Protein 9US4 (pdb70)

Structure (mmCIF, N/CA/C/O backbone):
data_9US4
#
_entry.id   9US4
#
_cell.length_a   74.913
_cell.length_b   108.244
_cell.length_c   82.284
_cell.angle_alpha   90.000
_cell.angle_beta   96.765
_cell.angle_gamma   90.000
#
_symmetry.space_group_name_H-M   'P 1 21 1'
#
loop_
_entity.id
_entity.type
_entity.pdbx_description
1 polymer 'Maltohexaose-producing amylase'
2 branched 4,6-dideoxy-4-{[(1S,4R,5S,6S)-4,5,6-trihydroxy-3-(hydroxymethyl)cyclohex-2-en-1-yl]amino}-alpha-D-glucopyranose-(1-4)-alpha-D-glucopyranose-(1-4)-beta-D-glucopyranose
3 branched 4,6-dideoxy-4-{[(1S,4R,5S,6S)-4,5,6-trihydroxy-3-(hydroxymethyl)cyclohex-2-en-1-yl]amino}-alpha-D-glucopyranose-(1-4)-alpha-D-glucopyranose-(1-4)-alpha-D-glucopyranose
4 branched 4,6-dideoxy-4-{[(1S,4R,5S,6S)-4,5,6-trihydroxy-3-(hydroxymethyl)cyclohex-2-en-1-yl]amino}-alpha-D-glucopyranose-(1-4)-alpha-D-glucopyranose
5 non-polymer 'CALCIUM ION'
6 water water
#
loop_
_atom_site.group_PDB
_atom_site.id
_atom_site.type_symbol
_atom_site.label_atom_id
_atom_site.label_alt_id
_atom_site.label_comp_id
_atom_site.label_asym_id
_atom_site.label_entity_id
_atom_site.label_seq_id
_atom_site.pdbx_PDB_ins_code
_atom_site.Cartn_x
_atom_site.Cartn_y
_atom_site.Cartn_z
_atom_site.occupancy
_atom_site.B_iso_or_equiv
_atom_site.auth_seq_id
_atom_site.auth_comp_id
_atom_site.auth_asym_id
_atom_site.auth_atom_id
_atom_site.pdbx_PDB_model_num
ATOM 1 N N . ALA A 1 1 ? 50.353 47.666 -24.823 1.000 23.697 18 ALA A N 1
ATOM 2 C CA . ALA A 1 1 ? 49.325 47.627 -23.745 1.000 23.493 18 ALA A CA 1
ATOM 3 C C . ALA A 1 1 ? 48.798 46.197 -23.575 1.000 22.743 18 ALA A C 1
ATOM 4 O O . ALA A 1 1 ? 48.952 45.387 -24.509 1.000 22.468 18 ALA A O 1
ATOM 6 N N . TRP A 1 2 ? 48.203 45.904 -22.415 1.000 21.953 19 TRP A N 1
ATOM 7 C CA . TRP A 1 2 ? 47.501 44.624 -22.133 1.000 21.271 19 TRP A CA 1
ATOM 8 C C . TRP A 1 2 ? 46.167 44.615 -22.887 1.000 20.862 19 TRP A C 1
ATOM 9 O O . TRP A 1 2 ? 45.465 45.646 -22.852 1.000 20.375 19 TRP A O 1
ATOM 20 N N . THR A 1 3 ? 45.848 43.510 -23.569 1.000 20.284 20 THR A N 1
ATOM 21 C CA . THR A 1 3 ? 44.585 43.336 -24.333 1.000 20.142 20 THR A CA 1
ATOM 22 C C . THR A 1 3 ? 44.087 41.892 -24.228 1.000 20.173 20 THR A C 1
ATOM 23 O O . THR A 1 3 ? 44.919 40.975 -24.070 1.000 19.878 20 THR A O 1
ATOM 27 N N . THR A 1 4 ? 42.767 41.725 -24.311 1.000 20.341 21 THR A N 1
ATOM 28 C CA . THR A 1 4 ? 42.070 40.437 -24.555 1.000 20.709 21 THR A CA 1
ATOM 29 C C . THR A 1 4 ? 40.873 40.717 -25.466 1.000 20.839 21 THR A C 1
ATOM 30 O O . THR A 1 4 ? 40.432 41.886 -25.516 1.000 20.683 21 THR A O 1
ATOM 34 N N . THR A 1 5 ? 40.380 39.684 -26.154 1.000 21.319 22 THR A N 1
ATOM 35 C CA . THR A 1 5 ? 39.213 39.741 -27.074 1.000 21.674 22 THR A CA 1
ATOM 36 C C . THR A 1 5 ? 38.017 40.374 -26.351 1.000 21.977 22 THR A C 1
ATOM 37 O O . THR A 1 5 ? 37.785 40.012 -25.179 1.000 21.853 22 THR A O 1
ATOM 41 N N . ASP A 1 6 ? 37.329 41.312 -27.019 1.000 22.664 23 ASP A N 1
ATOM 42 C CA . ASP A 1 6 ? 36.014 41.898 -26.630 1.000 23.338 23 ASP A CA 1
ATOM 43 C C . ASP A 1 6 ? 36.191 43.069 -25.651 1.000 22.616 23 ASP A C 1
ATOM 44 O O . ASP A 1 6 ? 35.294 43.937 -25.625 1.000 23.743 23 ASP A O 1
ATOM 49 N N . PHE A 1 7 ? 37.274 43.094 -24.869 1.000 20.959 24 PHE A N 1
ATOM 50 C CA . PHE A 1 7 ? 37.547 44.139 -23.848 1.000 20.031 24 PHE A CA 1
ATOM 51 C C . PHE A 1 7 ? 38.365 45.268 -24.468 1.000 19.281 24 PHE A C 1
ATOM 52 O O . PHE A 1 7 ? 39.235 45.021 -25.302 1.000 18.369 24 PHE A O 1
ATOM 60 N N . PRO A 1 8 ? 38.118 46.542 -24.082 1.000 18.770 25 PRO A N 1
ATOM 61 C CA . PRO A 1 8 ? 38.983 47.646 -24.494 1.000 18.554 25 PRO A CA 1
ATOM 62 C C . PRO A 1 8 ? 40.404 47.454 -23.945 1.000 18.046 25 PRO A C 1
ATOM 63 O O . PRO A 1 8 ? 40.557 46.754 -22.957 1.000 17.740 25 PRO A O 1
ATOM 67 N N . ALA A 1 9 ? 41.400 48.065 -24.592 1.000 17.622 26 ALA A N 1
ATOM 68 C CA . ALA A 1 9 ? 42.811 48.067 -24.140 1.000 17.704 26 ALA A CA 1
ATOM 69 C C . ALA A 1 9 ? 42.847 48.402 -22.644 1.000 17.762 26 ALA A C 1
ATOM 70 O O . ALA A 1 9 ? 42.125 49.329 -22.225 1.000 17.402 26 ALA A O 1
ATOM 72 N N . PHE A 1 10 ? 43.635 47.654 -21.869 1.000 17.780 27 PHE A N 1
ATOM 73 C CA . PHE A 1 10 ? 43.779 47.820 -20.399 1.000 18.012 27 PHE A CA 1
ATOM 74 C C . PHE A 1 10 ? 44.483 49.153 -20.122 1.000 18.423 27 PHE A C 1
ATOM 75 O O . PHE A 1 10 ? 45.367 49.539 -20.912 1.000 18.434 27 PHE A O 1
ATOM 83 N N . THR A 1 11 ? 44.096 49.833 -19.039 1.000 18.803 28 THR A N 1
ATOM 84 C CA . THR A 1 11 ? 44.730 51.087 -18.551 1.000 19.453 28 THR A CA 1
ATOM 85 C C . THR A 1 11 ? 45.204 50.877 -17.112 1.000 20.421 28 THR A C 1
ATOM 86 O O . THR A 1 11 ? 44.583 50.065 -16.396 1.000 20.135 28 THR A O 1
ATOM 90 N N . GLU A 1 12 ? 46.248 51.601 -16.705 1.000 21.936 29 GLU A N 1
ATOM 91 C CA . GLU A 1 12 ? 46.841 51.497 -15.347 1.000 23.223 29 GLU A CA 1
ATOM 92 C C . GLU A 1 12 ? 45.832 52.016 -14.314 1.000 23.501 29 GLU A C 1
ATOM 93 O O . GLU A 1 12 ? 45.225 53.081 -14.551 1.000 23.566 29 GLU A O 1
ATOM 99 N N . GLU A 1 13 ? 45.640 51.256 -13.232 1.000 23.235 30 GLU A N 1
ATOM 100 C CA . GLU A 1 13 ? 44.810 51.618 -12.051 1.000 23.504 30 GLU A CA 1
ATOM 101 C C . GLU A 1 13 ? 45.601 51.218 -10.802 1.000 23.918 30 GLU A C 1
ATOM 102 O O . GLU A 1 13 ? 45.414 50.086 -10.317 1.000 23.382 30 GLU A O 1
ATOM 108 N N . GLY A 1 14 ? 46.469 52.116 -10.325 1.000 24.643 31 GLY A N 1
ATOM 109 C CA . GLY A 1 14 ? 47.490 51.823 -9.301 1.000 25.509 31 GLY A CA 1
ATOM 110 C C . GLY A 1 14 ? 48.731 51.230 -9.944 1.000 26.529 31 GLY A C 1
ATOM 111 O O . GLY A 1 14 ? 48.575 50.433 -10.897 1.000 26.355 31 GLY A O 1
ATOM 112 N N . THR A 1 15 ? 49.917 51.609 -9.456 1.000 27.435 32 THR A N 1
ATOM 113 C CA . THR A 1 15 ? 51.239 51.244 -10.037 1.000 27.899 32 THR A CA 1
ATOM 114 C C . THR A 1 15 ? 51.301 49.726 -10.252 1.000 27.792 32 THR A C 1
ATOM 115 O O . THR A 1 15 ? 51.063 48.984 -9.284 1.000 27.161 32 THR A O 1
ATOM 119 N N . GLY A 1 16 ? 51.575 49.292 -11.488 1.000 27.948 33 GLY A N 1
ATOM 120 C CA . GLY A 1 16 ? 51.807 47.878 -11.843 1.000 27.412 33 GLY A CA 1
ATOM 121 C C . GLY A 1 16 ? 50.519 47.082 -12.004 1.000 27.228 33 GLY A C 1
ATOM 122 O O . GLY A 1 16 ? 50.623 45.866 -12.272 1.000 27.178 33 GLY A O 1
ATOM 123 N N . ARG A 1 17 ? 49.353 47.720 -11.841 1.000 26.320 34 ARG A N 1
ATOM 124 C CA . ARG A 1 17 ? 48.021 47.093 -12.052 1.000 26.075 34 ARG A CA 1
ATOM 125 C C . ARG A 1 17 ? 47.334 47.775 -13.238 1.000 25.103 34 ARG A C 1
ATOM 126 O O . ARG A 1 17 ? 47.256 49.016 -13.246 1.000 24.713 34 ARG A O 1
ATOM 134 N N . PHE A 1 18 ? 46.848 46.977 -14.188 1.000 23.630 35 PHE A N 1
ATOM 135 C CA . PHE A 1 18 ? 46.122 47.434 -15.399 1.000 22.772 35 PHE A CA 1
ATOM 136 C C . PHE A 1 18 ? 44.763 46.734 -15.420 1.000 21.767 35 PHE A C 1
ATOM 137 O O . PHE A 1 18 ? 44.711 45.520 -15.124 1.000 21.834 35 PHE A O 1
ATOM 145 N N . ILE A 1 19 ? 43.700 47.479 -15.729 1.000 20.449 36 ILE A N 1
ATOM 146 C CA . ILE A 1 19 ? 42.305 46.957 -15.717 1.000 19.982 36 ILE A CA 1
ATOM 147 C C . ILE A 1 19 ? 41.607 47.333 -17.025 1.000 19.487 36 ILE A C 1
ATOM 148 O O . ILE A 1 19 ? 41.993 48.334 -17.658 1.000 18.676 36 ILE A O 1
ATOM 153 N N . SER A 1 20 ? 40.615 46.527 -17.393 1.000 19.501 37 SER A N 1
ATOM 154 C CA . SER A 1 20 ? 39.650 46.780 -18.489 1.000 19.740 37 SER A CA 1
ATOM 155 C C . SER A 1 20 ? 38.267 46.358 -17.996 1.000 20.192 37 SER A C 1
ATOM 156 O O . SER A 1 20 ? 38.195 45.411 -17.184 1.000 19.885 37 SER A O 1
ATOM 159 N N . GLN A 1 21 ? 37.222 47.053 -18.443 1.000 21.108 38 GLN A N 1
ATOM 160 C CA . GLN A 1 21 ? 35.819 46.788 -18.033 1.000 22.031 38 GLN A CA 1
ATOM 161 C C . GLN A 1 21 ? 34.960 46.624 -19.288 1.000 23.095 38 GLN A C 1
ATOM 162 O O . GLN A 1 21 ? 35.257 47.282 -20.305 1.000 22.392 38 GLN A O 1
ATOM 168 N N . LYS A 1 22 ? 33.944 45.764 -19.203 1.000 24.801 39 LYS A N 1
ATOM 169 C CA . LYS A 1 22 ? 33.057 45.388 -20.332 1.000 26.583 39 LYS A CA 1
ATOM 170 C C . LYS A 1 22 ? 31.859 44.612 -19.775 1.000 27.938 39 LYS A C 1
ATOM 171 O O . LYS A 1 22 ? 32.081 43.691 -18.962 1.000 28.301 39 LYS A O 1
ATOM 177 N N . VAL A 1 23 ? 30.645 44.975 -20.195 1.000 29.767 40 VAL A N 1
ATOM 178 C CA . VAL A 1 23 ? 29.407 44.186 -19.925 1.000 31.243 40 VAL A CA 1
ATOM 179 C C . VAL A 1 23 ? 29.490 42.912 -20.774 1.000 32.329 40 VAL A C 1
ATOM 180 O O . VAL A 1 23 ? 29.521 43.040 -22.013 1.000 32.812 40 VAL A O 1
ATOM 184 N N . VAL A 1 24 ? 29.561 41.742 -20.127 1.000 33.713 41 VAL A N 1
ATOM 185 C CA . VAL A 1 24 ? 29.682 40.405 -20.784 1.000 35.582 41 VAL A CA 1
ATOM 186 C C . VAL A 1 24 ? 28.363 39.646 -20.600 1.000 37.425 41 VAL A C 1
ATOM 187 O O . VAL A 1 24 ? 27.783 39.731 -19.499 1.000 36.612 41 VAL A O 1
ATOM 191 N N . GLU A 1 25 ? 27.928 38.922 -21.638 1.000 39.857 42 GLU A N 1
ATOM 192 C CA . GLU A 1 25 ? 26.713 38.061 -21.627 1.000 40.976 42 GLU A CA 1
ATOM 193 C C . GLU A 1 25 ? 27.065 36.712 -20.988 1.000 40.661 42 GLU A C 1
ATOM 194 O O . GLU A 1 25 ? 28.266 36.386 -20.925 1.000 39.136 42 GLU A O 1
ATOM 200 N N . LYS A 1 26 ? 26.055 35.957 -20.539 1.000 40.682 43 LYS A N 1
ATOM 201 C CA . LYS A 1 26 ? 26.218 34.563 -20.040 1.000 40.672 43 LYS A CA 1
ATOM 202 C C . LYS A 1 26 ? 26.795 33.703 -21.170 1.000 39.654 43 LYS A C 1
ATOM 203 O O . LYS A 1 26 ? 26.433 33.947 -22.339 1.000 39.884 43 LYS A O 1
ATOM 209 N N . GLY A 1 27 ? 27.667 32.751 -20.828 1.000 38.346 44 GLY A N 1
ATOM 210 C CA . GLY A 1 27 ? 28.302 31.824 -21.784 1.000 37.636 44 GLY A CA 1
ATOM 211 C C . GLY A 1 27 ? 29.707 31.443 -21.357 1.000 36.620 44 GLY A C 1
ATOM 212 O O . GLY A 1 27 ? 30.053 31.677 -20.184 1.000 36.873 44 GLY A O 1
ATOM 213 N N . THR A 1 28 ? 30.475 30.856 -22.279 1.000 35.370 45 THR A N 1
ATOM 214 C CA . THR A 1 28 ? 31.896 30.457 -22.105 1.000 34.552 45 THR A CA 1
ATOM 215 C C . THR A 1 28 ? 32.719 31.094 -23.231 1.000 32.871 45 THR A C 1
ATOM 216 O O . THR A 1 28 ? 32.176 31.256 -24.341 1.000 33.585 45 THR A O 1
ATOM 220 N N . ARG A 1 29 ? 33.965 31.472 -22.939 1.000 30.309 46 ARG A N 1
ATOM 221 C CA . ARG A 1 29 ? 34.930 32.007 -23.937 1.000 28.819 46 ARG A CA 1
ATOM 222 C C . ARG A 1 29 ? 36.346 31.651 -23.497 1.000 28.066 46 ARG A C 1
ATOM 223 O O . ARG A 1 29 ? 36.606 31.493 -22.306 1.000 28.093 46 ARG A O 1
ATOM 231 N N . PRO A 1 30 ? 37.302 31.517 -24.444 1.000 27.281 47 PRO A N 1
ATOM 232 C CA . PRO A 1 30 ? 38.712 31.364 -24.090 1.000 26.817 47 PRO A CA 1
ATOM 233 C C . PRO A 1 30 ? 39.226 32.666 -23.456 1.000 26.006 47 PRO A C 1
ATOM 234 O O . PRO A 1 30 ? 38.714 33.718 -23.799 1.000 25.460 47 PRO A O 1
ATOM 238 N N . LEU A 1 31 ? 40.197 32.569 -22.544 1.000 25.343 48 LEU A N 1
ATOM 239 C CA . LEU A 1 31 ? 40.786 33.748 -21.855 1.000 24.887 48 LEU A CA 1
ATOM 240 C C . LEU A 1 31 ? 42.310 33.714 -21.980 1.000 24.838 48 LEU A C 1
ATOM 241 O O . LEU A 1 31 ? 42.945 32.881 -21.301 1.000 24.541 48 LEU A O 1
ATOM 246 N N . GLN A 1 32 ? 42.851 34.591 -22.830 1.000 25.013 49 GLN A N 1
ATOM 247 C CA . GLN A 1 32 ? 44.298 34.904 -22.942 1.000 25.392 49 GLN A CA 1
ATOM 248 C C . GLN A 1 32 ? 44.489 36.416 -22.824 1.000 25.283 49 GLN A C 1
ATOM 249 O O . GLN A 1 32 ? 43.594 37.158 -23.273 1.000 24.920 49 GLN A O 1
ATOM 255 N N . LEU A 1 33 ? 45.624 36.836 -22.264 1.000 25.261 50 LEU A N 1
ATOM 256 C CA . LEU A 1 33 ? 46.068 38.252 -22.220 1.000 26.083 50 LEU A CA 1
ATOM 257 C C . LEU A 1 33 ? 47.335 38.388 -23.066 1.000 26.400 50 LEU A C 1
ATOM 258 O O . LEU A 1 33 ? 48.273 37.583 -22.871 1.000 25.668 50 LEU A O 1
ATOM 263 N N . ASN A 1 34 ? 47.341 39.358 -23.982 1.000 26.727 51 ASN A N 1
ATOM 264 C CA . ASN A 1 34 ? 48.503 39.690 -24.844 1.000 27.360 51 ASN A CA 1
ATOM 265 C C . ASN A 1 34 ? 49.109 41.006 -24.350 1.000 28.040 51 ASN A C 1
ATOM 266 O O . ASN A 1 34 ? 48.340 41.926 -24.014 1.000 28.090 51 ASN A O 1
ATOM 271 N N . PHE A 1 35 ? 50.439 41.057 -24.261 1.000 28.878 52 PHE A N 1
ATOM 272 C CA . PHE A 1 35 ? 51.237 42.281 -23.997 1.000 30.086 52 PHE A CA 1
ATOM 273 C C . PHE A 1 35 ? 52.454 42.261 -24.924 1.000 31.212 52 PHE A C 1
ATOM 274 O O . PHE A 1 35 ? 53.327 41.391 -24.736 1.000 30.596 52 PHE A O 1
ATOM 282 N N . ASP A 1 36 ? 52.490 43.179 -25.894 1.000 33.125 53 ASP A N 1
ATOM 283 C CA . ASP A 1 36 ? 53.503 43.217 -26.981 1.000 34.802 53 ASP A CA 1
ATOM 284 C C . ASP A 1 36 ? 53.466 41.861 -27.696 1.000 35.134 53 ASP A C 1
ATOM 285 O O . ASP A 1 36 ? 52.433 41.571 -28.326 1.000 35.128 53 ASP A O 1
ATOM 290 N N . GLN A 1 37 ? 54.521 41.050 -27.567 1.000 35.888 54 GLN A N 1
ATOM 291 C CA . GLN A 1 37 ? 54.637 39.728 -28.238 1.000 36.125 54 GLN A CA 1
ATOM 292 C C . GLN A 1 37 ? 54.524 38.601 -27.201 1.000 34.969 54 GLN A C 1
ATOM 293 O O . GLN A 1 37 ? 54.668 37.428 -27.598 1.000 35.353 54 GLN A O 1
ATOM 299 N N . GLN A 1 38 ? 54.252 38.938 -25.935 1.000 32.855 55 GLN A N 1
ATOM 300 C CA . GLN A 1 38 ? 54.009 37.955 -24.845 1.000 31.682 55 GLN A CA 1
ATOM 301 C C . GLN A 1 38 ? 52.525 37.575 -24.835 1.000 29.159 55 GLN A C 1
ATOM 302 O O . GLN A 1 38 ? 51.680 38.481 -24.965 1.000 28.770 55 GLN A O 1
ATOM 308 N N . CYS A 1 39 ? 52.233 36.281 -24.686 1.000 26.335 56 CYS A N 1
ATOM 309 C CA . CYS A 1 39 ? 50.872 35.727 -24.475 1.000 24.793 56 CYS A CA 1
ATOM 310 C C . CYS A 1 39 ? 50.835 35.018 -23.118 1.000 24.355 56 CYS A C 1
ATOM 311 O O . CYS A 1 39 ? 51.722 34.181 -22.864 1.000 24.027 56 CYS A O 1
ATOM 314 N N . TRP A 1 40 ? 49.848 35.354 -22.285 1.000 23.683 57 TRP A N 1
ATOM 315 C CA . TRP A 1 40 ? 49.635 34.765 -20.937 1.000 23.638 57 TRP A CA 1
ATOM 316 C C . TRP A 1 40 ? 48.208 34.223 -20.840 1.000 23.336 57 TRP A C 1
ATOM 317 O O . TRP A 1 40 ? 47.304 34.833 -21.437 1.000 23.240 57 TRP A O 1
ATOM 328 N N . GLN A 1 41 ? 48.027 33.116 -20.117 1.000 23.410 58 GLN A N 1
ATOM 329 C CA . GLN A 1 41 ? 46.700 32.502 -19.849 1.000 23.980 58 GLN A CA 1
ATOM 330 C C . GLN A 1 41 ? 46.681 31.972 -18.419 1.000 24.424 58 GLN A C 1
ATOM 331 O O . GLN A 1 41 ? 47.722 31.582 -17.895 1.000 23.968 58 GLN A O 1
ATOM 337 N N . PRO A 1 42 ? 45.508 31.956 -17.746 1.000 25.626 59 PRO A N 1
ATOM 338 C CA . PRO A 1 42 ? 45.386 31.350 -16.420 1.000 26.710 59 PRO A CA 1
ATOM 339 C C . PRO A 1 42 ? 45.890 29.898 -16.415 1.000 27.642 59 PRO A C 1
ATOM 340 O O . PRO A 1 42 ? 45.441 29.126 -17.244 1.000 27.683 59 PRO A O 1
ATOM 344 N N . SER A 1 43 ? 46.812 29.577 -15.501 1.000 29.167 60 SER A N 1
ATOM 345 C CA . SER A 1 43 ? 47.439 28.237 -15.342 1.000 30.154 60 SER A CA 1
ATOM 346 C C . SER A 1 43 ? 46.553 27.337 -14.472 1.000 31.502 60 SER A C 1
ATOM 347 O O . SER A 1 43 ? 46.475 26.129 -14.771 1.000 32.029 60 SER A O 1
ATOM 350 N N . GLY A 1 44 ? 45.924 27.904 -13.435 1.000 32.216 61 GLY A N 1
ATOM 351 C CA . GLY A 1 44 ? 44.988 27.203 -12.532 1.000 32.511 61 GLY A CA 1
ATOM 352 C C . GLY A 1 44 ? 43.548 27.358 -12.991 1.000 33.028 61 GLY A C 1
ATOM 353 O O . GLY A 1 44 ? 43.340 27.807 -14.133 1.000 33.866 61 GLY A O 1
ATOM 354 N N . GLY A 1 45 ? 42.586 27.004 -12.135 1.000 33.331 62 GLY A N 1
ATOM 355 C CA . GLY A 1 45 ? 41.142 27.126 -12.423 1.000 34.129 62 GLY A CA 1
ATOM 356 C C . GLY A 1 45 ? 40.689 28.577 -12.408 1.000 34.495 62 GLY A C 1
ATOM 357 O O . GLY A 1 45 ? 41.037 29.292 -11.446 1.000 36.364 62 GLY A O 1
ATOM 358 N N . ILE A 1 46 ? 39.937 29.000 -13.428 1.000 33.833 63 ILE A N 1
ATOM 359 C CA . ILE A 1 46 ? 39.419 30.395 -13.571 1.000 33.415 63 ILE A CA 1
ATOM 360 C C . ILE A 1 46 ? 38.232 30.581 -12.617 1.000 32.883 63 ILE A C 1
ATOM 361 O O . ILE A 1 46 ? 37.229 29.855 -12.766 1.000 31.624 63 ILE A O 1
ATOM 366 N N . LYS A 1 47 ? 38.359 31.526 -11.679 1.000 32.714 64 LYS A N 1
ATOM 367 C CA . LYS A 1 47 ? 37.349 31.853 -10.635 1.000 32.794 64 LYS A CA 1
ATOM 368 C C . LYS A 1 47 ? 37.290 33.373 -10.451 1.000 31.235 64 LYS A C 1
ATOM 369 O O . LYS A 1 47 ? 38.261 34.051 -10.841 1.000 29.901 64 LYS A O 1
ATOM 375 N N . LEU A 1 48 ? 36.199 33.875 -9.866 1.000 30.471 65 LEU A N 1
ATOM 376 C CA . LEU A 1 48 ? 35.998 35.317 -9.557 1.000 30.439 65 LEU A CA 1
ATOM 377 C C . LEU A 1 48 ? 36.665 35.651 -8.217 1.000 30.749 65 LEU A C 1
ATOM 378 O O . LEU A 1 48 ? 36.742 34.753 -7.352 1.000 29.997 65 LEU A O 1
ATOM 383 N N . ASN A 1 49 ? 37.138 36.894 -8.069 1.000 31.085 66 ASN A N 1
ATOM 384 C CA . ASN A 1 49 ? 37.576 37.501 -6.782 1.000 32.021 66 ASN A CA 1
ATOM 385 C C . ASN A 1 49 ? 38.750 36.714 -6.184 1.000 32.648 66 ASN A C 1
ATOM 386 O O . ASN A 1 49 ? 38.834 36.640 -4.941 1.000 31.814 66 ASN A O 1
ATOM 391 N N . GLN A 1 50 ? 39.628 36.161 -7.027 1.000 33.364 67 GLN A N 1
ATOM 392 C CA . GLN A 1 50 ? 40.805 35.361 -6.590 1.000 34.159 67 GLN A CA 1
ATOM 393 C C . GLN A 1 50 ? 41.990 35.624 -7.523 1.000 33.514 67 GLN A C 1
ATOM 394 O O . GLN A 1 50 ? 41.770 35.741 -8.745 1.000 32.628 67 GLN A O 1
ATOM 400 N N . MET A 1 51 ? 43.196 35.706 -6.953 1.000 33.430 68 MET A N 1
ATOM 401 C CA . MET A 1 51 ? 44.475 35.850 -7.695 1.000 33.516 68 MET A CA 1
ATOM 402 C C . MET A 1 51 ? 44.676 34.609 -8.573 1.000 31.954 68 MET A C 1
ATOM 403 O O . MET A 1 51 ? 44.865 33.513 -8.012 1.000 31.470 68 MET A O 1
ATOM 408 N N . LEU A 1 52 ? 44.608 34.778 -9.895 1.000 29.977 69 LEU A N 1
ATOM 409 C CA . LEU A 1 52 ? 44.811 33.691 -10.889 1.000 29.492 69 LEU A CA 1
ATOM 410 C C . LEU A 1 52 ? 46.266 33.724 -11.359 1.000 28.795 69 LEU A C 1
ATOM 411 O O . LEU A 1 52 ? 46.654 34.718 -12.000 1.000 28.494 69 LEU A O 1
ATOM 416 N N . SER A 1 53 ? 47.042 32.687 -11.028 1.000 28.112 70 SER A N 1
ATOM 417 C CA . SER A 1 53 ? 48.395 32.439 -11.588 1.000 27.914 70 SER A CA 1
ATOM 418 C C . SER A 1 53 ? 48.260 32.244 -13.101 1.000 27.393 70 SER A C 1
ATOM 419 O O . SER A 1 53 ? 47.191 31.769 -13.542 1.000 25.951 70 SER A O 1
ATOM 422 N N . MET A 1 54 ? 49.291 32.620 -13.860 1.000 27.405 71 MET A N 1
ATOM 423 C CA . MET A 1 54 ? 49.272 32.589 -15.345 1.000 27.939 71 MET A CA 1
ATOM 424 C C . MET A 1 54 ? 50.547 31.924 -15.870 1.000 27.114 71 MET A C 1
ATOM 425 O O . MET A 1 54 ? 51.592 32.007 -15.195 1.000 26.877 71 MET A O 1
ATOM 430 N N . GLU A 1 55 ? 50.435 31.288 -17.038 1.000 26.279 72 GLU A N 1
ATOM 431 C CA . GLU A 1 55 ? 51.536 30.592 -17.754 1.000 25.587 72 GLU A CA 1
ATOM 432 C C . GLU A 1 55 ? 51.658 31.205 -19.145 1.000 25.005 72 GLU A C 1
ATOM 433 O O . GLU A 1 55 ? 50.681 31.735 -19.670 1.000 24.617 72 GLU A O 1
ATOM 439 N N . PRO A 1 56 ? 52.850 31.164 -19.783 1.000 24.472 73 PRO A N 1
ATOM 440 C CA . PRO A 1 56 ? 52.956 31.469 -21.209 1.000 23.916 73 PRO A CA 1
ATOM 441 C C . PRO A 1 56 ? 51.943 30.613 -21.981 1.000 23.062 73 PRO A C 1
ATOM 442 O O . PRO A 1 56 ? 51.768 29.461 -21.626 1.000 22.660 73 PRO A O 1
ATOM 446 N N . CYS A 1 57 ? 51.279 31.197 -22.980 1.000 22.471 74 CYS A N 1
ATOM 447 C CA . CYS A 1 57 ? 50.206 30.532 -23.766 1.000 22.528 74 CYS A CA 1
ATOM 448 C C . CYS A 1 57 ? 50.748 29.244 -24.397 1.000 22.007 74 CYS A C 1
ATOM 449 O O . CYS A 1 57 ? 51.848 29.288 -24.978 1.000 21.990 74 CYS A O 1
ATOM 452 N N . ARG A 1 58 ? 50.005 28.145 -24.242 1.000 22.150 75 ARG A N 1
ATOM 453 C CA . ARG A 1 58 ? 50.303 26.810 -24.827 1.000 22.494 75 ARG A CA 1
ATOM 454 C C . ARG A 1 58 ? 48.980 26.095 -25.122 1.000 22.173 75 ARG A C 1
ATOM 455 O O . ARG A 1 58 ? 48.039 26.234 -24.314 1.000 21.575 75 ARG A O 1
ATOM 463 N N . GLY A 1 59 ? 48.916 25.377 -26.247 1.000 22.048 76 GLY A N 1
ATOM 464 C CA . GLY A 1 59 ? 47.735 24.612 -26.686 1.000 22.214 76 GLY A CA 1
ATOM 465 C C . GLY A 1 59 ? 46.480 25.466 -26.709 1.000 22.349 76 GLY A C 1
ATOM 466 O O . GLY A 1 59 ? 46.571 26.648 -27.096 1.000 22.184 76 GLY A O 1
ATOM 467 N N . THR A 1 60 ? 45.347 24.885 -26.306 1.000 22.665 77 THR A N 1
ATOM 468 C CA . THR A 1 60 ? 44.015 25.543 -26.280 1.000 23.468 77 THR A CA 1
ATOM 469 C C . THR A 1 60 ? 43.952 26.460 -25.062 1.000 24.330 77 THR A C 1
ATOM 470 O O . THR A 1 60 ? 44.333 26.056 -23.964 1.000 24.024 77 THR A O 1
ATOM 474 N N . PRO A 1 61 ? 43.491 27.724 -25.217 1.000 25.408 78 PRO A N 1
ATOM 475 C CA . PRO A 1 61 ? 43.312 28.620 -24.076 1.000 26.222 78 PRO A CA 1
ATOM 476 C C . PRO A 1 61 ? 42.277 28.085 -23.091 1.000 26.903 78 PRO A C 1
ATOM 477 O O . PRO A 1 61 ? 41.305 27.455 -23.500 1.000 26.346 78 PRO A O 1
ATOM 481 N N . PRO A 1 62 ? 42.439 28.327 -21.771 1.000 28.868 79 PRO A N 1
ATOM 482 C CA . PRO A 1 62 ? 41.462 27.868 -20.784 1.000 30.351 79 PRO A CA 1
ATOM 483 C C . PRO A 1 62 ? 40.110 28.570 -20.972 1.000 32.151 79 PRO A C 1
ATOM 484 O O . PRO A 1 62 ? 40.096 29.716 -21.397 1.000 31.487 79 PRO A O 1
ATOM 488 N N . GLN A 1 63 ? 39.020 27.858 -20.669 1.000 34.099 80 GLN A N 1
ATOM 489 C CA . GLN A 1 63 ? 37.624 28.335 -20.846 1.000 35.670 80 GLN A CA 1
ATOM 490 C C . GLN A 1 63 ? 37.218 29.161 -19.622 1.000 35.785 80 GLN A C 1
ATOM 491 O O . GLN A 1 63 ? 37.270 28.621 -18.498 1.000 35.640 80 GLN A O 1
ATOM 497 N N . TRP A 1 64 ? 36.852 30.427 -19.844 1.000 35.925 81 TRP A N 1
ATOM 498 C CA . TRP A 1 64 ? 36.277 31.344 -18.825 1.000 35.883 81 TRP A CA 1
ATOM 499 C C . TRP A 1 64 ? 34.750 31.298 -18.936 1.000 36.556 81 TRP A C 1
ATOM 500 O O . TRP A 1 64 ? 34.218 31.780 -19.954 1.000 36.514 81 TRP A O 1
ATOM 511 N N . ARG A 1 65 ? 34.087 30.720 -17.930 1.000 37.684 82 ARG A N 1
ATOM 512 C CA . ARG A 1 65 ? 32.613 30.527 -17.882 1.000 39.009 82 ARG A CA 1
ATOM 513 C C . ARG A 1 65 ? 31.971 31.754 -17.222 1.000 38.033 82 ARG A C 1
ATOM 514 O O . ARG A 1 65 ? 32.333 32.057 -16.070 1.000 36.785 82 ARG A O 1
ATOM 522 N N . ILE A 1 66 ? 31.062 32.423 -17.940 1.000 38.104 83 ILE A N 1
ATOM 523 C CA . ILE A 1 66 ? 30.296 33.617 -17.471 1.000 38.800 83 ILE A CA 1
ATOM 524 C C . ILE A 1 66 ? 28.940 33.131 -16.944 1.000 39.278 83 ILE A C 1
ATOM 525 O O . ILE A 1 66 ? 28.047 32.858 -17.774 1.000 37.781 83 ILE A O 1
ATOM 530 N N . PHE A 1 67 ? 28.799 33.021 -15.620 1.000 39.944 84 PHE A N 1
ATOM 531 C CA . PHE A 1 67 ? 27.591 32.490 -14.932 1.000 40.887 84 PHE A CA 1
ATOM 532 C C . PHE A 1 67 ? 26.483 33.551 -14.906 1.000 41.054 84 PHE A C 1
ATOM 533 O O . PHE A 1 67 ? 25.303 33.166 -15.000 1.000 41.814 84 PHE A O 1
ATOM 541 N N . ARG A 1 68 ? 26.846 34.833 -14.769 1.000 41.035 85 ARG A N 1
ATOM 542 C CA . ARG A 1 68 ? 25.889 35.967 -14.642 1.000 40.606 85 ARG A CA 1
ATOM 543 C C . ARG A 1 68 ? 26.267 37.083 -15.622 1.000 39.328 85 ARG A C 1
ATOM 544 O O . ARG A 1 68 ? 27.472 37.287 -15.859 1.000 40.011 85 ARG A O 1
ATOM 552 N N . GLN A 1 69 ? 25.259 37.778 -16.156 1.000 37.817 86 GLN A N 1
ATOM 553 C CA . GLN A 1 69 ? 25.411 38.950 -17.058 1.000 36.835 86 GLN A CA 1
ATOM 554 C C . GLN A 1 69 ? 25.670 40.191 -16.196 1.000 35.260 86 GLN A C 1
ATOM 555 O O . GLN A 1 69 ? 24.999 40.335 -15.153 1.000 34.962 86 GLN A O 1
ATOM 561 N N . GLY A 1 70 ? 26.625 41.038 -16.594 1.000 32.721 87 GLY A N 1
ATOM 562 C CA . GLY A 1 70 ? 26.940 42.293 -15.884 1.000 31.183 87 GLY A CA 1
ATOM 563 C C . GLY A 1 70 ? 28.268 42.894 -16.311 1.000 29.817 87 GLY A C 1
ATOM 564 O O . GLY A 1 70 ? 28.893 42.361 -17.251 1.000 29.064 87 GLY A O 1
ATOM 565 N N . LEU A 1 71 ? 28.674 43.976 -15.641 1.000 28.271 88 LEU A N 1
ATOM 566 C CA . LEU A 1 71 ? 29.956 44.690 -15.879 1.000 27.111 88 LEU A CA 1
ATOM 567 C C . LEU A 1 71 ? 31.085 43.902 -15.207 1.000 25.986 88 LEU A C 1
ATOM 568 O O . LEU A 1 71 ? 31.127 43.875 -13.958 1.000 25.823 88 LEU A O 1
ATOM 573 N N . TYR A 1 72 ? 31.951 43.271 -16.005 1.000 24.321 89 TYR A N 1
ATOM 574 C CA . TYR A 1 72 ? 33.135 42.510 -15.526 1.000 23.433 89 TYR A CA 1
ATOM 575 C C . TYR A 1 72 ? 34.370 43.414 -15.582 1.000 22.078 89 TYR A C 1
ATOM 576 O O . TYR A 1 72 ? 34.535 44.153 -16.573 1.000 21.156 89 TYR A O 1
ATOM 585 N N . THR A 1 73 ? 35.191 43.365 -14.528 1.000 20.591 90 THR A N 1
ATOM 586 C CA . THR A 1 73 ? 36.535 43.995 -14.466 1.000 19.940 90 THR A CA 1
ATOM 587 C C . THR A 1 73 ? 37.592 42.892 -14.542 1.000 19.637 90 THR A C 1
ATOM 588 O O . THR A 1 73 ? 37.610 42.025 -13.644 1.000 19.225 90 THR A O 1
ATOM 592 N N . LEU A 1 74 ? 38.417 42.915 -15.590 1.000 19.429 91 LEU A N 1
ATOM 593 C CA . LEU A 1 74 ? 39.673 42.124 -15.668 1.000 19.726 91 LEU A CA 1
ATOM 594 C C . LEU A 1 74 ? 40.811 43.005 -15.146 1.000 19.804 91 LEU A C 1
ATOM 595 O O . LEU A 1 74 ? 40.860 44.184 -15.529 1.000 19.533 91 LEU A O 1
ATOM 600 N N . GLU A 1 75 ? 41.667 42.458 -14.283 1.000 20.155 92 GLU A N 1
ATOM 601 C CA . GLU A 1 75 ? 42.854 43.160 -13.731 1.000 20.818 92 GLU A CA 1
ATOM 602 C C . GLU A 1 75 ? 44.085 42.288 -13.980 1.000 21.511 92 GLU A C 1
ATOM 603 O O . GLU A 1 75 ? 43.970 41.062 -13.813 1.000 21.654 92 GLU A O 1
ATOM 609 N N . VAL A 1 76 ? 45.208 42.902 -14.356 1.000 22.373 93 VAL A N 1
ATOM 610 C CA . VAL A 1 76 ? 46.533 42.227 -14.483 1.000 23.588 93 VAL A CA 1
ATOM 611 C C . VAL A 1 76 ? 47.495 42.906 -13.504 1.000 24.327 93 VAL A C 1
ATOM 612 O O . VAL A 1 76 ? 47.600 44.147 -13.545 1.000 23.787 93 VAL A O 1
ATOM 616 N N . ASP A 1 77 ? 48.131 42.111 -12.641 1.000 25.793 94 ASP A N 1
ATOM 617 C CA . ASP A 1 77 ? 49.106 42.565 -11.615 1.000 27.535 94 ASP A CA 1
ATOM 618 C C . ASP A 1 77 ? 50.497 42.109 -12.065 1.000 29.047 94 ASP A C 1
ATOM 619 O O . ASP A 1 77 ? 50.723 40.886 -12.120 1.000 29.207 94 ASP A O 1
ATOM 624 N N . THR A 1 78 ? 51.376 43.060 -12.392 1.000 30.983 95 THR A N 1
ATOM 625 C CA . THR A 1 78 ? 52.738 42.820 -12.940 1.000 33.502 95 THR A CA 1
ATOM 626 C C . THR A 1 78 ? 53.802 43.189 -11.896 1.000 35.774 95 THR A C 1
ATOM 627 O O . THR A 1 78 ? 54.990 43.223 -12.266 1.000 35.989 95 THR A O 1
ATOM 631 N N . ARG A 1 79 ? 53.398 43.429 -10.642 1.000 38.912 96 ARG A N 1
ATOM 632 C CA . ARG A 1 79 ? 54.289 43.928 -9.556 1.000 41.662 96 ARG A CA 1
ATOM 633 C C . ARG A 1 79 ? 55.222 42.809 -9.075 1.000 43.744 96 ARG A C 1
ATOM 634 O O . ARG A 1 79 ? 56.387 43.123 -8.764 1.000 44.487 96 ARG A O 1
ATOM 642 N N . SER A 1 80 ? 54.734 41.563 -9.019 1.000 45.738 97 SER A N 1
ATOM 643 C CA . SER A 1 80 ? 55.478 40.378 -8.509 1.000 46.847 97 SER A CA 1
ATOM 644 C C . SER A 1 80 ? 56.309 39.729 -9.627 1.000 47.171 97 SER A C 1
ATOM 645 O O . SER A 1 80 ? 56.666 38.541 -9.476 1.000 48.011 97 SER A O 1
ATOM 648 N N . GLY A 1 81 ? 56.614 40.473 -10.697 1.000 46.859 98 GLY A N 1
ATOM 649 C CA . GLY A 1 81 ? 57.421 40.001 -11.839 1.000 46.344 98 GLY A CA 1
ATOM 650 C C . GLY A 1 81 ? 56.564 39.323 -12.894 1.000 45.570 98 GLY A C 1
ATOM 651 O O . GLY A 1 81 ? 56.408 39.908 -13.986 1.000 46.521 98 GLY A O 1
ATOM 652 N N . THR A 1 82 ? 56.033 38.134 -12.585 1.000 43.316 99 THR A N 1
ATOM 653 C CA . THR A 1 82 ? 55.163 37.329 -13.487 1.000 41.641 99 THR A CA 1
ATOM 654 C C . THR A 1 82 ? 53.723 37.821 -13.356 1.000 38.839 99 THR A C 1
ATOM 655 O O . THR A 1 82 ? 53.263 38.096 -12.249 1.000 38.819 99 THR A O 1
ATOM 659 N N . PRO A 1 83 ? 52.964 37.958 -14.469 1.000 35.850 100 PRO A N 1
ATOM 660 C CA . PRO A 1 83 ? 51.587 38.445 -14.398 1.000 33.717 100 PRO A CA 1
ATOM 661 C C . PRO A 1 83 ? 50.654 37.481 -13.651 1.000 31.621 100 PRO A C 1
ATOM 662 O O . PRO A 1 83 ? 50.701 36.296 -13.913 1.000 31.095 100 PRO A O 1
ATOM 666 N N . THR A 1 84 ? 49.856 38.015 -12.724 1.000 29.501 101 THR A N 1
ATOM 667 C CA . THR A 1 84 ? 48.639 37.369 -12.168 1.000 28.399 101 THR A CA 1
ATOM 668 C C . THR A 1 84 ? 47.447 38.232 -12.583 1.000 27.661 101 THR A C 1
ATOM 669 O O . THR A 1 84 ? 47.671 39.421 -12.884 1.000 27.344 101 THR A O 1
ATOM 673 N N . MET A 1 85 ? 46.239 37.669 -12.621 1.000 27.120 102 MET A N 1
ATOM 674 C CA . MET A 1 85 ? 45.031 38.454 -12.979 1.000 27.566 102 MET A CA 1
ATOM 675 C C . MET A 1 85 ? 43.884 38.163 -12.006 1.000 27.582 102 MET A C 1
ATOM 676 O O . MET A 1 85 ? 43.933 37.145 -11.281 1.000 26.594 102 MET A O 1
ATOM 681 N N . MET A 1 86 ? 42.920 39.084 -11.986 1.000 27.604 103 MET A N 1
ATOM 682 C CA . MET A 1 86 ? 41.744 39.121 -11.081 1.000 28.160 103 MET A CA 1
ATOM 683 C C . MET A 1 86 ? 40.510 39.373 -11.953 1.000 26.940 103 MET A C 1
ATOM 684 O O . MET A 1 86 ? 40.570 40.283 -12.802 1.000 25.782 103 MET A O 1
ATOM 689 N N . ILE A 1 87 ? 39.460 38.568 -11.781 1.000 26.081 104 ILE A N 1
ATOM 690 C CA . ILE A 1 87 ? 38.143 38.738 -12.462 1.000 26.032 104 ILE A CA 1
ATOM 691 C C . ILE A 1 87 ? 37.095 39.009 -11.378 1.000 26.274 104 ILE A C 1
ATOM 692 O O . ILE A 1 87 ? 37.061 38.252 -10.390 1.000 25.791 104 ILE A O 1
ATOM 697 N N . SER A 1 88 ? 36.296 40.066 -11.543 1.000 26.668 105 SER A N 1
ATOM 698 C CA . SER A 1 88 ? 35.224 40.465 -10.594 1.000 27.591 105 SER A CA 1
ATOM 699 C C . SER A 1 88 ? 34.009 40.986 -11.365 1.000 28.364 105 SER A C 1
ATOM 700 O O . SER A 1 88 ? 34.177 41.449 -12.512 1.000 27.169 105 SER A O 1
ATOM 703 N N . LEU A 1 89 ? 32.836 40.911 -10.735 1.000 29.821 106 LEU A N 1
ATOM 704 C CA . LEU A 1 89 ? 31.513 41.199 -11.345 1.000 31.435 106 LEU A CA 1
ATOM 705 C C . LEU A 1 89 ? 30.814 42.303 -10.545 1.000 33.208 106 LEU A C 1
ATOM 706 O O . LEU A 1 89 ? 30.848 42.239 -9.301 1.000 31.842 106 LEU A O 1
ATOM 711 N N . GLU A 1 90 ? 30.229 43.281 -11.246 1.000 35.726 107 GLU A N 1
ATOM 712 C CA . GLU A 1 90 ? 29.241 44.255 -10.705 1.000 38.786 107 GLU A CA 1
ATOM 713 C C . GLU A 1 90 ? 27.891 43.989 -11.382 1.000 41.175 107 GLU A C 1
ATOM 714 O O . GLU A 1 90 ? 27.780 44.247 -12.598 1.000 41.197 107 GLU A O 1
ATOM 720 N N . GLU A 1 91 ? 26.916 43.475 -10.624 1.000 44.942 108 GLU A N 1
ATOM 721 C CA . GLU A 1 91 ? 25.586 43.037 -11.134 1.000 48.184 108 GLU A CA 1
ATOM 722 C C . GLU A 1 91 ? 24.599 44.210 -11.120 1.000 50.651 108 GLU A C 1
ATOM 723 O O . GLU A 1 91 ? 24.883 45.222 -10.445 1.000 51.549 108 GLU A O 1
ATOM 729 N N . LYS A 1 92 ? 23.478 44.053 -11.835 1.000 53.116 109 LYS A N 1
ATOM 730 C CA . LYS A 1 92 ? 22.364 45.036 -11.936 1.000 54.219 109 LYS A CA 1
ATOM 731 C C . LYS A 1 92 ? 22.913 46.389 -12.401 1.000 55.120 109 LYS A C 1
ATOM 732 O O . LYS A 1 92 ? 22.525 46.805 -13.510 1.000 56.501 109 LYS A O 1
ATOM 738 N N . GLN A 1 103 ? 14.040 57.951 -11.758 1.000 38.033 120 GLN A N 1
ATOM 739 C CA . GLN A 1 103 ? 14.963 57.081 -12.538 1.000 37.782 120 GLN A CA 1
ATOM 740 C C . GLN A 1 103 ? 16.380 57.664 -12.482 1.000 35.943 120 GLN A C 1
ATOM 741 O O . GLN A 1 103 ? 16.512 58.900 -12.357 1.000 37.409 120 GLN A O 1
ATOM 747 N N . CYS A 1 104 ? 17.393 56.799 -12.581 1.000 32.374 121 CYS A N 1
ATOM 748 C CA . CYS A 1 104 ? 18.836 57.144 -12.493 1.000 30.191 121 CYS A CA 1
ATOM 749 C C . CYS A 1 104 ? 19.370 57.550 -13.866 1.000 29.820 121 CYS A C 1
ATOM 750 O O . CYS A 1 104 ? 19.024 56.926 -14.866 1.000 29.385 121 CYS A O 1
ATOM 753 N N . PRO A 1 105 ? 20.222 58.599 -13.967 1.000 29.462 122 PRO A N 1
ATOM 754 C CA . PRO A 1 105 ? 20.928 58.900 -15.214 1.000 29.644 122 PRO A CA 1
ATOM 755 C C . PRO A 1 105 ? 21.688 57.682 -15.762 1.000 29.802 122 PRO A C 1
ATOM 756 O O . PRO A 1 105 ? 22.396 57.040 -15.004 1.000 29.008 122 PRO A O 1
ATOM 760 N N . LYS A 1 106 ? 21.515 57.393 -17.055 1.000 30.488 123 LYS A N 1
ATOM 761 C CA . LYS A 1 106 ? 22.160 56.251 -17.758 1.000 30.941 123 LYS A CA 1
ATOM 762 C C . LYS A 1 106 ? 23.346 56.774 -18.572 1.000 30.346 123 LYS A C 1
ATOM 763 O O . LYS A 1 106 ? 23.285 57.926 -19.043 1.000 31.403 123 LYS A O 1
ATOM 769 N N . TRP A 1 107 ? 24.384 55.948 -18.711 1.000 29.371 124 TRP A N 1
ATOM 770 C CA . TRP A 1 107 ? 25.642 56.263 -19.436 1.000 29.179 124 TRP A CA 1
ATOM 771 C C . TRP A 1 107 ? 25.903 55.183 -20.491 1.000 29.719 124 TRP A C 1
ATOM 772 O O . TRP A 1 107 ? 25.837 53.993 -20.137 1.000 30.473 124 TRP A O 1
ATOM 783 N N . ASP A 1 108 ? 26.198 55.596 -21.729 1.000 30.463 125 ASP A N 1
ATOM 784 C CA . ASP A 1 108 ? 26.449 54.700 -22.893 1.000 30.414 125 ASP A CA 1
ATOM 785 C C . ASP A 1 108 ? 27.918 54.252 -22.910 1.000 30.040 125 ASP A C 1
ATOM 786 O O . ASP A 1 108 ? 28.280 53.479 -23.819 1.000 30.490 125 ASP A O 1
ATOM 791 N N . GLY A 1 109 ? 28.733 54.731 -21.962 1.000 28.960 126 GLY A N 1
ATOM 792 C CA . GLY A 1 109 ? 30.143 54.327 -21.786 1.000 27.916 126 GLY A CA 1
ATOM 793 C C . GLY A 1 109 ? 31.106 55.164 -22.615 1.000 26.788 126 GLY A C 1
ATOM 794 O O . GLY A 1 109 ? 32.321 54.912 -22.519 1.000 26.570 126 GLY A O 1
ATOM 795 N N . LYS A 1 110 ? 30.598 56.134 -23.383 1.000 26.429 127 LYS A N 1
ATOM 796 C CA . LYS A 1 110 ? 31.379 56.930 -24.371 1.000 26.398 127 LYS A CA 1
ATOM 797 C C . LYS A 1 110 ? 31.782 58.266 -23.747 1.000 25.519 127 LYS A C 1
ATOM 798 O O . LYS A 1 110 ? 31.247 58.650 -22.711 1.000 25.531 127 LYS A O 1
ATOM 804 N N . PRO A 1 111 ? 32.754 59.005 -24.334 1.000 24.546 128 PRO A N 1
ATOM 805 C CA . PRO A 1 111 ? 33.196 60.285 -23.772 1.000 23.858 128 PRO A CA 1
ATOM 806 C C . PRO A 1 111 ? 32.059 61.285 -23.504 1.000 23.127 128 PRO A C 1
ATOM 807 O O . PRO A 1 111 ? 31.066 61.249 -24.209 1.000 22.722 128 PRO A O 1
ATOM 811 N N . LEU A 1 112 ? 32.234 62.134 -22.486 1.000 22.308 129 LEU A N 1
ATOM 812 C CA . LEU A 1 112 ? 31.304 63.238 -22.125 1.000 22.244 129 LEU A CA 1
ATOM 813 C C . LEU A 1 112 ? 31.882 64.562 -22.629 1.000 21.488 129 LEU A C 1
ATOM 814 O O . LEU A 1 112 ? 33.091 64.782 -22.438 1.000 21.122 129 LEU A O 1
ATOM 819 N N . THR A 1 113 ? 31.045 65.412 -23.225 1.000 21.036 130 THR A N 1
ATOM 820 C CA . THR A 1 113 ? 31.361 66.834 -23.517 1.000 20.597 130 THR A CA 1
ATOM 821 C C . THR A 1 113 ? 30.716 67.687 -22.420 1.000 20.292 130 THR A C 1
ATOM 822 O O . THR A 1 113 ? 29.476 67.683 -22.327 1.000 20.058 130 THR A O 1
ATOM 826 N N . ILE A 1 114 ? 31.541 68.363 -21.616 1.000 20.342 131 ILE A N 1
ATOM 827 C CA . ILE A 1 114 ? 31.121 69.112 -20.395 1.000 20.698 131 ILE A CA 1
ATOM 828 C C . ILE A 1 114 ? 31.202 70.611 -20.686 1.000 20.687 131 ILE A C 1
ATOM 829 O O . ILE A 1 114 ? 32.270 71.062 -21.138 1.000 20.214 131 ILE A O 1
ATOM 834 N N . ASP A 1 115 ? 30.113 71.339 -20.426 1.000 21.604 132 ASP A N 1
ATOM 835 C CA . ASP A 1 115 ? 30.077 72.825 -20.406 1.000 22.144 132 ASP A CA 1
ATOM 836 C C . ASP A 1 115 ? 30.743 73.290 -19.105 1.000 21.936 132 ASP A C 1
ATOM 837 O O . ASP A 1 115 ? 30.095 73.192 -18.042 1.000 21.630 132 ASP A O 1
ATOM 842 N N . VAL A 1 116 ? 31.991 73.759 -19.190 1.000 21.653 133 VAL A N 1
ATOM 843 C CA . VAL A 1 116 ? 32.795 74.236 -18.024 1.000 22.104 133 VAL A CA 1
ATOM 844 C C . VAL A 1 116 ? 32.914 75.765 -18.075 1.000 22.409 133 VAL A C 1
ATOM 845 O O . VAL A 1 116 ? 33.718 76.308 -17.295 1.000 22.451 133 VAL A O 1
ATOM 849 N N . SER A 1 117 ? 32.128 76.428 -18.932 1.000 23.106 134 SER A N 1
ATOM 850 C CA . SER A 1 117 ? 32.239 77.878 -19.257 1.000 24.005 134 SER A CA 1
ATOM 851 C C . SER A 1 117 ? 32.134 78.743 -17.993 1.000 24.676 134 SER A C 1
ATOM 852 O O . SER A 1 117 ? 32.790 79.805 -17.952 1.000 24.746 134 SER A O 1
ATOM 855 N N . LYS A 1 118 ? 31.355 78.308 -16.996 1.000 25.514 135 LYS A N 1
ATOM 856 C CA . LYS A 1 118 ? 31.059 79.101 -15.772 1.000 26.256 135 LYS A CA 1
ATOM 857 C C . LYS A 1 118 ? 32.093 78.808 -14.673 1.000 25.294 135 LYS A C 1
ATOM 858 O O . LYS A 1 118 ? 32.019 79.478 -13.624 1.000 26.012 135 LYS A O 1
ATOM 864 N N . THR A 1 119 ? 33.017 77.861 -14.887 1.000 23.831 136 THR A N 1
ATOM 865 C CA . THR A 1 119 ? 33.931 77.332 -13.834 1.000 22.871 136 THR A CA 1
ATOM 866 C C . THR A 1 119 ? 35.400 77.511 -14.232 1.000 21.464 136 THR A C 1
ATOM 867 O O . THR A 1 119 ? 36.165 78.052 -13.408 1.000 20.816 136 THR A O 1
ATOM 871 N N . PHE A 1 120 ? 35.788 77.022 -15.413 1.000 19.805 137 PHE A N 1
ATOM 872 C CA . PHE A 1 120 ? 37.192 77.009 -15.904 1.000 19.066 137 PHE A CA 1
ATOM 873 C C . PHE A 1 120 ? 37.307 77.937 -17.116 1.000 18.381 137 PHE A C 1
ATOM 874 O O . PHE A 1 120 ? 36.422 77.897 -17.994 1.000 17.777 137 PHE A O 1
ATOM 882 N N . ALA A 1 121 ? 38.375 78.738 -17.147 1.000 17.707 138 ALA A N 1
ATOM 883 C CA . ALA A 1 121 ? 38.603 79.825 -18.127 1.000 17.490 138 ALA A CA 1
ATOM 884 C C . ALA A 1 121 ? 38.856 79.238 -19.521 1.000 17.379 138 ALA A C 1
ATOM 885 O O . ALA A 1 121 ? 39.526 78.188 -19.621 1.000 17.197 138 ALA A O 1
ATOM 887 N N . GLU A 1 122 ? 38.335 79.904 -20.556 1.000 17.345 139 GLU A N 1
ATOM 888 C CA . GLU A 1 122 ? 38.600 79.586 -21.984 1.000 17.313 139 GLU A CA 1
ATOM 889 C C . GLU A 1 122 ? 40.114 79.448 -22.183 1.000 17.068 139 GLU A C 1
ATOM 890 O O . GLU A 1 122 ? 40.846 80.331 -21.716 1.000 17.087 139 GLU A O 1
ATOM 896 N N . GLY A 1 123 ? 40.558 78.353 -22.809 1.000 17.182 140 GLY A N 1
ATOM 897 C CA . GLY A 1 123 ? 41.972 78.106 -23.153 1.000 17.054 140 GLY A CA 1
ATOM 898 C C . GLY A 1 123 ? 42.803 77.598 -21.982 1.000 17.390 140 GLY A C 1
ATOM 899 O O . GLY A 1 123 ? 44.000 77.317 -22.202 1.000 17.542 140 GLY A O 1
ATOM 900 N N . SER A 1 124 ? 42.222 77.478 -20.782 1.000 17.341 141 SER A N 1
ATOM 901 C CA . SER A 1 124 ? 42.900 76.913 -19.585 1.000 17.392 141 SER A CA 1
ATOM 902 C C . SER A 1 124 ? 42.923 75.384 -19.697 1.000 17.406 141 SER A C 1
ATOM 903 O O . SER A 1 124 ? 42.071 74.826 -20.415 1.000 16.732 141 SER A O 1
ATOM 906 N N . LYS A 1 125 ? 43.871 74.740 -19.014 1.000 17.810 142 LYS A N 1
ATOM 907 C CA . LYS A 1 125 ? 43.988 73.260 -18.958 1.000 18.173 142 LYS A CA 1
ATOM 908 C C . LYS A 1 125 ? 43.214 72.764 -17.732 1.000 17.668 142 LYS A C 1
ATOM 909 O O . LYS A 1 125 ? 43.422 73.325 -16.636 1.000 17.669 142 LYS A O 1
ATOM 915 N N . VAL A 1 126 ? 42.338 71.775 -17.929 1.000 17.328 143 VAL A N 1
ATOM 916 C CA . VAL A 1 126 ? 41.519 71.122 -16.865 1.000 16.844 143 VAL A CA 1
ATOM 917 C C . VAL A 1 126 ? 41.923 69.647 -16.800 1.000 16.550 143 VAL A C 1
ATOM 918 O O . VAL A 1 126 ? 41.936 68.988 -17.862 1.000 16.454 143 VAL A O 1
ATOM 922 N N . ARG A 1 127 ? 42.258 69.164 -15.602 1.000 15.767 144 ARG A N 1
ATOM 923 C CA . ARG A 1 127 ? 42.626 67.748 -15.352 1.000 15.357 144 ARG A CA 1
ATOM 924 C C . ARG A 1 127 ? 41.425 67.023 -14.741 1.000 14.835 144 ARG A C 1
ATOM 925 O O . ARG A 1 127 ? 40.822 67.573 -13.799 1.000 14.481 144 ARG A O 1
ATOM 933 N N . ASP A 1 128 ? 41.097 65.844 -15.275 1.000 14.472 145 ASP A N 1
ATOM 934 C CA . ASP A 1 128 ? 40.336 64.793 -14.551 1.000 14.324 145 ASP A CA 1
ATOM 935 C C . ASP A 1 128 ? 41.339 64.073 -13.648 1.000 14.067 145 ASP A C 1
ATOM 936 O O . ASP A 1 128 ? 42.135 63.269 -14.177 1.000 13.569 145 ASP A O 1
ATOM 941 N N . PHE A 1 129 ? 41.331 64.375 -12.347 1.000 13.989 146 PHE A N 1
ATOM 942 C CA . PHE A 1 129 ? 42.351 63.878 -11.388 1.000 14.046 146 PHE A CA 1
ATOM 943 C C . PHE A 1 129 ? 42.346 62.343 -11.355 1.000 13.955 146 PHE A C 1
ATOM 944 O O . PHE A 1 129 ? 43.421 61.759 -11.130 1.000 13.921 146 PHE A O 1
ATOM 952 N N . TYR A 1 130 ? 41.191 61.706 -11.571 1.000 14.178 147 TYR A N 1
ATOM 953 C CA . TYR A 1 130 ? 41.049 60.230 -11.463 1.000 14.555 147 TYR A CA 1
ATOM 954 C C . TYR A 1 130 ? 41.883 59.540 -12.550 1.000 14.930 147 TYR A C 1
ATOM 955 O O . TYR A 1 130 ? 42.601 58.577 -12.223 1.000 14.461 147 TYR A O 1
ATOM 964 N N . SER A 1 131 ? 41.784 60.011 -13.797 1.000 15.536 148 SER A N 1
ATOM 965 C CA . SER A 1 131 ? 42.484 59.439 -14.980 1.000 16.181 148 SER A CA 1
ATOM 966 C C . SER A 1 131 ? 43.854 60.101 -15.168 1.000 16.598 148 SER A C 1
ATOM 967 O O . SER A 1 131 ? 44.759 59.439 -15.708 1.000 16.746 148 SER A O 1
ATOM 970 N N . GLY A 1 132 ? 43.988 61.372 -14.777 1.000 16.854 149 GLY A N 1
ATOM 971 C CA . GLY A 1 132 ? 45.163 62.208 -15.092 1.000 17.000 149 GLY A CA 1
ATOM 972 C C . GLY A 1 132 ? 45.057 62.852 -16.469 1.000 17.183 149 GLY A C 1
ATOM 973 O O . GLY A 1 132 ? 45.962 63.637 -16.811 1.000 17.750 149 GLY A O 1
ATOM 974 N N . ASN A 1 133 ? 43.996 62.552 -17.230 1.000 17.183 150 ASN A N 1
ATOM 975 C CA . ASN A 1 133 ? 43.723 63.151 -18.566 1.000 17.404 150 ASN A CA 1
ATOM 976 C C . ASN A 1 133 ? 43.550 64.667 -18.412 1.000 17.433 150 ASN A C 1
ATOM 977 O O . ASN A 1 133 ? 42.835 65.094 -17.479 1.000 16.883 150 ASN A O 1
ATOM 982 N N . VAL A 1 134 ? 44.181 65.443 -19.298 1.000 17.739 151 VAL A N 1
ATOM 983 C CA . VAL A 1 134 ? 44.135 66.935 -19.308 1.000 18.050 151 VAL A CA 1
ATOM 984 C C . VAL A 1 134 ? 43.457 67.378 -20.607 1.000 18.184 151 VAL A C 1
ATOM 985 O O . VAL A 1 134 ? 43.833 66.859 -21.675 1.000 17.923 151 VAL A O 1
ATOM 989 N N . ALA A 1 135 ? 42.485 68.287 -20.505 1.000 18.261 152 ALA A N 1
ATOM 990 C CA . ALA A 1 135 ? 41.759 68.885 -21.648 1.000 18.267 152 ALA A CA 1
ATOM 991 C C . ALA A 1 135 ? 41.911 70.409 -21.599 1.000 18.312 152 ALA A C 1
ATOM 992 O O . ALA A 1 135 ? 41.981 70.972 -20.485 1.000 17.996 152 ALA A O 1
ATOM 994 N N . THR A 1 136 ? 41.979 71.043 -22.772 1.000 18.334 153 THR A N 1
ATOM 995 C CA . THR A 1 136 ? 41.989 72.521 -22.935 1.000 18.115 153 THR A CA 1
ATOM 996 C C . THR A 1 136 ? 40.551 72.986 -23.181 1.000 17.804 153 THR A C 1
ATOM 997 O O . THR A 1 136 ? 39.915 72.457 -24.115 1.000 17.156 153 THR A O 1
ATOM 1001 N N . VAL A 1 137 ? 40.063 73.932 -22.372 1.000 17.701 154 VAL A N 1
ATOM 1002 C CA . VAL A 1 137 ? 38.704 74.532 -22.525 1.000 17.630 154 VAL A CA 1
ATOM 1003 C C . VAL A 1 137 ? 38.670 75.247 -23.882 1.000 17.973 154 VAL A C 1
ATOM 1004 O O . VAL A 1 137 ? 39.507 76.148 -24.103 1.000 17.970 154 VAL A O 1
ATOM 1008 N N . SER A 1 138 ? 37.771 74.818 -24.770 1.000 18.311 155 SER A N 1
ATOM 1009 C CA . SER A 1 138 ? 37.576 75.377 -26.133 1.000 18.579 155 SER A CA 1
ATOM 1010 C C . SER A 1 138 ? 36.078 75.542 -26.390 1.000 18.274 155 SER A C 1
ATOM 1011 O O . SER A 1 138 ? 35.352 74.531 -26.301 1.000 18.266 155 SER A O 1
ATOM 1014 N N . GLY A 1 139 ? 35.639 76.770 -26.682 1.000 17.992 156 GLY A N 1
ATOM 1015 C CA . GLY A 1 139 ? 34.212 77.134 -26.775 1.000 18.221 156 GLY A CA 1
ATOM 1016 C C . GLY A 1 139 ? 33.475 76.823 -25.483 1.000 18.343 156 GLY A C 1
ATOM 1017 O O . GLY A 1 139 ? 32.298 76.424 -25.560 1.000 18.936 156 GLY A O 1
ATOM 1018 N N . GLY A 1 140 ? 34.150 76.984 -24.338 1.000 18.215 157 GLY A N 1
ATOM 1019 C CA . GLY A 1 140 ? 33.601 76.741 -22.989 1.000 18.303 157 GLY A CA 1
ATOM 1020 C C . GLY A 1 140 ? 33.348 75.266 -22.707 1.000 18.408 157 GLY A C 1
ATOM 1021 O O . GLY A 1 140 ? 32.577 74.978 -21.772 1.000 17.988 157 GLY A O 1
ATOM 1022 N N . LYS A 1 141 ? 33.988 74.358 -23.451 1.000 18.831 158 LYS A N 1
ATOM 1023 C CA . LYS A 1 141 ? 33.715 72.898 -23.370 1.000 19.250 158 LYS A CA 1
ATOM 1024 C C . LYS A 1 141 ? 35.020 72.098 -23.325 1.000 18.802 158 LYS A C 1
ATOM 1025 O O . LYS A 1 141 ? 36.048 72.582 -23.840 1.000 18.614 158 LYS A O 1
ATOM 1031 N N . ILE A 1 142 ? 34.957 70.919 -22.700 1.000 18.296 159 ILE A N 1
ATOM 1032 C CA . ILE A 1 142 ? 36.010 69.861 -22.734 1.000 18.047 159 ILE A CA 1
ATOM 1033 C C . ILE A 1 142 ? 35.318 68.516 -22.977 1.000 17.893 159 ILE A C 1
ATOM 1034 O O . ILE A 1 142 ? 34.141 68.376 -22.583 1.000 17.620 159 ILE A O 1
ATOM 1039 N N . THR A 1 143 ? 36.019 67.582 -23.623 1.000 17.970 160 THR A N 1
ATOM 1040 C CA . THR A 1 143 ? 35.560 66.193 -23.885 1.000 17.900 160 THR A CA 1
ATOM 1041 C C . THR A 1 143 ? 36.525 65.229 -23.190 1.000 17.887 160 THR A C 1
ATOM 1042 O O . THR A 1 143 ? 37.735 65.306 -23.476 1.000 17.100 160 THR A O 1
ATOM 1046 N N . LEU A 1 144 ? 36.005 64.384 -22.295 1.000 17.974 161 LEU A N 1
ATOM 1047 C CA . LEU A 1 144 ? 36.804 63.431 -21.483 1.000 18.016 161 LEU A CA 1
ATOM 1048 C C . LEU A 1 144 ? 36.042 62.111 -21.341 1.000 18.246 161 LEU A C 1
ATOM 1049 O O . LEU A 1 144 ? 34.801 62.143 -21.210 1.000 17.909 161 LEU A O 1
ATOM 1054 N N . GLN A 1 145 ? 36.784 61.002 -21.382 1.000 18.543 162 GLN A N 1
ATOM 1055 C CA . GLN A 1 145 ? 36.291 59.623 -21.140 1.000 18.958 162 GLN A CA 1
ATOM 1056 C C . GLN A 1 145 ? 36.568 59.279 -19.680 1.000 17.668 162 GLN A C 1
ATOM 1057 O O . GLN A 1 145 ? 37.727 59.219 -19.275 1.000 17.173 162 GLN A O 1
ATOM 1063 N N . PRO A 1 146 ? 35.532 59.069 -18.835 1.000 16.827 163 PRO A N 1
ATOM 1064 C CA . PRO A 1 146 ? 35.751 58.540 -17.490 1.000 16.478 163 PRO A CA 1
ATOM 1065 C C . PRO A 1 146 ? 36.578 57.247 -17.572 1.000 16.113 163 PRO A C 1
ATOM 1066 O O . PRO A 1 146 ? 36.276 56.414 -18.409 1.000 16.077 163 PRO A O 1
ATOM 1070 N N . ALA A 1 147 ? 37.615 57.134 -16.740 1.000 15.589 164 ALA A N 1
ATOM 1071 C CA . ALA A 1 147 ? 38.565 55.999 -16.726 1.000 15.529 164 ALA A CA 1
ATOM 1072 C C . ALA A 1 147 ? 37.875 54.754 -16.158 1.000 15.316 164 ALA A C 1
ATOM 1073 O O . ALA A 1 147 ? 36.871 54.902 -15.434 1.000 15.090 164 ALA A O 1
ATOM 1075 N N . PHE A 1 148 ? 38.403 53.571 -16.479 1.000 15.181 165 PHE A N 1
ATOM 1076 C CA . PHE A 1 148 ? 38.021 52.290 -15.831 1.000 15.151 165 PHE A CA 1
ATOM 1077 C C . PHE A 1 148 ? 38.280 52.430 -14.330 1.000 14.814 165 PHE A C 1
ATOM 1078 O O . PHE A 1 148 ? 39.357 52.930 -13.961 1.000 14.663 165 PHE A O 1
ATOM 1086 N N . GLY A 1 149 ? 37.299 52.049 -13.509 1.000 14.776 166 GLY A N 1
ATOM 1087 C CA . GLY A 1 149 ? 37.376 52.101 -12.036 1.000 14.703 166 GLY A CA 1
ATOM 1088 C C . GLY A 1 149 ? 36.815 53.395 -11.467 1.000 14.513 166 GLY A C 1
ATOM 1089 O O . GLY A 1 149 ? 36.620 53.451 -10.239 1.000 14.273 166 GLY A O 1
ATOM 1090 N N . SER A 1 150 ? 36.557 54.401 -12.312 1.000 14.283 167 SER A N 1
ATOM 1091 C CA . SER A 1 150 ? 36.048 55.738 -11.903 1.000 14.144 167 SER A CA 1
ATOM 1092 C C . SER A 1 150 ? 34.564 55.657 -11.524 1.000 14.079 167 SER A C 1
ATOM 1093 O O . SER A 1 150 ? 34.073 56.606 -10.885 1.000 13.837 167 SER A O 1
ATOM 1096 N N . ASN A 1 151 ? 33.872 54.588 -11.940 1.000 14.120 168 ASN A N 1
ATOM 1097 C CA . ASN A 1 151 ? 32.397 54.430 -11.824 1.000 14.253 168 ASN A CA 1
ATOM 1098 C C . ASN A 1 151 ? 31.703 55.541 -12.629 1.000 14.351 168 ASN A C 1
ATOM 1099 O O . ASN A 1 151 ? 30.550 55.868 -12.299 1.000 14.623 168 ASN A O 1
ATOM 1104 N N . GLY A 1 152 ? 32.376 56.094 -13.647 1.000 14.275 169 GLY A N 1
ATOM 1105 C CA . GLY A 1 152 ? 31.844 57.167 -14.512 1.000 14.244 169 GLY A CA 1
ATOM 1106 C C . GLY A 1 152 ? 32.102 58.564 -13.963 1.000 14.293 169 GLY A C 1
ATOM 1107 O O . GLY A 1 152 ? 31.473 59.511 -14.476 1.000 14.402 169 GLY A O 1
ATOM 1108 N N . LEU A 1 153 ? 32.995 58.706 -12.975 1.000 14.180 170 LEU A N 1
ATOM 1109 C CA . LEU A 1 153 ? 33.338 60.012 -12.346 1.000 14.250 170 LEU A CA 1
ATOM 1110 C C . LEU A 1 153 ? 34.382 60.748 -13.193 1.000 14.190 170 LEU A C 1
ATOM 1111 O O . LEU A 1 153 ? 35.335 60.098 -13.675 1.000 13.828 170 LEU A O 1
ATOM 1116 N N . LEU A 1 154 ? 34.191 62.060 -13.364 1.000 14.096 171 LEU A N 1
ATOM 1117 C CA . LEU A 1 154 ? 35.259 63.029 -13.724 1.000 14.114 171 LEU A CA 1
ATOM 1118 C C . LEU A 1 154 ? 35.488 63.930 -12.509 1.000 13.859 171 LEU A C 1
ATOM 1119 O O . LEU A 1 154 ? 34.512 64.564 -12.066 1.000 14.015 171 LEU A O 1
ATOM 1124 N N . LEU A 1 155 ? 36.717 63.962 -11.990 1.000 13.771 172 LEU A N 1
ATOM 1125 C CA . LEU A 1 155 ? 37.133 64.839 -10.863 1.000 13.627 172 LEU A CA 1
ATOM 1126 C C . LEU A 1 155 ? 37.911 66.019 -11.453 1.000 13.661 172 LEU A C 1
ATOM 1127 O O . LEU A 1 155 ? 39.152 65.941 -11.522 1.000 13.342 172 LEU A O 1
ATOM 1132 N N . LEU A 1 156 ? 37.190 67.059 -11.881 1.000 13.929 173 LEU A N 1
ATOM 1133 C CA . LEU A 1 156 ? 37.741 68.171 -12.700 1.000 14.211 173 LEU A CA 1
ATOM 1134 C C . LEU A 1 156 ? 38.325 69.253 -11.787 1.000 14.683 173 LEU A C 1
ATOM 1135 O O . LEU A 1 156 ? 37.597 69.771 -10.914 1.000 14.555 173 LEU A O 1
ATOM 1140 N N . GLU A 1 157 ? 39.600 69.569 -12.006 1.000 15.472 174 GLU A N 1
ATOM 1141 C CA . GLU A 1 157 ? 40.382 70.585 -11.259 1.000 16.107 174 GLU A CA 1
ATOM 1142 C C . GLU A 1 157 ? 41.216 71.381 -12.266 1.000 16.911 174 GLU A C 1
ATOM 1143 O O . GLU A 1 157 ? 41.422 70.879 -13.389 1.000 16.667 174 GLU A O 1
ATOM 1149 N N . ARG A 1 158 ? 41.692 72.561 -11.870 1.000 18.190 175 ARG A N 1
ATOM 1150 C CA . ARG A 1 158 ? 42.700 73.327 -12.646 1.000 19.224 175 ARG A CA 1
ATOM 1151 C C . ARG A 1 158 ? 43.965 72.463 -12.723 1.000 18.980 175 ARG A C 1
ATOM 1152 O O . ARG A 1 158 ? 44.367 71.911 -11.680 1.000 18.615 175 ARG A O 1
ATOM 1160 N N . ALA A 1 159 ? 44.541 72.323 -13.919 1.000 18.851 176 ALA A N 1
ATOM 1161 C CA . ALA A 1 159 ? 45.697 71.441 -14.208 1.000 19.162 176 ALA A CA 1
ATOM 1162 C C . ALA A 1 159 ? 46.923 71.882 -13.400 1.000 19.313 176 ALA A C 1
ATOM 1163 O O . ALA A 1 159 ? 47.837 71.056 -13.233 1.000 19.301 176 ALA A O 1
ATOM 1165 N N . GLU A 1 160 ? 46.940 73.130 -12.920 1.000 19.905 177 GLU A N 1
ATOM 1166 C CA . GLU A 1 160 ? 48.051 73.699 -12.105 1.000 20.344 177 GLU A CA 1
ATOM 1167 C C . GLU A 1 160 ? 48.016 73.102 -10.689 1.000 20.191 177 GLU A C 1
ATOM 1168 O O . GLU A 1 160 ? 49.055 73.170 -10.012 1.000 20.139 177 GLU A O 1
ATOM 1179 N N . THR A 1 161 ? 46.887 72.521 -10.262 1.000 19.909 178 THR A N 1
ATOM 1180 C CA . THR A 1 161 ? 46.780 71.740 -8.996 1.000 19.527 178 THR A CA 1
ATOM 1181 C C . THR A 1 161 ? 47.859 70.649 -9.014 1.000 19.658 178 THR A C 1
ATOM 1182 O O . THR A 1 161 ? 47.946 69.932 -10.029 1.000 19.563 178 THR A O 1
ATOM 1186 N N . ALA A 1 162 ? 48.652 70.545 -7.943 1.000 19.907 179 ALA A N 1
ATOM 1187 C CA . ALA A 1 162 ? 49.905 69.753 -7.898 1.000 20.175 179 ALA A CA 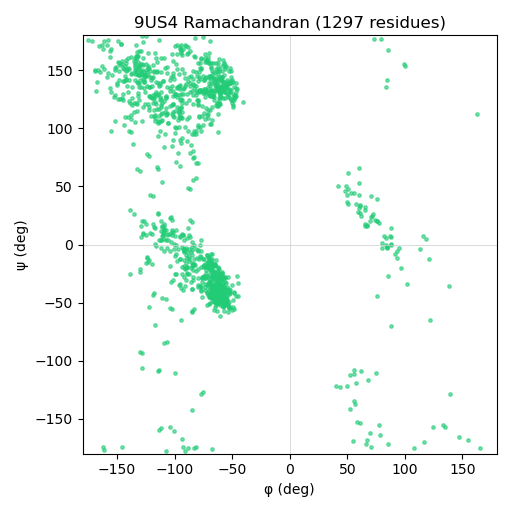1
ATOM 1188 C C . ALA A 1 162 ? 50.068 68.975 -6.583 1.000 20.087 179 ALA A C 1
ATOM 1189 O O . ALA A 1 162 ? 50.800 67.965 -6.605 1.000 20.609 179 ALA A O 1
ATOM 1191 N N . ALA A 1 163 ? 49.456 69.420 -5.480 1.000 19.838 180 ALA A N 1
ATOM 1192 C CA . ALA A 1 163 ? 49.697 68.861 -4.127 1.000 19.354 180 ALA A CA 1
ATOM 1193 C C . ALA A 1 163 ? 48.494 69.104 -3.219 1.000 18.927 180 ALA A C 1
ATOM 1194 O O . ALA A 1 163 ? 47.584 69.848 -3.574 1.000 18.751 180 ALA A O 1
ATOM 1196 N N . PRO A 1 164 ? 48.439 68.463 -2.028 1.000 18.453 181 PRO A N 1
ATOM 1197 C CA . PRO A 1 164 ? 47.366 68.718 -1.067 1.000 18.233 181 PRO A CA 1
ATOM 1198 C C . PRO A 1 164 ? 47.260 70.195 -0.656 1.000 18.005 181 PRO A C 1
ATOM 1199 O O . PRO A 1 164 ? 48.273 70.860 -0.577 1.000 18.213 181 PRO A O 1
ATOM 1203 N N . ALA A 1 165 ? 46.035 70.668 -0.411 1.000 17.532 182 ALA A N 1
ATOM 1204 C CA . ALA A 1 165 ? 45.744 72.004 0.156 1.000 17.339 182 ALA A CA 1
ATOM 1205 C C . ALA A 1 165 ? 46.107 72.002 1.639 1.000 17.114 182 ALA A C 1
ATOM 1206 O O . ALA A 1 165 ? 46.198 70.939 2.253 1.000 16.910 182 ALA A O 1
ATOM 1208 N N . PRO A 1 166 ? 46.336 73.179 2.264 1.000 16.890 183 PRO A N 1
ATOM 1209 C CA . PRO A 1 166 ? 46.516 73.249 3.713 1.000 16.804 183 PRO A CA 1
ATOM 1210 C C . PRO A 1 166 ? 45.396 72.491 4.440 1.000 16.506 183 PRO A C 1
ATOM 1211 O O . PRO A 1 166 ? 44.256 72.556 4.006 1.000 16.226 183 PRO A O 1
ATOM 1215 N N . PHE A 1 167 ? 45.755 71.770 5.503 1.000 16.309 184 PHE A N 1
ATOM 1216 C CA . PHE A 1 167 ? 44.806 71.015 6.358 1.000 16.002 184 PHE A CA 1
ATOM 1217 C C . PHE A 1 167 ? 43.728 71.968 6.879 1.000 15.946 184 PHE A C 1
ATOM 1218 O O . PHE A 1 167 ? 44.054 73.093 7.303 1.000 15.748 184 PHE A O 1
ATOM 1226 N N . ASP A 1 168 ? 42.472 71.526 6.829 1.000 15.298 185 ASP A N 1
ATOM 1227 C CA . ASP A 1 168 ? 41.325 72.204 7.481 1.000 15.040 185 ASP A CA 1
ATOM 1228 C C . ASP A 1 168 ? 40.412 71.122 8.062 1.000 14.502 185 ASP A C 1
ATOM 1229 O O . ASP A 1 168 ? 40.095 70.166 7.330 1.000 14.323 185 ASP A O 1
ATOM 1234 N N . TRP A 1 169 ? 40.012 71.265 9.327 1.000 14.158 186 TRP A N 1
ATOM 1235 C CA . TRP A 1 169 ? 39.106 70.308 10.018 1.000 14.048 186 TRP A CA 1
ATOM 1236 C C . TRP A 1 169 ? 37.786 70.186 9.245 1.000 13.726 186 TRP A C 1
ATOM 1237 O O . TRP A 1 169 ? 37.187 69.098 9.282 1.000 13.649 186 TRP A O 1
ATOM 1248 N N . HIS A 1 170 ? 37.375 71.248 8.545 1.000 13.443 187 HIS A N 1
ATOM 1249 C CA . HIS A 1 170 ? 36.116 71.315 7.754 1.000 13.352 187 HIS A CA 1
ATOM 1250 C C . HIS A 1 170 ? 36.285 70.612 6.395 1.000 13.211 187 HIS A C 1
ATOM 1251 O O . HIS A 1 170 ? 35.282 70.503 5.661 1.000 12.930 187 HIS A O 1
ATOM 1258 N N . ASN A 1 171 ? 37.496 70.147 6.071 1.000 13.152 188 ASN A N 1
ATOM 1259 C CA . ASN A 1 171 ? 37.782 69.306 4.877 1.000 13.269 188 ASN A CA 1
ATOM 1260 C C . ASN A 1 171 ? 38.559 68.052 5.302 1.000 13.138 188 ASN A C 1
ATOM 1261 O O . ASN A 1 171 ? 39.195 67.431 4.434 1.000 13.525 188 ASN A O 1
ATOM 1266 N N . ALA A 1 172 ? 38.499 67.683 6.585 1.000 12.926 189 ALA A N 1
ATOM 1267 C CA . ALA A 1 172 ? 39.303 66.589 7.176 1.000 12.671 189 ALA A CA 1
ATOM 1268 C C . ALA A 1 172 ? 38.816 65.235 6.649 1.000 12.298 189 ALA A C 1
ATOM 1269 O O . ALA A 1 172 ? 37.601 65.066 6.431 1.000 11.919 189 ALA A O 1
ATOM 1271 N N . THR A 1 173 ? 39.754 64.313 6.435 1.000 11.958 190 THR A N 1
ATOM 1272 C CA . THR A 1 173 ? 39.492 62.877 6.165 1.000 11.614 190 THR A CA 1
ATOM 1273 C C . THR A 1 173 ? 40.011 62.086 7.368 1.000 11.427 190 THR A C 1
ATOM 1274 O O . THR A 1 173 ? 41.235 61.854 7.438 1.000 11.179 190 THR A O 1
ATOM 1278 N N . VAL A 1 174 ? 39.106 61.739 8.287 1.000 11.291 191 VAL A N 1
ATOM 1279 C CA . VAL A 1 174 ? 39.418 61.033 9.563 1.000 11.169 191 VAL A CA 1
ATOM 1280 C C . VAL A 1 174 ? 39.344 59.530 9.294 1.000 11.055 191 VAL A C 1
ATOM 1281 O O . VAL A 1 174 ? 38.335 59.083 8.726 1.000 11.131 191 VAL A O 1
ATOM 1285 N N . TYR A 1 175 ? 40.380 58.789 9.683 1.000 10.888 192 TYR A N 1
ATOM 1286 C CA . TYR A 1 175 ? 40.391 57.307 9.688 1.000 10.802 192 TYR A CA 1
ATOM 1287 C C . TYR A 1 175 ? 40.179 56.846 11.132 1.000 10.784 192 TYR A C 1
ATOM 1288 O O . TYR A 1 175 ? 41.047 57.116 11.986 1.000 11.019 192 TYR A O 1
ATOM 1297 N N . PHE A 1 176 ? 39.030 56.226 11.401 1.000 10.544 193 PHE A N 1
ATOM 1298 C CA . PHE A 1 176 ? 38.663 55.672 12.728 1.000 10.453 193 PHE A CA 1
ATOM 1299 C C . PHE A 1 176 ? 39.067 54.197 12.757 1.000 10.442 193 PHE A C 1
ATOM 1300 O O . PHE A 1 176 ? 38.486 53.388 12.003 1.000 10.193 193 PHE A O 1
ATOM 1308 N N . VAL A 1 177 ? 40.040 53.871 13.611 1.000 10.302 194 VAL A N 1
ATOM 1309 C CA . VAL A 1 177 ? 40.634 52.509 13.722 1.000 10.313 194 VAL A CA 1
ATOM 1310 C C . VAL A 1 177 ? 40.450 51.998 15.156 1.000 10.292 194 VAL A C 1
ATOM 1311 O O . VAL A 1 177 ? 40.809 52.723 16.108 1.000 10.102 194 VAL A O 1
ATOM 1315 N N . LEU A 1 178 ? 39.872 50.803 15.292 1.000 10.223 195 LEU A N 1
ATOM 1316 C CA . LEU A 1 178 ? 39.969 49.980 16.523 1.000 10.251 195 LEU A CA 1
ATOM 1317 C C . LEU A 1 178 ? 41.332 49.285 16.482 1.000 10.122 195 LEU A C 1
ATOM 1318 O O . LEU A 1 178 ? 41.476 48.317 15.716 1.000 10.129 195 LEU A O 1
ATOM 1323 N N . THR A 1 179 ? 42.300 49.815 17.234 1.000 10.130 196 THR A N 1
ATOM 1324 C CA . THR A 1 179 ? 43.737 49.439 17.180 1.000 9.974 196 THR A CA 1
ATOM 1325 C C . THR A 1 179 ? 43.888 47.921 17.328 1.000 9.829 196 THR A C 1
ATOM 1326 O O . THR A 1 179 ? 44.710 47.343 16.597 1.000 9.624 196 THR A O 1
ATOM 1330 N N . ASP A 1 180 ? 43.114 47.301 18.223 1.000 9.880 197 ASP A N 1
ATOM 1331 C CA . ASP A 1 180 ? 43.204 45.846 18.519 1.000 9.966 197 ASP A CA 1
ATOM 1332 C C . ASP A 1 180 ? 42.899 45.016 17.265 1.000 10.200 197 ASP A C 1
ATOM 1333 O O . ASP A 1 180 ? 43.394 43.873 17.186 1.000 10.251 197 ASP A O 1
ATOM 1338 N N . ARG A 1 181 ? 42.116 45.561 16.327 1.000 10.398 198 ARG A N 1
ATOM 1339 C CA . ARG A 1 181 ? 41.538 44.808 15.183 1.000 10.601 198 ARG A CA 1
ATOM 1340 C C . ARG A 1 181 ? 42.213 45.217 13.866 1.000 10.893 198 ARG A C 1
ATOM 1341 O O . ARG A 1 181 ? 41.695 44.823 12.807 1.000 10.966 198 ARG A O 1
ATOM 1349 N N . PHE A 1 182 ? 43.341 45.937 13.919 1.000 11.195 199 PHE A N 1
ATOM 1350 C CA . PHE A 1 182 ? 44.015 46.502 12.718 1.000 11.340 199 PHE A CA 1
ATOM 1351 C C . PHE A 1 182 ? 45.287 45.701 12.407 1.000 11.468 199 PHE A C 1
ATOM 1352 O O . PHE A 1 182 ? 45.199 44.798 11.556 1.000 11.456 199 PHE A O 1
ATOM 1360 N N . VAL A 1 183 ? 46.414 46.010 13.061 1.000 11.602 200 VAL A N 1
ATOM 1361 C CA . VAL A 1 183 ? 47.731 45.353 12.806 1.000 11.713 200 VAL A CA 1
ATOM 1362 C C . VAL A 1 183 ? 48.373 44.958 14.141 1.000 11.720 200 VAL A C 1
ATOM 1363 O O . VAL A 1 183 ? 48.621 45.849 14.979 1.000 11.680 200 VAL A O 1
ATOM 1367 N N . ASN A 1 184 ? 48.643 43.663 14.309 1.000 11.888 201 ASN A N 1
ATOM 1368 C CA . ASN A 1 184 ? 49.427 43.099 15.437 1.000 11.952 201 ASN A CA 1
ATOM 1369 C C . ASN A 1 184 ? 50.915 43.231 15.089 1.000 12.219 201 ASN A C 1
ATOM 1370 O O . ASN A 1 184 ? 51.438 42.356 14.376 1.000 11.958 201 ASN A O 1
ATOM 1375 N N . GLY A 1 185 ? 51.555 44.306 15.554 1.000 12.490 202 GLY A N 1
ATOM 1376 C CA . GLY A 1 185 ? 52.994 44.566 15.365 1.000 13.022 202 GLY A CA 1
ATOM 1377 C C . GLY A 1 185 ? 53.859 43.665 16.231 1.000 13.519 202 GLY A C 1
ATOM 1378 O O . GLY A 1 185 ? 54.960 43.309 15.778 1.000 13.518 202 GLY A O 1
ATOM 1379 N N . ASN A 1 186 ? 53.389 43.316 17.434 1.000 14.186 203 ASN A N 1
ATOM 1380 C CA . ASN A 1 186 ? 54.141 42.485 18.415 1.000 14.490 203 ASN A CA 1
ATOM 1381 C C . ASN A 1 186 ? 53.182 41.519 19.108 1.000 14.744 203 ASN A C 1
ATOM 1382 O O . ASN A 1 186 ? 52.361 41.943 19.919 1.000 14.680 203 ASN A O 1
ATOM 1387 N N . PRO A 1 187 ? 53.256 40.196 18.829 1.000 14.976 204 PRO A N 1
ATOM 1388 C CA . PRO A 1 187 ? 52.367 39.227 19.472 1.000 14.929 204 PRO A CA 1
ATOM 1389 C C . PRO A 1 187 ? 52.620 39.046 20.979 1.000 14.869 204 PRO A C 1
ATOM 1390 O O . PRO A 1 187 ? 51.760 38.493 21.643 1.000 14.851 204 PRO A O 1
ATOM 1394 N N . ALA A 1 188 ? 53.773 39.511 21.478 1.000 14.726 205 ALA A N 1
ATOM 1395 C CA . ALA A 1 188 ? 54.237 39.326 22.875 1.000 14.535 205 ALA A CA 1
ATOM 1396 C C . ALA A 1 188 ? 53.282 40.003 23.867 1.000 14.392 205 ALA A C 1
ATOM 1397 O O . ALA A 1 188 ? 53.197 39.521 25.008 1.000 14.188 205 ALA A O 1
ATOM 1399 N N . ASN A 1 189 ? 52.595 41.075 23.458 1.000 14.071 206 ASN A N 1
ATOM 1400 C CA . ASN A 1 189 ? 51.753 41.903 24.368 1.000 14.080 206 ASN A CA 1
ATOM 1401 C C . ASN A 1 189 ? 50.263 41.571 24.185 1.000 13.924 206 ASN A C 1
ATOM 1402 O O . ASN A 1 189 ? 49.441 42.272 24.797 1.000 13.997 206 ASN A O 1
ATOM 1407 N N . ASP A 1 190 ? 49.926 40.526 23.417 1.000 13.750 207 ASP A N 1
ATOM 1408 C CA . ASP A 1 190 ? 48.527 40.156 23.058 1.000 13.815 207 ASP A CA 1
ATOM 1409 C C . ASP A 1 190 ? 47.728 39.725 24.296 1.000 13.932 207 ASP A C 1
ATOM 1410 O O . ASP A 1 190 ? 46.491 39.892 24.274 1.000 14.018 207 ASP A O 1
ATOM 1415 N N . ASN A 1 191 ? 48.393 39.178 25.318 1.000 13.996 208 ASN A N 1
ATOM 1416 C CA . ASN A 1 191 ? 47.742 38.533 26.489 1.000 14.323 208 ASN A CA 1
ATOM 1417 C C . ASN A 1 191 ? 48.183 39.236 27.778 1.000 13.850 208 ASN A C 1
ATOM 1418 O O . ASN A 1 191 ? 48.444 38.536 28.780 1.000 13.604 208 ASN A O 1
ATOM 1423 N N . SER A 1 192 ? 48.234 40.572 27.761 1.000 13.250 209 SER A N 1
ATOM 1424 C CA . SER A 1 192 ? 48.597 41.417 28.927 1.000 13.044 209 SER A CA 1
ATOM 1425 C C . SER A 1 192 ? 47.617 41.148 30.076 1.000 12.865 209 SER A C 1
ATOM 1426 O O . SER A 1 192 ? 46.421 40.903 29.803 1.000 12.716 209 SER A O 1
ATOM 1429 N N . TYR A 1 193 ? 48.112 41.176 31.315 1.000 12.800 210 TYR A N 1
ATOM 1430 C CA . TYR A 1 193 ? 47.307 41.054 32.560 1.000 12.896 210 TYR A CA 1
ATOM 1431 C C . TYR A 1 193 ? 46.580 39.698 32.601 1.000 13.049 210 TYR A C 1
ATOM 1432 O O . TYR A 1 193 ? 45.515 39.614 33.243 1.000 13.050 210 TYR A O 1
ATOM 1441 N N . GLY A 1 194 ? 47.129 38.675 31.935 1.000 13.313 211 GLY A N 1
ATOM 1442 C CA . GLY A 1 194 ? 46.582 37.302 31.909 1.000 13.564 211 GLY A CA 1
ATOM 1443 C C . GLY A 1 194 ? 45.317 37.174 31.071 1.000 13.798 211 GLY A C 1
ATOM 1444 O O . GLY A 1 194 ? 44.522 36.255 31.355 1.000 13.790 211 GLY A O 1
ATOM 1445 N N . ARG A 1 195 ? 45.132 38.041 30.070 1.000 13.874 212 ARG A N 1
ATOM 1446 C CA . ARG A 1 195 ? 43.981 37.998 29.125 1.000 14.101 212 ARG A CA 1
ATOM 1447 C C . ARG A 1 195 ? 44.113 36.766 28.220 1.000 14.713 212 ARG A C 1
ATOM 1448 O O . ARG A 1 195 ? 45.252 36.415 27.861 1.000 14.532 212 ARG A O 1
ATOM 1456 N N . HIS A 1 196 ? 42.985 36.147 27.861 1.000 15.487 213 HIS A N 1
ATOM 1457 C CA . HIS A 1 196 ? 42.912 34.890 27.067 1.000 16.235 213 HIS A CA 1
ATOM 1458 C C . HIS A 1 196 ? 42.168 35.127 25.751 1.000 16.013 213 HIS A C 1
ATOM 1459 O O . HIS A 1 196 ? 41.185 35.891 25.757 1.000 15.311 213 HIS A O 1
ATOM 1466 N N . LYS A 1 197 ? 42.613 34.456 24.684 1.000 16.149 214 LYS A N 1
ATOM 1467 C CA . LYS A 1 197 ? 41.787 34.139 23.489 1.000 16.662 214 LYS A CA 1
ATOM 1468 C C . LYS A 1 197 ? 40.661 33.209 23.954 1.000 15.691 214 LYS A C 1
ATOM 1469 O O . LYS A 1 197 ? 40.851 32.543 24.989 1.000 15.224 214 LYS A O 1
ATOM 1475 N N . ASP A 1 198 ? 39.537 33.151 23.236 1.000 15.244 215 ASP A N 1
ATOM 1476 C CA . ASP A 1 198 ? 38.376 32.313 23.646 1.000 14.942 215 ASP A CA 1
ATOM 1477 C C . ASP A 1 198 ? 38.399 30.977 22.888 1.000 15.067 215 ASP A C 1
ATOM 1478 O O . ASP A 1 198 ? 37.673 30.056 23.312 1.000 14.942 215 ASP A O 1
ATOM 1483 N N . GLY A 1 199 ? 39.210 30.864 21.829 1.000 15.075 216 GLY A N 1
ATOM 1484 C CA . GLY A 1 199 ? 39.355 29.636 21.020 1.000 15.011 216 GLY A CA 1
ATOM 1485 C C . GLY A 1 199 ? 38.086 29.314 20.250 1.000 15.069 216 GLY A C 1
ATOM 1486 O O . GLY A 1 199 ? 37.950 28.164 19.791 1.000 15.043 216 GLY A O 1
ATOM 1487 N N . MET A 1 200 ? 37.185 30.293 20.118 1.000 15.062 217 MET A N 1
ATOM 1488 C CA . MET A 1 200 ? 35.897 30.168 19.391 1.000 15.040 217 MET A CA 1
ATOM 1489 C C . MET A 1 200 ? 35.957 31.093 18.168 1.000 14.693 217 MET A C 1
ATOM 1490 O O . MET A 1 200 ? 36.734 30.767 17.257 1.000 14.670 217 MET A O 1
ATOM 1495 N N . GLN A 1 201 ? 35.219 32.208 18.152 1.000 14.119 218 GLN A N 1
ATOM 1496 C CA . GLN A 1 201 ? 35.237 33.185 17.030 1.000 14.024 218 GLN A CA 1
ATOM 1497 C C . GLN A 1 201 ? 35.907 34.496 17.473 1.000 13.420 218 GLN A C 1
ATOM 1498 O O . GLN A 1 201 ? 35.900 35.453 16.675 1.000 12.963 218 GLN A O 1
ATOM 1504 N N . GLU A 1 202 ? 36.486 34.532 18.680 1.000 12.798 219 GLU A N 1
ATOM 1505 C CA . GLU A 1 202 ? 37.239 35.696 19.226 1.000 12.462 219 GLU A CA 1
ATOM 1506 C C . GLU A 1 202 ? 36.409 36.975 19.064 1.000 12.124 219 GLU A C 1
ATOM 1507 O O . GLU A 1 202 ? 36.983 38.009 18.689 1.000 12.250 219 GLU A O 1
ATOM 1513 N N . ILE A 1 203 ? 35.108 36.908 19.349 1.000 11.717 220 ILE A N 1
ATOM 1514 C CA . ILE A 1 203 ? 34.156 38.037 19.132 1.000 11.547 220 ILE A CA 1
ATOM 1515 C C . ILE A 1 203 ? 34.577 39.219 20.016 1.000 11.271 220 ILE A C 1
ATOM 1516 O O . ILE A 1 203 ? 34.668 40.339 19.486 1.000 11.143 220 ILE A O 1
ATOM 1521 N N . GLY A 1 204 ? 34.832 38.970 21.306 1.000 11.081 221 GLY A N 1
ATOM 1522 C CA . GLY A 1 204 ? 35.022 40.021 22.325 1.000 10.907 221 GLY A CA 1
ATOM 1523 C C . GLY A 1 204 ? 36.407 40.015 22.947 1.000 10.725 221 GLY A C 1
ATOM 1524 O O . GLY A 1 204 ? 36.576 40.682 23.980 1.000 10.540 221 GLY A O 1
ATOM 1525 N N . THR A 1 205 ? 37.370 39.305 22.351 1.000 10.736 222 THR A N 1
ATOM 1526 C CA . THR A 1 205 ? 38.748 39.158 22.894 1.000 10.759 222 THR A CA 1
ATOM 1527 C C . THR A 1 205 ? 39.670 40.214 22.276 1.000 10.651 222 THR A C 1
ATOM 1528 O O . THR A 1 205 ? 39.289 40.835 21.262 1.000 10.264 222 THR A O 1
ATOM 1532 N N . PHE A 1 206 ? 40.841 40.415 22.883 1.000 10.619 223 PHE A N 1
ATOM 1533 C CA . PHE A 1 206 ? 41.964 41.177 22.283 1.000 10.769 223 PHE A CA 1
ATOM 1534 C C . PHE A 1 206 ? 42.591 40.301 21.192 1.000 10.948 223 PHE A C 1
ATOM 1535 O O . PHE A 1 206 ? 43.232 39.297 21.539 1.000 11.049 223 PHE A O 1
ATOM 1543 N N . HIS A 1 207 ? 42.384 40.653 19.920 1.000 11.189 224 HIS A N 1
ATOM 1544 C CA . HIS A 1 207 ? 43.008 39.982 18.745 1.000 11.282 224 HIS A CA 1
ATOM 1545 C C . HIS A 1 207 ? 44.526 40.206 18.749 1.000 11.370 224 HIS A C 1
ATOM 1546 O O . HIS A 1 207 ? 45.251 39.319 18.248 1.000 11.341 224 HIS A O 1
ATOM 1553 N N . GLY A 1 208 ? 44.985 41.346 19.276 1.000 11.229 225 GLY A N 1
ATOM 1554 C CA . GLY A 1 208 ? 46.418 41.638 19.476 1.000 11.264 225 GLY A CA 1
ATOM 1555 C C . GLY A 1 208 ? 46.923 42.811 18.652 1.000 11.201 225 GLY A C 1
ATOM 1556 O O . GLY A 1 208 ? 48.149 43.036 18.664 1.000 11.130 225 GLY A O 1
ATOM 1557 N N . GLY A 1 209 ? 46.042 43.547 17.969 1.000 11.261 226 GLY A N 1
ATOM 1558 C CA . GLY A 1 209 ? 46.418 44.796 17.277 1.000 11.289 226 GLY A CA 1
ATOM 1559 C C . GLY A 1 209 ? 46.985 45.808 18.259 1.000 11.453 226 GLY A C 1
ATOM 1560 O O . GLY A 1 209 ? 46.473 45.879 19.398 1.000 11.348 226 GLY A O 1
ATOM 1561 N N . ASP A 1 210 ? 48.016 46.561 17.860 1.000 11.700 227 ASP A N 1
ATOM 1562 C CA . ASP A 1 210 ? 48.761 47.452 18.791 1.000 11.976 227 ASP A CA 1
ATOM 1563 C C . ASP A 1 210 ? 49.247 48.706 18.057 1.000 12.110 227 ASP A C 1
ATOM 1564 O O . ASP A 1 210 ? 49.090 48.781 16.821 1.000 12.081 227 ASP A O 1
ATOM 1569 N N . LEU A 1 211 ? 49.798 49.661 18.814 1.000 12.308 228 LEU A N 1
ATOM 1570 C CA . LEU A 1 211 ? 50.216 50.998 18.317 1.000 12.592 228 LEU A CA 1
ATOM 1571 C C . LEU A 1 211 ? 51.368 50.838 17.318 1.000 12.710 228 LEU A C 1
ATOM 1572 O O . LEU A 1 211 ? 51.375 51.576 16.318 1.000 12.752 228 LEU A O 1
ATOM 1577 N N . GLN A 1 212 ? 52.289 49.904 17.577 1.000 12.885 229 GLN A N 1
ATOM 1578 C CA . GLN A 1 212 ? 53.408 49.554 16.660 1.000 13.000 229 GLN A CA 1
ATOM 1579 C C . GLN A 1 212 ? 52.838 49.163 15.292 1.000 12.820 229 GLN A C 1
ATOM 1580 O O . GLN A 1 212 ? 53.314 49.699 14.278 1.000 12.677 229 GLN A O 1
ATOM 1586 N N . GLY A 1 213 ? 51.873 48.241 15.271 1.000 12.546 230 GLY A N 1
ATOM 1587 C CA . GLY A 1 213 ? 51.239 47.750 14.033 1.000 12.408 230 GLY A CA 1
ATOM 1588 C C . GLY A 1 213 ? 50.595 48.882 13.250 1.000 12.208 230 GLY A C 1
ATOM 1589 O O . GLY A 1 213 ? 50.782 48.931 12.018 1.000 12.197 230 GLY A O 1
ATOM 1590 N N . LEU A 1 214 ? 49.853 49.755 13.940 1.000 11.986 231 LEU A N 1
ATOM 1591 C CA . LEU A 1 214 ? 49.160 50.931 13.346 1.000 11.931 231 LEU A CA 1
ATOM 1592 C C . LEU A 1 214 ? 50.199 51.859 12.703 1.000 12.094 231 LEU A C 1
ATOM 1593 O O . LEU A 1 214 ? 49.967 52.308 11.559 1.000 12.007 231 LEU A O 1
ATOM 1598 N N . THR A 1 215 ? 51.303 52.120 13.413 1.000 12.176 232 THR A N 1
ATOM 1599 C CA . THR A 1 215 ? 52.435 52.974 12.964 1.000 12.401 232 THR A CA 1
ATOM 1600 C C . THR A 1 215 ? 52.945 52.489 11.600 1.000 12.721 232 THR A C 1
ATOM 1601 O O . THR A 1 215 ? 53.237 53.347 10.742 1.000 12.855 232 THR A O 1
ATOM 1605 N N . SER A 1 216 ? 53.019 51.170 11.399 1.000 13.127 233 SER A N 1
ATOM 1606 C CA . SER A 1 216 ? 53.542 50.527 10.163 1.000 13.397 233 SER A CA 1
ATOM 1607 C C . SER A 1 216 ? 52.661 50.850 8.947 1.000 13.670 233 SER A C 1
ATOM 1608 O O . SER A 1 216 ? 53.150 50.656 7.820 1.000 13.751 233 SER A O 1
ATOM 1611 N N . LYS A 1 217 ? 51.419 51.308 9.154 1.000 13.817 234 LYS A N 1
ATOM 1612 C CA . LYS A 1 217 ? 50.435 51.548 8.064 1.000 14.091 234 LYS A CA 1
ATOM 1613 C C . LYS A 1 217 ? 50.203 53.051 7.845 1.000 14.081 234 LYS A C 1
ATOM 1614 O O . LYS A 1 217 ? 49.254 53.386 7.116 1.000 14.001 234 LYS A O 1
ATOM 1620 N N . LEU A 1 218 ? 51.050 53.926 8.395 1.000 14.124 235 LEU A N 1
ATOM 1621 C CA . LEU A 1 218 ? 50.883 55.401 8.258 1.000 14.353 235 LEU A CA 1
ATOM 1622 C C . LEU A 1 218 ? 51.080 55.822 6.793 1.000 14.447 235 LEU A C 1
ATOM 1623 O O . LEU A 1 218 ? 50.359 56.733 6.352 1.000 14.495 235 LEU A O 1
ATOM 1628 N N . ASP A 1 219 ? 51.994 55.179 6.059 1.000 14.812 236 ASP A N 1
ATOM 1629 C CA . ASP A 1 219 ? 52.194 55.422 4.602 1.000 15.059 236 ASP A CA 1
ATOM 1630 C C . ASP A 1 219 ? 50.915 55.032 3.851 1.000 14.717 236 ASP A C 1
ATOM 1631 O O . ASP A 1 219 ? 50.469 55.810 2.987 1.000 14.653 236 ASP A O 1
ATOM 1636 N N . TYR A 1 220 ? 50.353 53.869 4.179 1.000 14.426 237 TYR A N 1
ATOM 1637 C CA . TYR A 1 220 ? 49.090 53.332 3.607 1.000 14.230 237 TYR A CA 1
ATOM 1638 C C . TYR A 1 220 ? 47.976 54.372 3.787 1.000 14.237 237 TYR A C 1
ATOM 1639 O O . TYR A 1 220 ? 47.266 54.662 2.813 1.000 14.070 237 TYR A O 1
ATOM 1648 N N . LEU A 1 221 ? 47.846 54.933 4.993 1.000 14.355 238 LEU A N 1
ATOM 1649 C CA . LEU A 1 221 ? 46.789 55.925 5.335 1.000 14.593 238 LEU A CA 1
ATOM 1650 C C . LEU A 1 221 ? 47.062 57.249 4.606 1.000 14.872 238 LEU A C 1
ATOM 1651 O O . LEU A 1 221 ? 46.100 57.824 4.060 1.000 14.474 238 LEU A O 1
ATOM 1656 N N . GLN A 1 222 ? 48.321 57.698 4.576 1.000 15.484 239 GLN A N 1
ATOM 1657 C CA . GLN A 1 222 ? 48.747 58.944 3.877 1.000 16.223 239 GLN A CA 1
ATOM 1658 C C . GLN A 1 222 ? 48.332 58.885 2.400 1.000 16.778 239 GLN A C 1
ATOM 1659 O O . GLN A 1 222 ? 47.822 59.903 1.897 1.000 16.556 239 GLN A O 1
ATOM 1665 N N . GLN A 1 223 ? 48.544 57.743 1.735 1.000 17.829 240 GLN A N 1
ATOM 1666 C CA . GLN A 1 223 ? 48.239 57.543 0.288 1.000 18.873 240 GLN A CA 1
ATOM 1667 C C . GLN A 1 223 ? 46.726 57.631 0.039 1.000 18.667 240 GLN A C 1
ATOM 1668 O O . GLN A 1 223 ? 46.339 57.918 -1.112 1.000 18.650 240 GLN A O 1
ATOM 1674 N N . MET A 1 224 ? 45.909 57.397 1.072 1.000 18.291 241 MET A N 1
ATOM 1675 C CA . MET A 1 224 ? 44.422 57.437 1.004 1.000 18.444 241 MET A CA 1
ATOM 1676 C C . MET A 1 224 ? 43.918 58.876 1.195 1.000 16.974 241 MET A C 1
ATOM 1677 O O . MET A 1 224 ? 42.701 59.088 1.081 1.000 16.835 241 MET A O 1
ATOM 1682 N N . GLY A 1 225 ? 44.816 59.827 1.472 1.000 15.801 242 GLY A N 1
ATOM 1683 C CA . GLY A 1 225 ? 44.468 61.233 1.750 1.000 14.882 242 GLY A CA 1
ATOM 1684 C C . GLY A 1 225 ? 43.940 61.416 3.164 1.000 14.131 242 GLY A C 1
ATOM 1685 O O . GLY A 1 225 ? 43.287 62.446 3.419 1.000 13.675 242 GLY A O 1
ATOM 1686 N N . VAL A 1 226 ? 44.211 60.458 4.058 1.000 13.423 243 VAL A N 1
ATOM 1687 C CA . VAL A 1 226 ? 43.872 60.553 5.508 1.000 13.120 243 VAL A CA 1
ATOM 1688 C C . VAL A 1 226 ? 44.790 61.612 6.130 1.000 12.765 243 VAL A C 1
ATOM 1689 O O . VAL A 1 226 ? 46.012 61.525 5.915 1.000 12.697 243 VAL A O 1
ATOM 1693 N N . ASN A 1 227 ? 44.216 62.581 6.847 1.000 12.339 244 ASN A N 1
ATOM 1694 C CA . ASN A 1 227 ? 44.970 63.679 7.510 1.000 12.192 244 ASN A CA 1
ATOM 1695 C C . ASN A 1 227 ? 44.560 63.790 8.985 1.000 11.997 244 ASN A C 1
ATOM 1696 O O . ASN A 1 227 ? 45.035 64.729 9.652 1.000 11.873 244 ASN A O 1
ATOM 1701 N N . ALA A 1 228 ? 43.739 62.859 9.484 1.000 11.936 245 ALA A N 1
ATOM 1702 C CA . ALA A 1 228 ? 43.378 62.729 10.915 1.000 11.691 245 ALA A CA 1
ATOM 1703 C C . ALA A 1 228 ? 43.154 61.249 11.245 1.000 11.555 245 ALA A C 1
ATOM 1704 O O . ALA A 1 228 ? 42.359 60.598 10.546 1.000 11.503 245 ALA A O 1
ATOM 1706 N N . LEU A 1 229 ? 43.868 60.737 12.249 1.000 11.328 246 LEU A N 1
ATOM 1707 C CA . LEU A 1 229 ? 43.810 59.319 12.690 1.000 11.129 246 LEU A CA 1
ATOM 1708 C C . LEU A 1 229 ? 43.157 59.274 14.074 1.000 10.905 246 LEU A C 1
ATOM 1709 O O . LEU A 1 229 ? 43.803 59.691 15.051 1.000 11.037 246 LEU A O 1
ATOM 1714 N N . TRP A 1 230 ? 41.906 58.814 14.132 1.000 10.598 247 TRP A N 1
ATOM 1715 C CA . TRP A 1 230 ? 41.124 58.634 15.382 1.000 10.549 247 TRP A CA 1
ATOM 1716 C C . TRP A 1 230 ? 41.310 57.186 15.849 1.000 10.541 247 TRP A C 1
ATOM 1717 O O . TRP A 1 230 ? 40.821 56.269 15.169 1.000 10.547 247 TRP A O 1
ATOM 1728 N N . ILE A 1 231 ? 42.056 56.996 16.941 1.000 10.460 248 ILE A N 1
ATOM 1729 C CA . ILE A 1 231 ? 42.389 55.653 17.502 1.000 10.399 248 ILE A CA 1
ATOM 1730 C C . ILE A 1 231 ? 41.455 55.374 18.684 1.000 10.338 248 ILE A C 1
ATOM 1731 O O . ILE A 1 231 ? 41.136 56.330 19.425 1.000 10.361 248 ILE A O 1
ATOM 1736 N N . SER A 1 232 ? 41.013 54.120 18.836 1.000 10.327 249 SER A N 1
ATOM 1737 C CA . SER A 1 232 ? 40.371 53.611 20.076 1.000 10.332 249 SER A CA 1
ATOM 1738 C C . SER A 1 232 ? 41.293 53.960 21.249 1.000 10.364 249 SER A C 1
ATOM 1739 O O . SER A 1 232 ? 42.523 53.990 21.038 1.000 10.307 249 SER A O 1
ATOM 1742 N N . SER A 1 233 ? 40.733 54.288 22.415 1.000 10.531 250 SER A N 1
ATOM 1743 C CA . SER A 1 233 ? 41.521 54.727 23.597 1.000 10.544 250 SER A CA 1
ATOM 1744 C C . SER A 1 233 ? 42.667 53.745 23.814 1.000 10.639 250 SER A C 1
ATOM 1745 O O . SER A 1 233 ? 42.432 52.540 23.866 1.000 10.561 250 SER A O 1
ATOM 1748 N N . PRO A 1 234 ? 43.929 54.222 23.920 1.000 10.684 251 PRO A N 1
ATOM 1749 C CA . PRO A 1 234 ? 45.051 53.366 24.308 1.000 10.841 251 PRO A CA 1
ATOM 1750 C C . PRO A 1 234 ? 45.298 53.292 25.824 1.000 10.850 251 PRO A C 1
ATOM 1751 O O . PRO A 1 234 ? 46.279 52.679 26.226 1.000 10.808 251 PRO A O 1
ATOM 1755 N N . LEU A 1 235 ? 44.415 53.896 26.627 1.000 10.987 252 LEU A N 1
ATOM 1756 C CA . LEU A 1 235 ? 44.586 54.024 28.100 1.000 11.146 252 LEU A CA 1
ATOM 1757 C C . LEU A 1 235 ? 44.191 52.702 28.767 1.000 11.322 252 LEU A C 1
ATOM 1758 O O . LEU A 1 235 ? 43.402 51.933 28.162 1.000 11.226 252 LEU A O 1
ATOM 1763 N N . GLU A 1 236 ? 44.725 52.451 29.967 1.000 11.379 253 GLU A N 1
ATOM 1764 C CA . GLU A 1 236 ? 44.655 51.133 30.649 1.000 11.363 253 GLU A CA 1
ATOM 1765 C C . GLU A 1 236 ? 43.196 50.773 30.934 1.000 11.313 253 GLU A C 1
ATOM 1766 O O . GLU A 1 236 ? 42.530 51.508 31.692 1.000 10.934 253 GLU A O 1
ATOM 1772 N N . GLN A 1 237 ? 42.744 49.659 30.354 1.000 11.267 254 GLN A N 1
ATOM 1773 C CA . GLN A 1 237 ? 41.365 49.136 30.491 1.000 11.228 254 GLN A CA 1
ATOM 1774 C C . GLN A 1 237 ? 41.283 48.227 31.717 1.000 11.311 254 GLN A C 1
ATOM 1775 O O . GLN A 1 237 ? 42.343 47.900 32.301 1.000 11.113 254 GLN A O 1
ATOM 1781 N N . ILE A 1 238 ? 40.060 47.846 32.085 1.000 11.340 255 ILE A N 1
ATOM 1782 C CA . ILE A 1 238 ? 39.784 46.651 32.931 1.000 11.383 255 ILE A CA 1
ATOM 1783 C C . ILE A 1 238 ? 40.609 45.496 32.348 1.000 11.344 255 ILE A C 1
ATOM 1784 O O . ILE A 1 238 ? 40.720 45.413 31.110 1.000 10.875 255 ILE A O 1
ATOM 1789 N N . HIS A 1 239 ? 41.219 44.681 33.208 1.000 11.436 256 HIS A N 1
ATOM 1790 C CA . HIS A 1 239 ? 42.150 43.591 32.816 1.000 11.512 256 HIS A CA 1
ATOM 1791 C C . HIS A 1 239 ? 41.359 42.373 32.343 1.000 11.534 256 HIS A C 1
ATOM 1792 O O . HIS A 1 239 ? 41.882 41.628 31.498 1.000 11.413 256 HIS A O 1
ATOM 1799 N N . GLY A 1 240 ? 40.145 42.197 32.867 1.000 11.557 257 GLY A N 1
ATOM 1800 C CA . GLY A 1 240 ? 39.345 40.977 32.681 1.000 11.731 257 GLY A CA 1
ATOM 1801 C C . GLY A 1 240 ? 38.219 41.167 31.684 1.000 11.880 257 GLY A C 1
ATOM 1802 O O . GLY A 1 240 ? 38.282 42.095 30.850 1.000 12.131 257 GLY A O 1
ATOM 1803 N N . TRP A 1 241 ? 37.203 40.318 31.807 1.000 11.872 258 TRP A N 1
ATOM 1804 C CA . TRP A 1 241 ? 36.089 40.148 30.844 1.000 11.855 258 TRP A CA 1
ATOM 1805 C C . TRP A 1 241 ? 34.772 40.166 31.621 1.000 11.848 258 TRP A C 1
ATOM 1806 O O . TRP A 1 241 ? 34.803 39.968 32.856 1.000 11.889 258 TRP A O 1
ATOM 1817 N N . VAL A 1 242 ? 33.668 40.384 30.912 1.000 11.790 259 VAL A N 1
ATOM 1818 C CA . VAL A 1 242 ? 32.281 40.157 31.406 1.000 11.835 259 VAL A CA 1
ATOM 1819 C C . VAL A 1 242 ? 31.576 39.278 30.370 1.000 11.898 259 VAL A C 1
ATOM 1820 O O . VAL A 1 242 ? 32.198 38.992 29.319 1.000 11.637 259 VAL A O 1
ATOM 1824 N N . GLY A 1 243 ? 30.350 38.844 30.666 1.000 11.969 260 GLY A N 1
ATOM 1825 C CA . GLY A 1 243 ? 29.519 38.067 29.730 1.000 12.175 260 GLY A CA 1
ATOM 1826 C C . GLY A 1 243 ? 29.214 38.883 28.488 1.000 12.190 260 GLY A C 1
ATOM 1827 O O . GLY A 1 243 ? 28.900 40.079 28.635 1.000 12.236 260 GLY A O 1
ATOM 1828 N N . GLY A 1 244 ? 29.329 38.269 27.308 1.000 12.184 261 GLY A N 1
ATOM 1829 C CA . GLY A 1 244 ? 29.092 38.923 26.008 1.000 12.352 261 GLY A CA 1
ATOM 1830 C C . GLY A 1 244 ? 27.634 38.840 25.592 1.000 12.615 261 GLY A C 1
ATOM 1831 O O . GLY A 1 244 ? 27.009 37.783 25.820 1.000 12.437 261 GLY A O 1
ATOM 1832 N N . GLY A 1 245 ? 27.109 39.923 25.012 1.000 12.756 262 GLY A N 1
ATOM 1833 C CA . GLY A 1 245 ? 25.758 39.988 24.424 1.000 12.976 262 GLY A CA 1
ATOM 1834 C C . GLY A 1 245 ? 24.668 39.660 25.430 1.000 13.135 262 GLY A C 1
ATOM 1835 O O . GLY A 1 245 ? 24.877 39.890 26.637 1.000 12.796 262 GLY A O 1
ATOM 1836 N N . THR A 1 246 ? 23.535 39.151 24.944 1.000 13.370 263 THR A N 1
ATOM 1837 C CA . THR A 1 246 ? 22.338 38.822 25.759 1.000 13.718 263 THR A CA 1
ATOM 1838 C C . THR A 1 246 ? 22.395 37.358 26.212 1.000 13.921 263 THR A C 1
ATOM 1839 O O . THR A 1 246 ? 21.681 37.031 27.168 1.000 14.330 263 THR A O 1
ATOM 1843 N N . LYS A 1 247 ? 23.203 36.517 25.555 1.000 13.969 264 LYS A N 1
ATOM 1844 C CA . LYS A 1 247 ? 23.196 35.040 25.754 1.000 13.947 264 LYS A CA 1
ATOM 1845 C C . LYS A 1 247 ? 24.483 34.552 26.432 1.000 13.473 264 LYS A C 1
ATOM 1846 O O . LYS A 1 247 ? 24.552 33.339 26.714 1.000 13.176 264 LYS A O 1
ATOM 1852 N N . GLY A 1 248 ? 25.447 35.441 26.702 1.000 13.048 265 GLY A N 1
ATOM 1853 C CA . GLY A 1 248 ? 26.757 35.076 27.280 1.000 12.985 265 GLY A CA 1
ATOM 1854 C C . GLY A 1 248 ? 27.455 34.023 26.436 1.000 12.865 265 GLY A C 1
ATOM 1855 O O . GLY A 1 248 ? 27.986 33.053 27.011 1.000 12.716 265 GLY A O 1
ATOM 1856 N N . ASP A 1 249 ? 27.444 34.201 25.112 1.000 12.665 266 ASP A N 1
ATOM 1857 C CA . ASP A 1 249 ? 27.959 33.201 24.138 1.000 12.616 266 ASP A CA 1
ATOM 1858 C C . ASP A 1 249 ? 29.458 33.431 23.892 1.000 12.194 266 ASP A C 1
ATOM 1859 O O . ASP A 1 249 ? 30.080 32.585 23.219 1.000 12.412 266 ASP A O 1
ATOM 1864 N N . PHE A 1 250 ? 30.025 34.518 24.420 1.000 11.664 267 PHE A N 1
ATOM 1865 C CA . PHE A 1 250 ? 31.471 34.843 24.298 1.000 11.365 267 PHE A CA 1
ATOM 1866 C C . PHE A 1 250 ? 31.925 35.669 25.498 1.000 11.123 267 PHE A C 1
ATOM 1867 O O . PHE A 1 250 ? 31.129 36.401 26.084 1.000 11.049 267 PHE A O 1
ATOM 1875 N N . PRO A 1 251 ? 33.217 35.578 25.891 1.000 10.810 268 PRO A N 1
ATOM 1876 C CA . PRO A 1 251 ? 33.788 36.491 26.880 1.000 10.760 268 PRO A CA 1
ATOM 1877 C C . PRO A 1 251 ? 34.082 37.860 26.250 1.000 10.564 268 PRO A C 1
ATOM 1878 O O . PRO A 1 251 ? 34.677 37.908 25.185 1.000 10.703 268 PRO A O 1
ATOM 1882 N N . HIS A 1 252 ? 33.655 38.932 26.916 1.000 10.397 269 HIS A N 1
ATOM 1883 C CA . HIS A 1 252 ? 33.760 40.330 26.423 1.000 10.318 269 HIS A CA 1
ATOM 1884 C C . HIS A 1 252 ? 34.867 41.059 27.190 1.000 10.203 269 HIS A C 1
ATOM 1885 O O . HIS A 1 252 ? 34.639 41.414 28.362 1.000 10.018 269 HIS A O 1
ATOM 1892 N N . TYR A 1 253 ? 36.019 41.249 26.540 1.000 10.046 270 TYR A N 1
ATOM 1893 C CA . TYR A 1 253 ? 37.178 42.030 27.041 1.000 10.216 270 TYR A CA 1
ATOM 1894 C C . TYR A 1 253 ? 37.089 43.459 26.493 1.000 10.077 270 TYR A C 1
ATOM 1895 O O . TYR A 1 253 ? 36.311 43.712 25.546 1.000 10.075 270 TYR A O 1
ATOM 1904 N N . ALA A 1 254 ? 37.907 44.357 27.040 1.000 10.080 271 ALA A N 1
ATOM 1905 C CA . ALA A 1 254 ? 37.899 45.809 26.740 1.000 10.148 271 ALA A CA 1
ATOM 1906 C C . ALA A 1 254 ? 38.777 46.110 25.514 1.000 10.187 271 ALA A C 1
ATOM 1907 O O . ALA A 1 254 ? 39.575 47.065 25.574 1.000 10.173 271 ALA A O 1
ATOM 1909 N N . TYR A 1 255 ? 38.611 45.350 24.427 1.000 10.230 272 TYR A N 1
ATOM 1910 C CA . TYR A 1 255 ? 39.472 45.405 23.214 1.000 10.210 272 TYR A CA 1
ATOM 1911 C C . TYR A 1 255 ? 39.271 46.742 22.485 1.000 10.296 272 TYR A C 1
ATOM 1912 O O . TYR A 1 255 ? 40.191 47.161 21.758 1.000 10.364 272 TYR A O 1
ATOM 1921 N N . HIS A 1 256 ? 38.111 47.378 22.690 1.000 10.321 273 HIS A N 1
ATOM 1922 C CA . HIS A 1 256 ? 37.622 48.594 21.981 1.000 10.467 273 HIS A CA 1
ATOM 1923 C C . HIS A 1 256 ? 38.032 49.875 22.722 1.000 10.561 273 HIS A C 1
ATOM 1924 O O . HIS A 1 256 ? 37.877 50.956 22.130 1.000 10.613 273 HIS A O 1
ATOM 1931 N N . GLY A 1 257 ? 38.501 49.766 23.969 1.000 10.786 274 GLY A N 1
ATOM 1932 C CA . GLY A 1 257 ? 39.093 50.888 24.727 1.000 10.985 274 GLY A CA 1
ATOM 1933 C C . GLY A 1 257 ? 38.067 51.710 25.496 1.000 11.177 274 GLY A C 1
ATOM 1934 O O . GLY A 1 257 ? 38.468 52.733 26.082 1.000 11.312 274 GLY A O 1
ATOM 1935 N N . TYR A 1 258 ? 36.798 51.286 25.535 1.000 11.466 275 TYR A N 1
ATOM 1936 C CA . TYR A 1 258 ? 35.678 52.065 26.135 1.000 11.721 275 TYR A CA 1
ATOM 1937 C C . TYR A 1 258 ? 35.469 51.704 27.614 1.000 11.795 275 TYR A C 1
ATOM 1938 O O . TYR A 1 258 ? 34.615 52.354 28.241 1.000 11.769 275 TYR A O 1
ATOM 1947 N N . TYR A 1 259 ? 36.208 50.725 28.156 1.000 11.861 276 TYR A N 1
ATOM 1948 C CA . TYR A 1 259 ? 36.078 50.244 29.559 1.000 11.981 276 TYR A CA 1
ATOM 1949 C C . TYR A 1 259 ? 37.356 50.575 30.342 1.000 12.131 276 TYR A C 1
ATOM 1950 O O . TYR A 1 259 ? 38.066 49.647 30.792 1.000 11.711 276 TYR A O 1
ATOM 1959 N N . THR A 1 260 ? 37.629 51.869 30.521 1.000 12.431 277 THR A N 1
ATOM 1960 C CA . THR A 1 260 ? 38.885 52.386 31.123 1.000 12.707 277 THR A CA 1
ATOM 1961 C C . THR A 1 260 ? 38.895 52.116 32.632 1.000 12.946 277 THR A C 1
ATOM 1962 O O . THR A 1 260 ? 37.823 52.180 33.264 1.000 12.999 277 THR A O 1
ATOM 1966 N N . GLN A 1 261 ? 40.079 51.818 33.168 1.000 13.148 278 GLN A N 1
ATOM 1967 C CA . GLN A 1 261 ? 40.335 51.549 34.607 1.000 13.496 278 GLN A CA 1
ATOM 1968 C C . GLN A 1 261 ? 41.320 52.591 35.144 1.000 13.534 278 GLN A C 1
ATOM 1969 O O . GLN A 1 261 ? 41.105 53.091 36.268 1.000 13.437 278 GLN A O 1
ATOM 1975 N N . ASP A 1 262 ? 42.372 52.888 34.374 1.000 13.484 279 ASP A N 1
ATOM 1976 C CA . ASP A 1 262 ? 43.427 53.860 34.752 1.000 13.436 279 ASP A CA 1
ATOM 1977 C C . ASP A 1 262 ? 43.722 54.766 33.555 1.000 13.242 279 ASP A C 1
ATOM 1978 O O . ASP A 1 262 ? 44.391 54.315 32.603 1.000 13.163 279 ASP A O 1
ATOM 1983 N N . TRP A 1 263 ? 43.245 56.009 33.637 1.000 13.152 280 TRP A N 1
ATOM 1984 C CA . TRP A 1 263 ? 43.416 57.073 32.613 1.000 13.169 280 TRP A CA 1
ATOM 1985 C C . TRP A 1 263 ? 44.873 57.552 32.581 1.000 13.260 280 TRP A C 1
ATOM 1986 O O . TRP A 1 263 ? 45.242 58.203 31.593 1.000 13.191 280 TRP A O 1
ATOM 1997 N N . SER A 1 264 ? 45.657 57.271 33.628 1.000 13.403 281 SER A N 1
ATOM 1998 C CA . SER A 1 264 ? 47.034 57.801 33.816 1.000 13.759 281 SER A CA 1
ATOM 1999 C C . SER A 1 264 ? 48.073 56.896 33.138 1.000 13.911 281 SER A C 1
ATOM 2000 O O . SER A 1 264 ? 49.234 57.329 33.036 1.000 13.702 281 SER A O 1
ATOM 2003 N N . LYS A 1 265 ? 47.679 55.698 32.688 1.000 14.277 282 LYS A N 1
ATOM 2004 C CA . LYS A 1 265 ? 48.607 54.675 32.131 1.000 14.523 282 LYS A CA 1
ATOM 2005 C C . LYS A 1 265 ? 48.108 54.189 30.767 1.000 14.306 282 LYS A C 1
ATOM 2006 O O . LYS A 1 265 ? 46.881 54.179 30.550 1.000 14.203 282 LYS A O 1
ATOM 2012 N N . LEU A 1 266 ? 49.034 53.791 29.889 1.000 14.195 283 LEU A N 1
ATOM 2013 C CA . LEU A 1 266 ? 48.721 53.074 28.624 1.000 13.987 283 LEU A CA 1
ATOM 2014 C C . LEU A 1 266 ? 48.363 51.625 28.959 1.000 13.547 283 LEU A C 1
ATOM 2015 O O . LEU A 1 266 ? 48.968 51.062 29.896 1.000 13.011 283 LEU A O 1
ATOM 2020 N N . ASP A 1 267 ? 47.421 51.049 28.211 1.000 13.054 284 ASP A N 1
ATOM 2021 C CA . ASP A 1 267 ? 47.116 49.598 28.256 1.000 12.759 284 ASP A CA 1
ATOM 2022 C C . ASP A 1 267 ? 48.301 48.843 27.646 1.000 12.770 284 ASP A C 1
ATOM 2023 O O . ASP A 1 267 ? 48.750 49.239 26.554 1.000 12.530 284 ASP A O 1
ATOM 2028 N N . ALA A 1 268 ? 48.785 47.800 28.328 1.000 12.804 285 ALA A N 1
ATOM 2029 C CA . ALA A 1 268 ? 49.997 47.035 27.950 1.000 12.905 285 ALA A CA 1
ATOM 2030 C C . ALA A 1 268 ? 49.795 46.334 26.600 1.000 13.106 285 ALA A C 1
ATOM 2031 O O . ALA A 1 268 ? 50.802 46.113 25.902 1.000 13.351 285 ALA A O 1
ATOM 2033 N N . ASN A 1 269 ? 48.552 45.998 26.237 1.000 13.270 286 ASN A N 1
ATOM 2034 C CA . ASN A 1 269 ? 48.213 45.395 24.918 1.000 13.342 286 ASN A CA 1
ATOM 2035 C C . ASN A 1 269 ? 48.556 46.374 23.791 1.000 13.779 286 ASN A C 1
ATOM 2036 O O . ASN A 1 269 ? 48.944 45.904 22.708 1.000 13.830 286 ASN A O 1
ATOM 2041 N N . MET A 1 270 ? 48.396 47.676 24.036 1.000 14.239 287 MET A N 1
ATOM 2042 C CA . MET A 1 270 ? 48.549 48.737 23.007 1.000 14.676 287 MET A CA 1
ATOM 2043 C C . MET A 1 270 ? 50.035 49.037 22.793 1.000 14.776 287 MET A C 1
ATOM 2044 O O . MET A 1 270 ? 50.417 49.310 21.641 1.000 14.544 287 MET A O 1
ATOM 2049 N N . GLY A 1 271 ? 50.836 48.962 23.860 1.000 15.073 288 GLY A N 1
ATOM 2050 C CA . GLY A 1 271 ? 52.307 49.053 23.796 1.000 15.212 288 GLY A CA 1
ATOM 2051 C C . GLY A 1 271 ? 52.866 49.997 24.844 1.000 15.384 288 GLY A C 1
ATOM 2052 O O . GLY A 1 271 ? 52.199 50.216 25.877 1.000 15.343 288 GLY A O 1
ATOM 2053 N N . THR A 1 272 ? 54.055 50.538 24.574 1.000 15.500 289 THR A N 1
ATOM 2054 C CA . THR A 1 272 ? 54.840 51.408 25.486 1.000 15.510 289 THR A CA 1
ATOM 2055 C C . THR A 1 272 ? 54.564 52.883 25.182 1.000 15.763 289 THR A C 1
ATOM 2056 O O . THR A 1 272 ? 53.945 53.175 24.140 1.000 15.087 289 THR A O 1
ATOM 2060 N N . GLU A 1 273 ? 55.047 53.772 26.053 1.000 16.278 290 GLU A N 1
ATOM 2061 C CA . GLU A 1 273 ? 55.032 55.243 25.846 1.000 16.753 290 GLU A CA 1
ATOM 2062 C C . GLU A 1 273 ? 55.863 55.572 24.598 1.000 15.924 290 GLU A C 1
ATOM 2063 O O . GLU A 1 273 ? 55.430 56.439 23.810 1.000 15.182 290 GLU A O 1
ATOM 2069 N N . ALA A 1 274 ? 56.995 54.885 24.418 1.000 15.252 291 ALA A N 1
ATOM 2070 C CA . ALA A 1 274 ? 57.891 55.017 23.245 1.000 15.136 291 ALA A CA 1
ATOM 2071 C C . ALA A 1 274 ? 57.112 54.690 21.964 1.000 14.788 291 ALA A C 1
ATOM 2072 O O . ALA A 1 274 ? 57.316 55.400 20.962 1.000 14.515 291 ALA A O 1
ATOM 2074 N N . ASP A 1 275 ? 56.238 53.677 22.007 1.000 14.482 292 ASP A N 1
ATOM 2075 C CA . ASP A 1 275 ? 55.367 53.269 20.869 1.000 14.722 292 ASP A CA 1
ATOM 2076 C C . ASP A 1 275 ? 54.385 54.398 20.534 1.000 14.741 292 ASP A C 1
ATOM 2077 O O . ASP A 1 275 ? 54.251 54.720 19.337 1.000 14.862 292 ASP A O 1
ATOM 2082 N N . LEU A 1 276 ? 53.721 54.973 21.542 1.000 14.966 293 LEU A N 1
ATOM 2083 C CA . LEU A 1 276 ? 52.776 56.107 21.351 1.000 15.238 293 LEU A CA 1
ATOM 2084 C C . LEU A 1 276 ? 53.537 57.299 20.759 1.000 15.641 293 LEU A C 1
ATOM 2085 O O . LEU A 1 276 ? 53.024 57.901 19.798 1.000 15.239 293 LEU A O 1
ATOM 2090 N N . ARG A 1 277 ? 54.711 57.617 21.315 1.000 16.380 294 ARG A N 1
ATOM 2091 C CA . ARG A 1 277 ? 55.568 58.747 20.865 1.000 17.095 294 ARG A CA 1
ATOM 2092 C C . ARG A 1 277 ? 55.863 58.584 19.371 1.000 16.743 294 ARG A C 1
ATOM 2093 O O . ARG A 1 277 ? 55.680 59.562 18.625 1.000 16.301 294 ARG A O 1
ATOM 2101 N N . ARG A 1 278 ? 56.275 57.386 18.944 1.000 16.806 295 ARG A N 1
ATOM 2102 C CA . ARG A 1 278 ? 56.621 57.112 17.525 1.000 16.965 295 ARG A CA 1
ATOM 2103 C C . ARG A 1 278 ? 55.365 57.226 16.647 1.000 16.349 295 ARG A C 1
ATOM 2104 O O . ARG A 1 278 ? 55.467 57.855 15.579 1.000 16.135 295 ARG A O 1
ATOM 2112 N N . LEU A 1 279 ? 54.230 56.653 17.065 1.000 15.612 296 LEU A N 1
ATOM 2113 C CA . LEU A 1 279 ? 52.950 56.738 16.303 1.000 15.389 296 LEU A CA 1
ATOM 2114 C C . LEU A 1 279 ? 52.647 58.211 16.007 1.000 15.165 296 LEU A C 1
ATOM 2115 O O . LEU A 1 279 ? 52.459 58.550 14.822 1.000 14.900 296 LEU A O 1
ATOM 2120 N N . VAL A 1 280 ? 52.619 59.048 17.048 1.000 14.984 297 VAL A N 1
ATOM 2121 C CA . VAL A 1 280 ? 52.214 60.482 16.959 1.000 15.134 297 VAL A CA 1
ATOM 2122 C C . VAL A 1 280 ? 53.238 61.232 16.096 1.000 15.186 297 VAL A C 1
ATOM 2123 O O . VAL A 1 280 ? 52.808 61.978 15.194 1.000 14.757 297 VAL A O 1
ATOM 2127 N N . ASP A 1 281 ? 54.535 61.018 16.343 1.000 15.356 298 ASP A N 1
ATOM 2128 C CA . ASP A 1 281 ? 55.640 61.747 15.662 1.000 15.768 298 ASP A CA 1
ATOM 2129 C C . ASP A 1 281 ? 55.679 61.358 14.177 1.000 15.850 298 ASP A C 1
ATOM 2130 O O . ASP A 1 281 ? 55.838 62.271 13.345 1.000 15.871 298 ASP A O 1
ATOM 2135 N N . GLU A 1 282 ? 55.516 60.069 13.855 1.000 15.608 299 GLU A N 1
ATOM 2136 C CA . GLU A 1 282 ? 55.518 59.558 12.456 1.000 15.642 299 GLU A CA 1
ATOM 2137 C C . GLU A 1 282 ? 54.238 59.992 11.732 1.000 15.306 299 GLU A C 1
ATOM 2138 O O . GLU A 1 282 ? 54.314 60.222 10.508 1.000 14.895 299 GLU A O 1
ATOM 2144 N N . ALA A 1 283 ? 53.109 60.081 12.444 1.000 14.902 300 ALA A N 1
ATOM 2145 C CA . ALA A 1 283 ? 51.819 60.573 11.901 1.000 15.031 300 ALA A CA 1
ATOM 2146 C C . ALA A 1 283 ? 51.972 62.051 11.522 1.000 15.090 300 ALA A C 1
ATOM 2147 O O . ALA A 1 283 ? 51.613 62.411 10.386 1.000 15.076 300 ALA A O 1
ATOM 2149 N N . HIS A 1 284 ? 52.516 62.862 12.433 1.000 15.260 301 HIS A N 1
ATOM 2150 C CA . HIS A 1 284 ? 52.752 64.319 12.239 1.000 15.634 301 HIS A CA 1
ATOM 2151 C C . HIS A 1 284 ? 53.681 64.545 11.041 1.000 16.192 301 HIS A C 1
ATOM 2152 O O . HIS A 1 284 ? 53.395 65.460 10.245 1.000 15.967 301 HIS A O 1
ATOM 2159 N N . LYS A 1 285 ? 54.730 63.729 10.904 1.000 17.053 302 LYS A N 1
ATOM 2160 C CA . LYS A 1 285 ? 55.700 63.796 9.776 1.000 17.738 302 LYS A CA 1
ATOM 2161 C C . LYS A 1 285 ? 54.970 63.668 8.432 1.000 17.635 302 LYS A C 1
ATOM 2162 O O . LYS A 1 285 ? 55.476 64.217 7.437 1.000 17.229 302 LYS A O 1
ATOM 2168 N N . ARG A 1 286 ? 53.834 62.962 8.399 1.000 16.896 303 ARG A N 1
ATOM 2169 C CA . ARG A 1 286 ? 53.057 62.687 7.160 1.000 16.710 303 ARG A CA 1
ATOM 2170 C C . ARG A 1 286 ? 51.845 63.623 7.071 1.000 16.252 303 ARG A C 1
ATOM 2171 O O . ARG A 1 286 ? 50.988 63.383 6.203 1.000 16.334 303 ARG A O 1
ATOM 2179 N N . GLY A 1 287 ? 51.780 64.648 7.927 1.000 15.748 304 GLY A N 1
ATOM 2180 C CA . GLY A 1 287 ? 50.682 65.632 7.956 1.000 15.390 304 GLY A CA 1
ATOM 2181 C C . GLY A 1 287 ? 49.381 65.040 8.476 1.000 14.961 304 GLY A C 1
ATOM 2182 O O . GLY A 1 287 ? 48.319 65.606 8.156 1.000 14.837 304 GLY A O 1
ATOM 2183 N N . ILE A 1 288 ? 49.452 63.960 9.264 1.000 14.441 305 ILE A N 1
ATOM 2184 C CA . ILE A 1 288 ? 48.268 63.284 9.876 1.000 14.358 305 ILE A CA 1
ATOM 2185 C C . ILE A 1 288 ? 48.159 63.720 11.342 1.000 14.149 305 ILE A C 1
ATOM 2186 O O . ILE A 1 288 ? 49.123 63.499 12.100 1.000 13.785 305 ILE A O 1
ATOM 2191 N N . ARG A 1 289 ? 47.025 64.320 11.715 1.000 14.018 306 ARG A N 1
ATOM 2192 C CA . ARG A 1 289 ? 46.696 64.696 13.116 1.000 13.996 306 ARG A CA 1
ATOM 2193 C C . ARG A 1 289 ? 46.264 63.427 13.862 1.000 13.739 306 ARG A C 1
ATOM 2194 O O . ARG A 1 289 ? 45.735 62.510 13.208 1.000 13.826 306 ARG A O 1
ATOM 2202 N N . ILE A 1 290 ? 46.489 63.377 15.177 1.000 13.367 307 ILE A N 1
ATOM 2203 C CA . ILE A 1 290 ? 46.088 62.235 16.052 1.000 13.008 307 ILE A CA 1
ATOM 2204 C C . ILE A 1 290 ? 44.903 62.672 16.916 1.000 12.858 307 ILE A C 1
ATOM 2205 O O . ILE A 1 290 ? 45.006 63.727 17.581 1.000 12.884 307 ILE A O 1
ATOM 2210 N N . LEU A 1 291 ? 43.822 61.885 16.887 1.000 12.494 308 LEU A N 1
ATOM 2211 C CA . LEU A 1 291 ? 42.662 62.010 17.804 1.000 12.370 308 LEU A CA 1
ATOM 2212 C C . LEU A 1 291 ? 42.616 60.776 18.711 1.000 12.238 308 LEU A C 1
ATOM 2213 O O . LEU A 1 291 ? 42.593 59.653 18.178 1.000 11.951 308 LEU A O 1
ATOM 2218 N N . PHE A 1 292 ? 42.614 60.983 20.029 1.000 12.193 309 PHE A N 1
ATOM 2219 C CA . PHE A 1 292 ? 42.250 59.949 21.030 1.000 12.195 309 PHE A CA 1
ATOM 2220 C C . PHE A 1 292 ? 40.725 59.886 21.126 1.000 12.117 309 PHE A C 1
ATOM 2221 O O . PHE A 1 292 ? 40.090 60.947 21.292 1.000 11.957 309 PHE A O 1
ATOM 2229 N N . ASP A 1 293 ? 40.159 58.684 21.010 1.000 11.998 310 ASP A N 1
ATOM 2230 C CA . ASP A 1 293 ? 38.816 58.368 21.559 1.000 12.052 310 ASP A CA 1
ATOM 2231 C C . ASP A 1 293 ? 38.957 58.454 23.082 1.000 12.087 310 ASP A C 1
ATOM 2232 O O . ASP A 1 293 ? 39.927 57.870 23.602 1.000 12.243 310 ASP A O 1
ATOM 2237 N N . VAL A 1 294 ? 38.080 59.199 23.758 1.000 12.054 311 VAL A N 1
ATOM 2238 C CA . VAL A 1 294 ? 38.141 59.389 25.238 1.000 12.227 311 VAL A CA 1
ATOM 2239 C C . VAL A 1 294 ? 36.757 59.138 25.842 1.000 12.259 311 VAL A C 1
ATOM 2240 O O . VAL A 1 294 ? 35.747 59.338 25.138 1.000 12.186 311 VAL A O 1
ATOM 2244 N N . VAL A 1 295 ? 36.741 58.712 27.107 1.000 12.381 312 VAL A N 1
ATOM 2245 C CA . VAL A 1 295 ? 35.525 58.525 27.950 1.000 12.488 312 VAL A CA 1
ATOM 2246 C C . VAL A 1 295 ? 35.732 59.302 29.254 1.000 12.649 312 VAL A C 1
ATOM 2247 O O . VAL A 1 295 ? 36.835 59.209 29.819 1.000 12.492 312 VAL A O 1
ATOM 2251 N N . MET A 1 296 ? 34.720 60.052 29.695 1.000 12.917 313 MET A N 1
ATOM 2252 C CA . MET A 1 296 ? 34.636 60.611 31.072 1.000 13.333 313 MET A CA 1
ATOM 2253 C C . MET A 1 296 ? 33.330 60.172 31.746 1.000 12.944 313 MET A C 1
ATOM 2254 O O . MET A 1 296 ? 33.220 60.356 32.970 1.000 12.794 313 MET A O 1
ATOM 2259 N N . ASN A 1 297 ? 32.387 59.599 30.992 1.000 12.702 314 ASN A N 1
ATOM 2260 C CA . ASN A 1 297 ? 31.059 59.177 31.511 1.000 12.644 314 ASN A CA 1
ATOM 2261 C C . ASN A 1 297 ? 31.211 58.024 32.512 1.000 12.525 314 ASN A C 1
ATOM 2262 O O . ASN A 1 297 ? 30.525 58.041 33.551 1.000 12.354 314 ASN A O 1
ATOM 2267 N N . HIS A 1 298 ? 32.047 57.036 32.200 1.000 12.434 315 HIS A N 1
ATOM 2268 C CA . HIS A 1 298 ? 32.052 55.732 32.912 1.000 12.269 315 HIS A CA 1
ATOM 2269 C C . HIS A 1 298 ? 33.459 55.138 32.979 1.000 12.117 315 HIS A C 1
ATOM 2270 O O . HIS A 1 298 ? 34.293 55.460 32.113 1.000 12.165 315 HIS A O 1
ATOM 2277 N N . ALA A 1 299 ? 33.690 54.300 33.991 1.000 12.086 316 ALA A N 1
ATOM 2278 C CA . ALA A 1 299 ? 34.814 53.343 34.065 1.000 12.034 316 ALA A CA 1
ATOM 2279 C C . ALA A 1 299 ? 34.314 51.993 33.549 1.000 12.034 316 ALA A C 1
ATOM 2280 O O . ALA A 1 299 ? 33.094 51.862 33.305 1.000 11.823 316 ALA A O 1
ATOM 2282 N N . GLY A 1 300 ? 35.221 51.031 33.377 1.000 12.014 317 GLY A N 1
ATOM 2283 C CA . GLY A 1 300 ? 34.882 49.666 32.939 1.000 11.891 317 GLY A CA 1
ATOM 2284 C C . GLY A 1 300 ? 34.147 48.898 34.025 1.000 11.985 317 GLY A C 1
ATOM 2285 O O . GLY A 1 300 ? 34.304 49.248 35.218 1.000 11.852 317 GLY A O 1
ATOM 2286 N N . TYR A 1 301 ? 33.379 47.882 33.626 1.000 11.837 318 TYR A N 1
ATOM 2287 C CA . TYR A 1 301 ? 32.703 46.912 34.526 1.000 11.854 318 TYR A CA 1
ATOM 2288 C C . TYR A 1 301 ? 33.717 46.312 35.504 1.000 11.762 318 TYR A C 1
ATOM 2289 O O . TYR A 1 301 ? 34.916 46.210 35.166 1.000 11.552 318 TYR A O 1
ATOM 2298 N N . ALA A 1 302 ? 33.241 45.912 36.684 1.000 11.820 319 ALA A N 1
ATOM 2299 C CA . ALA A 1 302 ? 33.958 44.994 37.596 1.000 11.848 319 ALA A CA 1
ATOM 2300 C C . ALA A 1 302 ? 34.215 43.686 36.841 1.000 11.906 319 ALA A C 1
ATOM 2301 O O . ALA A 1 302 ? 33.283 43.202 36.178 1.000 11.871 319 ALA A O 1
ATOM 2303 N N . THR A 1 303 ? 35.443 43.167 36.895 1.000 11.899 320 THR A N 1
ATOM 2304 C CA . THR A 1 303 ? 35.818 41.836 36.349 1.000 11.998 320 THR A CA 1
ATOM 2305 C C . THR A 1 303 ? 36.519 41.040 37.450 1.000 12.231 320 THR A C 1
ATOM 2306 O O . THR A 1 303 ? 37.092 41.672 38.357 1.000 12.276 320 THR A O 1
ATOM 2310 N N . LEU A 1 304 ? 36.462 39.710 37.366 1.000 12.512 321 LEU A N 1
ATOM 2311 C CA . LEU A 1 304 ? 37.139 38.788 38.316 1.000 12.881 321 LEU A CA 1
ATOM 2312 C C . LEU A 1 304 ? 38.636 39.111 38.353 1.000 12.934 321 LEU A C 1
ATOM 2313 O O . LEU A 1 304 ? 39.203 39.123 39.463 1.000 13.350 321 LEU A O 1
ATOM 2318 N N . ALA A 1 305 ? 39.243 39.367 37.189 1.000 13.106 322 ALA A N 1
ATOM 2319 C CA . ALA A 1 305 ? 40.674 39.724 37.037 1.000 13.242 322 ALA A CA 1
ATOM 2320 C C . ALA A 1 305 ? 41.008 40.900 37.963 1.000 13.245 322 ALA A C 1
ATOM 2321 O O . ALA A 1 305 ? 41.938 40.771 38.776 1.000 13.239 322 ALA A O 1
ATOM 2323 N N . ASP A 1 306 ? 40.254 41.996 37.851 1.000 13.226 323 ASP A N 1
ATOM 2324 C CA . ASP A 1 306 ? 40.517 43.271 38.570 1.000 13.437 323 ASP A CA 1
ATOM 2325 C C . ASP A 1 306 ? 40.189 43.099 40.058 1.000 13.596 323 ASP A C 1
ATOM 2326 O O . ASP A 1 306 ? 40.975 43.587 40.887 1.000 13.462 323 ASP A O 1
ATOM 2331 N N . MET A 1 307 ? 39.084 42.419 40.377 1.000 14.020 324 MET A N 1
ATOM 2332 C CA . MET A 1 307 ? 38.644 42.153 41.775 1.000 14.631 324 MET A CA 1
ATOM 2333 C C . MET A 1 307 ? 39.767 41.440 42.539 1.000 14.835 324 MET A C 1
ATOM 2334 O O . MET A 1 307 ? 40.069 41.869 43.669 1.000 15.088 324 MET A O 1
ATOM 2339 N N . GLN A 1 308 ? 40.360 40.399 41.947 1.000 15.026 325 GLN A N 1
ATOM 2340 C CA . GLN A 1 308 ? 41.444 39.601 42.583 1.000 15.257 325 GLN A CA 1
ATOM 2341 C C . GLN A 1 308 ? 42.711 40.457 42.673 1.000 15.570 325 GLN A C 1
ATOM 2342 O O . GLN A 1 308 ? 43.295 40.542 43.765 1.000 15.652 325 GLN A O 1
ATOM 2348 N N . GLU A 1 309 ? 43.102 41.074 41.558 1.000 15.810 326 GLU A N 1
ATOM 2349 C CA . GLU A 1 309 ? 44.359 41.855 41.418 1.000 16.181 326 GLU A CA 1
ATOM 2350 C C . GLU A 1 309 ? 44.373 43.031 42.407 1.000 16.049 326 GLU A C 1
ATOM 2351 O O . GLU A 1 309 ? 45.411 43.236 43.066 1.000 15.436 326 GLU A O 1
ATOM 2357 N N . PHE A 1 310 ? 43.268 43.772 42.515 1.000 15.900 327 PHE A N 1
ATOM 2358 C CA . PHE A 1 310 ? 43.205 45.063 43.248 1.000 16.320 327 PHE A CA 1
ATOM 2359 C C . PHE A 1 310 ? 42.378 44.925 44.533 1.000 16.590 327 PHE A C 1
ATOM 2360 O O . PHE A 1 310 ? 42.117 45.963 45.169 1.000 16.805 327 PHE A O 1
ATOM 2368 N N . GLN A 1 311 ? 41.996 43.694 44.897 1.000 17.121 328 GLN A N 1
ATOM 2369 C CA . GLN A 1 311 ? 41.456 43.316 46.233 1.000 17.560 328 GLN A CA 1
ATOM 2370 C C . GLN A 1 311 ? 40.173 44.102 46.540 1.000 17.401 328 GLN A C 1
ATOM 2371 O O . GLN A 1 311 ? 40.098 44.715 47.624 1.000 17.620 328 GLN A O 1
ATOM 2377 N N . PHE A 1 312 ? 39.190 44.072 45.637 1.000 16.843 329 PHE A N 1
ATOM 2378 C CA . PHE A 1 312 ? 37.873 44.735 45.826 1.000 16.617 329 PHE A CA 1
ATOM 2379 C C . PHE A 1 312 ? 36.750 43.769 45.442 1.000 16.750 329 PHE A C 1
ATOM 2380 O O . PHE A 1 312 ? 37.001 42.766 44.744 1.000 16.620 329 PHE A O 1
ATOM 2388 N N . GLY A 1 313 ? 35.537 44.080 45.900 1.000 17.068 330 GLY A N 1
ATOM 2389 C CA . GLY A 1 313 ? 34.317 43.306 45.617 1.000 17.532 330 GLY A CA 1
ATOM 2390 C C . GLY A 1 313 ? 34.141 42.154 46.587 1.000 18.006 330 GLY A C 1
ATOM 2391 O O . GLY A 1 313 ? 35.094 41.837 47.330 1.000 18.267 330 GLY A O 1
ATOM 2392 N N . SER A 1 314 ? 32.953 41.552 46.577 1.000 18.626 331 SER A N 1
ATOM 2393 C CA . SER A 1 314 ? 32.540 40.447 47.475 1.000 19.317 331 SER A CA 1
ATOM 2394 C C . SER A 1 314 ? 32.028 39.281 46.631 1.000 20.003 331 SER A C 1
ATOM 2395 O O . SER A 1 314 ? 31.347 39.539 45.613 1.000 19.502 331 SER A O 1
ATOM 2398 N N . LEU A 1 315 ? 32.357 38.057 47.050 1.000 20.797 332 LEU A N 1
ATOM 2399 C CA . LEU A 1 315 ? 31.935 36.790 46.402 1.000 21.843 332 LEU A CA 1
ATOM 2400 C C . LEU A 1 315 ? 31.096 35.980 47.396 1.000 22.495 332 LEU A C 1
ATOM 2401 O O . LEU A 1 315 ? 31.347 36.089 48.614 1.000 21.932 332 LEU A O 1
ATOM 2406 N N . TYR A 1 316 ? 30.138 35.200 46.890 1.000 23.611 333 TYR A N 1
ATOM 2407 C CA . TYR A 1 316 ? 29.369 34.191 47.664 1.000 25.165 333 TYR A CA 1
ATOM 2408 C C . TYR A 1 316 ? 30.271 32.986 47.966 1.000 27.151 333 TYR A C 1
ATOM 2409 O O . TYR A 1 316 ? 29.972 32.243 48.920 1.000 28.666 333 TYR A O 1
ATOM 2418 N N . LEU A 1 317 ? 31.333 32.800 47.172 1.000 28.781 334 LEU A N 1
ATOM 2419 C CA . LEU A 1 317 ? 32.383 31.764 47.378 1.000 30.759 334 LEU A CA 1
ATOM 2420 C C . LEU A 1 317 ? 33.380 32.263 48.432 1.000 33.219 334 LEU A C 1
ATOM 2421 O O . LEU A 1 317 ? 33.651 33.479 48.454 1.000 32.657 334 LEU A O 1
ATOM 2426 N N . GLN A 1 318 ? 33.908 31.358 49.264 1.000 37.072 335 GLN A N 1
ATOM 2427 C CA . GLN A 1 318 ? 34.829 31.686 50.388 1.000 40.640 335 GLN A CA 1
ATOM 2428 C C . GLN A 1 318 ? 35.922 30.614 50.505 1.000 43.347 335 GLN A C 1
ATOM 2429 O O . GLN A 1 318 ? 35.592 29.416 50.388 1.000 44.824 335 GLN A O 1
ATOM 2435 N N . GLY A 1 319 ? 37.173 31.042 50.714 1.000 45.259 336 GLY A N 1
ATOM 2436 C CA . GLY A 1 319 ? 38.318 30.176 51.062 1.000 47.392 336 GLY A CA 1
ATOM 2437 C C . GLY A 1 319 ? 38.832 29.373 49.877 1.000 49.572 336 GLY A C 1
ATOM 2438 O O . GLY A 1 319 ? 39.423 29.984 48.964 1.000 50.425 336 GLY A O 1
ATOM 2439 N N . ASP A 1 320 ? 38.623 28.051 49.900 1.000 51.209 337 ASP A N 1
ATOM 2440 C CA . ASP A 1 320 ? 39.192 27.077 48.925 1.000 52.155 337 ASP A CA 1
ATOM 2441 C C . ASP A 1 320 ? 38.119 26.645 47.915 1.000 52.250 337 ASP A C 1
ATOM 2442 O O . ASP A 1 320 ? 38.499 26.368 46.760 1.000 53.721 337 ASP A O 1
ATOM 2447 N N . GLU A 1 321 ? 36.842 26.584 48.319 1.000 50.945 338 GLU A N 1
ATOM 2448 C CA . GLU A 1 321 ? 35.685 26.406 47.394 1.000 49.012 338 GLU A CA 1
ATOM 2449 C C . GLU A 1 321 ? 35.712 27.540 46.357 1.000 46.730 338 GLU A C 1
ATOM 2450 O O . GLU A 1 321 ? 35.222 27.334 45.228 1.000 45.622 338 GLU A O 1
ATOM 2456 N N . LEU A 1 322 ? 36.268 28.692 46.741 1.000 44.231 339 LEU A N 1
ATOM 2457 C CA . LEU A 1 322 ? 36.611 29.820 45.836 1.000 42.571 339 LEU A CA 1
ATOM 2458 C C . LEU A 1 322 ? 37.620 29.346 44.780 1.000 42.343 339 LEU A C 1
ATOM 2459 O O . LEU A 1 322 ? 37.390 29.610 43.581 1.000 41.945 339 LEU A O 1
ATOM 2464 N N . LYS A 1 323 ? 38.695 28.675 45.208 1.000 41.318 340 LYS A N 1
ATOM 2465 C CA . LYS A 1 323 ? 39.758 28.141 44.311 1.000 40.251 340 LYS A CA 1
ATOM 2466 C C . LYS A 1 323 ? 39.240 26.900 43.568 1.000 38.139 340 LYS A C 1
ATOM 2467 O O . LYS A 1 323 ? 39.729 26.649 42.452 1.000 37.938 340 LYS A O 1
ATOM 2473 N N . LYS A 1 324 ? 38.297 26.156 44.157 1.000 36.528 341 LYS A N 1
ATOM 2474 C CA . LYS A 1 324 ? 37.630 24.989 43.515 1.000 36.244 341 LYS A CA 1
ATOM 2475 C C . LYS A 1 324 ? 36.859 25.465 42.277 1.000 33.800 341 LYS A C 1
ATOM 2476 O O . LYS A 1 324 ? 37.028 24.850 41.206 1.000 33.346 341 LYS A O 1
ATOM 2482 N N . THR A 1 325 ? 36.053 26.520 42.427 1.000 31.151 342 THR A N 1
ATOM 2483 C CA . THR A 1 325 ? 35.075 27.005 41.414 1.000 29.789 342 THR A CA 1
ATOM 2484 C C . THR A 1 325 ? 35.769 27.907 40.385 1.000 28.485 342 THR A C 1
ATOM 2485 O O . THR A 1 325 ? 35.647 27.621 39.184 1.000 27.834 342 THR A O 1
ATOM 2489 N N . LEU A 1 326 ? 36.454 28.963 40.836 1.000 27.706 343 LEU A N 1
ATOM 2490 C CA . LEU A 1 326 ? 37.014 30.027 39.955 1.000 27.602 343 LEU A CA 1
ATOM 2491 C C . LEU A 1 326 ? 38.451 29.683 39.544 1.000 27.999 343 LEU A C 1
ATOM 2492 O O . LEU A 1 326 ? 38.813 29.999 38.394 1.000 29.512 343 LEU A O 1
ATOM 2497 N N . GLY A 1 327 ? 39.228 29.065 40.440 1.000 28.085 344 GLY A N 1
ATOM 2498 C CA . GLY A 1 327 ? 40.624 28.650 40.193 1.000 28.313 344 GLY A CA 1
ATOM 2499 C C . GLY A 1 327 ? 41.613 29.524 40.944 1.000 27.993 344 GLY A C 1
ATOM 2500 O O . GLY A 1 327 ? 41.163 30.385 41.729 1.000 27.803 344 GLY A O 1
ATOM 2501 N N . GLU A 1 328 ? 42.914 29.303 40.717 1.000 27.780 345 GLU A N 1
ATOM 2502 C CA . GLU A 1 328 ? 44.028 30.093 41.310 1.000 27.665 345 GLU A CA 1
ATOM 2503 C C . GLU A 1 328 ? 43.892 31.554 40.865 1.000 25.631 345 GLU A C 1
ATOM 2504 O O . GLU A 1 328 ? 43.919 32.444 41.738 1.000 25.385 345 GLU A O 1
ATOM 2510 N N . ARG A 1 329 ? 43.769 31.778 39.553 1.000 23.861 346 ARG A N 1
ATOM 2511 C CA . ARG A 1 329 ? 43.393 33.084 38.946 1.000 22.546 346 ARG A CA 1
ATOM 2512 C C . ARG A 1 329 ? 41.910 33.016 38.567 1.000 20.145 346 ARG A C 1
ATOM 2513 O O . ARG A 1 329 ? 41.569 32.205 37.684 1.000 18.475 346 ARG A O 1
ATOM 2521 N N . TRP A 1 330 ? 41.066 33.824 39.221 1.000 18.382 347 TRP A N 1
ATOM 2522 C CA . TRP A 1 330 ? 39.585 33.803 39.056 1.000 17.331 347 TRP A CA 1
ATOM 2523 C C . TRP A 1 330 ? 39.219 34.042 37.586 1.000 16.190 347 TRP A C 1
ATOM 2524 O O . TRP A 1 330 ? 38.241 33.436 37.115 1.000 15.580 347 TRP A O 1
ATOM 2535 N N . THR A 1 331 ? 39.982 34.893 36.896 1.000 15.636 348 THR A N 1
ATOM 2536 C CA . THR A 1 331 ? 39.734 35.313 35.491 1.000 15.467 348 THR A CA 1
ATOM 2537 C C . THR A 1 331 ? 39.882 34.121 34.533 1.000 15.300 348 THR A C 1
ATOM 2538 O O . THR A 1 331 ? 39.404 34.235 33.395 1.000 15.094 348 THR A O 1
ATOM 2542 N N . ASP A 1 332 ? 40.517 33.024 34.965 1.000 15.470 349 ASP A N 1
ATOM 2543 C CA . ASP A 1 332 ? 40.735 31.807 34.134 1.000 15.585 349 ASP A CA 1
ATOM 2544 C C . ASP A 1 332 ? 39.466 30.945 34.101 1.000 15.601 349 ASP A C 1
ATOM 2545 O O . ASP A 1 332 ? 39.458 29.949 33.350 1.000 15.228 349 ASP A O 1
ATOM 2550 N N . TRP A 1 333 ? 38.435 31.305 34.875 1.000 15.582 350 TRP A N 1
ATOM 2551 C CA . TRP A 1 333 ? 37.129 30.597 34.911 1.000 15.848 350 TRP A CA 1
ATOM 2552 C C . TRP A 1 333 ? 36.541 30.522 33.498 1.000 16.447 350 TRP A C 1
ATOM 2553 O O . TRP A 1 333 ? 36.621 31.527 32.767 1.000 15.767 350 TRP A O 1
ATOM 2564 N N . LYS A 1 334 ? 35.977 29.367 33.140 1.000 17.433 351 LYS A N 1
ATOM 2565 C CA . LYS A 1 334 ? 35.247 29.142 31.865 1.000 18.143 351 LYS A CA 1
ATOM 2566 C C . LYS A 1 334 ? 33.896 28.517 32.196 1.000 18.095 351 LYS A C 1
ATOM 2567 O O . LYS A 1 334 ? 33.791 27.758 33.158 1.000 17.934 351 LYS A O 1
ATOM 2573 N N . PRO A 1 335 ? 32.820 28.826 31.437 1.000 18.276 352 PRO A N 1
ATOM 2574 C CA . PRO A 1 335 ? 31.508 28.240 31.699 1.000 18.663 352 PRO A CA 1
ATOM 2575 C C . PRO A 1 335 ? 31.544 26.705 31.634 1.000 19.241 352 PRO A C 1
ATOM 2576 O O . PRO A 1 335 ? 32.152 26.177 30.723 1.000 18.835 352 PRO A O 1
ATOM 2580 N N . GLY A 1 336 ? 30.910 26.043 32.606 1.000 20.199 353 GLY A N 1
ATOM 2581 C CA . GLY A 1 336 ? 30.652 24.590 32.590 1.000 21.082 353 GLY A CA 1
ATOM 2582 C C . GLY A 1 336 ? 29.401 24.271 31.791 1.000 21.716 353 GLY A C 1
ATOM 2583 O O . GLY A 1 336 ? 28.828 25.201 31.194 1.000 21.676 353 GLY A O 1
ATOM 2584 N N . ALA A 1 337 ? 28.985 23.002 31.770 1.000 23.019 354 ALA A N 1
ATOM 2585 C CA . ALA A 1 337 ? 27.731 22.545 31.125 1.000 23.131 354 ALA A CA 1
ATOM 2586 C C . ALA A 1 337 ? 26.548 23.243 31.804 1.000 22.984 354 ALA A C 1
ATOM 2587 O O . ALA A 1 337 ? 26.508 23.256 33.048 1.000 23.930 354 ALA A O 1
ATOM 2589 N N . GLY A 1 338 ? 25.651 23.845 31.016 1.000 22.548 355 GLY A N 1
ATOM 2590 C CA . GLY A 1 338 ? 24.449 24.544 31.513 1.000 21.856 355 GLY A CA 1
ATOM 2591 C C . GLY A 1 338 ? 24.732 25.980 31.927 1.000 21.143 355 GLY A C 1
ATOM 2592 O O . GLY A 1 338 ? 23.773 26.668 32.326 1.000 21.839 355 GLY A O 1
ATOM 2593 N N . GLN A 1 339 ? 25.989 26.429 31.844 1.000 19.777 356 GLN A N 1
ATOM 2594 C CA . GLN A 1 339 ? 26.397 27.820 32.183 1.000 18.651 356 GLN A CA 1
ATOM 2595 C C . GLN A 1 339 ? 26.609 28.615 30.891 1.000 17.487 356 GLN A C 1
ATOM 2596 O O . GLN A 1 339 ? 26.723 27.993 29.816 1.000 17.184 356 GLN A O 1
ATOM 2602 N N . THR A 1 340 ? 26.645 29.942 31.012 1.000 16.174 357 THR A N 1
ATOM 2603 C CA . THR A 1 340 ? 27.085 30.897 29.963 1.000 15.609 357 THR A CA 1
ATOM 2604 C C . THR A 1 340 ? 28.200 31.771 30.547 1.000 14.935 357 THR A C 1
ATOM 2605 O O . THR A 1 340 ? 28.514 31.611 31.742 1.000 14.269 357 THR A O 1
ATOM 2609 N N . TRP A 1 341 ? 28.741 32.691 29.750 1.000 14.386 358 TRP A N 1
ATOM 2610 C CA . TRP A 1 341 ? 29.792 33.645 30.196 1.000 14.274 358 TRP A CA 1
ATOM 2611 C C . TRP A 1 341 ? 29.197 34.698 31.143 1.000 14.156 358 TRP A C 1
ATOM 2612 O O . TRP A 1 341 ? 29.989 35.437 31.750 1.000 14.056 358 TRP A O 1
ATOM 2623 N N . HIS A 1 342 ? 27.868 34.746 31.298 1.000 13.954 359 HIS A N 1
ATOM 2624 C CA . HIS A 1 342 ? 27.172 35.600 32.302 1.000 14.133 359 HIS A CA 1
ATOM 2625 C C . HIS A 1 342 ? 27.100 34.895 33.667 1.000 14.262 359 HIS A C 1
ATOM 2626 O O . HIS A 1 342 ? 26.816 35.587 34.660 1.000 14.286 359 HIS A O 1
ATOM 2633 N N . SER A 1 343 ? 27.327 33.578 33.722 1.000 14.471 360 SER A N 1
ATOM 2634 C CA . SER A 1 343 ? 27.060 32.728 34.916 1.000 14.614 360 SER A CA 1
ATOM 2635 C C . SER A 1 343 ? 27.988 33.086 36.085 1.000 14.715 360 SER A C 1
ATOM 2636 O O . SER A 1 343 ? 27.610 32.792 37.232 1.000 14.597 360 SER A O 1
ATOM 2639 N N . PHE A 1 344 ? 29.155 33.684 35.821 1.000 14.957 361 PHE A N 1
ATOM 2640 C CA . PHE A 1 344 ? 30.145 34.068 36.866 1.000 15.272 361 PHE A CA 1
ATOM 2641 C C . PHE A 1 344 ? 29.519 35.081 37.837 1.000 15.340 361 PHE A C 1
ATOM 2642 O O . PHE A 1 344 ? 29.968 35.138 38.998 1.000 15.115 361 PHE A O 1
ATOM 2650 N N . ASN A 1 345 ? 28.527 35.856 37.377 1.000 15.588 362 ASN A N 1
ATOM 2651 C CA . ASN A 1 345 ? 27.797 36.872 38.188 1.000 15.908 362 ASN A CA 1
ATOM 2652 C C . ASN A 1 345 ? 27.095 36.187 39.369 1.000 16.075 362 ASN A C 1
ATOM 2653 O O . ASN A 1 345 ? 26.959 36.834 40.426 1.000 16.045 362 ASN A O 1
ATOM 2658 N N . ASP A 1 346 ? 26.681 34.927 39.197 1.000 16.544 363 ASP A N 1
ATOM 2659 C CA . ASP A 1 346 ? 26.009 34.103 40.241 1.000 17.138 363 ASP A CA 1
ATOM 2660 C C . ASP A 1 346 ? 26.917 33.970 41.474 1.000 17.153 363 ASP A C 1
ATOM 2661 O O . ASP A 1 346 ? 26.370 33.797 42.579 1.000 16.902 363 ASP A O 1
ATOM 2666 N N . TYR A 1 347 ? 28.243 34.044 41.291 1.000 17.091 364 TYR A N 1
ATOM 2667 C CA . TYR A 1 347 ? 29.263 33.854 42.357 1.000 17.492 364 TYR A CA 1
ATOM 2668 C C . TYR A 1 347 ? 29.593 35.183 43.048 1.000 16.970 364 TYR A C 1
ATOM 2669 O O . TYR A 1 347 ? 30.261 35.144 44.101 1.000 16.333 364 TYR A O 1
ATOM 2678 N N . ILE A 1 348 ? 29.155 36.315 42.483 1.000 16.255 365 ILE A N 1
ATOM 2679 C CA . ILE A 1 348 ? 29.512 37.679 42.973 1.000 15.900 365 ILE A CA 1
ATOM 2680 C C . ILE A 1 348 ? 28.356 38.220 43.820 1.000 15.786 365 ILE A C 1
ATOM 2681 O O . ILE A 1 348 ? 27.199 38.182 43.354 1.000 15.940 365 ILE A O 1
ATOM 2686 N N . ASN A 1 349 ? 28.677 38.703 45.023 1.000 15.666 366 ASN A N 1
ATOM 2687 C CA . ASN A 1 349 ? 27.720 39.334 45.967 1.000 15.680 366 ASN A CA 1
ATOM 2688 C C . ASN A 1 349 ? 27.758 40.850 45.754 1.000 15.663 366 ASN A C 1
ATOM 2689 O O . ASN A 1 349 ? 28.525 41.527 46.466 1.000 15.274 366 ASN A O 1
ATOM 2694 N N . PHE A 1 350 ? 26.946 41.357 44.822 1.000 15.623 367 PHE A N 1
ATOM 2695 C CA . PHE A 1 350 ? 26.906 42.791 44.435 1.000 16.041 367 PHE A CA 1
ATOM 2696 C C . PHE A 1 350 ? 26.184 43.621 45.507 1.000 16.735 367 PHE A C 1
ATOM 2697 O O . PHE A 1 350 ? 26.295 44.855 45.454 1.000 17.110 367 PHE A O 1
ATOM 2705 N N . SER A 1 351 ? 25.487 42.982 46.453 1.000 17.490 368 SER A N 1
ATOM 2706 C CA . SER A 1 351 ? 24.739 43.666 47.544 1.000 18.072 368 SER A CA 1
ATOM 2707 C C . SER A 1 351 ? 25.682 44.111 48.674 1.000 18.159 368 SER A C 1
ATOM 2708 O O . SER A 1 351 ? 25.291 45.016 49.430 1.000 18.360 368 SER A O 1
ATOM 2711 N N . ASP A 1 352 ? 26.872 43.510 48.796 1.000 18.368 369 ASP A N 1
ATOM 2712 C CA . ASP A 1 352 ? 27.765 43.681 49.976 1.000 18.390 369 ASP A CA 1
ATOM 2713 C C . ASP A 1 352 ? 28.435 45.062 49.953 1.000 18.367 369 ASP A C 1
ATOM 2714 O O . ASP A 1 352 ? 29.302 45.287 49.090 1.000 18.326 369 ASP A O 1
ATOM 2719 N N . LYS A 1 353 ? 28.084 45.920 50.918 1.000 18.090 370 LYS A N 1
ATOM 2720 C CA . LYS A 1 353 ? 28.506 47.346 50.999 1.000 18.184 370 LYS A CA 1
ATOM 2721 C C . LYS A 1 353 ? 30.022 47.456 51.207 1.000 17.115 370 LYS A C 1
ATOM 2722 O O . LYS A 1 353 ? 30.669 48.173 50.422 1.000 16.451 370 LYS A O 1
ATOM 2728 N N . ALA A 1 354 ? 30.560 46.790 52.234 1.000 16.319 371 ALA A N 1
ATOM 2729 C CA . ALA A 1 354 ? 31.968 46.926 52.685 1.000 15.817 371 ALA A CA 1
ATOM 2730 C C . ALA A 1 354 ? 32.929 46.467 51.581 1.000 15.371 371 ALA A C 1
ATOM 2731 O O . ALA A 1 354 ? 33.900 47.194 51.300 1.000 15.177 371 ALA A O 1
ATOM 2733 N N . GLY A 1 355 ? 32.668 45.306 50.977 1.000 15.121 372 GLY A N 1
ATOM 2734 C CA . GLY A 1 355 ? 33.526 44.712 49.933 1.000 14.751 372 GLY A CA 1
ATOM 2735 C C . GLY A 1 355 ? 33.631 45.595 48.701 1.000 14.441 372 GLY A C 1
ATOM 2736 O O . GLY A 1 355 ? 34.743 45.703 48.141 1.000 14.368 372 GLY A O 1
ATOM 2737 N N . TRP A 1 356 ? 32.526 46.227 48.298 1.000 14.149 373 TRP A N 1
ATOM 2738 C CA . TRP A 1 356 ? 32.424 46.970 47.013 1.000 13.899 373 TRP A CA 1
ATOM 2739 C C . TRP A 1 356 ? 32.853 48.433 47.168 1.000 14.203 373 TRP A C 1
ATOM 2740 O O . TRP A 1 356 ? 33.212 49.038 46.138 1.000 14.035 373 TRP A O 1
ATOM 2751 N N . GLU A 1 357 ? 32.866 48.970 48.396 1.000 14.622 374 GLU A N 1
ATOM 2752 C CA . GLU A 1 357 ? 33.417 50.320 48.697 1.000 14.750 374 GLU A CA 1
ATOM 2753 C C . GLU A 1 357 ? 34.916 50.338 48.361 1.000 14.655 374 GLU A C 1
ATOM 2754 O O . GLU A 1 357 ? 35.427 51.422 48.029 1.000 14.669 374 GLU A O 1
ATOM 2760 N N . LYS A 1 358 ? 35.579 49.177 48.417 1.000 14.502 375 LYS A N 1
ATOM 2761 C CA . LYS A 1 358 ? 37.039 49.011 48.179 1.000 14.392 375 LYS A CA 1
ATOM 2762 C C . LYS A 1 358 ? 37.382 49.225 46.699 1.000 13.902 375 LYS A C 1
ATOM 2763 O O . LYS A 1 358 ? 38.579 49.319 46.391 1.000 13.565 375 LYS A O 1
ATOM 2769 N N . TRP A 1 359 ? 36.379 49.281 45.817 1.000 13.547 376 TRP A N 1
ATOM 2770 C CA . TRP A 1 359 ? 36.548 49.554 44.365 1.000 13.420 376 TRP A CA 1
ATOM 2771 C C . TRP A 1 359 ? 36.783 51.063 44.170 1.000 13.459 376 TRP A C 1
ATOM 2772 O O . TRP A 1 359 ? 37.676 51.599 44.851 1.000 13.173 376 TRP A O 1
ATOM 2783 N N . TRP A 1 360 ? 36.036 51.737 43.290 1.000 13.524 377 TRP A N 1
ATOM 2784 C CA . TRP A 1 360 ? 36.170 53.201 43.049 1.000 13.693 377 TRP A CA 1
ATOM 2785 C C . TRP A 1 360 ? 35.911 53.970 44.349 1.000 13.944 377 TRP A C 1
ATOM 2786 O O . TRP A 1 360 ? 36.704 54.878 44.669 1.000 13.972 377 TRP A O 1
ATOM 2797 N N . GLY A 1 361 ? 34.857 53.597 45.076 1.000 14.425 378 GLY A N 1
ATOM 2798 C CA . GLY A 1 361 ? 34.419 54.279 46.307 1.000 14.971 378 GLY A CA 1
ATOM 2799 C C . GLY A 1 361 ? 33.257 55.215 46.036 1.000 15.477 378 GLY A C 1
ATOM 2800 O O . GLY A 1 361 ? 33.142 55.716 44.895 1.000 15.557 378 GLY A O 1
ATOM 2801 N N . LYS A 1 362 ? 32.444 55.458 47.066 1.000 16.146 379 LYS A N 1
ATOM 2802 C CA . LYS A 1 362 ? 31.144 56.180 47.006 1.000 16.765 379 LYS A CA 1
ATOM 2803 C C . LYS A 1 362 ? 31.327 57.604 46.460 1.000 16.524 379 LYS A C 1
ATOM 2804 O O . LYS A 1 362 ? 30.348 58.149 45.924 1.000 16.798 379 LYS A O 1
ATOM 2810 N N . LYS A 1 363 ? 32.521 58.190 46.585 1.000 16.577 380 LYS A N 1
ATOM 2811 C CA . LYS A 1 363 ? 32.803 59.584 46.146 1.000 16.580 380 LYS A CA 1
ATOM 2812 C C . LYS A 1 363 ? 33.001 59.649 44.623 1.000 16.060 380 LYS A C 1
ATOM 2813 O O . LYS A 1 363 ? 32.993 60.779 44.096 1.000 15.850 380 LYS A O 1
ATOM 2819 N N . TRP A 1 364 ? 33.148 58.506 43.937 1.000 15.436 381 TRP A N 1
ATOM 2820 C CA . TRP A 1 364 ? 33.605 58.446 42.520 1.000 15.280 381 TRP A CA 1
ATOM 2821 C C . TRP A 1 364 ? 32.474 58.087 41.546 1.000 14.991 381 TRP A C 1
ATOM 2822 O O . TRP A 1 364 ? 32.400 58.757 40.497 1.000 14.890 381 TRP A O 1
ATOM 2833 N N . ILE A 1 365 ? 31.659 57.067 41.837 1.000 14.777 382 ILE A N 1
ATOM 2834 C CA . ILE A 1 365 ? 30.740 56.453 40.827 1.000 14.652 382 ILE A CA 1
ATOM 2835 C C . ILE A 1 365 ? 29.331 56.255 41.396 1.000 14.517 382 ILE A C 1
ATOM 2836 O O . ILE A 1 365 ? 29.195 56.015 42.615 1.000 14.779 382 ILE A O 1
ATOM 2841 N N . ARG A 1 366 ? 28.328 56.354 40.519 1.000 14.395 383 ARG A N 1
ATOM 2842 C CA . ARG A 1 366 ? 26.956 55.827 40.729 1.000 14.368 383 ARG A CA 1
ATOM 2843 C C . ARG A 1 366 ? 26.878 54.442 40.084 1.000 14.509 383 ARG A C 1
ATOM 2844 O O . ARG A 1 366 ? 27.335 54.301 38.931 1.000 14.508 383 ARG A O 1
ATOM 2852 N N . ILE A 1 367 ? 26.312 53.470 40.797 1.000 14.631 384 ILE A N 1
ATOM 2853 C CA . ILE A 1 367 ? 26.079 52.083 40.296 1.000 15.036 384 ILE A CA 1
ATOM 2854 C C . ILE A 1 367 ? 25.170 51.371 41.302 1.000 15.539 384 ILE A C 1
ATOM 2855 O O . ILE A 1 367 ? 25.226 51.720 42.497 1.000 15.421 384 ILE A O 1
ATOM 2860 N N . ASP A 1 368 ? 24.351 50.430 40.829 1.000 16.321 385 ASP A N 1
ATOM 2861 C CA . ASP A 1 368 ? 23.386 49.669 41.667 1.000 17.153 385 ASP A CA 1
ATOM 2862 C C . ASP A 1 368 ? 24.116 48.492 42.326 1.000 16.757 385 ASP A C 1
ATOM 2863 O O . ASP A 1 368 ? 23.666 47.345 42.163 1.000 17.025 385 ASP A O 1
ATOM 2868 N N . ILE A 1 369 ? 25.193 48.793 43.057 1.000 16.508 386 ILE A N 1
ATOM 2869 C CA . ILE A 1 369 ? 26.047 47.824 43.806 1.000 16.457 386 ILE A CA 1
ATOM 2870 C C . ILE A 1 369 ? 26.219 48.364 45.230 1.000 16.532 386 ILE A C 1
ATOM 2871 O O . ILE A 1 369 ? 26.380 49.588 45.372 1.000 16.365 386 ILE A O 1
ATOM 2876 N N . GLY A 1 370 ? 26.163 47.481 46.234 1.000 16.827 387 GLY A N 1
ATOM 2877 C CA . GLY A 1 370 ? 26.492 47.785 47.641 1.000 17.038 387 GLY A CA 1
ATOM 2878 C C . GLY A 1 370 ? 25.971 49.143 48.082 1.000 17.198 387 GLY A C 1
ATOM 2879 O O . GLY A 1 370 ? 24.757 49.366 47.973 1.000 17.015 387 GLY A O 1
ATOM 2880 N N . ASP A 1 371 ? 26.873 50.025 48.527 1.000 17.976 388 ASP A N 1
ATOM 2881 C CA . ASP A 1 371 ? 26.561 51.282 49.261 1.000 18.453 388 ASP A CA 1
ATOM 2882 C C . ASP A 1 371 ? 26.743 52.508 48.353 1.000 18.196 388 ASP A C 1
ATOM 2883 O O . ASP A 1 371 ? 26.675 53.639 48.879 1.000 18.012 388 ASP A O 1
ATOM 2888 N N . TYR A 1 372 ? 26.961 52.313 47.048 1.000 17.494 389 TYR A N 1
ATOM 2889 C CA . TYR A 1 372 ? 27.176 53.418 46.074 1.000 17.406 389 TYR A CA 1
ATOM 2890 C C . TYR A 1 372 ? 25.892 54.242 45.935 1.000 17.733 389 TYR A C 1
ATOM 2891 O O . TYR A 1 372 ? 24.787 53.673 46.066 1.000 17.239 389 TYR A O 1
ATOM 2900 N N . ASP A 1 373 ? 26.042 55.549 45.696 1.000 18.733 390 ASP A N 1
ATOM 2901 C CA . ASP A 1 373 ? 24.938 56.443 45.254 1.000 19.271 390 ASP A CA 1
ATOM 2902 C C . ASP A 1 373 ? 24.179 55.722 44.137 1.000 19.758 390 ASP A C 1
ATOM 2903 O O . ASP A 1 373 ? 24.846 55.166 43.239 1.000 18.895 390 ASP A O 1
ATOM 2908 N N . ASN A 1 374 ? 22.847 55.706 44.197 1.000 20.508 391 ASN A N 1
ATOM 2909 C CA . ASN A 1 374 ? 22.008 55.072 43.148 1.000 21.490 391 ASN A CA 1
ATOM 2910 C C . ASN A 1 374 ? 22.176 55.864 41.854 1.000 21.005 391 ASN A C 1
ATOM 2911 O O . ASN A 1 374 ? 22.287 57.090 41.878 1.000 20.611 391 ASN A O 1
ATOM 2916 N N . PRO A 1 375 ? 22.231 55.191 40.684 1.000 20.304 392 PRO A N 1
ATOM 2917 C CA . PRO A 1 375 ? 22.079 55.880 39.407 1.000 20.204 392 PRO A CA 1
ATOM 2918 C C . PRO A 1 375 ? 20.750 56.648 39.391 1.000 19.813 392 PRO A C 1
ATOM 2919 O O . PRO A 1 375 ? 19.827 56.229 40.075 1.000 19.532 392 PRO A O 1
ATOM 2923 N N . GLY A 1 376 ? 20.694 57.753 38.645 1.000 19.155 393 GLY A N 1
ATOM 2924 C CA . GLY A 1 376 ? 19.453 58.509 38.395 1.000 18.792 393 GLY A CA 1
ATOM 2925 C C . GLY A 1 376 ? 18.633 57.867 37.290 1.000 18.680 393 GLY A C 1
ATOM 2926 O O . GLY A 1 376 ? 19.016 56.777 36.820 1.000 18.481 393 GLY A O 1
ATOM 2927 N N . TYR A 1 377 ? 17.542 58.524 36.891 1.000 18.403 394 TYR A N 1
ATOM 2928 C CA . TYR A 1 377 ? 16.599 58.062 35.840 1.000 18.612 394 TYR A CA 1
ATOM 2929 C C . TYR A 1 377 ? 16.661 59.022 34.645 1.000 18.948 394 TYR A C 1
ATOM 2930 O O . TYR A 1 377 ? 15.661 59.134 33.912 1.000 19.781 394 TYR A O 1
ATOM 2939 N N . ASP A 1 378 ? 17.804 59.691 34.460 1.000 18.997 395 ASP A N 1
ATOM 2940 C CA . ASP A 1 378 ? 18.049 60.670 33.366 1.000 18.906 395 ASP A CA 1
ATOM 2941 C C . ASP A 1 378 ? 19.358 60.306 32.658 1.000 18.120 395 ASP A C 1
ATOM 2942 O O . ASP A 1 378 ? 20.130 59.511 33.222 1.000 17.855 395 ASP A O 1
ATOM 2947 N N . ASP A 1 379 ? 19.607 60.896 31.486 1.000 17.343 396 ASP A N 1
ATOM 2948 C CA . ASP A 1 379 ? 20.801 60.617 30.642 1.000 16.922 396 ASP A CA 1
ATOM 2949 C C . ASP A 1 379 ? 22.093 60.900 31.423 1.000 16.337 396 ASP A C 1
ATOM 2950 O O . ASP A 1 379 ? 23.053 60.133 31.240 1.000 15.984 396 ASP A O 1
ATOM 2955 N N . LEU A 1 380 ? 22.131 61.946 32.258 1.000 15.724 397 LEU A N 1
ATOM 2956 C CA . LEU A 1 380 ? 23.400 62.448 32.859 1.000 15.591 397 LEU A CA 1
ATOM 2957 C C . LEU A 1 380 ? 23.853 61.564 34.033 1.000 15.325 397 LEU A C 1
ATOM 2958 O O . LEU A 1 380 ? 25.079 61.405 34.183 1.000 15.326 397 LEU A O 1
ATOM 2963 N N . THR A 1 381 ? 22.934 61.020 34.839 1.000 15.268 398 THR A N 1
ATOM 2964 C CA . THR A 1 381 ? 23.267 60.310 36.107 1.000 15.407 398 THR A CA 1
ATOM 2965 C C . THR A 1 381 ? 22.875 58.827 36.048 1.000 15.719 398 THR A C 1
ATOM 2966 O O . THR A 1 381 ? 23.153 58.120 37.037 1.000 15.591 398 THR A O 1
ATOM 2970 N N . MET A 1 382 ? 22.279 58.350 34.951 1.000 16.248 399 MET A N 1
ATOM 2971 C CA . MET A 1 382 ? 21.945 56.908 34.789 1.000 16.573 399 MET A CA 1
ATOM 2972 C C . MET A 1 382 ? 23.241 56.091 34.708 1.000 16.188 399 MET A C 1
ATOM 2973 O O . MET A 1 382 ? 24.284 56.661 34.332 1.000 15.916 399 MET A O 1
ATOM 2978 N N . SER A 1 383 ? 23.157 54.804 35.050 1.000 15.902 400 SER A N 1
ATOM 2979 C CA . SER A 1 383 ? 24.213 53.785 34.827 1.000 15.809 400 SER A CA 1
ATOM 2980 C C . SER A 1 383 ? 23.991 53.174 33.441 1.000 15.624 400 SER A C 1
ATOM 2981 O O . SER A 1 383 ? 23.242 52.190 33.339 1.000 16.110 400 SER A O 1
ATOM 2984 N N . LEU A 1 384 ? 24.584 53.780 32.410 1.000 15.338 401 LEU A N 1
ATOM 2985 C CA . LEU A 1 384 ? 24.421 53.365 30.992 1.000 15.118 401 LEU A CA 1
ATOM 2986 C C . LEU A 1 384 ? 24.987 51.950 30.829 1.000 14.773 401 LEU A C 1
ATOM 2987 O O . LEU A 1 384 ? 26.166 51.746 31.174 1.000 14.269 401 LEU A O 1
ATOM 2992 N N . ALA A 1 385 ? 24.158 51.008 30.367 1.000 14.559 402 ALA A N 1
ATOM 2993 C CA . ALA A 1 385 ? 24.511 49.584 30.154 1.000 14.552 402 ALA A CA 1
ATOM 2994 C C . ALA A 1 385 ? 25.171 48.998 31.412 1.000 14.522 402 ALA A C 1
ATOM 2995 O O . ALA A 1 385 ? 26.078 48.162 31.262 1.000 14.131 402 ALA A O 1
ATOM 2997 N N . PHE A 1 386 ? 24.737 49.440 32.600 1.000 14.872 403 PHE A N 1
ATOM 2998 C CA . PHE A 1 386 ? 25.207 48.993 33.941 1.000 15.295 403 PHE A CA 1
ATOM 2999 C C . PHE A 1 386 ? 26.663 49.404 34.200 1.000 14.629 403 PHE A C 1
ATOM 3000 O O . PHE A 1 386 ? 27.253 48.874 35.160 1.000 14.546 403 PHE A O 1
ATOM 3008 N N . LEU A 1 387 ? 27.219 50.333 33.417 1.000 13.987 404 LEU A N 1
ATOM 3009 C CA . LEU A 1 387 ? 28.605 50.835 33.622 1.000 13.678 404 LEU A CA 1
ATOM 3010 C C . LEU A 1 387 ? 28.624 51.760 34.836 1.000 13.548 404 LEU A C 1
ATOM 3011 O O . LEU A 1 387 ? 27.678 52.518 35.048 1.000 13.160 404 LEU A O 1
ATOM 3016 N N . PRO A 1 388 ? 29.686 51.720 35.673 1.000 13.552 405 PRO A N 1
ATOM 3017 C CA . PRO A 1 388 ? 29.815 52.655 36.788 1.000 13.577 405 PRO A CA 1
ATOM 3018 C C . PRO A 1 388 ? 29.864 54.093 36.253 1.000 13.644 405 PRO A C 1
ATOM 3019 O O . PRO A 1 388 ? 30.726 54.389 35.442 1.000 13.507 405 PRO A O 1
ATOM 3023 N N . ASP A 1 389 ? 28.920 54.929 36.688 1.000 13.674 406 ASP A N 1
ATOM 3024 C CA . ASP A 1 389 ? 28.755 56.319 36.192 1.000 13.845 406 ASP A CA 1
ATOM 3025 C C . ASP A 1 389 ? 29.636 57.256 37.024 1.000 13.930 406 ASP A C 1
ATOM 3026 O O . ASP A 1 389 ? 29.321 57.466 38.213 1.000 14.195 406 ASP A O 1
ATOM 3031 N N . LEU A 1 390 ? 30.702 57.789 36.423 1.000 13.975 407 LEU A N 1
ATOM 3032 C CA . LEU A 1 390 ? 31.635 58.732 37.093 1.000 14.146 407 LEU A CA 1
ATOM 3033 C C . LEU A 1 390 ? 30.857 59.997 37.476 1.000 14.455 407 LEU A C 1
ATOM 3034 O O . LEU A 1 390 ? 30.089 60.509 36.630 1.000 13.865 407 LEU A O 1
ATOM 3039 N N . LYS A 1 391 ? 31.013 60.444 38.725 1.000 14.921 408 LYS A N 1
ATOM 3040 C CA . LYS A 1 391 ? 30.260 61.587 39.306 1.000 15.222 408 LYS A CA 1
ATOM 3041 C C . LYS A 1 391 ? 30.936 62.884 38.848 1.000 15.241 408 LYS A C 1
ATOM 3042 O O . LYS A 1 391 ? 31.557 63.573 39.679 1.000 15.324 408 LYS A O 1
ATOM 3048 N N . THR A 1 392 ? 30.815 63.188 37.553 1.000 15.151 409 THR A N 1
ATOM 3049 C CA . THR A 1 392 ? 31.462 64.342 36.875 1.000 15.274 409 THR A CA 1
ATOM 3050 C C . THR A 1 392 ? 30.925 65.660 37.452 1.000 15.567 409 THR A C 1
ATOM 3051 O O . THR A 1 392 ? 31.690 66.638 37.470 1.000 15.486 409 THR A O 1
ATOM 3055 N N . GLU A 1 393 ? 29.666 65.681 37.902 1.000 16.066 410 GLU A N 1
ATOM 3056 C CA . GLU A 1 393 ? 28.973 66.891 38.431 1.000 16.669 410 GLU A CA 1
ATOM 3057 C C . GLU A 1 393 ? 29.316 67.123 39.911 1.000 17.193 410 GLU A C 1
ATOM 3058 O O . GLU A 1 393 ? 28.985 68.215 40.415 1.000 17.014 410 GLU A O 1
ATOM 3064 N N . SER A 1 394 ? 29.939 66.152 40.588 1.000 17.573 411 SER A N 1
ATOM 3065 C CA . SER A 1 394 ? 30.242 66.222 42.043 1.000 18.373 411 SER A CA 1
ATOM 3066 C C . SER A 1 394 ? 31.246 67.343 42.323 1.000 19.001 411 SER A C 1
ATOM 3067 O O . SER A 1 394 ? 32.225 67.473 41.559 1.000 18.215 411 SER A O 1
ATOM 3070 N N . LYS A 1 395 ? 31.000 68.111 43.389 1.000 20.456 412 LYS A N 1
ATOM 3071 C CA . LYS A 1 395 ? 31.903 69.180 43.893 1.000 21.571 412 LYS A CA 1
ATOM 3072 C C . LYS A 1 395 ? 32.648 68.675 45.136 1.000 21.615 412 LYS A C 1
ATOM 3073 O O . LYS A 1 395 ? 33.451 69.449 45.694 1.000 21.253 412 LYS A O 1
ATOM 3079 N N . GLU A 1 396 ? 32.425 67.416 45.527 1.000 21.638 413 GLU A N 1
ATOM 3080 C CA . GLU A 1 396 ? 33.111 66.766 46.675 1.000 22.214 413 GLU A CA 1
ATOM 3081 C C . GLU A 1 396 ? 34.576 66.493 46.310 1.000 22.097 413 GLU A C 1
ATOM 3082 O O . GLU A 1 396 ? 34.825 65.918 45.229 1.000 22.011 413 GLU A O 1
ATOM 3088 N N . ILE A 1 397 ? 35.505 66.892 47.184 1.000 21.352 414 ILE A N 1
ATOM 3089 C CA . ILE A 1 397 ? 36.952 66.533 47.090 1.000 21.246 414 ILE A CA 1
ATOM 3090 C C . ILE A 1 397 ? 37.049 65.033 47.391 1.000 20.483 414 ILE A C 1
ATOM 3091 O O . ILE A 1 397 ? 36.682 64.634 48.515 1.000 20.754 414 ILE A O 1
ATOM 3096 N N . SER A 1 398 ? 37.485 64.235 46.412 1.000 19.341 415 SER A N 1
ATOM 3097 C CA . SER A 1 398 ? 37.305 62.759 46.381 1.000 18.798 415 SER A CA 1
ATOM 3098 C C . SER A 1 398 ? 38.539 62.026 46.917 1.000 18.319 415 SER A C 1
ATOM 3099 O O . SER A 1 398 ? 38.358 60.961 47.531 1.000 18.108 415 SER A O 1
ATOM 3102 N N . GLY A 1 399 ? 39.739 62.559 46.671 1.000 17.733 416 GLY A N 1
ATOM 3103 C CA . GLY A 1 399 ? 40.989 61.776 46.698 1.000 17.663 416 GLY A CA 1
ATOM 3104 C C . GLY A 1 399 ? 40.989 60.765 45.562 1.000 17.336 416 GLY A C 1
ATOM 3105 O O . GLY A 1 399 ? 40.067 60.828 44.721 1.000 17.061 416 GLY A O 1
ATOM 3106 N N . LEU A 1 400 ? 41.961 59.853 45.530 1.000 16.934 417 LEU A N 1
ATOM 3107 C CA . LEU A 1 400 ? 42.068 58.832 44.452 1.000 16.737 417 LEU A CA 1
ATOM 3108 C C . LEU A 1 400 ? 40.991 57.770 44.651 1.000 16.525 417 LEU A C 1
ATOM 3109 O O . LEU A 1 400 ? 40.439 57.628 45.741 1.000 16.319 417 LEU A O 1
ATOM 3114 N N . PRO A 1 401 ? 40.657 56.987 43.600 1.000 16.118 418 PRO A N 1
ATOM 3115 C CA . PRO A 1 401 ? 39.787 55.826 43.768 1.000 15.901 418 PRO A CA 1
ATOM 3116 C C . PRO A 1 401 ? 40.415 54.877 44.799 1.000 15.765 418 PRO A C 1
ATOM 3117 O O . PRO A 1 401 ? 41.623 54.735 44.798 1.000 15.471 418 PRO A O 1
ATOM 3121 N N . ASN A 1 402 ? 39.589 54.280 45.662 1.000 15.904 419 ASN A N 1
ATOM 3122 C CA . ASN A 1 402 ? 40.039 53.474 46.829 1.000 15.891 419 ASN A CA 1
ATOM 3123 C C . ASN A 1 402 ? 40.984 52.365 46.351 1.000 15.783 419 ASN A C 1
ATOM 3124 O O . ASN A 1 402 ? 42.054 52.207 46.968 1.000 15.553 419 ASN A O 1
ATOM 3129 N N . PHE A 1 403 ? 40.632 51.660 45.269 1.000 15.589 420 PHE A N 1
ATOM 3130 C CA . PHE A 1 403 ? 41.359 50.458 44.774 1.000 15.667 420 PHE A CA 1
ATOM 3131 C C . PHE A 1 403 ? 42.730 50.833 44.187 1.000 15.721 420 PHE A C 1
ATOM 3132 O O . PHE A 1 403 ? 43.545 49.912 43.997 1.000 15.860 420 PHE A O 1
ATOM 3140 N N . TYR A 1 404 ? 43.007 52.118 43.935 1.000 15.961 421 TYR A N 1
ATOM 3141 C CA . TYR A 1 404 ? 44.340 52.594 43.469 1.000 16.264 421 TYR A CA 1
ATOM 3142 C C . TYR A 1 404 ? 45.385 52.401 44.578 1.000 16.559 421 TYR A C 1
ATOM 3143 O O . TYR A 1 404 ? 46.587 52.380 44.257 1.000 16.456 421 TYR A O 1
ATOM 3152 N N . SER A 1 405 ? 44.944 52.245 45.832 1.000 17.288 422 SER A N 1
ATOM 3153 C CA . SER A 1 405 ? 45.805 51.896 46.994 1.000 17.997 422 SER A CA 1
ATOM 3154 C C . SER A 1 405 ? 46.486 50.537 46.765 1.000 18.196 422 SER A C 1
ATOM 3155 O O . SER A 1 405 ? 47.573 50.331 47.337 1.000 18.443 422 SER A O 1
ATOM 3158 N N . HIS A 1 406 ? 45.889 49.656 45.950 1.000 18.527 423 HIS A N 1
ATOM 3159 C CA . HIS A 1 406 ? 46.434 48.315 45.596 1.000 18.902 423 HIS A CA 1
ATOM 3160 C C . HIS A 1 406 ? 46.914 48.279 44.138 1.000 18.540 423 HIS A C 1
ATOM 3161 O O . HIS A 1 406 ? 47.099 47.163 43.621 1.000 18.754 423 HIS A O 1
ATOM 3168 N N . LYS A 1 407 ? 47.130 49.441 43.512 1.000 17.947 424 LYS A N 1
ATOM 3169 C CA . LYS A 1 407 ? 47.634 49.563 42.115 1.000 17.934 424 LYS A CA 1
ATOM 3170 C C . LYS A 1 407 ? 48.896 50.421 42.128 1.000 18.051 424 LYS A C 1
ATOM 3171 O O . LYS A 1 407 ? 48.850 51.598 41.779 1.000 17.754 424 LYS A O 1
ATOM 3177 N N . PRO A 1 408 ? 50.060 49.861 42.538 1.000 18.460 425 PRO A N 1
ATOM 3178 C CA . PRO A 1 408 ? 51.280 50.654 42.704 1.000 18.601 425 PRO A CA 1
ATOM 3179 C C . PRO A 1 408 ? 51.925 51.161 41.402 1.000 18.618 425 PRO A C 1
ATOM 3180 O O . PRO A 1 408 ? 52.813 51.983 41.499 1.000 18.989 425 PRO A O 1
ATOM 3184 N N . ASP A 1 409 ? 51.477 50.685 40.234 1.000 18.508 426 ASP A N 1
ATOM 3185 C CA . ASP A 1 409 ? 52.030 51.094 38.913 1.000 18.035 426 ASP A CA 1
ATOM 3186 C C . ASP A 1 409 ? 51.315 52.351 38.392 1.000 17.856 426 ASP A C 1
ATOM 3187 O O . ASP A 1 409 ? 51.722 52.844 37.324 1.000 17.755 426 ASP A O 1
ATOM 3192 N N . THR A 1 410 ? 50.294 52.855 39.094 1.000 18.075 427 THR A N 1
ATOM 3193 C CA . THR A 1 410 ? 49.490 54.024 38.639 1.000 18.305 427 THR A CA 1
ATOM 3194 C C . THR A 1 410 ? 50.371 55.278 38.617 1.000 18.371 427 THR A C 1
ATOM 3195 O O . THR A 1 410 ? 51.235 55.409 39.504 1.000 18.020 427 THR A O 1
ATOM 3199 N N . ALA A 1 411 ? 50.158 56.151 37.627 1.000 18.505 428 ALA A N 1
ATOM 3200 C CA . ALA A 1 411 ? 50.776 57.495 37.528 1.000 18.885 428 ALA A CA 1
ATOM 3201 C C . ALA A 1 411 ? 49.861 58.526 38.199 1.000 19.195 428 ALA A C 1
ATOM 3202 O O . ALA A 1 411 ? 50.276 59.695 38.317 1.000 19.748 428 ALA A O 1
ATOM 3204 N N . ALA A 1 412 ? 48.663 58.108 38.619 1.000 19.358 429 ALA A N 1
ATOM 3205 C CA . ALA A 1 412 ? 47.684 58.947 39.347 1.000 19.945 429 ALA A CA 1
ATOM 3206 C C . ALA A 1 412 ? 48.231 59.273 40.741 1.000 20.645 429 ALA A C 1
ATOM 3207 O O . ALA A 1 412 ? 48.740 58.354 41.413 1.000 20.088 429 ALA A O 1
ATOM 3209 N N . LYS A 1 413 ? 48.151 60.548 41.130 1.000 21.716 430 LYS A N 1
ATOM 3210 C CA . LYS A 1 413 ? 48.514 61.061 42.478 1.000 22.455 430 LYS A CA 1
ATOM 3211 C C . LYS A 1 413 ? 47.332 61.865 43.022 1.000 22.034 430 LYS A C 1
ATOM 3212 O O . LYS A 1 413 ? 46.683 62.567 42.220 1.000 21.581 430 LYS A O 1
ATOM 3218 N N . ALA A 1 414 ? 47.065 61.761 44.326 1.000 21.828 431 ALA A N 1
ATOM 3219 C CA . ALA A 1 414 ? 46.120 62.635 45.057 1.000 21.756 431 ALA A CA 1
ATOM 3220 C C . ALA A 1 414 ? 46.561 64.090 44.862 1.000 21.513 431 ALA A C 1
ATOM 3221 O O . ALA A 1 414 ? 47.763 64.362 45.018 1.000 21.350 431 ALA A O 1
ATOM 3223 N N . ILE A 1 415 ? 45.629 64.972 44.488 1.000 21.782 432 ILE A N 1
ATOM 3224 C CA . ILE A 1 415 ? 45.870 66.434 44.301 1.000 22.055 432 ILE A CA 1
ATOM 3225 C C . ILE A 1 415 ? 44.897 67.186 45.206 1.000 22.119 432 ILE A C 1
ATOM 3226 O O . ILE A 1 415 ? 43.688 67.012 45.082 1.000 21.926 432 ILE A O 1
ATOM 3231 N N . PRO A 1 416 ? 45.383 68.023 46.154 1.000 22.130 433 PRO A N 1
ATOM 3232 C CA . PRO A 1 416 ? 44.497 68.735 47.077 1.000 22.106 433 PRO A CA 1
ATOM 3233 C C . PRO A 1 416 ? 43.377 69.493 46.348 1.000 21.604 433 PRO A C 1
ATOM 3234 O O . PRO A 1 416 ? 43.671 70.174 45.386 1.000 22.104 433 PRO A O 1
ATOM 3238 N N . GLY A 1 417 ? 42.131 69.319 46.800 1.000 21.096 434 GLY A N 1
ATOM 3239 C CA . GLY A 1 417 ? 40.952 70.073 46.329 1.000 20.692 434 GLY A CA 1
ATOM 3240 C C . GLY A 1 417 ? 40.317 69.493 45.071 1.000 20.159 434 GLY A C 1
ATOM 3241 O O . GLY A 1 417 ? 39.290 70.042 44.641 1.000 20.086 434 GLY A O 1
ATOM 3242 N N . TYR A 1 418 ? 40.878 68.423 44.496 1.000 19.862 435 TYR A N 1
ATOM 3243 C CA . TYR A 1 418 ? 40.410 67.844 43.207 1.000 19.391 435 TYR A CA 1
ATOM 3244 C C . TYR A 1 418 ? 39.141 67.017 43.428 1.000 18.691 435 TYR A C 1
ATOM 3245 O O . TYR A 1 418 ? 39.096 66.190 44.357 1.000 18.580 435 TYR A O 1
ATOM 3254 N N . THR A 1 419 ? 38.140 67.263 42.579 1.000 17.657 436 THR A N 1
ATOM 3255 C CA . THR A 1 419 ? 36.920 66.435 42.407 1.000 17.226 436 THR A CA 1
ATOM 3256 C C . THR A 1 419 ? 37.238 65.341 41.391 1.000 16.595 436 THR A C 1
ATOM 3257 O O . THR A 1 419 ? 38.258 65.415 40.710 1.000 16.195 436 THR A O 1
ATOM 3261 N N . PRO A 1 420 ? 36.397 64.290 41.266 1.000 16.181 437 PRO A N 1
ATOM 3262 C CA . PRO A 1 420 ? 36.553 63.304 40.194 1.000 16.040 437 PRO A CA 1
ATOM 3263 C C . PRO A 1 420 ? 36.732 63.930 38.800 1.000 15.908 437 PRO A C 1
ATOM 3264 O O . PRO A 1 420 ? 37.565 63.451 38.053 1.000 15.614 437 PRO A O 1
ATOM 3268 N N . ARG A 1 421 ? 35.962 64.977 38.485 1.000 16.055 438 ARG A N 1
ATOM 3269 C CA . ARG A 1 421 ? 36.022 65.686 37.176 1.000 16.399 438 ARG A CA 1
ATOM 3270 C C . ARG A 1 421 ? 37.420 66.278 36.977 1.000 16.157 438 ARG A C 1
ATOM 3271 O O . ARG A 1 421 ? 37.971 66.124 35.868 1.000 16.151 438 ARG A O 1
ATOM 3279 N N . ASP A 1 422 ? 37.957 66.938 38.007 1.000 15.910 439 ASP A N 1
ATOM 3280 C CA . ASP A 1 422 ? 39.295 67.590 37.976 1.000 15.850 439 ASP A CA 1
ATOM 3281 C C . ASP A 1 422 ? 40.361 66.541 37.642 1.000 15.693 439 ASP A C 1
ATOM 3282 O O . ASP A 1 422 ? 41.230 66.835 36.799 1.000 15.728 439 ASP A O 1
ATOM 3287 N N . TYR A 1 423 ? 40.292 65.362 38.268 1.000 15.460 440 TYR A N 1
ATOM 3288 C CA . TYR A 1 423 ? 41.224 64.230 38.016 1.000 15.170 440 TYR A CA 1
ATOM 3289 C C . TYR A 1 423 ? 41.119 63.797 36.551 1.000 14.893 440 TYR A C 1
ATOM 3290 O O . TYR A 1 423 ? 42.162 63.680 35.886 1.000 15.045 440 TYR A O 1
ATOM 3299 N N . LEU A 1 424 ? 39.893 63.577 36.068 1.000 14.689 441 LEU A N 1
ATOM 3300 C CA . LEU A 1 424 ? 39.616 63.046 34.706 1.000 14.461 441 LEU A CA 1
ATOM 3301 C C . LEU A 1 424 ? 40.175 64.004 33.645 1.000 14.444 441 LEU A C 1
ATOM 3302 O O . LEU A 1 424 ? 40.892 63.525 32.747 1.000 14.276 441 LEU A O 1
ATOM 3307 N N . THR A 1 425 ? 39.876 65.303 33.746 1.000 14.605 442 THR A N 1
ATOM 3308 C CA . THR A 1 425 ? 40.324 66.326 32.760 1.000 14.845 442 THR A CA 1
ATOM 3309 C C . THR A 1 425 ? 41.846 66.478 32.853 1.000 14.933 442 THR A C 1
ATOM 3310 O O . THR A 1 425 ? 42.477 66.670 31.796 1.000 15.035 442 THR A O 1
ATOM 3314 N N . HIS A 1 426 ? 42.408 66.380 34.063 1.000 15.237 443 HIS A N 1
ATOM 3315 C CA . HIS A 1 426 ? 43.872 66.434 34.327 1.000 15.343 443 HIS A CA 1
ATOM 3316 C C . HIS A 1 426 ? 44.556 65.235 33.656 1.000 14.853 443 HIS A C 1
ATOM 3317 O O . HIS A 1 426 ? 45.545 65.449 32.929 1.000 14.451 443 HIS A O 1
ATOM 3324 N N . TRP A 1 427 ? 44.029 64.028 33.879 1.000 14.250 444 TRP A N 1
ATOM 3325 C CA . TRP A 1 427 ? 44.598 62.747 33.377 1.000 14.080 444 TRP A CA 1
ATOM 3326 C C . TRP A 1 427 ? 44.582 62.717 31.844 1.000 13.971 444 TRP A C 1
ATOM 3327 O O . TRP A 1 427 ? 45.593 62.294 31.250 1.000 13.675 444 TRP A O 1
ATOM 3338 N N . LEU A 1 428 ? 43.469 63.125 31.228 1.000 14.019 445 LEU A N 1
ATOM 3339 C CA . LEU A 1 428 ? 43.312 63.142 29.749 1.000 14.164 445 LEU A CA 1
ATOM 3340 C C . LEU A 1 428 ? 44.230 64.218 29.153 1.000 14.455 445 LEU A C 1
ATOM 3341 O O . LEU A 1 428 ? 44.900 63.923 28.143 1.000 14.102 445 LEU A O 1
ATOM 3346 N N . SER A 1 429 ? 44.278 65.403 29.772 1.000 14.858 446 SER A N 1
ATOM 3347 C CA . SER A 1 429 ? 45.087 66.570 29.326 1.000 15.233 446 SER A CA 1
ATOM 3348 C C . SER A 1 429 ? 46.580 66.231 29.366 1.000 15.540 446 SER A C 1
ATOM 3349 O O . SER A 1 429 ? 47.325 66.763 28.521 1.000 15.368 446 SER A O 1
ATOM 3352 N N . GLN A 1 430 ? 46.994 65.384 30.315 1.000 16.028 447 GLN A N 1
ATOM 3353 C CA . GLN A 1 430 ? 48.405 64.949 30.497 1.000 16.591 447 GLN A CA 1
ATOM 3354 C C . GLN A 1 430 ? 48.946 64.375 29.179 1.000 15.974 447 GLN A C 1
ATOM 3355 O O . GLN A 1 430 ? 50.090 64.708 28.815 1.000 15.722 447 GLN A O 1
ATOM 3361 N N . TRP A 1 431 ? 48.154 63.542 28.495 1.000 15.548 448 TRP A N 1
ATOM 3362 C CA . TRP A 1 431 ? 48.538 62.882 27.216 1.000 15.441 448 TRP A CA 1
ATOM 3363 C C . TRP A 1 431 ? 48.742 63.940 26.128 1.000 15.352 448 TRP A C 1
ATOM 3364 O O . TRP A 1 431 ? 49.705 63.811 25.359 1.000 15.330 448 TRP A O 1
ATOM 3375 N N . VAL A 1 432 ? 47.880 64.958 26.091 1.000 15.763 449 VAL A N 1
ATOM 3376 C CA . VAL A 1 432 ? 47.955 66.082 25.112 1.000 16.279 449 VAL A CA 1
ATOM 3377 C C . VAL A 1 432 ? 49.262 66.848 25.359 1.000 16.838 449 VAL A C 1
ATOM 3378 O O . VAL A 1 432 ? 50.002 67.088 24.383 1.000 17.047 449 VAL A O 1
ATOM 3382 N N . ARG A 1 433 ? 49.542 67.180 26.623 1.000 17.854 450 ARG A N 1
ATOM 3383 C CA . ARG A 1 433 ? 50.738 67.957 27.052 1.000 18.851 450 ARG A CA 1
ATOM 3384 C C . ARG A 1 433 ? 52.027 67.189 26.727 1.000 18.629 450 ARG A C 1
ATOM 3385 O O . ARG A 1 433 ? 53.022 67.846 26.354 1.000 18.413 450 ARG A O 1
ATOM 3393 N N . ASP A 1 434 ? 52.021 65.859 26.870 1.000 18.368 451 ASP A N 1
ATOM 3394 C CA . ASP A 1 434 ? 53.249 65.016 26.830 1.000 18.107 451 ASP A CA 1
ATOM 3395 C C . ASP A 1 434 ? 53.535 64.512 25.407 1.000 17.251 451 ASP A C 1
ATOM 3396 O O . ASP A 1 434 ? 54.722 64.267 25.118 1.000 16.780 451 ASP A O 1
ATOM 3401 N N . TYR A 1 435 ? 52.517 64.351 24.553 1.000 16.425 452 TYR A N 1
ATOM 3402 C CA . TYR A 1 435 ? 52.666 63.707 23.218 1.000 15.992 452 TYR A CA 1
ATOM 3403 C C . TYR A 1 435 ? 52.182 64.603 22.072 1.000 15.604 452 TYR A C 1
ATOM 3404 O O . TYR A 1 435 ? 52.476 64.247 20.915 1.000 15.777 452 TYR A O 1
ATOM 3413 N N . GLY A 1 436 ? 51.495 65.713 22.359 1.000 15.069 453 GLY A N 1
ATOM 3414 C CA . GLY A 1 436 ? 50.970 66.631 21.330 1.000 14.823 453 GLY A CA 1
ATOM 3415 C C . GLY A 1 436 ? 49.809 66.029 20.556 1.000 14.473 453 GLY A C 1
ATOM 3416 O O . GLY A 1 436 ? 49.766 66.217 19.325 1.000 14.248 453 GLY A O 1
ATOM 3417 N N . ILE A 1 437 ? 48.899 65.342 21.252 1.000 14.344 454 ILE A N 1
ATOM 3418 C CA . ILE A 1 437 ? 47.615 64.824 20.687 1.000 14.260 454 ILE A CA 1
ATOM 3419 C C . ILE A 1 437 ? 46.809 66.032 20.186 1.000 14.325 454 ILE A C 1
ATOM 3420 O O . ILE A 1 437 ? 46.650 66.995 20.957 1.000 14.657 454 ILE A O 1
ATOM 3425 N N . ASP A 1 438 ? 46.327 65.980 18.943 1.000 14.185 455 ASP A N 1
ATOM 3426 C CA . ASP A 1 438 ? 45.742 67.142 18.222 1.000 14.201 455 ASP A CA 1
ATOM 3427 C C . ASP A 1 438 ? 44.284 67.355 18.634 1.000 14.051 455 ASP A C 1
ATOM 3428 O O . ASP A 1 438 ? 43.792 68.489 18.471 1.000 14.214 455 ASP A O 1
ATOM 3433 N N . GLY A 1 439 ? 43.608 66.319 19.134 1.000 13.582 456 GLY A N 1
ATOM 3434 C CA . GLY A 1 439 ? 42.189 66.430 19.509 1.000 13.375 456 GLY A CA 1
ATOM 3435 C C . GLY A 1 439 ? 41.651 65.179 20.168 1.000 13.164 456 GLY A C 1
ATOM 3436 O O . GLY A 1 439 ? 42.395 64.190 20.262 1.000 13.345 456 GLY A O 1
ATOM 3437 N N . PHE A 1 440 ? 40.393 65.233 20.608 1.000 12.997 457 PHE A N 1
ATOM 3438 C CA . PHE A 1 440 ? 39.639 64.079 21.155 1.000 12.879 457 PHE A CA 1
ATOM 3439 C C . PHE A 1 440 ? 38.369 63.858 20.331 1.000 12.761 457 PHE A C 1
ATOM 3440 O O . PHE A 1 440 ? 37.758 64.841 19.856 1.000 13.048 457 PHE A O 1
ATOM 3448 N N . ARG A 1 441 ? 38.000 62.588 20.161 1.000 12.430 458 ARG A N 1
ATOM 3449 C CA . ARG A 1 441 ? 36.607 62.159 19.884 1.000 12.330 458 ARG A CA 1
ATOM 3450 C C . ARG A 1 441 ? 36.023 61.713 21.226 1.000 12.305 458 ARG A C 1
ATOM 3451 O O . ARG A 1 441 ? 36.583 60.782 21.827 1.000 12.347 458 ARG A O 1
ATOM 3459 N N . VAL A 1 442 ? 34.967 62.384 21.683 1.000 12.409 459 VAL A N 1
ATOM 3460 C CA . VAL A 1 442 ? 34.368 62.192 23.036 1.000 12.573 459 VAL A CA 1
ATOM 3461 C C . VAL A 1 442 ? 33.212 61.190 22.936 1.000 12.633 459 VAL A C 1
ATOM 3462 O O . VAL A 1 442 ? 32.220 61.484 22.239 1.000 12.539 459 VAL A O 1
ATOM 3466 N N . ASP A 1 443 ? 33.335 60.060 23.634 1.000 12.756 460 ASP A N 1
ATOM 3467 C CA . ASP A 1 443 ? 32.265 59.039 23.780 1.000 12.944 460 ASP A CA 1
ATOM 3468 C C . ASP A 1 443 ? 31.162 59.583 24.697 1.000 13.062 460 ASP A C 1
ATOM 3469 O O . ASP A 1 443 ? 31.457 60.488 25.505 1.000 13.194 460 ASP A O 1
ATOM 3474 N N . THR A 1 444 ? 29.945 59.040 24.572 1.000 13.193 461 THR A N 1
ATOM 3475 C CA . THR A 1 444 ? 28.819 59.205 25.535 1.000 13.437 461 THR A CA 1
ATOM 3476 C C . THR A 1 444 ? 28.660 60.692 25.900 1.000 13.850 461 THR A C 1
ATOM 3477 O O . THR A 1 444 ? 28.484 61.000 27.096 1.000 13.803 461 THR A O 1
ATOM 3481 N N . ALA A 1 445 ? 28.691 61.575 24.894 1.000 14.076 462 ALA A N 1
ATOM 3482 C CA . ALA A 1 445 ? 28.656 63.049 25.050 1.000 14.387 462 ALA A CA 1
ATOM 3483 C C . ALA A 1 445 ? 27.384 63.483 25.794 1.000 14.657 462 ALA A C 1
ATOM 3484 O O . ALA A 1 445 ? 27.467 64.425 26.599 1.000 14.334 462 ALA A O 1
ATOM 3486 N N . LYS A 1 446 ? 26.252 62.817 25.553 1.000 15.317 463 LYS A N 1
ATOM 3487 C CA . LYS A 1 446 ? 24.935 63.234 26.110 1.000 15.827 463 LYS A CA 1
ATOM 3488 C C . LYS A 1 446 ? 24.718 62.648 27.513 1.000 15.356 463 LYS A C 1
ATOM 3489 O O . LYS A 1 446 ? 23.618 62.851 28.050 1.000 15.036 463 LYS A O 1
ATOM 3495 N N . HIS A 1 447 ? 25.723 61.988 28.103 1.000 14.845 464 HIS A N 1
ATOM 3496 C CA . HIS A 1 447 ? 25.620 61.331 29.436 1.000 14.676 464 HIS A CA 1
ATOM 3497 C C . HIS A 1 447 ? 26.518 62.031 30.464 1.000 14.673 464 HIS A C 1
ATOM 3498 O O . HIS A 1 447 ? 26.573 61.550 31.610 1.000 14.700 464 HIS A O 1
ATOM 3505 N N . VAL A 1 448 ? 27.170 63.130 30.075 1.000 14.702 465 VAL A N 1
ATOM 3506 C CA . VAL A 1 448 ? 28.021 63.979 30.960 1.000 14.863 465 VAL A CA 1
ATOM 3507 C C . VAL A 1 448 ? 27.601 65.438 30.751 1.000 15.233 465 VAL A C 1
ATOM 3508 O O . VAL A 1 448 ? 27.394 65.824 29.582 1.000 15.085 465 VAL A O 1
ATOM 3512 N N . GLU A 1 449 ? 27.460 66.202 31.841 1.000 15.491 466 GLU A N 1
ATOM 3513 C CA . GLU A 1 449 ? 26.990 67.616 31.812 1.000 15.716 466 GLU A CA 1
ATOM 3514 C C . GLU A 1 449 ? 27.945 68.447 30.941 1.000 16.164 466 GLU A C 1
ATOM 3515 O O . GLU A 1 449 ? 29.143 68.108 30.871 1.000 15.863 466 GLU A O 1
ATOM 3521 N N . MET A 1 450 ? 27.412 69.485 30.291 1.000 16.847 467 MET A N 1
ATOM 3522 C CA . MET A 1 450 ? 28.135 70.353 29.322 1.000 17.726 467 MET A CA 1
ATOM 3523 C C . MET A 1 450 ? 29.374 70.978 29.979 1.000 17.794 467 MET A C 1
ATOM 3524 O O . MET A 1 450 ? 30.415 71.043 29.304 1.000 17.623 467 MET A O 1
ATOM 3529 N N . ASP A 1 451 ? 29.265 71.415 31.240 1.000 18.080 468 ASP A N 1
ATOM 3530 C CA . ASP A 1 451 ? 30.349 72.111 31.989 1.000 18.415 468 ASP A CA 1
ATOM 3531 C C . ASP A 1 451 ? 31.599 71.222 32.067 1.000 17.152 468 ASP A C 1
ATOM 3532 O O . ASP A 1 451 ? 32.708 71.776 32.011 1.000 16.903 468 ASP A O 1
ATOM 3537 N N . ALA A 1 452 ? 31.435 69.900 32.180 1.000 16.204 469 ALA A N 1
ATOM 3538 C CA . ALA A 1 452 ? 32.552 68.928 32.272 1.000 15.710 469 ALA A CA 1
ATOM 3539 C C . ALA A 1 452 ? 33.318 68.883 30.942 1.000 15.141 469 ALA A C 1
ATOM 3540 O O . ALA A 1 452 ? 34.558 68.815 30.983 1.000 14.726 469 ALA A O 1
ATOM 3542 N N . TRP A 1 453 ? 32.608 68.918 29.808 1.000 15.022 470 TRP A N 1
ATOM 3543 C CA . TRP A 1 453 ? 33.217 68.899 28.449 1.000 14.835 470 TRP A CA 1
ATOM 3544 C C . TRP A 1 453 ? 33.971 70.208 28.197 1.000 14.811 470 TRP A C 1
ATOM 3545 O O . TRP A 1 453 ? 35.063 70.150 27.599 1.000 14.571 470 TRP A O 1
ATOM 3556 N N . GLN A 1 454 ? 33.419 71.343 28.641 1.000 14.887 471 GLN A N 1
ATOM 3557 C CA . GLN A 1 454 ? 34.084 72.666 28.507 1.000 14.801 471 GLN A CA 1
ATOM 3558 C C . GLN A 1 454 ? 35.407 72.633 29.282 1.000 14.739 471 GLN A C 1
ATOM 3559 O O . GLN A 1 454 ? 36.426 73.063 28.709 1.000 14.934 471 GLN A O 1
ATOM 3565 N N . GLN A 1 455 ? 35.401 72.127 30.521 1.000 14.748 472 GLN A N 1
ATOM 3566 C CA . GLN A 1 455 ? 36.620 72.024 31.372 1.000 14.698 472 GLN A CA 1
ATOM 3567 C C . GLN A 1 455 ? 37.678 71.192 30.634 1.000 14.492 472 GLN A C 1
ATOM 3568 O O . GLN A 1 455 ? 38.834 71.641 30.564 1.000 14.828 472 GLN A O 1
ATOM 3574 N N . LEU A 1 456 ? 37.293 70.029 30.101 1.000 14.321 473 LEU A N 1
ATOM 3575 C CA . LEU A 1 456 ? 38.197 69.129 29.336 1.000 14.143 473 LEU A CA 1
ATOM 3576 C C . LEU A 1 456 ? 38.815 69.903 28.165 1.000 14.046 473 LEU A C 1
ATOM 3577 O O . LEU A 1 456 ? 40.050 69.863 28.020 1.000 14.269 473 LEU A O 1
ATOM 3582 N N . LYS A 1 457 ? 37.986 70.582 27.369 1.000 14.326 474 LYS A N 1
ATOM 3583 C CA . LYS A 1 457 ? 38.419 71.340 26.163 1.000 14.527 474 LYS A CA 1
ATOM 3584 C C . LYS A 1 457 ? 39.406 72.442 26.566 1.000 14.759 474 LYS A C 1
ATOM 3585 O O . LYS A 1 457 ? 40.478 72.524 25.936 1.000 14.910 474 LYS A O 1
ATOM 3591 N N . THR A 1 458 ? 39.058 73.256 27.570 1.000 14.856 475 THR A N 1
ATOM 3592 C CA . THR A 1 458 ? 39.909 74.363 28.091 1.000 15.183 475 THR A CA 1
ATOM 3593 C C . THR A 1 458 ? 41.279 73.808 28.502 1.000 15.319 475 THR A C 1
ATOM 3594 O O . THR A 1 458 ? 42.300 74.398 28.100 1.000 15.352 475 THR A O 1
ATOM 3598 N N . GLN A 1 459 ? 41.300 72.715 29.268 1.000 15.594 476 GLN A N 1
ATOM 3599 C CA . GLN A 1 459 ? 42.552 72.112 29.801 1.000 15.808 476 GLN A CA 1
ATOM 3600 C C . GLN A 1 459 ? 43.341 71.474 28.651 1.000 15.674 476 GLN A C 1
ATOM 3601 O O . GLN A 1 459 ? 44.559 71.707 28.587 1.000 15.230 476 GLN A O 1
ATOM 3607 N N . ALA A 1 460 ? 42.671 70.720 27.772 1.000 15.874 477 ALA A N 1
ATOM 3608 C CA . ALA A 1 460 ? 43.274 70.087 26.574 1.000 15.870 477 ALA A CA 1
ATOM 3609 C C . ALA A 1 460 ? 43.875 71.166 25.662 1.000 15.978 477 ALA A C 1
ATOM 3610 O O . ALA A 1 460 ? 44.986 70.946 25.152 1.000 16.215 477 ALA A O 1
ATOM 3612 N N . THR A 1 461 ? 43.172 72.289 25.472 1.000 16.200 478 THR A N 1
ATOM 3613 C CA . THR A 1 461 ? 43.629 73.445 24.648 1.000 16.325 478 THR A CA 1
ATOM 3614 C C . THR A 1 461 ? 44.961 73.970 25.199 1.000 16.629 478 THR A C 1
ATOM 3615 O O . THR A 1 461 ? 45.919 74.094 24.406 1.000 17.293 478 THR A O 1
ATOM 3619 N N . ALA A 1 462 ? 45.013 74.266 26.501 1.000 16.376 479 ALA A N 1
ATOM 3620 C CA . ALA A 1 462 ? 46.222 74.752 27.209 1.000 16.266 479 ALA A CA 1
ATOM 3621 C C . ALA A 1 462 ? 47.350 73.721 27.066 1.000 16.258 479 ALA A C 1
ATOM 3622 O O . ALA A 1 462 ? 48.493 74.131 26.781 1.000 15.943 479 ALA A O 1
ATOM 3624 N N . ALA A 1 463 ? 47.036 72.431 27.230 1.000 16.343 480 ALA A N 1
ATOM 3625 C CA . ALA A 1 463 ? 48.007 71.314 27.158 1.000 16.461 480 ALA A CA 1
ATOM 3626 C C . ALA A 1 463 ? 48.689 71.288 25.782 1.000 16.528 480 ALA A C 1
ATOM 3627 O O . ALA A 1 463 ? 49.930 71.199 25.750 1.000 16.251 480 ALA A O 1
ATOM 3629 N N . LEU A 1 464 ? 47.922 71.368 24.689 1.000 16.833 481 LEU A N 1
ATOM 3630 C CA . LEU A 1 464 ? 48.471 71.270 23.307 1.000 17.174 481 LEU A CA 1
ATOM 3631 C C . LEU A 1 464 ? 49.349 72.492 23.013 1.000 17.657 481 LEU A C 1
ATOM 3632 O O . LEU A 1 464 ? 50.447 72.300 22.456 1.000 17.740 481 LEU A O 1
ATOM 3637 N N . ALA A 1 465 ? 48.874 73.694 23.354 1.000 18.472 482 ALA A N 1
ATOM 3638 C CA . ALA A 1 465 ? 49.616 74.968 23.194 1.000 19.450 482 ALA A CA 1
ATOM 3639 C C . ALA A 1 465 ? 50.987 74.834 23.866 1.000 20.147 482 ALA A C 1
ATOM 3640 O O . ALA A 1 465 ? 51.989 75.246 23.255 1.000 20.262 482 ALA A O 1
ATOM 3642 N N . GLU A 1 466 ? 51.018 74.233 25.060 1.000 21.167 483 GLU A N 1
ATOM 3643 C CA . GLU A 1 466 ? 52.242 74.014 25.877 1.000 22.354 483 GLU A CA 1
ATOM 3644 C C . GLU A 1 466 ? 53.175 73.029 25.158 1.000 21.878 483 GLU A C 1
ATOM 3645 O O . GLU A 1 466 ? 54.384 73.311 25.089 1.000 21.575 483 GLU A O 1
ATOM 3651 N N . TRP A 1 467 ? 52.641 71.922 24.630 1.000 21.233 484 TRP A N 1
ATOM 3652 C CA . TRP A 1 467 ? 53.438 70.904 23.891 1.000 20.870 484 TRP A CA 1
ATOM 3653 C C . TRP A 1 467 ? 54.045 71.531 22.631 1.000 20.999 484 TRP A C 1
ATOM 3654 O O . TRP A 1 467 ? 55.239 71.302 22.383 1.000 21.057 484 TRP A O 1
ATOM 3665 N N . LYS A 1 468 ? 53.245 72.274 21.861 1.000 21.712 485 LYS A N 1
ATOM 3666 C CA . LYS A 1 468 ? 53.664 72.895 20.574 1.000 22.391 485 LYS A CA 1
ATOM 3667 C C . LYS A 1 468 ? 54.758 73.941 20.834 1.000 23.425 485 LYS A C 1
ATOM 36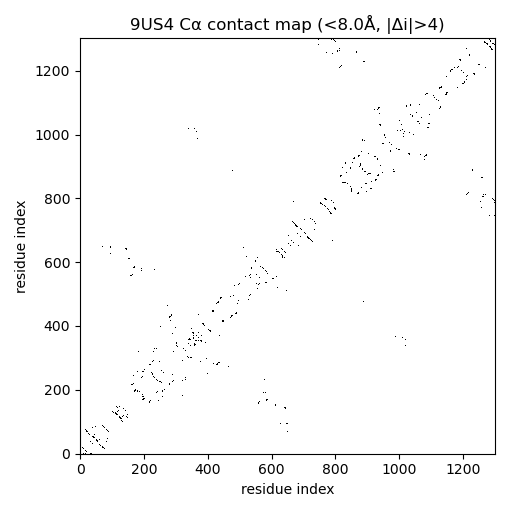68 O O . LYS A 1 468 ? 55.711 73.995 20.035 1.000 23.534 485 LYS A O 1
ATOM 3674 N N . LYS A 1 469 ? 54.632 74.721 21.913 1.000 24.692 486 LYS A N 1
ATOM 3675 C CA . LYS A 1 469 ? 55.652 75.708 22.362 1.000 26.015 486 LYS A CA 1
ATOM 3676 C C . LYS A 1 469 ? 56.969 74.977 22.650 1.000 26.265 486 LYS A C 1
ATOM 3677 O O . LYS A 1 469 ? 58.014 75.424 22.139 1.000 26.247 486 LYS A O 1
ATOM 3683 N N . ALA A 1 470 ? 56.904 73.893 23.429 1.000 26.157 487 ALA A N 1
ATOM 3684 C CA . ALA A 1 470 ? 58.064 73.094 23.893 1.000 26.214 487 ALA A CA 1
ATOM 3685 C C . ALA A 1 470 ? 58.637 72.240 22.752 1.000 26.313 487 ALA A C 1
ATOM 3686 O O . ALA A 1 470 ? 59.796 71.810 22.882 1.000 26.682 487 ALA A O 1
ATOM 3688 N N . ASN A 1 471 ? 57.870 71.999 21.682 1.000 26.261 488 ASN A N 1
ATOM 3689 C CA . ASN A 1 471 ? 58.287 71.139 20.539 1.000 26.476 488 ASN A CA 1
ATOM 3690 C C . ASN A 1 471 ? 58.049 71.877 19.224 1.000 26.665 488 ASN A C 1
ATOM 3691 O O . ASN A 1 471 ? 57.272 71.422 18.387 1.000 26.587 488 ASN A O 1
ATOM 3696 N N . PRO A 1 472 ? 58.736 73.019 18.983 1.000 27.145 489 PRO A N 1
ATOM 3697 C CA . PRO A 1 472 ? 58.513 73.811 17.772 1.000 27.275 489 PRO A CA 1
ATOM 3698 C C . PRO A 1 472 ? 58.949 73.080 16.491 1.000 27.484 489 PRO A C 1
ATOM 3699 O O . PRO A 1 472 ? 58.416 73.385 15.441 1.000 27.587 489 PRO A O 1
ATOM 3703 N N . ASP A 1 473 ? 59.894 72.141 16.614 1.000 27.600 490 ASP A N 1
ATOM 3704 C CA . ASP A 1 473 ? 60.422 71.308 15.499 1.000 28.318 490 ASP A CA 1
ATOM 3705 C C . ASP A 1 473 ? 59.362 70.296 15.039 1.000 28.124 490 ASP A C 1
ATOM 3706 O O . ASP A 1 473 ? 59.401 69.912 13.853 1.000 28.460 490 ASP A O 1
ATOM 3711 N N . LYS A 1 474 ? 58.460 69.880 15.936 1.000 27.612 491 LYS A N 1
ATOM 3712 C CA . LYS A 1 474 ? 57.478 68.783 15.708 1.000 27.255 491 LYS A CA 1
ATOM 3713 C C . LYS A 1 474 ? 56.086 69.345 15.383 1.000 26.826 491 LYS A C 1
ATOM 3714 O O . LYS A 1 474 ? 55.336 68.657 14.665 1.000 26.560 491 LYS A O 1
ATOM 3720 N N . ALA A 1 475 ? 55.743 70.526 15.910 1.000 26.406 492 ALA A N 1
ATOM 3721 C CA . ALA A 1 475 ? 54.442 71.201 15.688 1.000 26.456 492 ALA A CA 1
ATOM 3722 C C . ALA A 1 475 ? 54.276 71.504 14.194 1.000 26.932 492 ALA A C 1
ATOM 3723 O O . ALA A 1 475 ? 55.158 72.177 13.630 1.000 27.595 492 ALA A O 1
ATOM 3725 N N . LEU A 1 476 ? 53.196 71.011 13.580 1.000 26.655 493 LEU A N 1
ATOM 3726 C CA . LEU A 1 476 ? 52.889 71.220 12.138 1.000 26.644 493 LEU A CA 1
ATOM 3727 C C . LEU A 1 476 ? 52.362 72.642 11.918 1.000 26.279 493 LEU A C 1
ATOM 3728 O O . LEU A 1 476 ? 52.608 73.199 10.832 1.000 26.080 493 LEU A O 1
ATOM 3733 N N . ASP A 1 477 ? 51.653 73.189 12.909 1.000 25.395 494 ASP A N 1
ATOM 3734 C CA . ASP A 1 477 ? 51.063 74.555 12.885 1.000 25.072 494 ASP A CA 1
ATOM 3735 C C . ASP A 1 477 ? 50.761 74.969 14.330 1.000 23.951 494 ASP A C 1
ATOM 3736 O O . ASP A 1 477 ? 51.079 74.181 15.239 1.000 23.512 494 ASP A O 1
ATOM 3741 N N . ALA A 1 478 ? 50.167 76.149 14.530 1.000 23.402 495 ALA A N 1
ATOM 3742 C CA . ALA A 1 478 ? 49.766 76.687 15.852 1.000 22.722 495 ALA A CA 1
ATOM 3743 C C . ALA A 1 478 ? 48.249 76.538 16.042 1.000 22.057 495 ALA A C 1
ATOM 3744 O O . ALA A 1 478 ? 47.685 77.289 16.861 1.000 21.818 495 ALA A O 1
ATOM 3746 N N . ALA A 1 479 ? 47.617 75.595 15.331 1.000 21.024 496 ALA A N 1
ATOM 3747 C CA . ALA A 1 479 ? 46.159 75.336 15.381 1.000 20.526 496 ALA A CA 1
ATOM 3748 C C . ALA A 1 479 ? 45.766 74.927 16.798 1.000 19.626 496 ALA A C 1
ATOM 3749 O O . ALA A 1 479 ? 46.510 74.208 17.465 1.000 19.842 496 ALA A O 1
ATOM 3751 N N . PRO A 1 480 ? 44.591 75.362 17.309 1.000 18.608 497 PRO A N 1
ATOM 3752 C CA . PRO A 1 480 ? 44.155 74.981 18.650 1.000 18.017 497 PRO A CA 1
ATOM 3753 C C . PRO A 1 480 ? 43.770 73.496 18.707 1.000 16.902 497 PRO A C 1
ATOM 3754 O O . PRO A 1 480 ? 43.583 72.896 17.659 1.000 16.515 497 PRO A O 1
ATOM 3758 N N . PHE A 1 481 ? 43.655 72.948 19.919 1.000 15.922 498 PHE A N 1
ATOM 3759 C CA . PHE A 1 481 ? 43.106 71.593 20.186 1.000 15.183 498 PHE A CA 1
ATOM 3760 C C . PHE A 1 481 ? 41.718 71.501 19.541 1.000 14.762 498 PHE A C 1
ATOM 3761 O O . PHE A 1 481 ? 40.962 72.491 19.604 1.000 14.754 498 PHE A O 1
ATOM 3769 N N . TRP A 1 482 ? 41.406 70.354 18.932 1.000 14.295 499 TRP A N 1
ATOM 3770 C CA . TRP A 1 482 ? 40.122 70.082 18.230 1.000 14.124 499 TRP A CA 1
ATOM 3771 C C . TRP A 1 482 ? 39.340 69.020 19.007 1.000 13.972 499 TRP A C 1
ATOM 3772 O O . TRP A 1 482 ? 39.969 68.062 19.474 1.000 13.860 499 TRP A O 1
ATOM 3783 N N . MET A 1 483 ? 38.022 69.172 19.151 1.000 13.933 500 MET A N 1
ATOM 3784 C CA . MET A 1 483 ? 37.197 68.176 19.886 1.000 13.970 500 MET A CA 1
ATOM 3785 C C . MET A 1 483 ? 35.893 67.896 19.134 1.000 13.785 500 MET A C 1
ATOM 3786 O O . MET A 1 483 ? 35.156 68.852 18.819 1.000 13.493 500 MET A O 1
ATOM 3791 N N . THR A 1 484 ? 35.640 66.613 18.869 1.000 13.725 501 THR A N 1
ATOM 3792 C CA . THR A 1 484 ? 34.360 66.075 18.346 1.000 13.662 501 THR A CA 1
ATOM 3793 C C . THR A 1 484 ? 33.765 65.150 19.411 1.000 13.817 501 THR A C 1
ATOM 3794 O O . THR A 1 484 ? 34.513 64.710 20.300 1.000 13.937 501 THR A O 1
ATOM 3798 N N . GLY A 1 485 ? 32.462 64.885 19.329 1.000 13.963 502 GLY A N 1
ATOM 3799 C CA . GLY A 1 485 ? 31.746 64.044 20.304 1.000 13.857 502 GLY A CA 1
ATOM 3800 C C . GLY A 1 485 ? 30.688 63.193 19.636 1.000 13.782 502 GLY A C 1
ATOM 3801 O O . GLY A 1 485 ? 30.186 63.598 18.561 1.000 13.660 502 GLY A O 1
ATOM 3802 N N . GLU A 1 486 ? 30.368 62.051 20.246 1.000 13.800 503 GLU A N 1
ATOM 3803 C CA . GLU A 1 486 ? 29.186 61.228 19.885 1.000 13.816 503 GLU A CA 1
ATOM 3804 C C . GLU A 1 486 ? 28.067 61.537 20.882 1.000 13.716 503 GLU A C 1
ATOM 3805 O O . GLU A 1 486 ? 28.129 61.050 22.031 1.000 13.427 503 GLU A O 1
ATOM 3811 N N . ALA A 1 487 ? 27.112 62.367 20.458 1.000 13.709 504 ALA A N 1
ATOM 3812 C CA . ALA A 1 487 ? 25.793 62.542 21.101 1.000 13.790 504 ALA A CA 1
ATOM 3813 C C . ALA A 1 487 ? 24.788 61.732 20.278 1.000 13.937 504 ALA A C 1
ATOM 3814 O O . ALA A 1 487 ? 24.543 62.109 19.119 1.000 13.553 504 ALA A O 1
ATOM 3816 N N . TRP A 1 488 ? 24.283 60.627 20.834 1.000 14.069 505 TRP A N 1
ATOM 3817 C CA . TRP A 1 488 ? 23.473 59.624 20.090 1.000 14.328 505 TRP A CA 1
ATOM 3818 C C . TRP A 1 488 ? 22.378 60.326 19.276 1.000 14.360 505 TRP A C 1
ATOM 3819 O O . TRP A 1 488 ? 21.602 61.094 19.871 1.000 14.236 505 TRP A O 1
ATOM 3830 N N . GLY A 1 489 ? 22.352 60.085 17.962 1.000 14.394 506 GLY A N 1
ATOM 3831 C CA . GLY A 1 489 ? 21.303 60.564 17.040 1.000 14.717 506 GLY A CA 1
ATOM 3832 C C . GLY A 1 489 ? 21.508 62.002 16.586 1.000 14.808 506 GLY A C 1
ATOM 3833 O O . GLY A 1 489 ? 20.605 62.528 15.920 1.000 14.881 506 GLY A O 1
ATOM 3834 N N . HIS A 1 490 ? 22.646 62.624 16.911 1.000 15.026 507 HIS A N 1
ATOM 3835 C CA . HIS A 1 490 ? 22.973 64.018 16.502 1.000 15.252 507 HIS A CA 1
ATOM 3836 C C . HIS A 1 490 ? 22.955 64.107 14.972 1.000 15.520 507 HIS A C 1
ATOM 3837 O O . HIS A 1 490 ? 23.475 63.178 14.318 1.000 15.240 507 HIS A O 1
ATOM 3844 N N . GLY A 1 491 ? 22.358 65.173 14.432 1.000 15.726 508 GLY A N 1
ATOM 3845 C CA . GLY A 1 491 ? 22.282 65.448 12.986 1.000 16.338 508 GLY A CA 1
ATOM 3846 C C . GLY A 1 491 ? 23.111 66.660 12.604 1.000 16.824 508 GLY A C 1
ATOM 3847 O O . GLY A 1 491 ? 24.033 67.017 13.367 1.000 16.562 508 GLY A O 1
ATOM 3848 N N . VAL A 1 492 ? 22.788 67.276 11.464 1.000 17.500 509 VAL A N 1
ATOM 3849 C CA . VAL A 1 492 ? 23.486 68.482 10.931 1.000 18.187 509 VAL A CA 1
ATOM 3850 C C . VAL A 1 492 ? 22.822 69.717 11.555 1.000 19.396 509 VAL A C 1
ATOM 3851 O O . VAL A 1 492 ? 21.983 70.351 10.886 1.000 18.780 509 VAL A O 1
ATOM 3855 N N . MET A 1 493 ? 23.171 70.013 12.811 1.000 20.949 510 MET A N 1
ATOM 3856 C CA . MET A 1 493 ? 22.656 71.179 13.579 1.000 22.686 510 MET A CA 1
ATOM 3857 C C . MET A 1 493 ? 23.779 71.720 14.475 1.000 21.640 510 MET A C 1
ATOM 3858 O O . MET A 1 493 ? 24.551 70.900 15.013 1.000 20.993 510 MET A O 1
ATOM 3863 N N . GLN A 1 494 ? 23.890 73.046 14.598 1.000 20.634 511 GLN A N 1
ATOM 3864 C CA . GLN A 1 494 ? 24.876 73.708 15.494 1.000 20.430 511 GLN A CA 1
ATOM 3865 C C . GLN A 1 494 ? 24.261 73.762 16.898 1.000 20.080 511 GLN A C 1
ATOM 3866 O O . GLN A 1 494 ? 23.817 74.850 17.322 1.000 19.731 511 GLN A O 1
ATOM 3872 N N . SER A 1 495 ? 24.229 72.606 17.570 1.000 19.557 512 SER A N 1
ATOM 3873 C CA . SER A 1 495 ? 23.628 72.385 18.911 1.000 19.233 512 SER A CA 1
ATOM 3874 C C . SER A 1 495 ? 24.447 73.105 19.988 1.000 18.992 512 SER A C 1
ATOM 3875 O O . SER A 1 495 ? 25.522 73.640 19.662 1.000 18.288 512 SER A O 1
ATOM 3878 N N . ASP A 1 496 ? 23.968 73.073 21.235 1.000 19.496 513 ASP A N 1
ATOM 3879 C CA . ASP A 1 496 ? 24.619 73.738 22.397 1.000 19.829 513 ASP A CA 1
ATOM 3880 C C . ASP A 1 496 ? 25.969 73.072 22.701 1.000 18.856 513 ASP A C 1
ATOM 3881 O O . ASP A 1 496 ? 26.786 73.722 23.371 1.000 19.063 513 ASP A O 1
ATOM 3886 N N . TYR A 1 497 ? 26.210 71.844 22.224 1.000 17.987 514 TYR A N 1
ATOM 3887 C CA . TYR A 1 497 ? 27.535 71.168 22.306 1.000 17.588 514 TYR A CA 1
ATOM 3888 C C . TYR A 1 497 ? 28.622 72.088 21.731 1.000 17.212 514 TYR A C 1
ATOM 3889 O O . TYR A 1 497 ? 29.732 72.133 22.297 1.000 16.852 514 TYR A O 1
ATOM 3898 N N . TYR A 1 498 ? 28.304 72.814 20.652 1.000 16.857 515 TYR A N 1
ATOM 3899 C CA . TYR A 1 498 ? 29.248 73.691 19.908 1.000 16.879 515 TYR A CA 1
ATOM 3900 C C . TYR A 1 498 ? 29.643 74.914 20.750 1.000 17.529 515 TYR A C 1
ATOM 3901 O O . TYR A 1 498 ? 30.637 75.577 20.384 1.000 17.713 515 TYR A O 1
ATOM 3910 N N . ARG A 1 499 ? 28.903 75.207 21.827 1.000 17.936 516 ARG A N 1
ATOM 3911 C CA . ARG A 1 499 ? 29.198 76.331 22.759 1.000 18.643 516 ARG A CA 1
ATOM 3912 C C . ARG A 1 499 ? 29.625 75.790 24.130 1.000 18.217 516 ARG A C 1
ATOM 3913 O O . ARG A 1 499 ? 29.557 76.556 25.112 1.000 18.327 516 ARG A O 1
ATOM 3921 N N . HIS A 1 500 ? 30.063 74.529 24.195 1.000 17.468 517 HIS A N 1
ATOM 3922 C CA . HIS A 1 500 ? 30.591 73.890 25.430 1.000 16.989 517 HIS A CA 1
ATOM 3923 C C . HIS A 1 500 ? 31.822 73.037 25.098 1.000 16.732 517 HIS A C 1
ATOM 3924 O O . HIS A 1 500 ? 32.051 72.038 25.805 1.000 16.624 517 HIS A O 1
ATOM 3931 N N . GLY A 1 501 ? 32.576 73.426 24.061 1.000 16.163 518 GLY A N 1
ATOM 3932 C CA . GLY A 1 501 ? 33.939 72.931 23.786 1.000 15.965 518 GLY A CA 1
ATOM 3933 C C . GLY A 1 501 ? 34.056 72.094 22.520 1.000 15.531 518 GLY A C 1
ATOM 3934 O O . GLY A 1 501 ? 35.192 71.716 22.198 1.000 15.930 518 GLY A O 1
ATOM 3935 N N . PHE A 1 502 ? 32.955 71.804 21.819 1.000 15.189 519 PHE A N 1
ATOM 3936 C CA . PHE A 1 502 ? 32.947 70.904 20.632 1.000 15.061 519 PHE A CA 1
ATOM 3937 C C . PHE A 1 502 ? 33.048 71.736 19.346 1.000 14.976 519 PHE A C 1
ATOM 3938 O O . PHE A 1 502 ? 32.268 72.690 19.172 1.000 15.066 519 PHE A O 1
ATOM 3946 N N . ASP A 1 503 ? 33.996 71.373 18.477 1.000 14.796 520 ASP A N 1
ATOM 3947 C CA . ASP A 1 503 ? 34.270 72.045 17.178 1.000 14.639 520 ASP A CA 1
ATOM 3948 C C . ASP A 1 503 ? 33.408 71.411 16.083 1.000 14.336 520 ASP A C 1
ATOM 3949 O O . ASP A 1 503 ? 33.235 72.040 15.021 1.000 14.465 520 ASP A O 1
ATOM 3954 N N . ALA A 1 504 ? 32.915 70.198 16.336 1.000 13.783 521 ALA A N 1
ATOM 3955 C CA . ALA A 1 504 ? 32.100 69.387 15.406 1.000 13.483 521 ALA A CA 1
ATOM 3956 C C . ALA A 1 504 ? 31.481 68.232 16.190 1.000 13.247 521 ALA A C 1
ATOM 3957 O O . ALA A 1 504 ? 32.173 67.667 17.057 1.000 13.531 521 ALA A O 1
ATOM 3959 N N . MET A 1 505 ? 30.225 67.902 15.908 1.000 12.864 522 MET A N 1
ATOM 3960 C CA . MET A 1 505 ? 29.561 66.706 16.482 1.000 12.800 522 MET A CA 1
ATOM 3961 C C . MET A 1 505 ? 29.439 65.650 15.383 1.000 12.645 522 MET A C 1
ATOM 3962 O O . MET A 1 505 ? 29.328 66.025 14.193 1.000 12.538 522 MET A O 1
ATOM 3967 N N . ILE A 1 506 ? 29.512 64.377 15.769 1.000 12.422 523 ILE A N 1
ATOM 3968 C CA . ILE A 1 506 ? 29.375 63.229 14.830 1.000 12.323 523 ILE A CA 1
ATOM 3969 C C . ILE A 1 506 ? 27.929 63.220 14.326 1.000 12.208 523 ILE A C 1
ATOM 3970 O O . ILE A 1 506 ? 27.004 63.301 15.158 1.000 12.229 523 ILE A O 1
ATOM 3975 N N . ASN A 1 507 ? 27.768 63.189 13.003 1.000 11.975 524 ASN A N 1
ATOM 3976 C CA . ASN A 1 507 ? 26.469 63.287 12.290 1.000 12.033 524 ASN A CA 1
ATOM 3977 C C . ASN A 1 507 ? 25.963 61.871 11.996 1.000 12.179 524 ASN A C 1
ATOM 3978 O O . ASN A 1 507 ? 26.551 61.204 11.124 1.000 11.935 524 ASN A O 1
ATOM 3983 N N . PHE A 1 508 ? 24.908 61.445 12.699 1.000 12.406 525 PHE A N 1
ATOM 3984 C CA . PHE A 1 508 ? 24.289 60.095 12.592 1.000 12.886 525 PHE A CA 1
ATOM 3985 C C . PHE A 1 508 ? 23.453 59.963 11.311 1.000 13.199 525 PHE A C 1
ATOM 3986 O O . PHE A 1 508 ? 23.172 58.819 10.904 1.000 13.322 525 PHE A O 1
ATOM 3994 N N . ASP A 1 509 ? 23.054 61.083 10.702 1.000 13.492 526 ASP A N 1
ATOM 3995 C CA . ASP A 1 509 ? 21.984 61.110 9.667 1.000 13.898 526 ASP A CA 1
ATOM 3996 C C . ASP A 1 509 ? 22.544 60.798 8.275 1.000 13.918 526 ASP A C 1
ATOM 3997 O O . ASP A 1 509 ? 21.729 60.452 7.394 1.000 13.600 526 ASP A O 1
ATOM 4002 N N . TYR A 1 510 ? 23.857 60.919 8.058 1.000 13.897 527 TYR A N 1
ATOM 4003 C CA . TYR A 1 510 ? 24.450 60.758 6.704 1.000 14.296 527 TYR A CA 1
ATOM 4004 C C . TYR A 1 510 ? 24.327 59.300 6.244 1.000 14.771 527 TYR A C 1
ATOM 4005 O O . TYR A 1 510 ? 24.072 59.074 5.045 1.000 14.587 527 TYR A O 1
ATOM 4014 N N . GLN A 1 511 ? 24.487 58.349 7.169 1.000 15.476 528 GLN A N 1
ATOM 4015 C CA . GLN A 1 511 ? 24.469 56.887 6.892 1.000 16.081 528 GLN A CA 1
ATOM 4016 C C . GLN A 1 511 ? 23.252 56.529 6.029 1.000 16.878 528 GLN A C 1
ATOM 4017 O O . GLN A 1 511 ? 23.452 55.941 4.949 1.000 16.514 528 GLN A O 1
ATOM 4023 N N . ASP A 1 512 ? 22.044 56.884 6.478 1.000 18.358 529 ASP A N 1
ATOM 4024 C CA . ASP A 1 512 ? 20.768 56.523 5.800 1.000 19.959 529 ASP A CA 1
ATOM 4025 C C . ASP A 1 512 ? 20.643 57.257 4.457 1.000 19.865 529 ASP A C 1
ATOM 4026 O O . ASP A 1 512 ? 20.080 56.660 3.522 1.000 19.593 529 ASP A O 1
ATOM 4031 N N . GLN A 1 513 ? 21.116 58.504 4.367 1.000 19.861 530 GLN A N 1
ATOM 4032 C CA . GLN A 1 513 ? 21.054 59.309 3.116 1.000 20.228 530 GLN A CA 1
ATOM 4033 C C . GLN A 1 513 ? 21.961 58.668 2.060 1.000 19.396 530 GLN A C 1
ATOM 4034 O O . GLN A 1 513 ? 21.529 58.580 0.894 1.000 19.418 530 GLN A O 1
ATOM 4040 N N . ALA A 1 514 ? 23.160 58.227 2.457 1.000 18.488 531 ALA A N 1
ATOM 4041 C CA . ALA A 1 514 ? 24.116 57.496 1.592 1.000 18.188 531 ALA A CA 1
ATOM 4042 C C . ALA A 1 514 ? 23.496 56.166 1.142 1.000 17.768 531 ALA A C 1
ATOM 4043 O O . ALA A 1 514 ? 23.680 55.799 -0.037 1.000 17.153 531 ALA A O 1
ATOM 4045 N N . ALA A 1 515 ? 22.774 55.485 2.040 1.000 17.547 532 ALA A N 1
ATOM 4046 C CA . ALA A 1 515 ? 22.084 54.198 1.778 1.000 17.784 532 ALA A CA 1
ATOM 4047 C C . ALA A 1 515 ? 21.067 54.375 0.644 1.000 18.076 532 ALA A C 1
ATOM 4048 O O . ALA A 1 515 ? 20.973 53.473 -0.205 1.000 17.829 532 ALA A O 1
ATOM 4050 N N . LYS A 1 516 ? 20.360 55.511 0.622 1.000 18.844 533 LYS A N 1
ATOM 4051 C CA . LYS A 1 516 ? 19.334 55.854 -0.401 1.000 19.619 533 LYS A CA 1
ATOM 4052 C C . LYS A 1 516 ? 19.993 56.156 -1.756 1.000 19.524 533 LYS A C 1
ATOM 4053 O O . LYS A 1 516 ? 19.260 56.187 -2.759 1.000 19.431 533 LYS A O 1
ATOM 4059 N N . ALA A 1 517 ? 21.312 56.377 -1.793 1.000 19.368 534 ALA A N 1
ATOM 4060 C CA . ALA A 1 517 ? 22.083 56.680 -3.023 1.000 19.345 534 ALA A CA 1
ATOM 4061 C C . ALA A 1 517 ? 22.998 55.506 -3.401 1.000 19.555 534 ALA A C 1
ATOM 4062 O O . ALA A 1 517 ? 23.797 55.671 -4.346 1.000 18.974 534 ALA A O 1
ATOM 4064 N N . ALA A 1 518 ? 22.867 54.360 -2.721 1.000 19.743 535 ALA A N 1
ATOM 4065 C CA . ALA A 1 518 ? 23.764 53.184 -2.854 1.000 20.382 535 ALA A CA 1
ATOM 4066 C C . ALA A 1 518 ? 23.765 52.659 -4.297 1.000 20.888 535 ALA A C 1
ATOM 4067 O O . ALA A 1 518 ? 24.841 52.243 -4.761 1.000 21.262 535 ALA A O 1
ATOM 4069 N N . THR A 1 519 ? 22.612 52.671 -4.975 1.000 21.741 536 THR A N 1
ATOM 4070 C CA . THR A 1 519 ? 22.428 52.122 -6.348 1.000 22.774 536 THR A CA 1
ATOM 4071 C C . THR A 1 519 ? 22.351 53.242 -7.395 1.000 22.818 536 THR A C 1
ATOM 4072 O O . THR A 1 519 ? 22.284 52.905 -8.594 1.000 23.734 536 THR A O 1
ATOM 4076 N N . CYS A 1 520 ? 22.330 54.510 -6.970 1.000 22.194 537 CYS A N 1
ATOM 4077 C CA . CYS A 1 520 ? 22.293 55.700 -7.865 1.000 21.897 537 CYS A CA 1
ATOM 4078 C C . CYS A 1 520 ? 22.879 56.914 -7.137 1.000 20.744 537 CYS A C 1
ATOM 4079 O O . CYS A 1 520 ? 22.138 57.563 -6.376 1.000 19.725 537 CYS A O 1
ATOM 4082 N N . MET A 1 521 ? 24.158 57.210 -7.385 1.000 20.058 538 MET A N 1
ATOM 4083 C CA . MET A 1 521 ? 24.933 58.262 -6.673 1.000 19.769 538 MET A CA 1
ATOM 4084 C C . MET A 1 521 ? 24.208 59.612 -6.759 1.000 19.217 538 MET A C 1
ATOM 4085 O O . MET A 1 521 ? 24.260 60.359 -5.769 1.000 18.636 538 MET A O 1
ATOM 4090 N N . ALA A 1 522 ? 23.556 59.911 -7.889 1.000 18.679 539 ALA A N 1
ATOM 4091 C CA . ALA A 1 522 ? 22.845 61.188 -8.144 1.000 18.424 539 ALA A CA 1
ATOM 4092 C C . ALA A 1 522 ? 21.797 61.455 -7.051 1.000 18.047 539 ALA A C 1
ATOM 4093 O O . ALA A 1 522 ? 21.511 62.642 -6.796 1.000 17.576 539 ALA A O 1
ATOM 4095 N N . ASN A 1 523 ? 21.252 60.403 -6.427 1.000 17.866 540 ASN A N 1
ATOM 4096 C CA . ASN A 1 523 ? 20.194 60.497 -5.382 1.000 17.735 540 ASN A CA 1
ATOM 4097 C C . ASN A 1 523 ? 20.698 61.284 -4.163 1.000 17.240 540 ASN A C 1
ATOM 4098 O O . ASN A 1 523 ? 19.849 61.774 -3.401 1.000 17.184 540 ASN A O 1
ATOM 4103 N N . ILE A 1 524 ? 22.017 61.400 -3.975 1.000 16.978 541 ILE A N 1
ATOM 4104 C CA . ILE A 1 524 ? 22.630 62.086 -2.797 1.000 16.873 541 ILE A CA 1
ATOM 4105 C C . ILE A 1 524 ? 22.558 63.613 -2.961 1.000 16.605 541 ILE A C 1
ATOM 4106 O O . ILE A 1 524 ? 22.854 64.306 -1.975 1.000 16.506 541 ILE A O 1
ATOM 4111 N N . ASP A 1 525 ? 22.194 64.120 -4.144 1.000 16.669 542 ASP A N 1
ATOM 4112 C CA . ASP A 1 525 ? 22.353 65.556 -4.507 1.000 16.964 542 ASP A CA 1
ATOM 4113 C C . ASP A 1 525 ? 21.736 66.465 -3.436 1.000 16.861 542 ASP A C 1
ATOM 4114 O O . ASP A 1 525 ? 22.445 67.374 -2.972 1.000 17.122 542 ASP A O 1
ATOM 4119 N N . LEU A 1 526 ? 20.464 66.248 -3.083 1.000 17.176 543 LEU A N 1
ATOM 4120 C CA . LEU A 1 526 ? 19.708 67.114 -2.135 1.000 17.425 543 LEU A CA 1
ATOM 4121 C C . LEU A 1 526 ? 20.444 67.168 -0.790 1.000 17.021 543 LEU A C 1
ATOM 4122 O O . LEU A 1 526 ? 20.582 68.275 -0.242 1.000 16.867 543 LEU A O 1
ATOM 4127 N N . THR A 1 527 ? 20.902 66.017 -0.289 1.000 16.679 544 THR A N 1
ATOM 4128 C CA . THR A 1 527 ? 21.652 65.892 0.989 1.000 16.233 544 THR A CA 1
ATOM 4129 C C . THR A 1 527 ? 22.925 66.743 0.903 1.000 15.902 544 THR A C 1
ATOM 4130 O O . THR A 1 527 ? 23.177 67.509 1.847 1.000 15.917 544 THR A O 1
ATOM 4134 N N . TRP A 1 528 ? 23.678 66.629 -0.195 1.000 15.595 545 TRP A N 1
ATOM 4135 C CA . TRP A 1 528 ? 24.936 67.392 -0.419 1.000 15.423 545 TRP A CA 1
ATOM 4136 C C . TRP A 1 528 ? 24.640 68.896 -0.507 1.000 15.491 545 TRP A C 1
ATOM 4137 O O . TRP A 1 528 ? 25.405 69.672 0.097 1.000 15.430 545 TRP A O 1
ATOM 4148 N N . GLN A 1 529 ? 23.580 69.296 -1.219 1.000 15.799 546 GLN A N 1
ATOM 4149 C CA A GLN A 1 529 ? 23.172 70.724 -1.346 0.500 15.897 546 GLN A CA 1
ATOM 4150 C CA B GLN A 1 529 ? 23.167 70.722 -1.345 0.500 15.990 546 GLN A CA 1
ATOM 4151 C C . GLN A 1 529 ? 22.854 71.281 0.049 1.000 16.080 546 GLN A C 1
ATOM 4152 O O . GLN A 1 529 ? 23.394 72.350 0.387 1.000 15.987 546 GLN A O 1
ATOM 4163 N N . GLN A 1 530 ? 22.018 70.574 0.813 1.000 16.751 547 GLN A N 1
ATOM 4164 C CA . GLN A 1 530 ? 21.595 70.962 2.189 1.000 17.466 547 GLN A CA 1
ATOM 4165 C C . GLN A 1 530 ? 22.824 71.092 3.096 1.000 17.023 547 GLN A C 1
ATOM 4166 O O . GLN A 1 530 ? 22.917 72.091 3.831 1.000 16.882 547 GLN A O 1
ATOM 4172 N N . MET A 1 531 ? 23.730 70.112 3.053 1.000 16.772 548 MET A N 1
ATOM 4173 C CA . MET A 1 531 ? 24.922 70.055 3.941 1.000 16.692 548 MET A CA 1
ATOM 4174 C C . MET A 1 531 ? 25.904 71.171 3.563 1.000 16.972 548 MET A C 1
ATOM 4175 O O . MET A 1 531 ? 26.395 71.856 4.480 1.000 17.189 548 MET A O 1
ATOM 4180 N N . ALA A 1 532 ? 26.172 71.361 2.269 1.000 17.245 549 ALA A N 1
ATOM 4181 C CA . ALA A 1 532 ? 27.049 72.441 1.757 1.000 17.700 549 ALA A CA 1
ATOM 4182 C C . ALA A 1 532 ? 26.548 73.793 2.287 1.000 18.081 549 ALA A C 1
ATOM 4183 O O . ALA A 1 532 ? 27.373 74.562 2.815 1.000 18.244 549 ALA A O 1
ATOM 4185 N N . ASP A 1 533 ? 25.238 74.044 2.178 1.000 18.944 550 ASP A N 1
ATOM 4186 C CA . ASP A 1 533 ? 24.562 75.296 2.622 1.000 19.414 550 ASP A CA 1
ATOM 4187 C C . ASP A 1 533 ? 24.694 75.455 4.144 1.000 19.058 550 ASP A C 1
ATOM 4188 O O . ASP A 1 533 ? 25.227 76.489 4.583 1.000 18.455 550 ASP A O 1
ATOM 4193 N N . LYS A 1 534 ? 24.222 74.468 4.911 1.000 19.060 551 LYS A N 1
ATOM 4194 C CA . LYS A 1 534 ? 24.178 74.507 6.401 1.000 19.467 551 LYS A CA 1
ATOM 4195 C C . LYS A 1 534 ? 25.591 74.662 6.980 1.000 18.697 551 LYS A C 1
ATOM 4196 O O . LYS A 1 534 ? 25.744 75.437 7.944 1.000 18.487 551 LYS A O 1
ATOM 4202 N N . LEU A 1 535 ? 26.583 73.958 6.422 1.000 17.860 552 LEU A N 1
ATOM 4203 C CA . LEU A 1 535 ? 27.943 73.846 7.019 1.000 17.402 552 LEU A CA 1
ATOM 4204 C C . LEU A 1 535 ? 28.854 74.991 6.547 1.000 17.381 552 LEU A C 1
ATOM 4205 O O . LEU A 1 535 ? 30.066 74.906 6.790 1.000 17.350 552 LEU A O 1
ATOM 4210 N N . GLN A 1 536 ? 28.300 76.049 5.943 1.000 17.442 553 GLN A N 1
ATOM 4211 C CA . GLN A 1 536 ? 29.010 77.345 5.764 1.000 17.367 553 GLN A CA 1
ATOM 4212 C C . GLN A 1 536 ? 29.299 77.964 7.141 1.000 17.225 553 GLN A C 1
ATOM 4213 O O . GLN A 1 536 ? 30.302 78.694 7.253 1.000 16.786 553 GLN A O 1
ATOM 4219 N N . SER A 1 537 ? 28.465 77.671 8.148 1.000 17.236 554 SER A N 1
ATOM 4220 C CA . SER A 1 537 ? 28.482 78.310 9.493 1.000 17.434 554 SER A CA 1
ATOM 4221 C C . SER A 1 537 ? 29.097 77.397 10.564 1.000 16.919 554 SER A C 1
ATOM 4222 O O . SER A 1 537 ? 29.447 77.927 11.634 1.000 16.932 554 SER A O 1
ATOM 4225 N N . PHE A 1 538 ? 29.196 76.084 10.326 1.000 16.231 555 PHE A N 1
ATOM 4226 C CA . PHE A 1 538 ? 29.733 75.113 11.319 1.000 15.517 555 PHE A CA 1
ATOM 4227 C C . PHE A 1 538 ? 30.153 73.811 10.625 1.000 14.923 555 PHE A C 1
ATOM 4228 O O . PHE A 1 538 ? 29.929 73.672 9.412 1.000 14.882 555 PHE A O 1
ATOM 4236 N N . ASN A 1 539 ? 30.753 72.895 11.391 1.000 14.212 556 ASN A N 1
ATOM 4237 C CA . ASN A 1 539 ? 31.323 71.615 10.894 1.000 13.835 556 ASN A CA 1
ATOM 4238 C C . ASN A 1 539 ? 30.640 70.443 11.606 1.000 13.603 556 ASN A C 1
ATOM 4239 O O . ASN A 1 539 ? 30.229 70.616 12.771 1.000 13.685 556 ASN A O 1
ATOM 4244 N N . VAL A 1 540 ? 30.523 69.303 10.919 1.000 13.363 557 VAL A N 1
ATOM 4245 C CA . VAL A 1 540 ? 30.102 67.991 11.497 1.000 12.946 557 VAL A CA 1
ATOM 4246 C C . VAL A 1 540 ? 31.076 66.917 11.001 1.000 12.704 557 VAL A C 1
ATOM 4247 O O . VAL A 1 540 ? 31.830 67.196 10.047 1.000 12.556 557 VAL A O 1
ATOM 4251 N N . LEU A 1 541 ? 31.050 65.740 11.630 1.000 12.275 558 LEU A N 1
ATOM 4252 C CA . LEU A 1 541 ? 31.833 64.548 11.212 1.000 11.989 558 LEU A CA 1
ATOM 4253 C C . LEU A 1 541 ? 30.851 63.457 10.771 1.000 11.794 558 LEU A C 1
ATOM 4254 O O . LEU A 1 541 ? 30.189 62.869 11.647 1.000 11.561 558 LEU A O 1
ATOM 4259 N N . SER A 1 542 ? 30.748 63.226 9.457 1.000 11.690 559 SER A N 1
ATOM 4260 C CA . SER A 1 542 ? 29.806 62.268 8.822 1.000 11.660 559 SER A CA 1
ATOM 4261 C C . SER A 1 542 ? 30.525 60.950 8.517 1.000 11.548 559 SER A C 1
ATOM 4262 O O . SER A 1 542 ? 31.746 60.983 8.285 1.000 11.405 559 SER A O 1
ATOM 4265 N N . TYR A 1 543 ? 29.786 59.838 8.509 1.000 11.414 560 TYR A N 1
ATOM 4266 C CA . TYR A 1 543 ? 30.326 58.469 8.290 1.000 11.460 560 TYR A CA 1
ATOM 4267 C C . TYR A 1 543 ? 29.319 57.606 7.529 1.000 11.338 560 TYR A C 1
ATOM 4268 O O . TYR A 1 543 ? 28.109 57.895 7.570 1.000 11.233 560 TYR A O 1
ATOM 4277 N N . LEU A 1 544 ? 29.826 56.558 6.876 1.000 11.324 561 LEU A N 1
ATOM 4278 C CA . LEU A 1 544 ? 29.021 55.459 6.283 1.000 11.285 561 LEU A CA 1
ATOM 4279 C C . LEU A 1 544 ? 28.923 54.305 7.284 1.000 11.008 561 LEU A C 1
ATOM 4280 O O . LEU A 1 544 ? 27.861 53.674 7.345 1.000 10.808 561 LEU A O 1
ATOM 4285 N N . SER A 1 545 ? 30.008 54.049 8.021 1.000 10.842 562 SER A N 1
ATOM 4286 C CA . SER A 1 545 ? 30.204 52.852 8.879 1.000 10.700 562 SER A CA 1
ATOM 4287 C C . SER A 1 545 ? 30.691 53.280 10.267 1.000 10.653 562 SER A C 1
ATOM 4288 O O . SER A 1 545 ? 31.457 54.259 10.352 1.000 10.424 562 SER A O 1
ATOM 4291 N N . SER A 1 546 ? 30.281 52.564 11.317 1.000 10.627 563 SER A N 1
ATOM 4292 C CA . SER A 1 546 ? 30.802 52.766 12.693 1.000 10.718 563 SER A CA 1
ATOM 4293 C C . SER A 1 546 ? 30.640 51.498 13.539 1.000 10.842 563 SER A C 1
ATOM 4294 O O . SER A 1 546 ? 29.903 50.576 13.139 1.000 10.801 563 SER A O 1
ATOM 4297 N N . HIS A 1 547 ? 31.325 51.492 14.681 1.000 11.118 564 HIS A N 1
ATOM 4298 C CA . HIS A 1 547 ? 31.369 50.402 15.690 1.000 11.261 564 HIS A CA 1
ATOM 4299 C C . HIS A 1 547 ? 30.012 50.215 16.383 1.000 11.350 564 HIS A C 1
ATOM 4300 O O . HIS A 1 547 ? 29.832 49.153 17.010 1.000 11.229 564 HIS A O 1
ATOM 4307 N N . ASP A 1 548 ? 29.107 51.202 16.323 1.000 11.483 565 ASP A N 1
ATOM 4308 C CA . ASP A 1 548 ? 27.818 51.155 17.068 1.000 11.637 565 ASP A CA 1
ATOM 4309 C C . ASP A 1 548 ? 26.620 51.348 16.126 1.000 11.743 565 ASP A C 1
ATOM 4310 O O . ASP A 1 548 ? 25.517 51.611 16.636 1.000 11.474 565 ASP A O 1
ATOM 4315 N N . THR A 1 549 ? 26.807 51.176 14.812 1.000 11.819 566 THR A N 1
ATOM 4316 C CA . THR A 1 549 ? 25.709 51.158 13.807 1.000 12.034 566 THR A CA 1
ATOM 4317 C C . THR A 1 549 ? 25.846 49.892 12.952 1.000 12.281 566 THR A C 1
ATOM 4318 O O . THR A 1 549 ? 25.325 48.835 13.362 1.000 12.247 566 THR A O 1
ATOM 4322 N N . ARG A 1 550 ? 26.535 49.991 11.817 1.000 12.455 567 ARG A N 1
ATOM 4323 C CA . ARG A 1 550 ? 26.712 48.874 10.856 1.000 12.696 567 ARG A CA 1
ATOM 4324 C C . ARG A 1 550 ? 27.871 49.217 9.919 1.000 12.875 567 ARG A C 1
ATOM 4325 O O . ARG A 1 550 ? 28.363 50.367 9.981 1.000 13.132 567 ARG A O 1
ATOM 4333 N N . LEU A 1 551 ? 28.285 48.252 9.096 1.000 13.014 568 LEU A N 1
ATOM 4334 C CA . LEU A 1 551 ? 29.265 48.446 7.999 1.000 13.273 568 LEU A CA 1
ATOM 4335 C C . LEU A 1 551 ? 28.490 48.685 6.700 1.000 13.712 568 LEU A C 1
ATOM 4336 O O . LEU A 1 551 ? 27.639 47.844 6.346 1.000 13.784 568 LEU A O 1
ATOM 4341 N N . PHE A 1 552 ? 28.770 49.803 6.032 1.000 14.119 569 PHE A N 1
ATOM 4342 C CA . PHE A 1 552 ? 28.138 50.217 4.753 1.000 14.377 569 PHE A CA 1
ATOM 4343 C C . PHE A 1 552 ? 28.782 49.424 3.612 1.000 14.802 569 PHE A C 1
ATOM 4344 O O . PHE A 1 552 ? 29.901 49.777 3.200 1.000 14.434 569 PHE A O 1
ATOM 4352 N N . ARG A 1 553 ? 28.102 48.376 3.135 1.000 15.443 570 ARG A N 1
ATOM 4353 C CA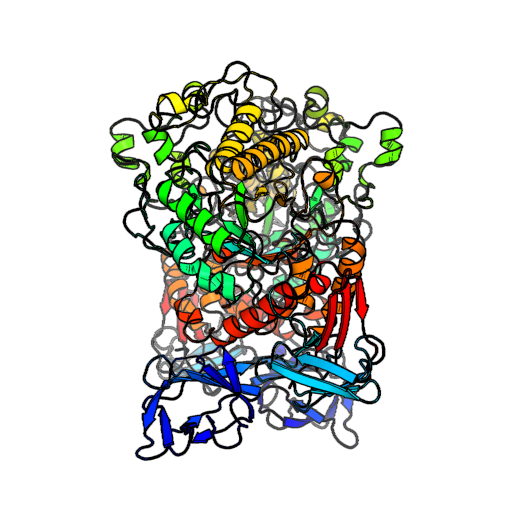 . ARG A 1 553 ? 28.631 47.451 2.096 1.000 16.232 570 ARG A CA 1
ATOM 4354 C C . ARG A 1 553 ? 27.638 47.309 0.932 1.000 17.405 570 ARG A C 1
ATOM 4355 O O . ARG A 1 553 ? 27.886 46.447 0.065 1.000 17.998 570 ARG A O 1
ATOM 4363 N N . GLU A 1 554 ? 26.586 48.137 0.885 1.000 18.283 571 GLU A N 1
ATOM 4364 C CA . GLU A 1 554 ? 25.533 48.094 -0.170 1.000 19.047 571 GLU A CA 1
ATOM 4365 C C . GLU A 1 554 ? 25.893 49.033 -1.330 1.000 20.079 571 GLU A C 1
ATOM 4366 O O . GLU A 1 554 ? 25.160 49.020 -2.339 1.000 21.164 571 GLU A O 1
ATOM 4372 N N . GLY A 1 555 ? 26.971 49.814 -1.206 1.000 20.610 572 GLY A N 1
ATOM 4373 C CA . GLY A 1 555 ? 27.360 50.833 -2.202 1.000 21.335 572 GLY A CA 1
ATOM 4374 C C . GLY A 1 555 ? 28.037 50.235 -3.426 1.000 21.791 572 GLY A C 1
ATOM 4375 O O . GLY A 1 555 ? 28.392 51.010 -4.334 1.000 21.880 572 GLY A O 1
ATOM 4376 N N . GLY A 1 556 ? 28.214 48.910 -3.472 1.000 22.264 573 GLY A N 1
ATOM 4377 C CA . GLY A 1 556 ? 28.989 48.235 -4.531 1.000 22.098 573 GLY A CA 1
ATOM 4378 C C . GLY A 1 556 ? 30.430 48.709 -4.503 1.000 21.706 573 GLY A C 1
ATOM 4379 O O . GLY A 1 556 ? 31.127 48.379 -3.531 1.000 23.059 573 GLY A O 1
ATOM 4380 N N . ALA A 1 557 ? 30.841 49.499 -5.501 1.000 20.722 574 ALA A N 1
ATOM 4381 C CA . ALA A 1 557 ? 32.186 50.114 -5.614 1.000 19.722 574 ALA A CA 1
ATOM 4382 C C . ALA A 1 557 ? 32.108 51.641 -5.447 1.000 18.667 574 ALA A C 1
ATOM 4383 O O . ALA A 1 557 ? 33.131 52.305 -5.725 1.000 19.063 574 ALA A O 1
ATOM 4385 N N . THR A 1 558 ? 30.967 52.181 -4.997 1.000 17.116 575 THR A N 1
ATOM 4386 C CA . THR A 1 558 ? 30.679 53.645 -4.984 1.000 16.386 575 THR A CA 1
ATOM 4387 C C . THR A 1 558 ? 30.769 54.239 -3.570 1.000 15.628 575 THR A C 1
ATOM 4388 O O . THR A 1 558 ? 30.476 55.444 -3.439 1.000 15.365 575 THR A O 1
ATOM 4392 N N . ALA A 1 559 ? 31.153 53.453 -2.558 1.000 14.858 576 ALA A N 1
ATOM 4393 C CA . ALA A 1 559 ? 31.214 53.884 -1.139 1.000 14.454 576 ALA A CA 1
ATOM 4394 C C . ALA A 1 559 ? 32.207 55.045 -0.977 1.000 13.861 576 ALA A C 1
ATOM 4395 O O . ALA A 1 559 ? 31.914 55.963 -0.192 1.000 13.907 576 ALA A O 1
ATOM 4397 N N . ALA A 1 560 ? 33.331 55.016 -1.701 1.000 13.601 577 ALA A N 1
ATOM 4398 C CA . ALA A 1 560 ? 34.408 56.034 -1.629 1.000 13.375 577 ALA A CA 1
ATOM 4399 C C . ALA A 1 560 ? 33.832 57.421 -1.932 1.000 13.201 577 ALA A C 1
ATOM 4400 O O . ALA A 1 560 ? 33.959 58.319 -1.070 1.000 12.842 577 ALA A O 1
ATOM 4402 N N . GLU A 1 561 ? 33.214 57.587 -3.105 1.000 13.029 578 GLU A N 1
ATOM 4403 C CA . GLU A 1 561 ? 32.686 58.900 -3.568 1.000 13.130 578 GLU A CA 1
ATOM 4404 C C . GLU A 1 561 ? 31.502 59.317 -2.683 1.000 13.001 578 GLU A C 1
ATOM 4405 O O . GLU A 1 561 ? 31.367 60.527 -2.427 1.000 13.170 578 GLU A O 1
ATOM 4411 N N . LEU A 1 562 ? 30.693 58.366 -2.210 1.000 13.004 579 LEU A N 1
ATOM 4412 C CA . LEU A 1 562 ? 29.501 58.665 -1.368 1.000 12.960 579 LEU A CA 1
ATOM 4413 C C . LEU A 1 562 ? 29.945 59.316 -0.050 1.000 12.832 579 LEU A C 1
ATOM 4414 O O . LEU A 1 562 ? 29.236 60.230 0.412 1.000 13.063 579 LEU A O 1
ATOM 4419 N N . LEU A 1 563 ? 31.079 58.893 0.519 1.000 12.587 580 LEU A N 1
ATOM 4420 C CA . LEU A 1 563 ? 31.629 59.472 1.775 1.000 12.635 580 LEU A CA 1
ATOM 4421 C C . LEU A 1 563 ? 32.474 60.715 1.463 1.000 12.553 580 LEU A C 1
ATOM 4422 O O . LEU A 1 563 ? 32.164 61.788 2.009 1.000 12.523 580 LEU A O 1
ATOM 4427 N N . LEU A 1 564 ? 33.517 60.568 0.642 1.000 12.621 581 LEU A N 1
ATOM 4428 C CA . LEU A 1 564 ? 34.645 61.538 0.552 1.000 12.669 581 LEU A CA 1
ATOM 4429 C C . LEU A 1 564 ? 34.230 62.814 -0.199 1.000 12.655 581 LEU A C 1
ATOM 4430 O O . LEU A 1 564 ? 34.939 63.825 -0.047 1.000 12.696 581 LEU A O 1
ATOM 4435 N N . LEU A 1 565 ? 33.130 62.799 -0.960 1.000 12.569 582 LEU A N 1
ATOM 4436 C CA . LEU A 1 565 ? 32.626 64.018 -1.656 1.000 12.556 582 LEU A CA 1
ATOM 4437 C C . LEU A 1 565 ? 31.539 64.706 -0.817 1.000 12.597 582 LEU A C 1
ATOM 4438 O O . LEU A 1 565 ? 30.959 65.690 -1.313 1.000 12.665 582 LEU A O 1
ATOM 4443 N N . ALA A 1 566 ? 31.286 64.236 0.410 1.000 12.552 583 ALA A N 1
ATOM 4444 C CA . ALA A 1 566 ? 30.327 64.859 1.353 1.000 12.510 583 ALA A CA 1
ATOM 4445 C C . ALA A 1 566 ? 30.896 66.183 1.852 1.000 12.463 583 ALA A C 1
ATOM 4446 O O . ALA A 1 566 ? 32.092 66.272 2.129 1.000 12.425 583 ALA A O 1
ATOM 4448 N N . PRO A 1 567 ? 30.075 67.255 1.969 1.000 12.298 584 PRO A N 1
ATOM 4449 C CA . PRO A 1 567 ? 30.470 68.440 2.731 1.000 12.160 584 PRO A CA 1
ATOM 4450 C C . PRO A 1 567 ? 30.782 68.104 4.198 1.000 12.065 584 PRO A C 1
ATOM 4451 O O . PRO A 1 567 ? 30.229 67.139 4.707 1.000 12.015 584 PRO A O 1
ATOM 4455 N N . GLY A 1 568 ? 31.639 68.913 4.831 1.000 11.870 585 GLY A N 1
ATOM 4456 C CA . GLY A 1 568 ? 32.064 68.762 6.235 1.000 11.772 585 GLY A CA 1
ATOM 4457 C C . GLY A 1 568 ? 33.130 67.690 6.380 1.000 11.701 585 GLY A C 1
ATOM 4458 O O . GLY A 1 568 ? 33.465 67.050 5.367 1.000 11.664 585 GLY A O 1
ATOM 4459 N N . ALA A 1 569 ? 33.655 67.503 7.593 1.000 11.600 586 ALA A N 1
ATOM 4460 C CA . ALA A 1 569 ? 34.622 66.432 7.923 1.000 11.663 586 ALA A CA 1
ATOM 4461 C C . ALA A 1 569 ? 33.945 65.081 7.677 1.000 11.541 586 ALA A C 1
ATOM 4462 O O . ALA A 1 569 ? 32.729 64.973 7.926 1.000 11.521 586 ALA A O 1
ATOM 4464 N N . VAL A 1 570 ? 34.702 64.096 7.195 1.000 11.585 587 VAL A N 1
ATOM 4465 C CA . VAL A 1 570 ? 34.193 62.717 6.935 1.000 11.535 587 VAL A CA 1
ATOM 4466 C C . VAL A 1 570 ? 35.072 61.728 7.699 1.000 11.411 587 VAL A C 1
ATOM 4467 O O . VAL A 1 570 ? 36.264 62.026 7.911 1.000 11.364 587 VAL A O 1
ATOM 4471 N N . GLN A 1 571 ? 34.479 60.605 8.103 1.000 11.210 588 GLN A N 1
ATOM 4472 C CA . GLN A 1 571 ? 35.129 59.547 8.914 1.000 11.167 588 GLN A CA 1
ATOM 4473 C C . GLN A 1 571 ? 35.092 58.234 8.130 1.000 10.940 588 GLN A C 1
ATOM 4474 O O . GLN A 1 571 ? 33.992 57.675 7.949 1.000 10.845 588 GLN A O 1
ATOM 4480 N N . ILE A 1 572 ? 36.259 57.775 7.683 1.000 10.817 589 ILE A N 1
ATOM 4481 C CA . ILE A 1 572 ? 36.458 56.402 7.140 1.000 10.702 589 ILE A CA 1
ATOM 4482 C C . ILE A 1 572 ? 36.576 55.467 8.345 1.000 10.539 589 ILE A C 1
ATOM 4483 O O . ILE A 1 572 ? 37.478 55.690 9.170 1.000 10.535 589 ILE A O 1
ATOM 4488 N N . PHE A 1 573 ? 35.684 54.484 8.462 1.000 10.342 590 PHE A N 1
ATOM 4489 C CA . PHE A 1 573 ? 35.834 53.367 9.427 1.000 10.298 590 PHE A CA 1
ATOM 4490 C C . PHE A 1 573 ? 36.804 52.364 8.806 1.000 10.110 590 PHE A C 1
ATOM 4491 O O . PHE A 1 573 ? 36.630 52.047 7.617 1.000 10.002 590 PHE A O 1
ATOM 4499 N N . TYR A 1 574 ? 37.810 51.923 9.564 1.000 10.074 591 TYR A N 1
ATOM 4500 C CA . TYR A 1 574 ? 38.884 51.028 9.060 1.000 10.064 591 TYR A CA 1
ATOM 4501 C C . TYR A 1 574 ? 38.229 49.894 8.262 1.000 10.225 591 TYR A C 1
ATOM 4502 O O . TYR A 1 574 ? 37.269 49.273 8.764 1.000 10.084 591 TYR A O 1
ATOM 4511 N N . GLY A 1 575 ? 38.693 49.677 7.028 1.000 10.560 592 GLY A N 1
ATOM 4512 C CA . GLY A 1 575 ? 38.237 48.572 6.163 1.000 10.784 592 GLY A CA 1
ATOM 4513 C C . GLY A 1 575 ? 37.101 48.965 5.231 1.000 11.090 592 GLY A C 1
ATOM 4514 O O . GLY A 1 575 ? 36.731 48.119 4.396 1.000 11.201 592 GLY A O 1
ATOM 4515 N N . ASP A 1 576 ? 36.550 50.182 5.350 1.000 11.372 593 ASP A N 1
ATOM 4516 C CA . ASP A 1 576 ? 35.602 50.744 4.346 1.000 11.542 593 ASP A CA 1
ATOM 4517 C C . ASP A 1 576 ? 36.258 50.665 2.961 1.000 11.620 593 ASP A C 1
ATOM 4518 O O . ASP A 1 576 ? 35.559 50.316 1.996 1.000 11.472 593 ASP A O 1
ATOM 4523 N N . GLU A 1 577 ? 37.560 50.964 2.887 1.000 11.677 594 GLU A N 1
ATOM 4524 C CA . GLU A 1 577 ? 38.345 51.059 1.625 1.000 11.879 594 GLU A CA 1
ATOM 4525 C C . GLU A 1 577 ? 38.536 49.670 0.992 1.000 12.086 594 GLU A C 1
ATOM 4526 O O . GLU A 1 577 ? 38.810 49.618 -0.228 1.000 12.213 594 GLU A O 1
ATOM 4532 N N . SER A 1 578 ? 38.394 48.594 1.777 1.000 12.187 595 SER A N 1
ATOM 4533 C CA . SER A 1 578 ? 38.668 47.189 1.371 1.000 12.235 595 SER A CA 1
ATOM 4534 C C . SER A 1 578 ? 37.421 46.310 1.535 1.000 12.351 595 SER A C 1
ATOM 4535 O O . SER A 1 578 ? 37.555 45.075 1.403 1.000 12.394 595 SER A O 1
ATOM 4538 N N . SER A 1 579 ? 36.257 46.915 1.805 1.000 12.319 596 SER A N 1
ATOM 4539 C CA . SER A 1 579 ? 34.964 46.222 2.060 1.000 12.434 596 SER A CA 1
ATOM 4540 C C . SER A 1 579 ? 35.147 45.126 3.118 1.000 12.449 596 SER A C 1
ATOM 4541 O O . SER A 1 579 ? 34.683 43.991 2.896 1.000 12.298 596 SER A O 1
ATOM 4544 N N . ARG A 1 580 ? 35.813 45.457 4.228 1.000 12.293 597 ARG A N 1
ATOM 4545 C CA . ARG A 1 580 ? 36.013 44.534 5.374 1.000 12.130 597 ARG A CA 1
ATOM 4546 C C . ARG A 1 580 ? 34.658 43.931 5.745 1.000 12.242 597 ARG A C 1
ATOM 4547 O O . ARG A 1 580 ? 33.729 44.667 6.075 1.000 11.883 597 ARG A O 1
ATOM 4555 N N . PRO A 1 581 ? 34.483 42.590 5.661 1.000 12.516 598 PRO A N 1
ATOM 4556 C CA . PRO A 1 581 ? 33.189 41.967 5.945 1.000 12.589 598 PRO A CA 1
ATOM 4557 C C . PRO A 1 581 ? 32.783 42.061 7.423 1.000 12.553 598 PRO A C 1
ATOM 4558 O O . PRO A 1 581 ? 33.649 41.998 8.278 1.000 12.335 598 PRO A O 1
ATOM 4562 N N . PHE A 1 582 ? 31.481 42.207 7.680 1.000 12.733 599 PHE A N 1
ATOM 4563 C CA . PHE A 1 582 ? 30.860 42.019 9.016 1.000 12.739 599 PHE A CA 1
ATOM 4564 C C . PHE A 1 582 ? 31.304 40.646 9.538 1.000 12.835 599 PHE A C 1
ATOM 4565 O O . PHE A 1 582 ? 31.156 39.651 8.804 1.000 12.554 599 PHE A O 1
ATOM 4573 N N . GLY A 1 583 ? 31.885 40.604 10.740 1.000 12.878 600 GLY A N 1
ATOM 4574 C CA . GLY A 1 583 ? 32.500 39.391 11.310 1.000 12.939 600 GLY A CA 1
ATOM 4575 C C . GLY A 1 583 ? 31.515 38.615 12.177 1.000 13.103 600 GLY A C 1
ATOM 4576 O O . GLY A 1 583 ? 30.334 38.959 12.238 1.000 13.071 600 GLY A O 1
ATOM 4577 N N . PRO A 1 584 ? 31.975 37.545 12.865 1.000 13.119 601 PRO A N 1
ATOM 4578 C CA . PRO A 1 584 ? 31.157 36.863 13.867 1.000 13.197 601 PRO A CA 1
ATOM 4579 C C . PRO A 1 584 ? 30.646 37.880 14.899 1.000 13.172 601 PRO A C 1
ATOM 4580 O O . PRO A 1 584 ? 31.414 38.747 15.281 1.000 12.968 601 PRO A O 1
ATOM 4584 N N . THR A 1 585 ? 29.378 37.779 15.305 1.000 13.066 602 THR A N 1
ATOM 4585 C CA . THR A 1 585 ? 28.714 38.804 16.155 1.000 13.266 602 THR A CA 1
ATOM 4586 C C . THR A 1 585 ? 28.015 38.181 17.371 1.000 13.246 602 THR A C 1
ATOM 4587 O O . THR A 1 585 ? 27.769 38.932 18.331 1.000 13.337 602 THR A O 1
ATOM 4591 N N . GLY A 1 586 ? 27.695 36.884 17.349 1.000 13.350 603 GLY A N 1
ATOM 4592 C CA . GLY A 1 586 ? 26.995 36.215 18.464 1.000 13.497 603 GLY A CA 1
ATOM 4593 C C . GLY A 1 586 ? 25.676 36.899 18.786 1.000 13.467 603 GLY A C 1
ATOM 4594 O O . GLY A 1 586 ? 24.972 37.281 17.836 1.000 13.504 603 GLY A O 1
ATOM 4595 N N . SER A 1 587 ? 25.366 37.082 20.075 1.000 13.586 604 SER A N 1
ATOM 4596 C CA . SER A 1 587 ? 24.086 37.657 20.571 1.000 13.728 604 SER A CA 1
ATOM 4597 C C . SER A 1 587 ? 24.201 39.176 20.794 1.000 13.874 604 SER A C 1
ATOM 4598 O O . SER A 1 587 ? 23.257 39.754 21.372 1.000 14.063 604 SER A O 1
ATOM 4601 N N . ASP A 1 588 ? 25.305 39.800 20.363 1.000 13.842 605 ASP A N 1
ATOM 4602 C CA . ASP A 1 588 ? 25.483 41.279 20.352 1.000 13.914 605 ASP A CA 1
ATOM 4603 C C . ASP A 1 588 ? 25.579 41.732 18.898 1.000 13.876 605 ASP A C 1
ATOM 4604 O O . ASP A 1 588 ? 26.613 41.543 18.262 1.000 13.805 605 ASP A O 1
ATOM 4609 N N . PRO A 1 589 ? 24.516 42.347 18.328 1.000 13.882 606 PRO A N 1
ATOM 4610 C CA . PRO A 1 589 ? 24.474 42.645 16.894 1.000 13.732 606 PRO A CA 1
ATOM 4611 C C . PRO A 1 589 ? 25.484 43.700 16.408 1.000 13.393 606 PRO A C 1
ATOM 4612 O O . PRO A 1 589 ? 25.595 43.870 15.210 1.000 13.722 606 PRO A O 1
ATOM 4616 N N . LEU A 1 590 ? 26.192 44.369 17.321 1.000 12.818 607 LEU A N 1
ATOM 4617 C CA . LEU A 1 590 ? 27.219 45.397 16.990 1.000 12.625 607 LEU A CA 1
ATOM 4618 C C . LEU A 1 590 ? 28.599 44.753 16.806 1.000 12.142 607 LEU A C 1
ATOM 4619 O O . LEU A 1 590 ? 29.424 45.349 16.095 1.000 12.089 607 LEU A O 1
ATOM 4624 N N . GLN A 1 591 ? 28.852 43.588 17.415 1.000 11.752 608 GLN A N 1
ATOM 4625 C CA . GLN A 1 591 ? 30.224 43.018 17.543 1.000 11.451 608 GLN A CA 1
ATOM 4626 C C . GLN A 1 591 ? 30.851 42.799 16.161 1.000 11.094 608 GLN A C 1
ATOM 4627 O O . GLN A 1 591 ? 32.068 43.001 16.045 1.000 10.896 608 GLN A O 1
ATOM 4633 N N . GLY A 1 592 ? 30.054 42.413 15.158 1.000 10.846 609 GLY A N 1
ATOM 4634 C CA . GLY A 1 592 ? 30.527 42.116 13.791 1.000 10.671 609 GLY A CA 1
ATOM 4635 C C . GLY A 1 592 ? 31.160 43.321 13.106 1.000 10.474 609 GLY A C 1
ATOM 4636 O O . GLY A 1 592 ? 31.966 43.102 12.179 1.000 10.157 609 GLY A O 1
ATOM 4637 N N . THR A 1 593 ? 30.827 44.544 13.538 1.000 10.426 610 THR A N 1
ATOM 4638 C CA . THR A 1 593 ? 31.378 45.816 12.986 1.000 10.490 610 THR A CA 1
ATOM 4639 C C . THR A 1 593 ? 32.853 45.977 13.381 1.000 10.546 610 THR A C 1
ATOM 4640 O O . THR A 1 593 ? 33.544 46.795 12.730 1.000 10.580 610 THR A O 1
ATOM 4644 N N . ARG A 1 594 ? 33.325 45.230 14.387 1.000 10.556 611 ARG A N 1
ATOM 4645 C CA . ARG A 1 594 ? 34.709 45.336 14.928 1.000 10.562 611 ARG A CA 1
ATOM 4646 C C . ARG A 1 594 ? 35.571 44.181 14.393 1.000 10.648 611 ARG A C 1
ATOM 4647 O O . ARG A 1 594 ? 36.628 43.896 15.001 1.000 10.351 611 ARG A O 1
ATOM 4655 N N . SER A 1 595 ? 35.171 43.564 13.276 1.000 10.770 612 SER A N 1
ATOM 4656 C CA . SER A 1 595 ? 35.895 42.428 12.644 1.000 10.998 612 SER A CA 1
ATOM 4657 C C . SER A 1 595 ? 37.335 42.841 12.313 1.000 11.239 612 SER A C 1
ATOM 4658 O O . SER A 1 595 ? 37.596 44.052 12.139 1.000 11.060 612 SER A O 1
ATOM 4661 N N . GLU A 1 596 ? 38.226 41.853 12.227 1.000 11.464 613 GLU A N 1
ATOM 4662 C CA . GLU A 1 596 ? 39.663 42.030 11.898 1.000 11.747 613 GLU A CA 1
ATOM 4663 C C . GLU A 1 596 ? 39.787 42.719 10.531 1.000 11.685 613 GLU A C 1
ATOM 4664 O O . GLU A 1 596 ? 38.988 42.396 9.626 1.000 11.439 613 GLU A O 1
ATOM 4670 N N . MET A 1 597 ? 40.740 43.647 10.400 1.000 11.614 614 MET A N 1
ATOM 4671 C CA . MET A 1 597 ? 41.103 44.297 9.112 1.000 11.733 614 MET A CA 1
ATOM 4672 C C . MET A 1 597 ? 41.510 43.204 8.114 1.000 12.106 614 MET A C 1
ATOM 4673 O O . MET A 1 597 ? 42.230 42.273 8.524 1.000 12.094 614 MET A O 1
ATOM 4678 N N . ASN A 1 598 ? 41.053 43.306 6.863 1.000 12.457 615 ASN A N 1
ATOM 4679 C CA . ASN A 1 598 ? 41.192 42.231 5.841 1.000 13.052 615 ASN A CA 1
ATOM 4680 C C . ASN A 1 598 ? 42.392 42.540 4.937 1.000 13.504 615 ASN A C 1
ATOM 4681 O O . ASN A 1 598 ? 42.182 42.857 3.753 1.000 13.230 615 ASN A O 1
ATOM 4686 N N . TRP A 1 599 ? 43.609 42.416 5.479 1.000 14.185 616 TRP A N 1
ATOM 4687 C CA . TRP A 1 599 ? 44.884 42.748 4.782 1.000 14.914 616 TRP A CA 1
ATOM 4688 C C . TRP A 1 599 ? 45.104 41.825 3.578 1.000 16.034 616 TRP A C 1
ATOM 4689 O O . TRP A 1 599 ? 45.681 42.300 2.574 1.000 15.878 616 TRP A O 1
ATOM 4700 N N . GLN A 1 600 ? 44.670 40.564 3.669 1.000 17.378 617 GLN A N 1
ATOM 4701 C CA . GLN A 1 600 ? 44.786 39.581 2.556 1.000 18.592 617 GLN A CA 1
ATOM 4702 C C . GLN A 1 600 ? 43.995 40.120 1.354 1.000 18.766 617 GLN A C 1
ATOM 4703 O O . GLN A 1 600 ? 44.512 40.031 0.221 1.000 18.681 617 GLN A O 1
ATOM 4709 N N . ASP A 1 601 ? 42.818 40.707 1.604 1.000 18.703 618 ASP A N 1
ATOM 4710 C CA . ASP A 1 601 ? 41.931 41.309 0.571 1.000 18.850 618 ASP A CA 1
ATOM 4711 C C . ASP A 1 601 ? 42.563 42.592 0.022 1.000 19.025 618 ASP A C 1
ATOM 4712 O O . ASP A 1 601 ? 42.511 42.786 -1.211 1.000 18.918 618 ASP A O 1
ATOM 4717 N N . VAL A 1 602 ? 43.124 43.431 0.901 1.000 19.098 619 VAL A N 1
ATOM 4718 C CA . VAL A 1 602 ? 43.785 44.726 0.545 1.000 19.694 619 VAL A CA 1
ATOM 4719 C C . VAL A 1 602 ? 44.828 44.474 -0.553 1.000 20.262 619 VAL A C 1
ATOM 4720 O O . VAL A 1 602 ? 44.917 45.294 -1.483 1.000 20.001 619 VAL A O 1
ATOM 4724 N N . ASN A 1 603 ? 45.587 43.381 -0.445 1.000 21.240 620 ASN A N 1
ATOM 4725 C CA . ASN A 1 603 ? 46.728 43.070 -1.347 1.000 22.416 620 ASN A CA 1
ATOM 4726 C C . ASN A 1 603 ? 46.251 42.193 -2.516 1.000 22.093 620 ASN A C 1
ATOM 4727 O O . ASN A 1 603 ? 47.067 41.944 -3.420 1.000 22.883 620 ASN A O 1
ATOM 4732 N N . GLY A 1 604 ? 44.975 41.784 -2.520 1.000 21.316 621 GLY A N 1
ATOM 4733 C CA . GLY A 1 604 ? 44.387 40.872 -3.523 1.000 21.039 621 GLY A CA 1
ATOM 4734 C C . GLY A 1 604 ? 43.106 41.423 -4.130 1.000 20.134 621 GLY A C 1
ATOM 4735 O O . GLY A 1 604 ? 43.193 42.359 -4.942 1.000 20.086 621 GLY A O 1
ATOM 4736 N N . LYS A 1 605 ? 41.951 40.866 -3.751 1.000 19.829 622 LYS A N 1
ATOM 4737 C CA . LYS A 1 605 ? 40.650 41.104 -4.436 1.000 19.702 622 LYS A CA 1
ATOM 4738 C C . LYS A 1 605 ? 40.165 42.545 -4.207 1.000 19.044 622 LYS A C 1
ATOM 4739 O O . LYS A 1 605 ? 39.340 43.003 -5.011 1.000 18.839 622 LYS A O 1
ATOM 4745 N N . ALA A 1 606 ? 40.646 43.234 -3.165 1.000 18.450 623 ALA A N 1
ATOM 4746 C CA . ALA A 1 606 ? 40.233 44.616 -2.818 1.000 18.084 623 ALA A CA 1
ATOM 4747 C C . ALA A 1 606 ? 41.305 45.639 -3.226 1.000 17.760 623 ALA A C 1
ATOM 4748 O O . ALA A 1 606 ? 41.154 46.814 -2.852 1.000 17.643 623 ALA A O 1
ATOM 4750 N N . ALA A 1 607 ? 42.334 45.226 -3.974 1.000 17.621 624 ALA A N 1
ATOM 4751 C CA . ALA A 1 607 ? 43.474 46.084 -4.385 1.000 17.579 624 ALA A CA 1
ATOM 4752 C C . ALA A 1 607 ? 42.975 47.298 -5.183 1.000 17.594 624 ALA A C 1
ATOM 4753 O O . ALA A 1 607 ? 43.424 48.424 -4.888 1.000 17.386 624 ALA A O 1
ATOM 4755 N N . ARG A 1 608 ? 42.085 47.092 -6.158 1.000 17.610 625 ARG A N 1
ATOM 4756 C CA . ARG A 1 608 ? 41.602 48.188 -7.043 1.000 17.542 625 ARG A CA 1
ATOM 4757 C C . ARG A 1 608 ? 40.628 49.078 -6.258 1.000 16.572 625 ARG A C 1
ATOM 4758 O O . ARG A 1 608 ? 40.525 50.264 -6.606 1.000 15.900 625 ARG A O 1
ATOM 4766 N N . SER A 1 609 ? 39.948 48.532 -5.243 1.000 15.794 626 SER A N 1
ATOM 4767 C CA . SER A 1 609 ? 39.068 49.297 -4.320 1.000 15.311 626 SER A CA 1
ATOM 4768 C C . SER A 1 609 ? 39.913 50.285 -3.510 1.000 14.808 626 SER A C 1
ATOM 4769 O O . SER A 1 609 ? 39.499 51.448 -3.386 1.000 14.599 626 SER A O 1
ATOM 4772 N N . VAL A 1 610 ? 41.054 49.835 -2.982 1.000 14.321 627 VAL A N 1
ATOM 4773 C CA . VAL A 1 610 ? 41.998 50.687 -2.200 1.000 14.085 627 VAL A CA 1
ATOM 4774 C C . VAL A 1 610 ? 42.488 51.824 -3.109 1.000 13.927 627 VAL A C 1
ATOM 4775 O O . VAL A 1 610 ? 42.429 52.989 -2.676 1.000 13.712 627 VAL A O 1
ATOM 4779 N N . THR A 1 611 ? 42.902 51.510 -4.340 1.000 13.869 628 THR A N 1
ATOM 4780 C CA . THR A 1 611 ? 43.335 52.507 -5.359 1.000 13.778 628 THR A CA 1
ATOM 4781 C C . THR A 1 611 ? 42.216 53.535 -5.580 1.000 13.412 628 THR A C 1
ATOM 4782 O O . THR A 1 611 ? 42.517 54.745 -5.574 1.000 13.066 628 THR A O 1
ATOM 4786 N N . HIS A 1 612 ? 40.979 53.069 -5.774 1.000 13.142 629 HIS A N 1
ATOM 4787 C CA . HIS A 1 612 ? 39.781 53.925 -5.998 1.000 12.881 629 HIS A CA 1
ATOM 4788 C C . HIS A 1 612 ? 39.627 54.906 -4.827 1.000 12.751 629 HIS A C 1
ATOM 4789 O O . HIS A 1 612 ? 39.470 56.114 -5.087 1.000 12.544 629 HIS A O 1
ATOM 4796 N N . TRP A 1 613 ? 39.691 54.401 -3.591 1.000 12.682 630 TRP A N 1
ATOM 4797 C CA . TRP A 1 613 ? 39.615 55.210 -2.343 1.000 12.948 630 TRP A CA 1
ATOM 4798 C C . TRP A 1 613 ? 40.781 56.207 -2.279 1.000 13.078 630 TRP A C 1
ATOM 4799 O O . TRP A 1 613 ? 40.537 57.357 -1.880 1.000 13.377 630 TRP A O 1
ATOM 4810 N N . GLN A 1 614 ? 41.990 55.791 -2.669 1.000 13.486 631 GLN A N 1
ATOM 4811 C CA . GLN A 1 614 ? 43.198 56.662 -2.684 1.000 13.748 631 GLN A CA 1
ATOM 4812 C C . GLN A 1 614 ? 42.966 57.861 -3.612 1.000 13.885 631 GLN A C 1
ATOM 4813 O O . GLN A 1 614 ? 43.274 58.992 -3.200 1.000 13.734 631 GLN A O 1
ATOM 4819 N N . LYS A 1 615 ? 42.446 57.622 -4.818 1.000 14.086 632 LYS A N 1
ATOM 4820 C CA . LYS A 1 615 ? 42.269 58.671 -5.858 1.000 14.287 632 LYS A CA 1
ATOM 4821 C C . LYS A 1 615 ? 41.237 59.703 -5.385 1.000 14.123 632 LYS A C 1
ATOM 4822 O O . LYS A 1 615 ? 41.514 60.909 -5.501 1.000 13.968 632 LYS A O 1
ATOM 4828 N N . ILE A 1 616 ? 40.095 59.258 -4.857 1.000 14.047 633 ILE A N 1
ATOM 4829 C CA . ILE A 1 616 ? 39.008 60.178 -4.406 1.000 13.882 633 ILE A CA 1
ATOM 4830 C C . ILE A 1 616 ? 39.467 60.887 -3.125 1.000 13.498 633 ILE A C 1
ATOM 4831 O O . ILE A 1 616 ? 39.237 62.103 -3.020 1.000 13.199 633 ILE A O 1
ATOM 4836 N N . GLY A 1 617 ? 40.127 60.168 -2.212 1.000 13.114 634 GLY A N 1
ATOM 4837 C CA . GLY A 1 617 ? 40.704 60.740 -0.977 1.000 13.067 634 GLY A CA 1
ATOM 4838 C C . GLY A 1 617 ? 41.745 61.807 -1.281 1.000 13.059 634 GLY A C 1
ATOM 4839 O O . GLY A 1 617 ? 41.722 62.866 -0.623 1.000 12.945 634 GLY A O 1
ATOM 4840 N N . GLN A 1 618 ? 42.633 61.545 -2.245 1.000 12.954 635 GLN A N 1
ATOM 4841 C CA . GLN A 1 618 ? 43.697 62.495 -2.673 1.000 12.860 635 GLN A CA 1
ATOM 4842 C C . GLN A 1 618 ? 43.058 63.726 -3.328 1.000 12.769 635 GLN A C 1
ATOM 4843 O O . GLN A 1 618 ? 43.581 64.839 -3.119 1.000 12.697 635 GLN A O 1
ATOM 4849 N N . PHE A 1 619 ? 41.974 63.541 -4.090 1.000 12.630 636 PHE A N 1
ATOM 4850 C CA . PHE A 1 619 ? 41.231 64.646 -4.748 1.000 12.490 636 PHE A CA 1
ATOM 4851 C C . PHE A 1 619 ? 40.644 65.574 -3.678 1.000 12.472 636 PHE A C 1
ATOM 4852 O O . PHE A 1 619 ? 40.809 66.806 -3.789 1.000 12.431 636 PHE A O 1
ATOM 4860 N N . ARG A 1 620 ? 39.979 64.996 -2.673 1.000 12.353 637 ARG A N 1
ATOM 4861 C CA . ARG A 1 620 ? 39.421 65.731 -1.506 1.000 12.229 637 ARG A CA 1
ATOM 4862 C C . ARG A 1 620 ? 40.527 66.576 -0.860 1.000 12.304 637 ARG A C 1
ATOM 4863 O O . ARG A 1 620 ? 40.291 67.774 -0.636 1.000 12.155 637 ARG A O 1
ATOM 4871 N N . ALA A 1 621 ? 41.691 65.975 -0.590 1.000 12.597 638 ALA A N 1
ATOM 4872 C CA . ALA A 1 621 ? 42.833 66.602 0.120 1.000 12.947 638 ALA A CA 1
ATOM 4873 C C . ALA A 1 621 ? 43.387 67.785 -0.686 1.000 13.372 638 ALA A C 1
ATOM 4874 O O . ALA A 1 621 ? 43.964 68.696 -0.060 1.000 13.499 638 ALA A O 1
ATOM 4876 N N . ARG A 1 622 ? 43.216 67.774 -2.013 1.000 13.501 639 ARG A N 1
ATOM 4877 C CA . ARG A 1 622 ? 43.706 68.842 -2.925 1.000 13.803 639 ARG A CA 1
ATOM 4878 C C . ARG A 1 622 ? 42.725 70.022 -2.951 1.000 13.961 639 ARG A C 1
ATOM 4879 O O . ARG A 1 622 ? 43.147 71.105 -3.387 1.000 13.704 639 ARG A O 1
ATOM 4887 N N . HIS A 1 623 ? 41.476 69.831 -2.506 1.000 14.108 640 HIS A N 1
ATOM 4888 C CA . HIS A 1 623 ? 40.356 70.780 -2.756 1.000 14.334 640 HIS A CA 1
ATOM 4889 C C . HIS A 1 623 ? 39.488 70.972 -1.513 1.000 14.645 640 HIS A C 1
ATOM 4890 O O . HIS A 1 623 ? 38.570 70.193 -1.271 1.000 14.499 640 HIS A O 1
ATOM 4897 N N . PRO A 1 624 ? 39.722 72.036 -0.706 1.000 15.027 641 PRO A N 1
ATOM 4898 C CA . PRO A 1 624 ? 38.832 72.366 0.408 1.000 15.163 641 PRO A CA 1
ATOM 4899 C C . PRO A 1 624 ? 37.408 72.717 -0.050 1.000 15.004 641 PRO A C 1
ATOM 4900 O O . PRO A 1 624 ? 36.508 72.632 0.766 1.000 15.442 641 PRO A O 1
ATOM 4904 N N . ALA A 1 625 ? 37.231 73.074 -1.328 1.000 14.484 642 ALA A N 1
ATOM 4905 C CA . ALA A 1 625 ? 35.909 73.282 -1.968 1.000 14.198 642 ALA A CA 1
ATOM 4906 C C . ALA A 1 625 ? 34.993 72.080 -1.698 1.000 13.835 642 ALA A C 1
ATOM 4907 O O . ALA A 1 625 ? 33.785 72.297 -1.530 1.000 13.769 642 ALA A O 1
ATOM 4909 N N . ILE A 1 626 ? 35.542 70.862 -1.647 1.000 13.558 643 ILE A N 1
ATOM 4910 C CA . ILE A 1 626 ? 34.769 69.611 -1.379 1.000 13.574 643 ILE A CA 1
ATOM 4911 C C . ILE A 1 626 ? 34.120 69.713 0.009 1.000 13.685 643 ILE A C 1
ATOM 4912 O O . ILE A 1 626 ? 32.874 69.691 0.088 1.000 13.451 643 ILE A O 1
ATOM 4917 N N . GLY A 1 627 ? 34.933 69.836 1.061 1.000 14.057 644 GLY A N 1
ATOM 4918 C CA . GLY A 1 627 ? 34.469 69.850 2.463 1.000 14.401 644 GLY A CA 1
ATOM 4919 C C . GLY A 1 627 ? 33.771 71.144 2.858 1.000 14.803 644 GLY A C 1
ATOM 4920 O O . GLY A 1 627 ? 32.899 71.078 3.748 1.000 14.281 644 GLY A O 1
ATOM 4921 N N . MET A 1 628 ? 34.122 72.273 2.229 1.000 15.643 645 MET A N 1
ATOM 4922 C CA . MET A 1 628 ? 33.790 73.640 2.729 1.000 16.555 645 MET A CA 1
ATOM 4923 C C . MET A 1 628 ? 33.032 74.482 1.692 1.000 16.970 645 MET A C 1
ATOM 4924 O O . MET A 1 628 ? 32.455 75.509 2.099 1.000 16.966 645 MET A O 1
ATOM 4929 N N . GLY A 1 629 ? 33.032 74.090 0.415 1.000 17.560 646 GLY A N 1
ATOM 4930 C CA . GLY A 1 629 ? 32.576 74.956 -0.690 1.000 18.241 646 GLY A CA 1
ATOM 4931 C C . GLY A 1 629 ? 31.062 75.022 -0.797 1.000 18.864 646 GLY A C 1
ATOM 4932 O O . GLY A 1 629 ? 30.395 74.024 -0.449 1.000 18.495 646 GLY A O 1
ATOM 4933 N N . LYS A 1 630 ? 30.539 76.165 -1.253 1.000 19.545 647 LYS A N 1
ATOM 4934 C CA . LYS A 1 630 ? 29.130 76.315 -1.702 1.000 20.449 647 LYS A CA 1
ATOM 4935 C C . LYS A 1 630 ? 28.940 75.430 -2.934 1.000 19.865 647 LYS A C 1
ATOM 4936 O O . LYS A 1 630 ? 29.819 75.466 -3.815 1.000 19.913 647 LYS A O 1
ATOM 4942 N N . GLN A 1 631 ? 27.843 74.675 -2.993 1.000 19.518 648 GLN A N 1
ATOM 4943 C CA . GLN A 1 631 ? 27.540 73.764 -4.124 1.000 19.410 648 GLN A CA 1
ATOM 4944 C C . GLN A 1 631 ? 26.567 74.448 -5.089 1.000 19.392 648 GLN A C 1
ATOM 4945 O O . GLN A 1 631 ? 25.585 75.052 -4.619 1.000 19.603 648 GLN A O 1
ATOM 4951 N N . THR A 1 632 ? 26.854 74.349 -6.387 1.000 19.460 649 THR A N 1
ATOM 4952 C CA . THR A 1 632 ? 25.898 74.600 -7.495 1.000 19.905 649 THR A CA 1
ATOM 4953 C C . THR A 1 632 ? 25.748 73.292 -8.275 1.000 20.018 649 THR A C 1
ATOM 4954 O O . THR A 1 632 ? 26.735 72.866 -8.900 1.000 19.824 649 THR A O 1
ATOM 4958 N N . THR A 1 633 ? 24.577 72.658 -8.196 1.000 20.699 650 THR A N 1
ATOM 4959 C CA . THR A 1 633 ? 24.240 71.442 -8.979 1.000 21.318 650 THR A CA 1
ATOM 4960 C C . THR A 1 633 ? 23.995 71.869 -10.429 1.000 22.297 650 THR A C 1
ATOM 4961 O O . THR A 1 633 ? 23.180 72.784 -10.643 1.000 21.885 650 THR A O 1
ATOM 4965 N N . LEU A 1 634 ? 24.692 71.234 -11.373 1.000 23.150 651 LEU A N 1
ATOM 4966 C CA . LEU A 1 634 ? 24.618 71.554 -12.821 1.000 24.351 651 LEU A CA 1
ATOM 4967 C C . LEU A 1 634 ? 23.339 70.943 -13.402 1.000 25.419 651 LEU A C 1
ATOM 4968 O O . LEU A 1 634 ? 22.860 69.936 -12.847 1.000 25.335 651 LEU A O 1
ATOM 4973 N N . SER A 1 635 ? 22.804 71.555 -14.461 1.000 26.829 652 SER A N 1
ATOM 4974 C CA . SER A 1 635 ? 21.701 71.010 -15.291 1.000 27.900 652 SER A CA 1
ATOM 4975 C C . SER A 1 635 ? 22.281 70.567 -16.637 1.000 28.325 652 SER A C 1
ATOM 4976 O O . SER A 1 635 ? 22.728 71.442 -17.401 1.000 28.873 652 SER A O 1
ATOM 4979 N N . MET A 1 636 ? 22.302 69.255 -16.891 1.000 28.664 653 MET A N 1
ATOM 4980 C CA . MET A 1 636 ? 22.892 68.631 -18.105 1.000 29.036 653 MET A CA 1
ATOM 4981 C C . MET A 1 636 ? 21.921 67.579 -18.651 1.000 29.201 653 MET A C 1
ATOM 4982 O O . MET A 1 636 ? 21.222 66.941 -17.841 1.000 28.843 653 MET A O 1
ATOM 4987 N N . SER A 1 637 ? 21.887 67.408 -19.976 1.000 29.804 654 SER A N 1
ATOM 4988 C CA . SER A 1 637 ? 21.016 66.431 -20.681 1.000 30.258 654 SER A CA 1
ATOM 4989 C C . SER A 1 637 ? 21.488 65.002 -20.378 1.000 30.369 654 SER A C 1
ATOM 4990 O O . SER A 1 637 ? 20.631 64.096 -20.353 1.000 30.744 654 SER A O 1
ATOM 4993 N N . ARG A 1 638 ? 22.795 64.817 -20.156 1.000 30.093 655 ARG A N 1
ATOM 4994 C CA . ARG A 1 638 ? 23.431 63.505 -19.854 1.000 29.858 655 ARG A CA 1
ATOM 4995 C C . ARG A 1 638 ? 24.142 63.576 -18.498 1.000 28.413 655 ARG A C 1
ATOM 4996 O O . ARG A 1 638 ? 24.950 64.507 -18.299 1.000 28.491 655 ARG A O 1
ATOM 5004 N N . GLY A 1 639 ? 23.850 62.620 -17.610 1.000 25.844 656 GLY A N 1
ATOM 5005 C CA . GLY A 1 639 ? 24.588 62.392 -16.354 1.000 23.959 656 GLY A CA 1
ATOM 5006 C C . GLY A 1 639 ? 24.214 63.386 -15.269 1.000 22.423 656 GLY A C 1
ATOM 5007 O O . GLY A 1 639 ? 23.167 64.052 -15.398 1.000 21.978 656 GLY A O 1
ATOM 5008 N N . TYR A 1 640 ? 25.053 63.468 -14.234 1.000 20.682 657 TYR A N 1
ATOM 5009 C CA . TYR A 1 640 ? 24.873 64.307 -13.020 1.000 19.994 657 TYR A CA 1
ATOM 5010 C C . TYR A 1 640 ? 26.180 65.058 -12.744 1.000 19.393 657 TYR A C 1
ATOM 5011 O O . TYR A 1 640 ? 27.261 64.505 -13.021 1.000 19.064 657 TYR A O 1
ATOM 5020 N N . GLY A 1 641 ? 26.093 66.277 -12.208 1.000 18.570 658 GLY A N 1
ATOM 5021 C CA . GLY A 1 641 ? 27.285 67.101 -11.937 1.000 18.046 658 GLY A CA 1
ATOM 5022 C C . GLY A 1 641 ? 27.008 68.236 -10.974 1.000 17.605 658 GLY A C 1
ATOM 5023 O O . GLY A 1 641 ? 25.848 68.686 -10.897 1.000 17.228 658 GLY A O 1
ATOM 5024 N N . PHE A 1 642 ? 28.049 68.681 -10.267 1.000 16.982 659 PHE A N 1
ATOM 5025 C CA . PHE A 1 642 ? 28.016 69.863 -9.372 1.000 16.706 659 PHE A CA 1
ATOM 5026 C C . PHE A 1 642 ? 29.370 70.574 -9.418 1.000 16.475 659 PHE A C 1
ATOM 5027 O O . PHE A 1 642 ? 30.395 69.948 -9.766 1.000 15.989 659 PHE A O 1
ATOM 5035 N N . VAL A 1 643 ? 29.343 71.867 -9.099 1.000 16.158 660 VAL A N 1
ATOM 5036 C CA . VAL A 1 643 ? 30.539 72.707 -8.816 1.000 16.356 660 VAL A CA 1
ATOM 5037 C C . VAL A 1 643 ? 30.519 73.017 -7.318 1.000 16.194 660 VAL A C 1
ATOM 5038 O O . VAL A 1 643 ? 29.419 73.234 -6.777 1.000 15.697 660 VAL A O 1
ATOM 5042 N N . ARG A 1 644 ? 31.685 73.004 -6.675 1.000 16.360 661 ARG A N 1
ATOM 5043 C CA . ARG A 1 644 ? 31.868 73.565 -5.314 1.000 16.506 661 ARG A CA 1
ATOM 5044 C C . ARG A 1 644 ? 32.999 74.588 -5.366 1.000 17.005 661 ARG A C 1
ATOM 5045 O O . ARG A 1 644 ? 33.950 74.385 -6.149 1.000 16.707 661 ARG A O 1
ATOM 5053 N N . GLU A 1 645 ? 32.867 75.648 -4.568 1.000 17.708 662 GLU A N 1
ATOM 5054 C CA . GLU A 1 645 ? 33.781 76.815 -4.548 1.000 18.888 662 GLU A CA 1
ATOM 5055 C C . GLU A 1 645 ? 34.021 77.229 -3.094 1.000 18.707 662 GLU A C 1
ATOM 5056 O O . GLU A 1 645 ? 33.033 77.517 -2.399 1.000 18.003 662 GLU A O 1
ATOM 5062 N N . SER A 1 646 ? 35.287 77.228 -2.668 1.000 19.378 663 SER A N 1
ATOM 5063 C CA . SER A 1 646 ? 35.767 77.751 -1.362 1.000 19.985 663 SER A CA 1
ATOM 5064 C C . SER A 1 646 ? 36.993 78.635 -1.609 1.000 20.204 663 SER A C 1
ATOM 5065 O O . SER A 1 646 ? 38.014 78.101 -2.083 1.000 19.912 663 SER A O 1
ATOM 5068 N N . GLY A 1 647 ? 36.888 79.936 -1.321 1.000 20.798 664 GLY A N 1
ATOM 5069 C CA . GLY A 1 647 ? 37.923 80.930 -1.663 1.000 21.256 664 GLY A CA 1
ATOM 5070 C C . GLY A 1 647 ? 38.324 80.810 -3.124 1.000 21.752 664 GLY A C 1
ATOM 5071 O O . GLY A 1 647 ? 37.429 80.890 -3.981 1.000 22.126 664 GLY A O 1
ATOM 5072 N N . GLU A 1 648 ? 39.611 80.576 -3.395 1.000 22.870 665 GLU A N 1
ATOM 5073 C CA . GLU A 1 648 ? 40.184 80.504 -4.768 1.000 23.503 665 GLU A CA 1
ATOM 5074 C C . GLU A 1 648 ? 39.980 79.096 -5.346 1.000 22.768 665 GLU A C 1
ATOM 5075 O O . GLU A 1 648 ? 40.114 78.947 -6.579 1.000 22.195 665 GLU A O 1
ATOM 5081 N N . ASP A 1 649 ? 39.676 78.104 -4.498 1.000 21.300 666 ASP A N 1
ATOM 5082 C CA . ASP A 1 649 ? 39.521 76.682 -4.906 1.000 20.716 666 ASP A CA 1
ATOM 5083 C C . ASP A 1 649 ? 38.144 76.477 -5.542 1.000 20.740 666 ASP A C 1
ATOM 5084 O O . ASP A 1 649 ? 37.138 76.889 -4.934 1.000 20.200 666 ASP A O 1
ATOM 5089 N N . LYS A 1 650 ? 38.116 75.836 -6.712 1.000 21.126 667 LYS A N 1
ATOM 5090 C CA . LYS A 1 650 ? 36.886 75.544 -7.492 1.000 21.422 667 LYS A CA 1
ATOM 5091 C C . LYS A 1 650 ? 37.065 74.195 -8.198 1.000 20.949 667 LYS A C 1
ATOM 5092 O O . LYS A 1 650 ? 38.083 74.027 -8.899 1.000 20.730 667 LYS A O 1
ATOM 5098 N N . VAL A 1 651 ? 36.123 73.269 -7.997 1.000 20.218 668 VAL A N 1
ATOM 5099 C CA . VAL A 1 651 ? 36.131 71.909 -8.614 1.000 19.881 668 VAL A CA 1
ATOM 5100 C C . VAL A 1 651 ? 34.781 71.667 -9.286 1.000 19.190 668 VAL A C 1
ATOM 5101 O O . VAL A 1 651 ? 33.787 72.288 -8.872 1.000 18.449 668 VAL A O 1
ATOM 5105 N N . MET A 1 652 ? 34.766 70.776 -10.275 1.000 19.056 669 MET A N 1
ATOM 5106 C CA . MET A 1 652 ? 33.535 70.228 -10.894 1.000 18.877 669 MET A CA 1
ATOM 5107 C C . MET A 1 652 ? 33.603 68.700 -10.817 1.000 18.198 669 MET A C 1
ATOM 5108 O O . MET A 1 652 ? 34.578 68.121 -11.333 1.000 18.178 669 MET A O 1
ATOM 5113 N N . VAL A 1 653 ? 32.625 68.077 -10.160 1.000 17.373 670 VAL A N 1
ATOM 5114 C CA . VAL A 1 653 ? 32.452 66.597 -10.142 1.000 16.816 670 VAL A CA 1
ATOM 5115 C C . VAL A 1 653 ? 31.334 66.257 -11.128 1.000 16.302 670 VAL A C 1
ATOM 5116 O O . VAL A 1 653 ? 30.231 66.793 -10.961 1.000 15.455 670 VAL A O 1
ATOM 5120 N N . ILE A 1 654 ? 31.637 65.433 -12.134 1.000 15.993 671 ILE A N 1
ATOM 5121 C CA . ILE A 1 654 ? 30.649 64.882 -13.105 1.000 16.026 671 ILE A CA 1
ATOM 5122 C C . ILE A 1 654 ? 30.530 63.381 -12.842 1.000 16.095 671 ILE A C 1
ATOM 5123 O O . ILE A 1 654 ? 31.577 62.716 -12.730 1.000 15.956 671 ILE A O 1
ATOM 5128 N N . TRP A 1 655 ? 29.299 62.882 -12.725 1.000 16.285 672 TRP A N 1
ATOM 5129 C CA . TRP A 1 655 ? 28.983 61.432 -12.741 1.000 16.547 672 TRP A CA 1
ATOM 5130 C C . TRP A 1 655 ? 28.230 61.115 -14.034 1.000 16.879 672 TRP A C 1
ATOM 5131 O O . TRP A 1 655 ? 27.097 61.606 -14.185 1.000 16.385 672 TRP A O 1
ATOM 5142 N N . ALA A 1 656 ? 28.855 60.342 -14.926 1.000 17.599 673 ALA A N 1
ATOM 5143 C CA . ALA A 1 656 ? 28.313 59.957 -16.250 1.000 18.701 673 ALA A CA 1
ATOM 5144 C C . ALA A 1 656 ? 26.949 59.278 -16.076 1.000 19.672 673 ALA A C 1
ATOM 5145 O O . ALA A 1 656 ? 26.058 59.520 -16.915 1.000 19.806 673 ALA A O 1
ATOM 5147 N N . GLY A 1 657 ? 26.799 58.469 -15.021 1.000 20.924 674 GLY A N 1
ATOM 5148 C CA . GLY A 1 657 ? 25.573 57.705 -14.718 1.000 22.391 674 GLY A CA 1
ATOM 5149 C C . GLY A 1 657 ? 25.815 56.206 -14.771 1.000 23.844 674 GLY A C 1
ATOM 5150 O O . GLY A 1 657 ? 26.990 55.800 -14.871 1.000 23.093 674 GLY A O 1
ATOM 5151 N N . GLN A 1 658 ? 24.738 55.414 -14.711 1.000 26.710 675 GLN A N 1
ATOM 5152 C CA . GLN A 1 658 ? 24.776 53.925 -14.670 1.000 29.501 675 GLN A CA 1
ATOM 5153 C C . GLN A 1 658 ? 25.141 53.378 -16.053 1.000 31.721 675 GLN A C 1
ATOM 5154 O O . GLN A 1 658 ? 24.509 53.801 -17.038 1.000 31.302 675 GLN A O 1
ATOM 5160 N N . GLN A 1 659 ? 26.095 52.445 -16.102 1.000 35.643 676 GLN A N 1
ATOM 5161 C CA . GLN A 1 659 ? 26.620 51.832 -17.352 1.000 38.825 676 GLN A CA 1
ATOM 5162 C C . GLN A 1 659 ? 25.709 50.675 -17.791 1.000 41.688 676 GLN A C 1
ATOM 5163 O O . GLN A 1 659 ? 25.742 50.328 -18.988 1.000 43.013 676 GLN A O 1
ATOM 5169 N N . GLN A 1 660 ? 24.928 50.109 -16.863 1.000 44.206 677 GLN A N 1
ATOM 5170 C CA . GLN A 1 660 ? 23.981 48.990 -17.120 1.000 46.625 677 GLN A CA 1
ATOM 5171 C C . GLN A 1 660 ? 22.544 49.514 -17.007 1.000 47.996 677 GLN A C 1
ATOM 5172 O O . GLN A 1 660 ? 22.163 50.127 -16.007 1.000 48.663 677 GLN A O 1
ATOM 5179 N N . ALA B 1 1 ? -10.216 19.538 -13.619 1.000 93.606 18 ALA B N 1
ATOM 5180 C CA . ALA B 1 1 ? -10.944 20.010 -14.837 1.000 93.286 18 ALA B CA 1
ATOM 5181 C C . ALA B 1 1 ? -10.244 21.244 -15.420 1.000 92.917 18 ALA B C 1
ATOM 5182 O O . ALA B 1 1 ? -10.059 21.291 -16.653 1.000 92.621 18 ALA B O 1
ATOM 5184 N N . TRP B 1 2 ? -9.880 22.206 -14.564 1.000 92.426 19 TRP B N 1
ATOM 5185 C CA . TRP B 1 2 ? -9.109 23.427 -14.932 1.000 92.447 19 TRP B CA 1
ATOM 5186 C C . TRP B 1 2 ? -7.785 23.010 -15.584 1.000 90.709 19 TRP B C 1
ATOM 5187 O O . TRP B 1 2 ? -7.117 22.120 -15.024 1.000 90.577 19 TRP B O 1
ATOM 5198 N N . THR B 1 3 ? -7.440 23.605 -16.732 1.000 88.673 20 THR B N 1
ATOM 5199 C CA . THR B 1 3 ? -6.227 23.270 -17.531 1.000 87.783 20 THR B CA 1
ATOM 5200 C C . THR B 1 3 ? -5.797 24.456 -18.405 1.000 86.606 20 THR B C 1
ATOM 5201 O O . THR B 1 3 ? -6.621 25.364 -18.632 1.000 86.239 20 THR B O 1
ATOM 5205 N N . THR B 1 4 ? -4.542 24.425 -18.865 1.000 85.546 21 THR B N 1
ATOM 5206 C CA . THR B 1 4 ? -3.973 25.289 -19.936 1.000 84.905 21 THR B CA 1
ATOM 5207 C C . THR B 1 4 ? -2.939 24.462 -20.713 1.000 84.637 21 THR B C 1
ATOM 5208 O O . THR B 1 4 ? -2.825 23.253 -20.425 1.000 84.376 21 THR B O 1
ATOM 5212 N N . THR B 1 5 ? -2.219 25.079 -21.656 1.000 85.194 22 THR B N 1
ATOM 5213 C CA . THR B 1 5 ? -1.232 24.406 -22.546 1.000 86.178 22 THR B CA 1
ATOM 5214 C C . THR B 1 5 ? 0.090 24.199 -21.795 1.000 87.368 22 THR B C 1
ATOM 5215 O O . THR B 1 5 ? 0.477 25.106 -21.032 1.000 88.712 22 THR B O 1
ATOM 5219 N N . ASP B 1 6 ? 0.735 23.042 -22.003 1.000 87.520 23 ASP B N 1
ATOM 5220 C CA . ASP B 1 6 ? 2.086 22.669 -21.490 1.000 86.584 23 ASP B CA 1
ATOM 5221 C C . ASP B 1 6 ? 2.016 22.311 -19.998 1.000 85.630 23 ASP B C 1
ATOM 5222 O O . ASP B 1 6 ? 2.645 21.304 -19.614 1.000 85.483 23 ASP B O 1
ATOM 5227 N N . PHE B 1 7 ? 1.302 23.103 -19.190 1.000 84.855 24 PHE B N 1
ATOM 5228 C CA . PHE B 1 7 ? 1.061 22.848 -17.744 1.000 83.659 24 PHE B CA 1
ATOM 5229 C C . PHE B 1 7 ? 0.163 21.621 -17.598 1.000 81.071 24 PHE B C 1
ATOM 5230 O O . PHE B 1 7 ? -0.784 21.460 -18.366 1.000 79.819 24 PHE B O 1
ATOM 5238 N N . PRO B 1 8 ? 0.427 20.713 -16.628 1.000 79.159 25 PRO B N 1
ATOM 5239 C CA . PRO B 1 8 ? -0.441 19.557 -16.396 1.000 78.308 25 PRO B CA 1
ATOM 5240 C C . PRO B 1 8 ? -1.824 19.947 -15.851 1.000 77.510 25 PRO B C 1
ATOM 5241 O O . PRO B 1 8 ? -2.098 21.130 -15.726 1.000 75.736 25 PRO B O 1
ATOM 5245 N N . ALA B 1 9 ? -2.651 18.945 -15.535 1.000 77.329 26 ALA B N 1
ATOM 5246 C CA . ALA B 1 9 ? -4.014 19.102 -14.975 1.000 77.596 26 ALA B CA 1
ATOM 5247 C C . ALA B 1 9 ? -3.932 19.789 -13.606 1.000 77.589 26 ALA B C 1
ATOM 5248 O O . ALA B 1 9 ? -3.003 19.468 -12.840 1.000 77.589 26 ALA B O 1
ATOM 5250 N N . PHE B 1 10 ? -4.870 20.701 -13.322 1.000 77.143 27 PHE B N 1
ATOM 5251 C CA . PHE B 1 10 ? -4.992 21.432 -12.032 1.000 76.654 27 PHE B CA 1
ATOM 5252 C C . PHE B 1 10 ? -5.657 20.508 -11.005 1.000 75.941 27 PHE B C 1
ATOM 5253 O O . PHE B 1 10 ? -6.544 19.725 -11.398 1.000 75.563 27 PHE B O 1
ATOM 5261 N N . THR B 1 11 ? -5.240 20.595 -9.737 1.000 75.452 28 THR B N 1
ATOM 5262 C CA . THR B 1 11 ? -5.741 19.753 -8.615 1.000 76.543 28 THR B CA 1
ATOM 5263 C C . THR B 1 11 ? -6.202 20.644 -7.455 1.000 77.654 28 THR B C 1
ATOM 5264 O O . THR B 1 11 ? -5.784 21.817 -7.405 1.000 77.000 28 THR B O 1
ATOM 5268 N N . GLU B 1 12 ? -7.024 20.083 -6.560 1.000 79.445 29 GLU B N 1
ATOM 5269 C CA . GLU B 1 12 ? -7.647 20.782 -5.401 1.000 81.034 29 GLU B CA 1
ATOM 5270 C C . GLU B 1 12 ? -6.571 21.146 -4.370 1.000 81.160 29 GLU B C 1
ATOM 5271 O O . GLU B 1 12 ? -6.116 20.238 -3.643 1.000 80.872 29 GLU B O 1
ATOM 5277 N N . GLU B 1 13 ? -6.187 22.426 -4.319 1.000 80.635 30 GLU B N 1
ATOM 5278 C CA . GLU B 1 13 ? -5.338 23.018 -3.249 1.000 79.395 30 GLU B CA 1
ATOM 5279 C C . GLU B 1 13 ? -6.223 23.942 -2.403 1.000 78.751 30 GLU B C 1
ATOM 5280 O O . GLU B 1 13 ? -6.243 25.162 -2.671 1.000 77.480 30 GLU B O 1
ATOM 5286 N N . GLY B 1 14 ? -6.933 23.365 -1.427 1.000 78.541 31 GLY B N 1
ATOM 5287 C CA . GLY B 1 14 ? -7.933 24.060 -0.592 1.000 79.262 31 GLY B CA 1
ATOM 5288 C C . GLY B 1 14 ? -9.280 24.127 -1.292 1.000 80.529 31 GLY B C 1
ATOM 5289 O O . GLY B 1 14 ? -9.301 24.449 -2.497 1.000 81.922 31 GLY B O 1
ATOM 5290 N N . THR B 1 15 ? -10.365 23.838 -0.567 1.000 81.144 32 THR B N 1
ATOM 5291 C CA . THR B 1 15 ? -11.755 23.770 -1.097 1.000 81.581 32 THR B CA 1
ATOM 5292 C C . THR B 1 15 ? -12.164 25.149 -1.632 1.000 81.406 32 THR B C 1
ATOM 5293 O O . THR B 1 15 ? -12.580 25.997 -0.817 1.000 82.722 32 THR B O 1
ATOM 5297 N N . GLY B 1 16 ? -12.038 25.354 -2.948 1.000 80.767 33 GLY B N 1
ATOM 5298 C CA . GLY B 1 16 ? -12.370 26.620 -3.632 1.000 80.036 33 GLY B CA 1
ATOM 5299 C C . GLY B 1 16 ? -11.342 26.989 -4.688 1.000 79.496 33 GLY B C 1
ATOM 5300 O O . GLY B 1 16 ? -11.746 27.553 -5.724 1.000 78.005 33 GLY B O 1
ATOM 5301 N N . ARG B 1 17 ? -10.061 26.692 -4.434 1.000 80.031 34 ARG B N 1
ATOM 5302 C CA . ARG B 1 17 ? -8.922 27.029 -5.330 1.000 81.211 34 ARG B CA 1
ATOM 5303 C C . ARG B 1 17 ? -8.296 25.740 -5.881 1.000 81.949 34 ARG B C 1
ATOM 5304 O O . ARG B 1 17 ? -8.161 24.769 -5.109 1.000 82.284 34 ARG B O 1
ATOM 5312 N N . PHE B 1 18 ? -7.938 25.744 -7.172 1.000 82.835 35 PHE B N 1
ATOM 5313 C CA . PHE B 1 18 ? -7.219 24.655 -7.887 1.000 82.833 35 PHE B CA 1
ATOM 5314 C C . PHE B 1 18 ? -5.902 25.217 -8.436 1.000 82.195 35 PHE B C 1
ATOM 5315 O O . PHE B 1 18 ? -5.912 26.375 -8.897 1.000 81.125 35 PHE B O 1
ATOM 5323 N N . ILE B 1 19 ? -4.815 24.435 -8.393 1.000 82.468 36 ILE B N 1
ATOM 5324 C CA . ILE B 1 19 ? -3.449 24.886 -8.806 1.000 83.008 36 ILE B CA 1
ATOM 5325 C C . ILE B 1 19 ? -2.785 23.825 -9.694 1.000 83.256 36 ILE B C 1
ATOM 5326 O O . ILE B 1 19 ? -3.155 22.637 -9.588 1.000 82.542 36 ILE B O 1
ATOM 5331 N N . SER B 1 20 ? -1.829 24.260 -10.525 1.000 83.346 37 SER B N 1
ATOM 5332 C CA . SER B 1 20 ? -0.964 23.414 -11.391 1.000 83.745 37 SER B CA 1
ATOM 5333 C C . SER B 1 20 ? 0.436 24.036 -11.481 1.000 83.385 37 SER B C 1
ATOM 5334 O O . SER B 1 20 ? 0.530 25.217 -11.874 1.000 82.132 37 SER B O 1
ATOM 5337 N N . GLN B 1 21 ? 1.472 23.264 -11.134 1.000 83.712 38 GLN B N 1
ATOM 5338 C CA . GLN B 1 21 ? 2.899 23.685 -11.180 1.000 83.431 38 GLN B CA 1
ATOM 5339 C C . GLN B 1 21 ? 3.559 23.109 -12.438 1.000 83.687 38 GLN B C 1
ATOM 5340 O O . GLN B 1 21 ? 3.047 22.103 -12.967 1.000 83.030 38 GLN B O 1
ATOM 5346 N N . LYS B 1 22 ? 4.660 23.724 -12.882 1.000 85.507 39 LYS B N 1
ATOM 5347 C CA . LYS B 1 22 ? 5.436 23.307 -14.082 1.000 87.433 39 LYS B CA 1
ATOM 5348 C C . LYS B 1 22 ? 6.797 24.012 -14.083 1.000 89.169 39 LYS B C 1
ATOM 5349 O O . LYS B 1 22 ? 6.880 25.142 -13.557 1.000 89.450 39 LYS B O 1
ATOM 5355 N N . VAL B 1 23 ? 7.816 23.361 -14.655 1.000 91.015 40 VAL B N 1
ATOM 5356 C CA . VAL B 1 23 ? 9.179 23.931 -14.883 1.000 92.714 40 VAL B CA 1
ATOM 5357 C C . VAL B 1 23 ? 9.214 24.523 -16.298 1.000 94.685 40 VAL B C 1
ATOM 5358 O O . VAL B 1 23 ? 9.522 23.772 -17.246 1.000 95.257 40 VAL B O 1
ATOM 5362 N N . VAL B 1 24 ? 8.896 25.817 -16.426 1.000 95.637 41 VAL B N 1
ATOM 5363 C CA . VAL B 1 24 ? 8.827 26.557 -17.724 1.000 96.094 41 VAL B CA 1
ATOM 5364 C C . VAL B 1 24 ? 10.041 27.490 -17.828 1.000 96.497 41 VAL B C 1
ATOM 5365 O O . VAL B 1 24 ? 10.552 27.920 -16.772 1.000 96.409 41 VAL B O 1
ATOM 5369 N N . GLU B 1 25 ? 10.468 27.789 -19.061 1.000 96.320 42 GLU B N 1
ATOM 5370 C CA . GLU B 1 25 ? 11.710 28.545 -19.386 1.000 95.718 42 GLU B CA 1
ATOM 5371 C C . GLU B 1 25 ? 11.372 30.017 -19.657 1.000 94.652 42 GLU B C 1
ATOM 5372 O O . GLU B 1 25 ? 10.171 30.344 -19.738 1.000 94.968 42 GLU B O 1
ATOM 5378 N N . LYS B 1 26 ? 12.402 30.862 -19.797 1.000 93.356 43 LYS B N 1
ATOM 5379 C CA . LYS B 1 26 ? 12.283 32.302 -20.167 1.000 92.360 43 LYS B CA 1
ATOM 5380 C C . LYS B 1 26 ? 11.638 32.424 -21.552 1.000 93.260 43 LYS B C 1
ATOM 5381 O O . LYS B 1 26 ? 11.815 31.497 -22.370 1.000 93.037 43 LYS B O 1
ATOM 5387 N N . GLY B 1 27 ? 10.934 33.534 -21.802 1.000 94.491 44 GLY B N 1
ATOM 5388 C CA . GLY B 1 27 ? 10.347 33.869 -23.114 1.000 95.401 44 GLY B CA 1
ATOM 5389 C C . GLY B 1 27 ? 8.958 34.472 -22.989 1.000 96.207 44 GLY B C 1
ATOM 5390 O O . GLY B 1 27 ? 8.800 35.437 -22.216 1.000 95.858 44 GLY B O 1
ATOM 5391 N N . THR B 1 28 ? 7.990 33.917 -23.726 1.000 98.085 45 THR B N 1
ATOM 5392 C CA . THR B 1 28 ? 6.610 34.449 -23.893 1.000 99.972 45 THR B CA 1
ATOM 5393 C C . THR B 1 28 ? 5.677 33.306 -24.314 1.000 102.569 45 THR B C 1
ATOM 5394 O O . THR B 1 28 ? 6.149 32.391 -25.019 1.000 102.440 45 THR B O 1
ATOM 5398 N N . ARG B 1 29 ? 4.406 33.361 -23.897 1.000 105.693 46 ARG B N 1
ATOM 5399 C CA . ARG B 1 29 ? 3.352 32.392 -24.305 1.000 107.719 46 ARG B CA 1
ATOM 5400 C C . ARG B 1 29 ? 1.968 33.007 -24.107 1.000 108.644 46 ARG B C 1
ATOM 5401 O O . ARG B 1 29 ? 1.749 33.753 -23.155 1.000 108.402 46 ARG B O 1
ATOM 5409 N N . PRO B 1 30 ? 0.994 32.717 -25.002 1.000 110.021 47 PRO B N 1
ATOM 5410 C CA . PRO B 1 30 ? -0.400 33.106 -24.779 1.000 110.026 47 PRO B CA 1
ATOM 5411 C C . PRO B 1 30 ? -1.055 32.238 -23.692 1.000 109.486 47 PRO B C 1
ATOM 5412 O O . PRO B 1 30 ? -0.911 31.028 -23.748 1.000 108.130 47 PRO B O 1
ATOM 5416 N N . LEU B 1 31 ? -1.754 32.876 -22.747 1.000 109.479 48 LEU B N 1
ATOM 5417 C CA . LEU B 1 31 ? -2.335 32.236 -21.535 1.000 109.311 48 LEU B CA 1
ATOM 5418 C C . LEU B 1 31 ? -3.866 32.246 -21.629 1.000 107.956 48 LEU B C 1
ATOM 5419 O O . LEU B 1 31 ? -4.448 33.349 -21.677 1.000 108.490 48 LEU B O 1
ATOM 5424 N N . GLN B 1 32 ? -4.482 31.058 -21.651 1.000 105.510 49 GLN B N 1
ATOM 5425 C CA . GLN B 1 32 ? -5.957 30.862 -21.700 1.000 104.695 49 GLN B CA 1
ATOM 5426 C C . GLN B 1 32 ? -6.330 29.630 -20.866 1.000 104.630 49 GLN B C 1
ATOM 5427 O O . GLN B 1 32 ? -6.122 28.501 -21.355 1.000 103.815 49 GLN B O 1
ATOM 5433 N N . LEU B 1 33 ? -6.850 29.848 -19.652 1.000 105.833 50 LEU B N 1
ATOM 5434 C CA . LEU B 1 33 ? -7.342 28.784 -18.733 1.000 105.966 50 LEU B CA 1
ATOM 5435 C C . LEU B 1 33 ? -8.685 28.255 -19.249 1.000 105.271 50 LEU B C 1
ATOM 5436 O O . LEU B 1 33 ? -9.549 29.083 -19.597 1.000 105.730 50 LEU B O 1
ATOM 5441 N N . ASN B 1 34 ? -8.847 26.928 -19.280 1.000 104.113 51 ASN B N 1
ATOM 5442 C CA . ASN B 1 34 ? -10.046 26.230 -19.818 1.000 104.164 51 ASN B CA 1
ATOM 5443 C C . ASN B 1 34 ? -10.688 25.401 -18.699 1.000 104.634 51 ASN B C 1
ATOM 5444 O O . ASN B 1 34 ? -9.964 24.595 -18.081 1.000 105.912 51 ASN B O 1
ATOM 5449 N N . PHE B 1 35 ? -11.989 25.595 -18.452 1.000 104.209 52 PHE B N 1
ATOM 5450 C CA . PHE B 1 35 ? -12.797 24.824 -17.468 1.000 103.655 52 PHE B CA 1
ATOM 5451 C C . PHE B 1 35 ? -13.890 24.045 -18.208 1.000 103.475 52 PHE B C 1
ATOM 5452 O O . PHE B 1 35 ? -14.720 24.678 -18.886 1.000 102.535 52 PHE B O 1
ATOM 5460 N N . ASP B 1 36 ? -13.883 22.715 -18.070 1.000 103.511 53 ASP B N 1
ATOM 5461 C CA . ASP B 1 36 ? -14.829 21.782 -18.741 1.000 103.188 53 ASP B CA 1
ATOM 5462 C C . ASP B 1 36 ? -14.713 22.000 -20.259 1.000 103.051 53 ASP B C 1
ATOM 5463 O O . ASP B 1 36 ? -13.602 21.791 -20.787 1.000 103.106 53 ASP B O 1
ATOM 5468 N N . GLN B 1 37 ? -15.800 22.400 -20.932 1.000 102.402 54 GLN B N 1
ATOM 5469 C CA . GLN B 1 37 ? -15.822 22.750 -22.378 1.000 101.119 54 GLN B CA 1
ATOM 5470 C C . GLN B 1 37 ? -16.051 24.262 -22.513 1.000 100.363 54 GLN B C 1
ATOM 5471 O O . GLN B 1 37 ? -16.994 24.663 -23.227 1.000 100.587 54 GLN B O 1
ATOM 5477 N N . GLN B 1 38 ? -15.211 25.063 -21.849 1.000 98.975 55 GLN B N 1
ATOM 5478 C CA . GLN B 1 38 ? -15.342 26.543 -21.751 1.000 98.083 55 GLN B CA 1
ATOM 5479 C C . GLN B 1 38 ? -13.943 27.159 -21.611 1.000 96.492 55 GLN B C 1
ATOM 5480 O O . GLN B 1 38 ? -13.119 26.586 -20.872 1.000 95.914 55 GLN B O 1
ATOM 5486 N N . CYS B 1 39 ? -13.702 28.282 -22.298 1.000 94.903 56 CYS B N 1
ATOM 5487 C CA . CYS B 1 39 ? -12.401 29.003 -22.369 1.000 93.876 56 CYS B CA 1
ATOM 5488 C C . CYS B 1 39 ? -12.501 30.326 -21.599 1.000 93.909 56 CYS B C 1
ATOM 5489 O O . CYS B 1 39 ? -13.386 31.134 -21.940 1.000 93.702 56 CYS B O 1
ATOM 5492 N N . TRP B 1 40 ? -11.621 30.534 -20.611 1.000 93.927 57 TRP B N 1
ATOM 5493 C CA . TRP B 1 40 ? -11.506 31.785 -19.811 1.000 93.553 57 TRP B CA 1
ATOM 5494 C C . TRP B 1 40 ? -10.186 32.490 -20.150 1.000 93.550 57 TRP B C 1
ATOM 5495 O O . TRP B 1 40 ? -9.282 31.822 -20.691 1.000 93.037 57 TRP B O 1
ATOM 5506 N N . GLN B 1 41 ? -10.085 33.788 -19.844 1.000 94.458 58 GLN B N 1
ATOM 5507 C CA . GLN B 1 41 ? -8.973 34.672 -20.290 1.000 95.947 58 GLN B CA 1
ATOM 5508 C C . GLN B 1 41 ? -8.826 35.856 -19.336 1.000 97.344 58 GLN B C 1
ATOM 5509 O O . GLN B 1 41 ? -9.823 36.474 -18.972 1.000 98.180 58 GLN B O 1
ATOM 5515 N N . PRO B 1 42 ? -7.591 36.223 -18.915 1.000 97.788 59 PRO B N 1
ATOM 5516 C CA . PRO B 1 42 ? -7.377 37.455 -18.153 1.000 97.746 59 PRO B CA 1
ATOM 5517 C C . PRO B 1 42 ? -7.543 38.696 -19.044 1.000 97.927 59 PRO B C 1
ATOM 5518 O O . PRO B 1 42 ? -6.723 38.898 -19.923 1.000 97.609 59 PRO B O 1
ATOM 5522 N N . SER B 1 43 ? -8.601 39.480 -18.801 1.000 98.478 60 SER B N 1
ATOM 5523 C CA . SER B 1 43 ? -8.981 40.689 -19.580 1.000 99.269 60 SER B CA 1
ATOM 5524 C C . SER B 1 43 ? -7.901 41.770 -19.441 1.000 100.331 60 SER B C 1
ATOM 5525 O O . SER B 1 43 ? -7.524 42.362 -20.473 1.000 100.744 60 SER B O 1
ATOM 5528 N N . GLY B 1 44 ? -7.430 42.011 -18.212 1.000 100.821 61 GLY B N 1
ATOM 5529 C CA . GLY B 1 44 ? -6.352 42.971 -17.903 1.000 100.798 61 GLY B CA 1
ATOM 5530 C C . GLY B 1 44 ? -4.976 42.370 -18.136 1.000 100.969 61 GLY B C 1
ATOM 5531 O O . GLY B 1 44 ? -4.904 41.178 -18.504 1.000 100.322 61 GLY B O 1
ATOM 5532 N N . GLY B 1 45 ? -3.921 43.166 -17.931 1.000 100.882 62 GLY B N 1
ATOM 5533 C CA . GLY B 1 45 ? -2.514 42.746 -18.078 1.000 100.547 62 GLY B CA 1
ATOM 5534 C C . GLY B 1 45 ? -2.159 41.632 -17.108 1.000 100.681 62 GLY B C 1
ATOM 5535 O O . GLY B 1 45 ? -2.531 41.745 -15.923 1.000 100.827 62 GLY B O 1
ATOM 5536 N N . ILE B 1 46 ? -1.470 40.593 -17.594 1.000 100.347 63 ILE B N 1
ATOM 5537 C CA . ILE B 1 46 ? -1.052 39.395 -16.803 1.000 99.693 63 ILE B CA 1
ATOM 5538 C C . ILE B 1 46 ? 0.029 39.824 -15.801 1.000 99.402 63 ILE B C 1
ATOM 5539 O O . ILE B 1 46 ? 1.019 40.448 -16.233 1.000 98.662 63 ILE B O 1
ATOM 5544 N N . LYS B 1 47 ? -0.164 39.494 -14.518 1.000 99.615 64 LYS B N 1
ATOM 5545 C CA . LYS B 1 47 ? 0.668 39.962 -13.375 1.000 99.276 64 LYS B CA 1
ATOM 5546 C C . LYS B 1 47 ? 1.427 38.784 -12.754 1.000 98.128 64 LYS B C 1
ATOM 5547 O O . LYS B 1 47 ? 1.223 37.640 -13.202 1.000 97.853 64 LYS B O 1
ATOM 5553 N N . LEU B 1 48 ? 2.278 39.075 -11.764 1.000 97.320 65 LEU B N 1
ATOM 5554 C CA . LEU B 1 48 ? 2.901 38.085 -10.844 1.000 96.550 65 LEU B CA 1
ATOM 5555 C C . LEU B 1 48 ? 2.419 38.380 -9.420 1.000 96.553 65 LEU B C 1
ATOM 5556 O O . LEU B 1 48 ? 2.620 39.521 -8.959 1.000 96.226 65 LEU B O 1
ATOM 5561 N N . ASN B 1 49 ? 1.800 37.391 -8.766 1.000 96.770 66 ASN B N 1
ATOM 5562 C CA . ASN B 1 49 ? 1.280 37.479 -7.374 1.000 97.029 66 ASN B CA 1
ATOM 5563 C C . ASN B 1 49 ? 0.220 38.586 -7.298 1.000 98.025 66 ASN B C 1
ATOM 5564 O O . ASN B 1 49 ? 0.469 39.601 -6.615 1.000 97.837 66 ASN B O 1
ATOM 5569 N N . GLN B 1 50 ? -0.915 38.392 -7.980 1.000 99.100 67 GLN B N 1
ATOM 5570 C CA . GLN B 1 50 ? -2.076 39.325 -7.970 1.000 99.633 67 GLN B CA 1
ATOM 5571 C C . GLN B 1 50 ? -3.336 38.617 -8.483 1.000 99.682 67 GLN B C 1
ATOM 5572 O O . GLN B 1 50 ? -3.216 37.512 -9.050 1.000 99.025 67 GLN B O 1
ATOM 5578 N N . MET B 1 51 ? -4.496 39.256 -8.291 1.000 99.805 68 MET B N 1
ATOM 5579 C CA . MET B 1 51 ? -5.827 38.776 -8.749 1.000 99.827 68 MET B CA 1
ATOM 5580 C C . MET B 1 51 ? -5.979 39.107 -10.238 1.000 98.490 68 MET B C 1
ATOM 5581 O O . MET B 1 51 ? -5.836 40.295 -10.591 1.000 98.128 68 MET B O 1
ATOM 5586 N N . LEU B 1 52 ? -6.245 38.095 -11.071 1.000 97.005 69 LEU B N 1
ATOM 5587 C CA . LEU B 1 52 ? -6.451 38.236 -12.539 1.000 96.137 69 LEU B CA 1
ATOM 5588 C C . LEU B 1 52 ? -7.904 37.876 -12.875 1.000 95.537 69 LEU B C 1
ATOM 5589 O O . LEU B 1 52 ? -8.188 36.675 -13.065 1.000 95.271 69 LEU B O 1
ATOM 5594 N N . SER B 1 53 ? -8.784 38.883 -12.927 1.000 94.955 70 SER B N 1
ATOM 5595 C CA . SER B 1 53 ? -10.222 38.754 -13.287 1.000 94.379 70 SER B CA 1
ATOM 5596 C C . SER B 1 53 ? -10.340 38.172 -14.698 1.000 94.550 70 SER B C 1
ATOM 5597 O O . SER B 1 53 ? -9.714 38.732 -15.620 1.000 94.753 70 SER B O 1
ATOM 5600 N N . MET B 1 54 ? -11.114 37.093 -14.852 1.000 94.617 71 MET B N 1
ATOM 5601 C CA . MET B 1 54 ? -11.177 36.280 -16.095 1.000 95.167 71 MET B CA 1
ATOM 5602 C C . MET B 1 54 ? -12.467 36.587 -16.866 1.000 95.860 71 MET B C 1
ATOM 5603 O O . MET B 1 54 ? -13.517 36.780 -16.220 1.000 94.909 71 MET B O 1
ATOM 5608 N N . GLU B 1 55 ? -12.367 36.626 -18.199 1.000 97.429 72 GLU B N 1
ATOM 5609 C CA . GLU B 1 55 ? -13.493 36.808 -19.155 1.000 98.755 72 GLU B CA 1
ATOM 5610 C C . GLU B 1 55 ? -13.573 35.574 -20.050 1.000 99.126 72 GLU B C 1
ATOM 5611 O O . GLU B 1 55 ? -12.568 34.892 -20.240 1.000 99.260 72 GLU B O 1
ATOM 5617 N N . PRO B 1 56 ? -14.755 35.237 -20.621 1.000 100.027 73 PRO B N 1
ATOM 5618 C CA . PRO B 1 56 ? -14.844 34.176 -21.626 1.000 100.010 73 PRO B CA 1
ATOM 5619 C C . PRO B 1 56 ? -13.987 34.525 -22.854 1.000 100.082 73 PRO B C 1
ATOM 5620 O O . PRO B 1 56 ? -14.161 35.608 -23.387 1.000 100.796 73 PRO B O 1
ATOM 5624 N N . CYS B 1 57 ? -13.089 33.615 -23.256 1.000 99.426 74 CYS B N 1
ATOM 5625 C CA . CYS B 1 57 ? -12.056 33.821 -24.312 1.000 99.144 74 CYS B CA 1
ATOM 5626 C C . CYS B 1 57 ? -12.647 34.612 -25.486 1.000 100.269 74 CYS B C 1
ATOM 5627 O O . CYS B 1 57 ? -13.648 34.149 -26.069 1.000 100.769 74 CYS B O 1
ATOM 5630 N N . ARG B 1 58 ? -12.037 35.758 -25.806 1.000 101.480 75 ARG B N 1
ATOM 5631 C CA . ARG B 1 58 ? -12.524 36.736 -26.816 1.000 102.100 75 ARG B CA 1
ATOM 5632 C C . ARG B 1 58 ? -11.328 37.546 -27.335 1.000 102.851 75 ARG B C 1
ATOM 5633 O O . ARG B 1 58 ? -10.540 38.034 -26.499 1.000 103.651 75 ARG B O 1
ATOM 5641 N N . GLY B 1 59 ? -11.204 37.677 -28.661 1.000 101.813 76 GLY B N 1
ATOM 5642 C CA . GLY B 1 59 ? -10.093 38.383 -29.331 1.000 100.618 76 GLY B CA 1
ATOM 5643 C C . GLY B 1 59 ? -8.830 37.538 -29.365 1.000 99.476 76 GLY B C 1
ATOM 5644 O O . GLY B 1 59 ? -8.948 36.297 -29.312 1.000 98.818 76 GLY B O 1
ATOM 5645 N N . THR B 1 60 ? -7.663 38.185 -29.452 1.000 98.981 77 THR B N 1
ATOM 5646 C CA . THR B 1 60 ? -6.326 37.531 -29.458 1.000 99.380 77 THR B CA 1
ATOM 5647 C C . THR B 1 60 ? -5.951 37.155 -28.025 1.000 101.724 77 THR B C 1
ATOM 5648 O O . THR B 1 60 ? -6.103 37.970 -27.117 1.000 103.083 77 THR B O 1
ATOM 5652 N N . PRO B 1 61 ? -5.468 35.914 -27.774 1.000 103.454 78 PRO B N 1
ATOM 5653 C CA . PRO B 1 61 ? -5.006 35.514 -26.443 1.000 103.430 78 PRO B CA 1
ATOM 5654 C C . PRO B 1 61 ? -4.013 36.491 -25.813 1.000 103.409 78 PRO B C 1
ATOM 5655 O O . PRO B 1 61 ? -3.158 37.039 -26.506 1.000 103.633 78 PRO B O 1
ATOM 5659 N N . PRO B 1 62 ? -4.090 36.735 -24.482 1.000 103.175 79 PRO B N 1
ATOM 5660 C CA . PRO B 1 62 ? -3.174 37.652 -23.804 1.000 103.011 79 PRO B CA 1
ATOM 5661 C C . PRO B 1 62 ? -1.798 37.012 -23.566 1.000 102.992 79 PRO B C 1
ATOM 5662 O O . PRO B 1 62 ? -1.749 35.889 -23.095 1.000 103.352 79 PRO B O 1
ATOM 5666 N N . GLN B 1 63 ? -0.727 37.745 -23.889 1.000 102.153 80 GLN B N 1
ATOM 5667 C CA . GLN B 1 63 ? 0.679 37.258 -23.855 1.000 101.217 80 GLN B CA 1
ATOM 5668 C C . GLN B 1 63 ? 1.190 37.264 -22.410 1.000 101.402 80 GLN B C 1
ATOM 5669 O O . GLN B 1 63 ? 1.370 38.367 -21.854 1.000 100.430 80 GLN B O 1
ATOM 5675 N N . TRP B 1 64 ? 1.406 36.078 -21.829 1.000 102.226 81 TRP B N 1
ATOM 5676 C CA . TRP B 1 64 ? 2.070 35.891 -20.510 1.000 103.338 81 TRP B CA 1
ATOM 5677 C C . TRP B 1 64 ? 3.590 35.946 -20.709 1.000 103.296 81 TRP B C 1
ATOM 5678 O O . TRP B 1 64 ? 4.182 34.902 -21.056 1.000 102.648 81 TRP B O 1
ATOM 5689 N N . ARG B 1 65 ? 4.185 37.125 -20.507 1.000 103.657 82 ARG B N 1
ATOM 5690 C CA . ARG B 1 65 ? 5.650 37.356 -20.613 1.000 104.855 82 ARG B CA 1
ATOM 5691 C C . ARG B 1 65 ? 6.344 36.679 -19.424 1.000 106.015 82 ARG B C 1
ATOM 5692 O O . ARG B 1 65 ? 6.195 37.180 -18.290 1.000 106.354 82 ARG B O 1
ATOM 5700 N N . ILE B 1 66 ? 7.061 35.579 -19.681 1.000 106.589 83 ILE B N 1
ATOM 5701 C CA . ILE B 1 66 ? 7.844 34.813 -18.663 1.000 106.175 83 ILE B CA 1
ATOM 5702 C C . ILE B 1 66 ? 9.254 35.416 -18.593 1.000 107.126 83 ILE B C 1
ATOM 5703 O O . ILE B 1 66 ? 10.097 35.059 -19.443 1.000 106.685 83 ILE B O 1
ATOM 5708 N N . PHE B 1 67 ? 9.487 36.297 -17.613 1.000 107.931 84 PHE B N 1
ATOM 5709 C CA . PHE B 1 67 ? 10.727 37.103 -17.445 1.000 108.215 84 PHE B CA 1
ATOM 5710 C C . PHE B 1 67 ? 11.864 36.238 -16.885 1.000 108.847 84 PHE B C 1
ATOM 5711 O O . PHE B 1 67 ? 13.038 36.562 -17.159 1.000 109.808 84 PHE B O 1
ATOM 5719 N N . ARG B 1 68 ? 11.530 35.189 -16.122 1.000 108.830 85 ARG B N 1
ATOM 5720 C CA . ARG B 1 68 ? 12.498 34.372 -15.338 1.000 108.763 85 ARG B CA 1
ATOM 5721 C C . ARG B 1 68 ? 12.258 32.878 -15.591 1.000 108.195 85 ARG B C 1
ATOM 5722 O O . ARG B 1 68 ? 11.132 32.514 -15.984 1.000 109.295 85 ARG B O 1
ATOM 5730 N N . GLN B 1 69 ? 13.285 32.053 -15.358 1.000 106.498 86 GLN B N 1
ATOM 5731 C CA . GLN B 1 69 ? 13.200 30.567 -15.340 1.000 105.423 86 GLN B CA 1
ATOM 5732 C C . GLN B 1 69 ? 12.929 30.112 -13.901 1.000 104.576 86 GLN B C 1
ATOM 5733 O O . GLN B 1 69 ? 13.406 30.794 -12.970 1.000 104.485 86 GLN B O 1
ATOM 5739 N N . GLY B 1 70 ? 12.193 29.009 -13.730 1.000 103.252 87 GLY B N 1
ATOM 5740 C CA . GLY B 1 70 ? 11.925 28.390 -12.417 1.000 102.177 87 GLY B CA 1
ATOM 5741 C C . GLY B 1 70 ? 10.639 27.580 -12.410 1.000 101.360 87 GLY B C 1
ATOM 5742 O O . GLY B 1 70 ? 10.087 27.328 -13.501 1.000 101.019 87 GLY B O 1
ATOM 5743 N N . LEU B 1 71 ? 10.188 27.188 -11.214 1.000 100.122 88 LEU B N 1
ATOM 5744 C CA . LEU B 1 71 ? 8.959 26.382 -10.982 1.000 100.215 88 LEU B CA 1
ATOM 5745 C C . LEU B 1 71 ? 7.772 27.329 -10.767 1.000 100.377 88 LEU B C 1
ATOM 5746 O O . LEU B 1 71 ? 7.645 27.869 -9.649 1.000 100.350 88 LEU B O 1
ATOM 5751 N N . TYR B 1 72 ? 6.944 27.520 -11.801 1.000 99.874 89 TYR B N 1
ATOM 5752 C CA . TYR B 1 72 ? 5.757 28.418 -11.798 1.000 99.427 89 TYR B CA 1
ATOM 5753 C C . TYR B 1 72 ? 4.515 27.635 -11.354 1.000 97.432 89 TYR B C 1
ATOM 5754 O O . TYR B 1 72 ? 4.328 26.497 -11.824 1.000 96.559 89 TYR B O 1
ATOM 5763 N N . THR B 1 73 ? 3.698 28.243 -10.485 1.000 96.700 90 THR B N 1
ATOM 5764 C CA . THR B 1 73 ? 2.411 27.700 -9.969 1.000 96.491 90 THR B CA 1
ATOM 5765 C C . THR B 1 73 ? 1.256 28.566 -10.488 1.000 96.546 90 THR B C 1
ATOM 5766 O O . THR B 1 73 ? 1.222 29.766 -10.144 1.000 95.851 90 THR B O 1
ATOM 5770 N N . LEU B 1 74 ? 0.360 27.980 -11.290 1.000 96.557 91 LEU B N 1
ATOM 5771 C CA . LEU B 1 74 ? -0.885 28.626 -11.787 1.000 96.525 91 LEU B CA 1
ATOM 5772 C C . LEU B 1 74 ? -2.059 28.170 -10.916 1.000 96.581 91 LEU B C 1
ATOM 5773 O O . LEU B 1 74 ? -2.197 26.950 -10.715 1.000 95.294 91 LEU B O 1
ATOM 5778 N N . GLU B 1 75 ? -2.862 29.121 -10.424 1.000 96.637 92 GLU B N 1
ATOM 5779 C CA . GLU B 1 75 ? -3.996 28.887 -9.488 1.000 96.539 92 GLU B CA 1
ATOM 5780 C C . GLU B 1 75 ? -5.284 29.435 -10.116 1.000 96.538 92 GLU B C 1
ATOM 5781 O O . GLU B 1 75 ? -5.177 30.208 -11.088 1.000 96.048 92 GLU B O 1
ATOM 5787 N N . VAL B 1 76 ? -6.447 29.043 -9.581 1.000 96.903 93 VAL B N 1
ATOM 5788 C CA . VAL B 1 76 ? -7.796 29.526 -10.015 1.000 98.046 93 VAL B CA 1
ATOM 5789 C C . VAL B 1 76 ? -8.757 29.464 -8.818 1.000 98.239 93 VAL B C 1
ATOM 5790 O O . VAL B 1 76 ? -8.835 28.397 -8.185 1.000 97.036 93 VAL B O 1
ATOM 5794 N N . ASP B 1 77 ? -9.459 30.569 -8.538 1.000 99.795 94 ASP B N 1
ATOM 5795 C CA . ASP B 1 77 ? -10.404 30.725 -7.396 1.000 101.450 94 ASP B CA 1
ATOM 5796 C C . ASP B 1 77 ? -11.810 30.991 -7.947 1.000 102.066 94 ASP B C 1
ATOM 5797 O O . ASP B 1 77 ? -11.958 31.955 -8.724 1.000 101.826 94 ASP B O 1
ATOM 5802 N N . THR B 1 78 ? -12.799 30.185 -7.538 1.000 103.221 95 THR B N 1
ATOM 5803 C CA . THR B 1 78 ? -14.164 30.120 -8.133 1.000 104.184 95 THR B CA 1
ATOM 5804 C C . THR B 1 78 ? -15.189 30.862 -7.262 1.000 105.556 95 THR B C 1
ATOM 5805 O O . THR B 1 78 ? -15.870 31.755 -7.807 1.000 106.875 95 THR B O 1
ATOM 5809 N N . ARG B 1 79 ? -15.298 30.501 -5.976 1.000 106.081 96 ARG B N 1
ATOM 5810 C CA . ARG B 1 79 ? -16.383 30.932 -5.043 1.000 106.116 96 ARG B CA 1
ATOM 5811 C C . ARG B 1 79 ? -16.645 32.443 -5.135 1.000 106.915 96 ARG B C 1
ATOM 5812 O O . ARG B 1 79 ? -17.785 32.850 -4.831 1.000 107.350 96 ARG B O 1
ATOM 5820 N N . SER B 1 80 ? -15.637 33.238 -5.517 1.000 106.897 97 SER B N 1
ATOM 5821 C CA . SER B 1 80 ? -15.744 34.694 -5.813 1.000 106.649 97 SER B CA 1
ATOM 5822 C C . SER B 1 80 ? -16.974 34.980 -6.688 1.000 106.699 97 SER B C 1
ATOM 5823 O O . SER B 1 80 ? -17.571 36.064 -6.524 1.000 106.797 97 SER B O 1
ATOM 5826 N N . GLY B 1 81 ? -17.326 34.043 -7.576 1.000 105.927 98 GLY B N 1
ATOM 5827 C CA . GLY B 1 81 ? -18.428 34.157 -8.552 1.000 105.129 98 GLY B CA 1
ATOM 5828 C C . GLY B 1 81 ? -17.893 33.991 -9.961 1.000 104.338 98 GLY B C 1
ATOM 5829 O O . GLY B 1 81 ? -18.254 32.997 -10.623 1.000 103.654 98 GLY B O 1
ATOM 5830 N N . THR B 1 82 ? -17.051 34.936 -10.392 1.000 104.344 99 THR B N 1
ATOM 5831 C CA . THR B 1 82 ? -16.172 34.824 -11.586 1.000 103.737 99 THR B CA 1
ATOM 5832 C C . THR B 1 82 ? -14.910 34.071 -11.172 1.000 103.346 99 THR B C 1
ATOM 5833 O O . THR B 1 82 ? -14.349 34.349 -10.113 1.000 103.605 99 THR B O 1
ATOM 5837 N N . PRO B 1 83 ? -14.434 33.081 -11.963 1.000 101.377 100 PRO B N 1
ATOM 5838 C CA . PRO B 1 83 ? -13.147 32.444 -11.688 1.000 99.496 100 PRO B CA 1
ATOM 5839 C C . PRO B 1 83 ? -12.016 33.477 -11.809 1.000 97.673 100 PRO B C 1
ATOM 5840 O O . PRO B 1 83 ? -12.080 34.293 -12.709 1.000 97.615 100 PRO B O 1
ATOM 5844 N N . THR B 1 84 ? -11.046 33.437 -10.890 1.000 96.141 101 THR B N 1
ATOM 5845 C CA . THR B 1 84 ? -9.922 34.409 -10.790 1.000 95.802 101 THR B CA 1
ATOM 5846 C C . THR B 1 84 ? -8.610 33.640 -10.602 1.000 95.147 101 THR B C 1
ATOM 5847 O O . THR B 1 84 ? -8.516 32.877 -9.620 1.000 94.105 101 THR B O 1
ATOM 5851 N N . MET B 1 85 ? -7.642 33.838 -11.504 1.000 95.926 102 MET B N 1
ATOM 5852 C CA . MET B 1 85 ? -6.358 33.085 -11.529 1.000 96.844 102 MET B CA 1
ATOM 5853 C C . MET B 1 85 ? -5.277 33.864 -10.768 1.000 96.184 102 MET B C 1
ATOM 5854 O O . MET B 1 85 ? -5.490 35.060 -10.480 1.000 96.103 102 MET B O 1
ATOM 5859 N N . MET B 1 86 ? -4.160 33.191 -10.471 1.000 94.846 103 MET B N 1
ATOM 5860 C CA . MET B 1 86 ? -2.990 33.729 -9.723 1.000 93.033 103 MET B CA 1
ATOM 5861 C C . MET B 1 86 ? -1.712 33.106 -10.303 1.000 92.313 103 MET B C 1
ATOM 5862 O O . MET B 1 86 ? -1.671 31.866 -10.437 1.000 90.514 103 MET B O 1
ATOM 5867 N N . ILE B 1 87 ? -0.719 33.939 -10.636 1.000 92.679 104 ILE B N 1
ATOM 5868 C CA . ILE B 1 87 ? 0.577 33.521 -11.253 1.000 92.560 104 ILE B CA 1
ATOM 5869 C C . ILE B 1 87 ? 1.697 33.743 -10.229 1.000 92.142 104 ILE B C 1
ATOM 5870 O O . ILE B 1 87 ? 1.891 34.903 -9.810 1.000 91.347 104 ILE B O 1
ATOM 5875 N N . SER B 1 88 ? 2.401 32.669 -9.858 1.000 92.083 105 SER B N 1
ATOM 5876 C CA . SER B 1 88 ? 3.511 32.661 -8.867 1.000 92.262 105 SER B CA 1
ATOM 5877 C C . SER B 1 88 ? 4.622 31.715 -9.337 1.000 93.069 105 SER B C 1
ATOM 5878 O O . SER B 1 88 ? 4.300 30.738 -10.039 1.000 93.062 105 SER B O 1
ATOM 5881 N N . LEU B 1 89 ? 5.876 32.008 -8.971 1.000 93.754 106 LEU B N 1
ATOM 5882 C CA . LEU B 1 89 ? 7.046 31.108 -9.178 1.000 94.090 106 LEU B CA 1
ATOM 5883 C C . LEU B 1 89 ? 7.911 31.104 -7.911 1.000 95.170 106 LEU B C 1
ATOM 5884 O O . LEU B 1 89 ? 7.958 32.144 -7.221 1.000 95.480 106 LEU B O 1
ATOM 5889 N N . GLU B 1 90 ? 8.558 29.969 -7.625 1.000 95.870 107 GLU B N 1
ATOM 5890 C CA . GLU B 1 90 ? 9.566 29.810 -6.541 1.000 96.229 107 GLU B CA 1
ATOM 5891 C C . GLU B 1 90 ? 10.967 29.896 -7.155 1.000 96.702 107 GLU B C 1
ATOM 5892 O O . GLU B 1 90 ? 11.225 29.172 -8.139 1.000 96.688 107 GLU B O 1
ATOM 5898 N N . GLU B 1 91 ? 11.826 30.753 -6.592 1.000 97.215 108 GLU B N 1
ATOM 5899 C CA . GLU B 1 91 ? 13.218 30.998 -7.059 1.000 97.029 108 GLU B CA 1
ATOM 5900 C C . GLU B 1 91 ? 14.197 30.369 -6.060 1.000 95.706 108 GLU B C 1
ATOM 5901 O O . GLU B 1 91 ? 15.408 30.628 -6.205 1.000 94.878 108 GLU B O 1
ATOM 5907 N N . GLN B 1 100 ? 26.557 26.899 -0.486 1.000 46.178 117 GLN B N 1
ATOM 5908 C CA . GLN B 1 100 ? 25.935 25.567 -0.247 1.000 46.153 117 GLN B CA 1
ATOM 5909 C C . GLN B 1 100 ? 27.042 24.537 0.020 1.000 44.651 117 GLN B C 1
ATOM 5910 O O . GLN B 1 100 ? 27.810 24.244 -0.918 1.000 44.612 117 GLN B O 1
ATOM 5916 N N . ILE B 1 101 ? 27.117 24.014 1.250 1.000 43.032 118 ILE B N 1
ATOM 5917 C CA . ILE B 1 101 ? 28.181 23.066 1.706 1.000 41.407 118 ILE B CA 1
ATOM 5918 C C . ILE B 1 101 ? 27.659 21.624 1.657 1.000 38.708 118 ILE B C 1
ATOM 5919 O O . ILE B 1 101 ? 28.473 20.709 1.881 1.000 38.404 118 ILE B O 1
ATOM 5924 N N . ARG B 1 102 ? 26.361 21.434 1.394 1.000 36.265 119 ARG B N 1
ATOM 5925 C CA . ARG B 1 102 ? 25.676 20.114 1.415 1.000 35.445 119 ARG B CA 1
ATOM 5926 C C . ARG B 1 102 ? 24.892 19.923 0.111 1.000 34.240 119 ARG B C 1
ATOM 5927 O O . ARG B 1 102 ? 24.218 20.878 -0.315 1.000 31.755 119 ARG B O 1
ATOM 5935 N N . GLN B 1 103 ? 24.979 18.731 -0.492 1.000 33.723 120 GLN B N 1
ATOM 5936 C CA . GLN B 1 103 ? 24.055 18.275 -1.566 1.000 34.314 120 GLN B CA 1
ATOM 5937 C C . GLN B 1 103 ? 22.640 18.201 -0.989 1.000 34.337 120 GLN B C 1
ATOM 5938 O O . GLN B 1 103 ? 22.483 17.639 0.111 1.000 34.173 120 GLN B O 1
ATOM 5944 N N . CYS B 1 104 ? 21.656 18.745 -1.704 1.000 34.915 121 CYS B N 1
ATOM 5945 C CA . CYS B 1 104 ? 20.217 18.633 -1.359 1.000 35.985 121 CYS B CA 1
ATOM 5946 C C . CYS B 1 104 ? 19.564 17.619 -2.293 1.000 37.195 121 CYS B C 1
ATOM 5947 O O . CYS B 1 104 ? 19.777 17.679 -3.502 1.000 37.191 121 CYS B O 1
ATOM 5950 N N . PRO B 1 105 ? 18.776 16.649 -1.771 1.000 38.491 122 PRO B N 1
ATOM 5951 C CA . PRO B 1 105 ? 18.101 15.669 -2.622 1.000 39.760 122 PRO B CA 1
ATOM 5952 C C . PRO B 1 105 ? 17.316 16.335 -3.763 1.000 41.639 122 PRO B C 1
ATOM 5953 O O . PRO B 1 105 ? 16.613 17.294 -3.501 1.000 41.430 122 PRO B O 1
ATOM 5957 N N . LYS B 1 106 ? 17.477 15.826 -4.989 1.000 44.504 123 LYS B N 1
ATOM 5958 C CA . LYS B 1 106 ? 16.795 16.334 -6.211 1.000 46.448 123 LYS B CA 1
ATOM 5959 C C . LYS B 1 106 ? 15.547 15.487 -6.483 1.000 47.427 123 LYS B C 1
ATOM 5960 O O . LYS B 1 106 ? 15.568 14.279 -6.174 1.000 48.030 123 LYS B O 1
ATOM 5966 N N . TRP B 1 107 ? 14.505 16.119 -7.032 1.000 48.182 124 TRP B N 1
ATOM 5967 C CA . TRP B 1 107 ? 13.203 15.494 -7.385 1.000 48.669 124 TRP B CA 1
ATOM 5968 C C . TRP B 1 107 ? 12.817 15.890 -8.816 1.000 48.402 124 TRP B C 1
ATOM 5969 O O . TRP B 1 107 ? 13.005 17.072 -9.173 1.000 49.229 124 TRP B O 1
ATOM 5980 N N . ASP B 1 108 ? 12.289 14.935 -9.589 1.000 47.672 125 ASP B N 1
ATOM 5981 C CA . ASP B 1 108 ? 11.981 15.084 -11.039 1.000 46.725 125 ASP B CA 1
ATOM 5982 C C . ASP B 1 108 ? 10.489 15.388 -11.240 1.000 46.777 125 ASP B C 1
ATOM 5983 O O . ASP B 1 108 ? 10.080 15.546 -12.406 1.000 47.433 125 ASP B O 1
ATOM 5988 N N . GLY B 1 109 ? 9.709 15.468 -10.156 1.000 46.726 126 GLY B N 1
ATOM 5989 C CA . GLY B 1 109 ? 8.266 15.785 -10.188 1.000 47.244 126 GLY B CA 1
ATOM 5990 C C . GLY B 1 109 ? 7.403 14.565 -10.480 1.000 47.586 126 GLY B C 1
ATOM 5991 O O . GLY B 1 109 ? 6.177 14.739 -10.624 1.000 48.157 126 GLY B O 1
ATOM 5992 N N . LYS B 1 110 ? 8.009 13.373 -10.546 1.000 47.436 127 LYS B N 1
ATOM 5993 C CA . LYS B 1 110 ? 7.342 12.092 -10.910 1.000 46.905 127 LYS B CA 1
ATOM 5994 C C . LYS B 1 110 ? 7.025 11.315 -9.634 1.000 46.420 127 LYS B C 1
ATOM 5995 O O . LYS B 1 110 ? 7.447 11.712 -8.550 1.000 46.405 127 LYS B O 1
ATOM 6001 N N . PRO B 1 111 ? 6.255 10.202 -9.704 1.000 45.272 128 PRO B N 1
ATOM 6002 C CA . PRO B 1 111 ? 5.930 9.414 -8.513 1.000 44.222 128 PRO B CA 1
ATOM 6003 C C . PRO B 1 111 ? 7.156 8.818 -7.800 1.000 43.087 128 PRO B C 1
ATOM 6004 O O . PRO B 1 111 ? 8.202 8.708 -8.414 1.000 41.457 128 PRO B O 1
ATOM 6008 N N . LEU B 1 112 ? 6.984 8.459 -6.523 1.000 42.426 129 LEU B N 1
ATOM 6009 C CA . LEU B 1 112 ? 8.000 7.776 -5.677 1.000 42.698 129 LEU B CA 1
ATOM 6010 C C . LEU B 1 112 ? 7.434 6.429 -5.220 1.000 42.756 129 LEU B C 1
ATOM 6011 O O . LEU B 1 112 ? 6.260 6.402 -4.806 1.000 43.253 129 LEU B O 1
ATOM 6016 N N . THR B 1 113 ? 8.242 5.367 -5.280 1.000 42.433 130 THR B N 1
ATOM 6017 C CA . THR B 1 113 ? 7.930 4.034 -4.702 1.000 42.940 130 THR B CA 1
ATOM 6018 C C . THR B 1 113 ? 8.611 3.940 -3.332 1.000 43.493 130 THR B C 1
ATOM 6019 O O . THR B 1 113 ? 9.851 3.817 -3.297 1.000 43.950 130 THR B O 1
ATOM 6023 N N . ILE B 1 114 ? 7.823 4.016 -2.254 1.000 43.628 131 ILE B N 1
ATOM 6024 C CA . ILE B 1 114 ? 8.306 4.076 -0.842 1.000 43.814 131 ILE B CA 1
ATOM 6025 C C . ILE B 1 114 ? 8.240 2.671 -0.236 1.000 44.001 131 ILE B C 1
ATOM 6026 O O . ILE B 1 114 ? 7.162 2.052 -0.302 1.000 43.948 131 ILE B O 1
ATOM 6031 N N . ASP B 1 115 ? 9.356 2.199 0.329 1.000 44.266 132 ASP B N 1
ATOM 6032 C CA . ASP B 1 115 ? 9.437 0.940 1.116 1.000 44.716 132 ASP B CA 1
ATOM 6033 C C . ASP B 1 115 ? 8.830 1.204 2.499 1.000 45.329 132 ASP B C 1
ATOM 6034 O O . ASP B 1 115 ? 9.454 1.945 3.284 1.000 45.928 132 ASP B O 1
ATOM 6039 N N . VAL B 1 116 ? 7.663 0.614 2.774 1.000 45.807 133 VAL B N 1
ATOM 6040 C CA . VAL B 1 116 ? 6.869 0.824 4.023 1.000 46.509 133 VAL B CA 1
ATOM 6041 C C . VAL B 1 116 ? 6.740 -0.510 4.772 1.000 47.536 133 VAL B C 1
ATOM 6042 O O . VAL B 1 116 ? 5.878 -0.600 5.668 1.000 47.660 133 VAL B O 1
ATOM 6046 N N . SER B 1 117 ? 7.591 -1.487 4.440 1.000 48.827 134 SER B N 1
ATOM 6047 C CA . SER B 1 117 ? 7.530 -2.890 4.931 1.000 49.543 134 SER B CA 1
ATOM 6048 C C . SER B 1 117 ? 7.683 -2.947 6.458 1.000 50.387 134 SER B C 1
ATOM 6049 O O . SER B 1 117 ? 7.130 -3.886 7.062 1.000 50.178 134 SER B O 1
ATOM 6052 N N . LYS B 1 118 ? 8.401 -1.986 7.054 1.000 51.246 135 LYS B N 1
ATOM 6053 C CA . LYS B 1 118 ? 8.747 -1.967 8.502 1.000 52.178 135 LYS B CA 1
ATOM 6054 C C . LYS B 1 118 ? 7.815 -1.024 9.276 1.000 52.298 135 LYS B C 1
ATOM 6055 O O . LYS B 1 118 ? 7.949 -0.972 10.514 1.000 52.440 135 LYS B O 1
ATOM 6061 N N . THR B 1 119 ? 6.913 -0.316 8.587 1.000 52.650 136 THR B N 1
ATOM 6062 C CA . THR B 1 119 ? 6.008 0.708 9.179 1.000 53.665 136 THR B CA 1
ATOM 6063 C C . THR B 1 119 ? 4.549 0.261 9.018 1.000 53.362 136 THR B C 1
ATOM 6064 O O . THR B 1 119 ? 3.926 -0.067 10.045 1.000 53.844 136 THR B O 1
ATOM 6068 N N . PHE B 1 120 ? 4.033 0.250 7.784 1.000 52.862 137 PHE B N 1
ATOM 6069 C CA . PHE B 1 120 ? 2.625 -0.095 7.448 1.000 53.088 137 PHE B CA 1
ATOM 6070 C C . PHE B 1 120 ? 2.545 -1.575 7.052 1.000 53.523 137 PHE B C 1
ATOM 6071 O O . PHE B 1 120 ? 3.428 -2.052 6.312 1.000 54.266 137 PHE B O 1
ATOM 6079 N N . ALA B 1 121 ? 1.511 -2.273 7.537 1.000 53.441 138 ALA B N 1
ATOM 6080 C CA . ALA B 1 121 ? 1.301 -3.731 7.366 1.000 52.795 138 ALA B CA 1
ATOM 6081 C C . ALA B 1 121 ? 0.980 -4.051 5.900 1.000 52.049 138 ALA B C 1
ATOM 6082 O O . ALA B 1 121 ? 0.429 -3.172 5.205 1.000 50.940 138 ALA B O 1
ATOM 6084 N N . GLU B 1 122 ? 1.318 -5.269 5.461 1.000 52.021 139 GLU B N 1
ATOM 6085 C CA . GLU B 1 122 ? 1.042 -5.792 4.095 1.000 51.791 139 GLU B CA 1
ATOM 6086 C C . GLU B 1 122 ? -0.475 -5.914 3.911 1.000 52.130 139 GLU B C 1
ATOM 6087 O O . GLU B 1 122 ? -1.113 -6.585 4.747 1.000 52.790 139 GLU B O 1
ATOM 6093 N N . GLY B 1 123 ? -1.023 -5.275 2.870 1.000 52.116 140 GLY B N 1
ATOM 6094 C CA . GLY B 1 123 ? -2.459 -5.309 2.525 1.000 52.237 140 GLY B CA 1
ATOM 6095 C C . GLY B 1 123 ? -3.193 -4.046 2.950 1.000 52.503 140 GLY B C 1
ATOM 6096 O O . GLY B 1 123 ? -4.133 -3.651 2.232 1.000 52.770 140 GLY B O 1
ATOM 6097 N N . SER B 1 124 ? -2.786 -3.436 4.071 1.000 52.166 141 SER B N 1
ATOM 6098 C CA . SER B 1 124 ? -3.420 -2.234 4.680 1.000 51.393 141 SER B CA 1
ATOM 6099 C C . SER B 1 124 ? -3.335 -1.038 3.723 1.000 49.888 141 SER B C 1
ATOM 6100 O O . SER B 1 124 ? -2.397 -1.000 2.902 1.000 49.932 141 SER B O 1
ATOM 6103 N N . LYS B 1 125 ? -4.287 -0.105 3.833 1.000 48.869 142 LYS B N 1
ATOM 6104 C CA . LYS B 1 125 ? -4.344 1.148 3.030 1.000 48.300 142 LYS B CA 1
ATOM 6105 C C . LYS B 1 125 ? -3.526 2.239 3.734 1.000 46.888 142 LYS B C 1
ATOM 6106 O O . LYS B 1 125 ? -3.535 2.272 4.982 1.000 45.703 142 LYS B O 1
ATOM 6112 N N . VAL B 1 126 ? -2.854 3.092 2.953 1.000 45.653 143 VAL B N 1
ATOM 6113 C CA . VAL B 1 126 ? -2.039 4.247 3.440 1.000 44.944 143 VAL B CA 1
ATOM 6114 C C . VAL B 1 126 ? -2.423 5.483 2.618 1.000 43.571 143 VAL B C 1
ATOM 6115 O O . VAL B 1 126 ? -2.394 5.392 1.375 1.000 42.994 143 VAL B O 1
ATOM 6119 N N . ARG B 1 127 ? -2.770 6.587 3.290 1.000 42.848 144 ARG B N 1
ATOM 6120 C CA . ARG B 1 127 ? -3.180 7.868 2.650 1.000 41.842 144 ARG B CA 1
ATOM 6121 C C . ARG B 1 127 ? -2.038 8.885 2.743 1.000 40.602 144 ARG B C 1
ATOM 6122 O O . ARG B 1 127 ? -1.448 9.011 3.832 1.000 41.275 144 ARG B O 1
ATOM 6130 N N . ASP B 1 128 ? -1.756 9.580 1.638 1.000 39.442 145 ASP B N 1
ATOM 6131 C CA . ASP B 1 128 ? -0.998 10.858 1.627 1.000 38.912 145 ASP B CA 1
ATOM 6132 C C . ASP B 1 128 ? -1.992 11.979 1.949 1.000 38.698 145 ASP B C 1
ATOM 6133 O O . ASP B 1 128 ? -2.699 12.424 1.022 1.000 37.856 145 ASP B O 1
ATOM 6138 N N . PHE B 1 129 ? -2.049 12.402 3.215 1.000 38.860 146 PHE B N 1
ATOM 6139 C CA . PHE B 1 129 ? -3.059 13.356 3.748 1.000 38.970 146 PHE B CA 1
ATOM 6140 C C . PHE B 1 129 ? -3.052 14.660 2.940 1.000 39.205 146 PHE B C 1
ATOM 6141 O O . PHE B 1 129 ? -4.130 15.270 2.803 1.000 39.411 146 PHE B O 1
ATOM 6149 N N . TYR B 1 130 ? -1.889 15.082 2.430 1.000 39.093 147 TYR B N 1
ATOM 6150 C CA . TYR B 1 130 ? -1.734 16.363 1.690 1.000 39.659 147 TYR B CA 1
ATOM 6151 C C . TYR B 1 130 ? -2.499 16.297 0.362 1.000 40.659 147 TYR B C 1
ATOM 6152 O O . TYR B 1 130 ? -3.204 17.272 0.036 1.000 40.862 147 TYR B O 1
ATOM 6161 N N . SER B 1 131 ? -2.356 15.192 -0.377 1.000 41.854 148 SER B N 1
ATOM 6162 C CA . SER B 1 131 ? -2.992 14.959 -1.703 1.000 42.433 148 SER B CA 1
ATOM 6163 C C . SER B 1 131 ? -4.413 14.413 -1.522 1.000 43.436 148 SER B C 1
ATOM 6164 O O . SER B 1 131 ? -5.298 14.805 -2.310 1.000 43.775 148 SER B O 1
ATOM 6167 N N . GLY B 1 132 ? -4.609 13.535 -0.532 1.000 43.744 149 GLY B N 1
ATOM 6168 C CA . GLY B 1 132 ? -5.843 12.749 -0.333 1.000 44.580 149 GLY B CA 1
ATOM 6169 C C . GLY B 1 132 ? -5.719 11.355 -0.930 1.000 45.193 149 GLY B C 1
ATOM 6170 O O . GLY B 1 132 ? -6.493 10.469 -0.516 1.000 44.697 149 GLY B O 1
ATOM 6171 N N . ASN B 1 133 ? -4.771 11.168 -1.858 1.000 45.965 150 ASN B N 1
ATOM 6172 C CA . ASN B 1 133 ? -4.506 9.891 -2.576 1.000 46.173 150 ASN B CA 1
ATOM 6173 C C . ASN B 1 133 ? -4.248 8.777 -1.557 1.000 46.495 150 ASN B C 1
ATOM 6174 O O . ASN B 1 133 ? -3.504 9.023 -0.586 1.000 46.973 150 ASN B O 1
ATOM 6179 N N . VAL B 1 134 ? -4.854 7.607 -1.780 1.000 46.952 151 VAL B N 1
ATOM 6180 C CA . VAL B 1 134 ? -4.686 6.378 -0.949 1.000 47.434 151 VAL B CA 1
ATOM 6181 C C . VAL B 1 134 ? -4.020 5.308 -1.820 1.000 47.642 151 VAL B C 1
ATOM 6182 O O . VAL B 1 134 ? -4.254 5.314 -3.045 1.000 47.759 151 VAL B O 1
ATOM 6186 N N . ALA B 1 135 ? -3.211 4.440 -1.206 1.000 48.430 152 ALA B N 1
ATOM 6187 C CA . ALA B 1 135 ? -2.484 3.331 -1.868 1.000 48.683 152 ALA B CA 1
ATOM 6188 C C . ALA B 1 135 ? -2.507 2.092 -0.967 1.000 48.873 152 ALA B C 1
ATOM 6189 O O . ALA B 1 135 ? -2.592 2.256 0.267 1.000 48.693 152 ALA B O 1
ATOM 6191 N N . THR B 1 136 ? -2.438 0.904 -1.575 1.000 49.349 153 THR B N 1
ATOM 6192 C CA . THR B 1 136 ? -2.440 -0.417 -0.891 1.000 49.779 153 THR B CA 1
ATOM 6193 C C . THR B 1 136 ? -1.004 -0.952 -0.838 1.000 49.932 153 THR B C 1
ATOM 6194 O O . THR B 1 136 ? -0.352 -0.993 -1.902 1.000 49.937 153 THR B O 1
ATOM 6198 N N . VAL B 1 137 ? -0.539 -1.343 0.353 1.000 50.342 154 VAL B N 1
ATOM 6199 C CA . VAL B 1 137 ? 0.846 -1.851 0.594 1.000 51.411 154 VAL B CA 1
ATOM 6200 C C . VAL B 1 137 ? 0.980 -3.219 -0.089 1.000 52.113 154 VAL B C 1
ATOM 6201 O O . VAL B 1 137 ? 0.438 -4.207 0.451 1.000 52.089 154 VAL B O 1
ATOM 6205 N N . SER B 1 138 ? 1.666 -3.256 -1.237 1.000 52.101 155 SER B N 1
ATOM 6206 C CA . SER B 1 138 ? 1.892 -4.464 -2.075 1.000 52.313 155 SER B CA 1
ATOM 6207 C C . SER B 1 138 ? 3.395 -4.760 -2.161 1.000 52.142 155 SER B C 1
ATOM 6208 O O . SER B 1 138 ? 4.130 -3.927 -2.731 1.000 51.426 155 SER B O 1
ATOM 6211 N N . GLY B 1 139 ? 3.823 -5.907 -1.623 1.000 51.645 156 GLY B N 1
ATOM 6212 C CA . GLY B 1 139 ? 5.238 -6.319 -1.538 1.000 51.767 156 GLY B CA 1
ATOM 6213 C C . GLY B 1 139 ? 6.039 -5.399 -0.630 1.000 51.505 156 GLY B C 1
ATOM 6214 O O . GLY B 1 139 ? 7.241 -5.204 -0.903 1.000 51.183 156 GLY B O 1
ATOM 6215 N N . GLY B 1 140 ? 5.397 -4.858 0.412 1.000 51.333 157 GLY B N 1
ATOM 6216 C CA . GLY B 1 140 ? 5.989 -3.896 1.361 1.000 51.074 157 GLY B CA 1
ATOM 6217 C C . GLY B 1 140 ? 6.342 -2.577 0.693 1.000 50.687 157 GLY B C 1
ATOM 6218 O O . GLY B 1 140 ? 7.291 -1.918 1.162 1.000 50.554 157 GLY B O 1
ATOM 6219 N N . LYS B 1 141 ? 5.603 -2.199 -0.357 1.000 50.517 158 LYS B N 1
ATOM 6220 C CA . LYS B 1 141 ? 5.854 -0.976 -1.166 1.000 50.181 158 LYS B CA 1
ATOM 6221 C C . LYS B 1 141 ? 4.526 -0.299 -1.526 1.000 49.493 158 LYS B C 1
ATOM 6222 O O . LYS B 1 141 ? 3.503 -1.006 -1.633 1.000 50.029 158 LYS B O 1
ATOM 6228 N N . ILE B 1 142 ? 4.559 1.027 -1.691 1.000 47.603 159 ILE B N 1
ATOM 6229 C CA . ILE B 1 142 ? 3.456 1.857 -2.260 1.000 46.900 159 ILE B CA 1
ATOM 6230 C C . ILE B 1 142 ? 4.073 2.828 -3.273 1.000 46.077 159 ILE B C 1
ATOM 6231 O O . ILE B 1 142 ? 5.273 3.133 -3.131 1.000 45.394 159 ILE B O 1
ATOM 6236 N N . THR B 1 143 ? 3.286 3.275 -4.254 1.000 45.782 160 THR B N 1
ATOM 6237 C CA . THR B 1 143 ? 3.679 4.279 -5.280 1.000 46.611 160 THR B CA 1
ATOM 6238 C C . THR B 1 143 ? 2.703 5.459 -5.211 1.000 46.988 160 THR B C 1
ATOM 6239 O O . THR B 1 143 ? 1.496 5.233 -5.427 1.000 47.219 160 THR B O 1
ATOM 6243 N N . LEU B 1 144 ? 3.212 6.659 -4.909 1.000 46.892 161 LEU B N 1
ATOM 6244 C CA . LEU B 1 144 ? 2.402 7.895 -4.732 1.000 46.281 161 LEU B CA 1
ATOM 6245 C C . LEU B 1 144 ? 3.121 9.091 -5.365 1.000 45.917 161 LEU B C 1
ATOM 6246 O O . LEU B 1 144 ? 4.363 9.165 -5.263 1.000 45.974 161 LEU B O 1
ATOM 6251 N N . GLN B 1 145 ? 2.346 9.979 -5.994 1.000 45.453 162 GLN B N 1
ATOM 6252 C CA . GLN B 1 145 ? 2.794 11.274 -6.570 1.000 45.330 162 GLN B CA 1
ATOM 6253 C C . GLN B 1 145 ? 2.559 12.369 -5.532 1.000 44.893 162 GLN B C 1
ATOM 6254 O O . GLN B 1 145 ? 1.420 12.601 -5.134 1.000 44.310 162 GLN B O 1
ATOM 6260 N N . PRO B 1 146 ? 3.619 13.050 -5.035 1.000 44.191 163 PRO B N 1
ATOM 6261 C CA . PRO B 1 146 ? 3.446 14.267 -4.241 1.000 43.498 163 PRO B CA 1
ATOM 6262 C C . PRO B 1 146 ? 2.633 15.318 -5.012 1.000 42.561 163 PRO B C 1
ATOM 6263 O O . PRO B 1 146 ? 2.995 15.628 -6.133 1.000 42.249 163 PRO B O 1
ATOM 6267 N N . ALA B 1 147 ? 1.555 15.822 -4.401 1.000 42.837 164 ALA B N 1
ATOM 6268 C CA . ALA B 1 147 ? 0.596 16.778 -5.005 1.000 42.965 164 ALA B CA 1
ATOM 6269 C C . ALA B 1 147 ? 1.280 18.132 -5.223 1.000 42.907 164 ALA B C 1
ATOM 6270 O O . ALA B 1 147 ? 2.276 18.414 -4.528 1.000 43.695 164 ALA B O 1
ATOM 6272 N N . PHE B 1 148 ? 0.759 18.931 -6.158 1.000 42.688 165 PHE B N 1
ATOM 6273 C CA . PHE B 1 148 ? 1.233 20.308 -6.455 1.000 43.265 165 PHE B CA 1
ATOM 6274 C C . PHE B 1 148 ? 1.079 21.164 -5.194 1.000 42.332 165 PHE B C 1
ATOM 6275 O O . PHE B 1 148 ? -0.003 21.126 -4.572 1.000 42.421 165 PHE B O 1
ATOM 6283 N N . GLY B 1 149 ? 2.142 21.879 -4.812 1.000 40.915 166 GLY B N 1
ATOM 6284 C CA . GLY B 1 149 ? 2.171 22.765 -3.632 1.000 40.108 166 GLY B CA 1
ATOM 6285 C C . GLY B 1 149 ? 2.658 22.052 -2.382 1.000 38.901 166 GLY B C 1
ATOM 6286 O O . GLY B 1 149 ? 2.889 22.742 -1.374 1.000 38.986 166 GLY B O 1
ATOM 6287 N N . SER B 1 150 ? 2.825 20.725 -2.437 1.000 37.605 167 SER B N 1
ATOM 6288 C CA . SER B 1 150 ? 3.317 19.882 -1.315 1.000 36.610 167 SER B CA 1
ATOM 6289 C C . SER B 1 150 ? 4.810 20.136 -1.069 1.000 35.477 167 SER B C 1
ATOM 6290 O O . SER B 1 150 ? 5.298 19.729 -0.002 1.000 35.079 167 SER B O 1
ATOM 6293 N N . ASN B 1 151 ? 5.499 20.771 -2.025 1.000 35.029 168 ASN B N 1
ATOM 6294 C CA . ASN B 1 151 ? 6.977 20.940 -2.040 1.000 35.052 168 ASN B CA 1
ATOM 6295 C C . ASN B 1 151 ? 7.625 19.550 -2.071 1.000 35.309 168 ASN B C 1
ATOM 6296 O O . ASN B 1 151 ? 8.705 19.393 -1.481 1.000 35.300 168 ASN B O 1
ATOM 6301 N N . GLY B 1 152 ? 6.978 18.583 -2.733 1.000 34.913 169 GLY B N 1
ATOM 6302 C CA . GLY B 1 152 ? 7.453 17.191 -2.864 1.000 34.788 169 GLY B CA 1
ATOM 6303 C C . GLY B 1 152 ? 7.291 16.384 -1.584 1.000 34.085 169 GLY B C 1
ATOM 6304 O O . GLY B 1 152 ? 7.993 15.364 -1.449 1.000 34.283 169 GLY B O 1
ATOM 6305 N N . LEU B 1 153 ? 6.398 16.799 -0.680 1.000 33.958 170 LEU B N 1
ATOM 6306 C CA . LEU B 1 153 ? 6.125 16.090 0.601 1.000 33.613 170 LEU B CA 1
ATOM 6307 C C . LEU B 1 153 ? 5.088 14.986 0.371 1.000 33.872 170 LEU B C 1
ATOM 6308 O O . LEU B 1 153 ? 4.185 15.185 -0.466 1.000 34.291 170 LEU B O 1
ATOM 6313 N N . LEU B 1 154 ? 5.234 13.868 1.089 1.000 34.019 171 LEU B N 1
ATOM 6314 C CA . LEU B 1 154 ? 4.175 12.846 1.312 1.000 34.359 171 LEU B CA 1
ATOM 6315 C C . LEU B 1 154 ? 3.971 12.697 2.823 1.000 34.107 171 LEU B C 1
ATOM 6316 O O . LEU B 1 154 ? 4.932 12.297 3.507 1.000 34.161 171 LEU B O 1
ATOM 6321 N N . LEU B 1 155 ? 2.781 13.043 3.321 1.000 34.471 172 LEU B N 1
ATOM 6322 C CA . LEU B 1 155 ? 2.396 12.904 4.751 1.000 34.932 172 LEU B CA 1
ATOM 6323 C C . LEU B 1 155 ? 1.610 11.598 4.914 1.000 35.977 172 LEU B C 1
ATOM 6324 O O . LEU B 1 155 ? 0.364 11.654 4.972 1.000 36.553 172 LEU B O 1
ATOM 6329 N N . LEU B 1 156 ? 2.321 10.467 4.972 1.000 36.707 173 LEU B N 1
ATOM 6330 C CA . LEU B 1 156 ? 1.732 9.101 4.906 1.000 37.488 173 LEU B CA 1
ATOM 6331 C C . LEU B 1 156 ? 1.161 8.722 6.278 1.000 37.681 173 LEU B C 1
ATOM 6332 O O . LEU B 1 156 ? 1.913 8.765 7.272 1.000 37.284 173 LEU B O 1
ATOM 6337 N N . GLU B 1 157 ? -0.126 8.366 6.310 1.000 38.839 174 GLU B N 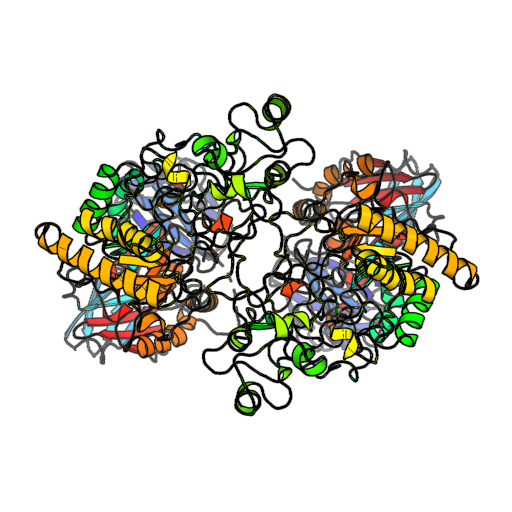1
ATOM 6338 C CA . GLU B 1 157 ? -0.870 7.927 7.520 1.000 39.694 174 GLU B CA 1
ATOM 6339 C C . GLU B 1 157 ? -1.701 6.689 7.167 1.000 40.683 174 GLU B C 1
ATOM 6340 O O . GLU B 1 157 ? -1.996 6.499 5.968 1.000 39.740 174 GLU B O 1
ATOM 6346 N N . ARG B 1 158 ? -2.066 5.891 8.173 1.000 42.240 175 ARG B N 1
ATOM 6347 C CA . ARG B 1 158 ? -3.046 4.781 8.037 1.000 43.224 175 ARG B CA 1
ATOM 6348 C C . ARG B 1 158 ? -4.378 5.374 7.567 1.000 43.652 175 ARG B C 1
ATOM 6349 O O . ARG B 1 158 ? -4.777 6.423 8.111 1.000 44.513 175 ARG B O 1
ATOM 6357 N N . ALA B 1 159 ? -5.022 4.732 6.588 1.000 43.763 176 ALA B N 1
ATOM 6358 C CA . ALA B 1 159 ? -6.263 5.204 5.928 1.000 43.515 176 ALA B CA 1
ATOM 6359 C C . ALA B 1 159 ? -7.399 5.352 6.950 1.000 43.367 176 ALA B C 1
ATOM 6360 O O . ALA B 1 159 ? -8.267 6.215 6.728 1.000 43.208 176 ALA B O 1
ATOM 6362 N N . GLU B 1 160 ? -7.386 4.562 8.031 1.000 44.349 177 GLU B N 1
ATOM 6363 C CA . GLU B 1 160 ? -8.451 4.561 9.074 1.000 45.300 177 GLU B CA 1
ATOM 6364 C C . GLU B 1 160 ? -8.304 5.770 10.014 1.000 45.375 177 GLU B C 1
ATOM 6365 O O . GLU B 1 160 ? -9.082 5.842 10.988 1.000 45.804 177 GLU B O 1
ATOM 6371 N N . THR B 1 161 ? -7.353 6.678 9.754 1.000 44.338 178 THR B N 1
ATOM 6372 C CA . THR B 1 161 ? -7.259 8.007 10.420 1.000 43.241 178 THR B CA 1
ATOM 6373 C C . THR B 1 161 ? -8.465 8.847 9.978 1.000 42.086 178 THR B C 1
ATOM 6374 O O . THR B 1 161 ? -8.582 9.112 8.765 1.000 40.336 178 THR B O 1
ATOM 6378 N N . ALA B 1 162 ? -9.321 9.238 10.928 1.000 41.829 179 ALA B N 1
ATOM 6379 C CA . ALA B 1 162 ? -10.658 9.832 10.684 1.000 41.920 179 ALA B CA 1
ATOM 6380 C C . ALA B 1 162 ? -10.630 11.347 10.915 1.000 41.398 179 ALA B C 1
ATOM 6381 O O . ALA B 1 162 ? -11.035 12.092 9.999 1.000 41.736 179 ALA B O 1
ATOM 6383 N N . ALA B 1 163 ? -10.184 11.777 12.098 1.000 40.554 180 ALA B N 1
ATOM 6384 C CA . ALA B 1 163 ? -10.315 13.164 12.604 1.000 40.044 180 ALA B CA 1
ATOM 6385 C C . ALA B 1 163 ? -9.132 13.504 13.510 1.000 39.266 180 ALA B C 1
ATOM 6386 O O . ALA B 1 163 ? -8.290 12.647 13.771 1.000 38.473 180 ALA B O 1
ATOM 6388 N N . PRO B 1 164 ? -9.017 14.763 13.998 1.000 38.994 181 PRO B N 1
ATOM 6389 C CA . PRO B 1 164 ? -7.963 15.133 14.944 1.000 38.346 181 PRO B CA 1
ATOM 6390 C C . PRO B 1 164 ? -7.874 14.192 16.155 1.000 38.053 181 PRO B C 1
ATOM 6391 O O . PRO B 1 164 ? -8.906 13.792 16.659 1.000 38.421 181 PRO B O 1
ATOM 6395 N N . ALA B 1 165 ? -6.650 13.869 16.584 1.000 37.021 182 ALA B N 1
ATOM 6396 C CA . ALA B 1 165 ? -6.355 13.041 17.776 1.000 36.646 182 ALA B CA 1
ATOM 6397 C C . ALA B 1 165 ? -6.694 13.837 19.033 1.000 35.892 182 ALA B C 1
ATOM 6398 O O . ALA B 1 165 ? -6.805 15.059 18.974 1.000 36.197 182 ALA B O 1
ATOM 6400 N N . PRO B 1 166 ? -6.878 13.178 20.202 1.000 35.402 183 PRO B N 1
ATOM 6401 C CA . PRO B 1 166 ? -7.084 13.892 21.462 1.000 34.622 183 PRO B CA 1
ATOM 6402 C C . PRO B 1 166 ? -5.950 14.892 21.725 1.000 33.982 183 PRO B C 1
ATOM 6403 O O . PRO B 1 166 ? -4.805 14.552 21.479 1.000 33.408 183 PRO B O 1
ATOM 6407 N N . PHE B 1 167 ? -6.295 16.092 22.202 1.000 33.071 184 PHE B N 1
ATOM 6408 C CA . PHE B 1 167 ? -5.346 17.208 22.446 1.000 31.785 184 PHE B CA 1
ATOM 6409 C C . PHE B 1 167 ? -4.284 16.767 23.458 1.000 31.471 184 PHE B C 1
ATOM 6410 O O . PHE B 1 167 ? -4.642 16.178 24.495 1.000 31.902 184 PHE B O 1
ATOM 6418 N N . ASP B 1 168 ? -3.015 17.050 23.151 1.000 30.600 185 ASP B N 1
ATOM 6419 C CA . ASP B 1 168 ? -1.865 16.892 24.080 1.000 29.919 185 ASP B CA 1
ATOM 6420 C C . ASP B 1 168 ? -0.968 18.125 23.935 1.000 28.768 185 ASP B C 1
ATOM 6421 O O . ASP B 1 168 ? -0.721 18.538 22.785 1.000 28.607 185 ASP B O 1
ATOM 6426 N N . TRP B 1 169 ? -0.507 18.682 25.058 1.000 28.126 186 TRP B N 1
ATOM 6427 C CA . TRP B 1 169 ? 0.387 19.873 25.106 1.000 27.769 186 TRP B CA 1
ATOM 6428 C C . TRP B 1 169 ? 1.725 19.558 24.425 1.000 27.596 186 TRP B C 1
ATOM 6429 O O . TRP B 1 169 ? 2.362 20.506 23.931 1.000 27.826 186 TRP B O 1
ATOM 6440 N N . HIS B 1 170 ? 2.120 18.280 24.389 1.000 27.196 187 HIS B N 1
ATOM 6441 C CA . HIS B 1 170 ? 3.377 17.785 23.765 1.000 26.909 187 HIS B CA 1
ATOM 6442 C C . HIS B 1 170 ? 3.199 17.622 22.247 1.000 26.751 187 HIS B C 1
ATOM 6443 O O . HIS B 1 170 ? 4.195 17.283 21.576 1.000 26.947 187 HIS B O 1
ATOM 6450 N N . ASN B 1 171 ? 1.988 17.848 21.723 1.000 26.141 188 ASN B N 1
ATOM 6451 C CA . ASN B 1 171 ? 1.705 17.918 20.263 1.000 26.237 188 ASN B CA 1
ATOM 6452 C C . ASN B 1 171 ? 0.921 19.198 19.936 1.000 25.613 188 ASN B C 1
ATOM 6453 O O . ASN B 1 171 ? 0.367 19.280 18.821 1.000 25.861 188 ASN B O 1
ATOM 6458 N N . ALA B 1 172 ? 0.900 20.171 20.851 1.000 25.121 189 ALA B N 1
ATOM 6459 C CA . ALA B 1 172 ? 0.113 21.421 20.732 1.000 24.509 189 ALA B CA 1
ATOM 6460 C C . ALA B 1 172 ? 0.635 22.248 19.553 1.000 24.176 189 ALA B C 1
ATOM 6461 O O . ALA B 1 172 ? 1.866 22.281 19.344 1.000 24.217 189 ALA B O 1
ATOM 6463 N N . THR B 1 173 ? -0.284 22.856 18.798 1.000 23.517 190 THR B N 1
ATOM 6464 C CA . THR B 1 173 ? -0.004 23.881 17.760 1.000 22.957 190 THR B CA 1
ATOM 6465 C C . THR B 1 173 ? -0.484 25.229 18.301 1.000 22.746 190 THR B C 1
ATOM 6466 O O . THR B 1 173 ? -1.695 25.522 18.183 1.000 22.552 190 THR B O 1
ATOM 6470 N N . VAL B 1 174 ? 0.437 25.992 18.894 1.000 21.864 191 VAL B N 1
ATOM 6471 C CA . VAL B 1 174 ? 0.162 27.304 19.547 1.000 21.274 191 VAL B CA 1
ATOM 6472 C C . VAL B 1 174 ? 0.197 28.391 18.469 1.000 20.388 191 VAL B C 1
ATOM 6473 O O . VAL B 1 174 ? 1.133 28.385 17.649 1.000 20.512 191 VAL B O 1
ATOM 6477 N N . TYR B 1 175 ? -0.810 29.266 18.457 1.000 19.378 192 TYR B N 1
ATOM 6478 C CA . TYR B 1 175 ? -0.854 30.500 17.634 1.000 18.593 192 TYR B CA 1
ATOM 6479 C C . TYR B 1 175 ? -0.639 31.688 18.574 1.000 18.251 192 TYR B C 1
ATOM 6480 O O . TYR B 1 175 ? -1.496 31.918 19.450 1.000 17.923 192 TYR B O 1
ATOM 6489 N N . PHE B 1 176 ? 0.496 32.378 18.424 1.000 18.086 193 PHE B N 1
ATOM 6490 C CA . PHE B 1 176 ? 0.875 33.569 19.228 1.000 17.547 193 PHE B CA 1
ATOM 6491 C C . PHE B 1 176 ? 0.484 34.827 18.449 1.000 17.357 193 PHE B C 1
ATOM 6492 O O . PHE B 1 176 ? 1.065 35.089 17.381 1.000 17.437 193 PHE B O 1
ATOM 6500 N N . VAL B 1 177 ? -0.480 35.577 18.987 1.000 17.188 194 VAL B N 1
ATOM 6501 C CA . VAL B 1 177 ? -1.065 36.786 18.341 1.000 16.964 194 VAL B CA 1
ATOM 6502 C C . VAL B 1 177 ? -0.872 37.982 19.277 1.000 16.644 194 VAL B C 1
ATOM 6503 O O . VAL B 1 177 ? -1.215 37.870 20.473 1.000 16.403 194 VAL B O 1
ATOM 6507 N N . LEU B 1 178 ? -0.308 39.070 18.747 1.000 16.568 195 LEU B N 1
ATOM 6508 C CA . LEU B 1 178 ? -0.400 40.425 19.346 1.000 16.406 195 LEU B CA 1
ATOM 6509 C C . LEU B 1 178 ? -1.758 41.003 18.937 1.000 16.310 195 LEU B C 1
ATOM 6510 O O . LEU B 1 178 ? -1.883 41.484 17.793 1.000 15.860 195 LEU B O 1
ATOM 6515 N N . THR B 1 179 ? -2.744 40.897 19.833 1.000 16.417 196 THR B N 1
ATOM 6516 C CA . THR B 1 179 ? -4.182 41.194 19.589 1.000 16.191 196 THR B CA 1
ATOM 6517 C C . THR B 1 179 ? -4.334 42.532 18.857 1.000 16.226 196 THR B C 1
ATOM 6518 O O . THR B 1 179 ? -5.134 42.589 17.896 1.000 16.272 196 THR B O 1
ATOM 6522 N N . ASP B 1 180 ? -3.589 43.556 19.286 1.000 16.002 197 ASP B N 1
ATOM 6523 C CA . ASP B 1 180 ? -3.663 44.940 18.747 1.000 16.108 197 ASP B CA 1
ATOM 6524 C C . ASP B 1 180 ? -3.314 44.971 17.252 1.000 16.025 197 ASP B C 1
ATOM 6525 O O . ASP B 1 180 ? -3.764 45.915 16.568 1.000 16.173 197 ASP B O 1
ATOM 6530 N N . ARG B 1 181 ? -2.537 44.001 16.763 1.000 15.918 198 ARG B N 1
ATOM 6531 C CA . ARG B 1 181 ? -1.955 44.023 15.394 1.000 16.007 198 ARG B CA 1
ATOM 6532 C C . ARG B 1 181 ? -2.608 42.949 14.514 1.000 16.278 198 ARG B C 1
ATOM 6533 O O . ARG B 1 181 ? -2.053 42.664 13.430 1.000 16.578 198 ARG B O 1
ATOM 6541 N N . PHE B 1 182 ? -3.758 42.407 14.930 1.000 16.557 199 PHE B N 1
ATOM 6542 C CA . PHE B 1 182 ? -4.422 41.260 14.257 1.000 16.670 199 PHE B CA 1
ATOM 6543 C C . PHE B 1 182 ? -5.702 41.740 13.562 1.000 16.538 199 PHE B C 1
ATOM 6544 O O . PHE B 1 182 ? -5.623 42.045 12.366 1.000 16.536 199 PHE B O 1
ATOM 6552 N N . VAL B 1 183 ? -6.831 41.822 14.274 1.000 16.696 200 VAL B N 1
ATOM 6553 C CA . VAL B 1 183 ? -8.139 42.254 13.696 1.000 16.622 200 VAL B CA 1
ATOM 6554 C C . VAL B 1 183 ? -8.758 43.320 14.602 1.000 16.543 200 VAL B C 1
ATOM 6555 O O . VAL B 1 183 ? -8.945 43.052 15.805 1.000 16.450 200 VAL B O 1
ATOM 6559 N N . ASN B 1 184 ? -9.065 44.479 14.017 1.000 16.532 201 ASN B N 1
ATOM 6560 C CA . ASN B 1 184 ? -9.823 45.584 14.653 1.000 16.613 201 ASN B CA 1
ATOM 6561 C C . ASN B 1 184 ? -11.317 45.284 14.472 1.000 16.823 201 ASN B C 1
ATOM 6562 O O . ASN B 1 184 ? -11.852 45.591 13.395 1.000 17.220 201 ASN B O 1
ATOM 6567 N N . GLY B 1 185 ? -11.944 44.660 15.475 1.000 16.971 202 GLY B N 1
ATOM 6568 C CA . GLY B 1 185 ? -13.382 44.320 15.480 1.000 16.701 202 GLY B CA 1
ATOM 6569 C C . GLY B 1 185 ? -14.261 45.550 15.649 1.000 16.856 202 GLY B C 1
ATOM 6570 O O . GLY B 1 185 ? -15.362 45.574 15.060 1.000 16.748 202 GLY B O 1
ATOM 6571 N N . ASN B 1 186 ? -13.797 46.536 16.424 1.000 16.756 203 ASN B N 1
ATOM 6572 C CA . ASN B 1 186 ? -14.562 47.759 16.790 1.000 16.736 203 ASN B CA 1
ATOM 6573 C C . ASN B 1 186 ? -13.609 48.951 16.836 1.000 16.701 203 ASN B C 1
ATOM 6574 O O . ASN B 1 186 ? -12.789 49.045 17.746 1.000 16.322 203 ASN B O 1
ATOM 6579 N N . PRO B 1 187 ? -13.691 49.906 15.879 1.000 16.836 204 PRO B N 1
ATOM 6580 C CA . PRO B 1 187 ? -12.812 51.077 15.887 1.000 16.937 204 PRO B CA 1
ATOM 6581 C C . PRO B 1 187 ? -13.019 52.036 17.072 1.000 16.689 204 PRO B C 1
ATOM 6582 O O . PRO B 1 187 ? -12.149 52.850 17.305 1.000 17.024 204 PRO B O 1
ATOM 6586 N N . ALA B 1 188 ? -14.154 51.932 17.772 1.000 16.362 205 ALA B N 1
ATOM 6587 C CA . ALA B 1 188 ? -14.599 52.887 18.816 1.000 16.109 205 ALA B CA 1
ATOM 6588 C C . ALA B 1 188 ? -13.666 52.843 20.034 1.000 15.881 205 ALA B C 1
ATOM 6589 O O . ALA B 1 188 ? -13.559 53.875 20.714 1.000 15.812 205 ALA B O 1
ATOM 6591 N N . ASN B 1 189 ? -13.020 51.701 20.298 1.000 15.832 206 ASN B N 1
ATOM 6592 C CA . ASN B 1 189 ? -12.181 51.476 21.509 1.000 16.017 206 ASN B CA 1
ATOM 6593 C C . ASN B 1 189 ? -10.687 51.654 21.188 1.000 16.237 206 ASN B C 1
ATOM 6594 O O . ASN B 1 189 ? -9.864 51.388 22.084 1.000 16.342 206 ASN B O 1
ATOM 6599 N N . ASP B 1 190 ? -10.346 52.118 19.980 1.000 16.982 207 ASP B N 1
ATOM 6600 C CA . ASP B 1 190 ? -8.948 52.209 19.472 1.000 17.309 207 ASP B CA 1
ATOM 6601 C C . ASP B 1 190 ? -8.139 53.252 20.254 1.000 17.798 207 ASP B C 1
ATOM 6602 O O . ASP B 1 190 ? -6.908 53.073 20.354 1.000 17.225 207 ASP B O 1
ATOM 6607 N N . ASN B 1 191 ? -8.794 54.300 20.766 1.000 18.554 208 ASN B N 1
ATOM 6608 C CA . ASN B 1 191 ? -8.139 55.482 21.390 1.000 18.925 208 ASN B CA 1
ATOM 6609 C C . ASN B 1 191 ? -8.575 55.607 22.856 1.000 18.644 208 ASN B C 1
ATOM 6610 O O . ASN B 1 191 ? -8.819 56.740 23.307 1.000 18.225 208 ASN B O 1
ATOM 6615 N N . SER B 1 192 ? -8.649 54.484 23.576 1.000 18.308 209 SER B N 1
ATOM 6616 C CA . SER B 1 192 ? -9.019 54.428 25.016 1.000 18.068 209 SER B CA 1
ATOM 6617 C C . SER B 1 192 ? -8.018 55.251 25.834 1.000 17.945 209 SER B C 1
ATOM 6618 O O . SER B 1 192 ? -6.827 55.283 25.461 1.000 17.099 209 SER B O 1
ATOM 6621 N N . TYR B 1 193 ? -8.496 55.917 26.890 1.000 18.067 210 TYR B N 1
ATOM 6622 C CA . TYR B 1 193 ? -7.680 56.713 27.847 1.000 18.129 210 TYR B CA 1
ATOM 6623 C C . TYR B 1 193 ? -6.928 57.842 27.122 1.000 18.556 210 TYR B C 1
ATOM 6624 O O . TYR B 1 193 ? -5.855 58.249 27.611 1.000 19.056 210 TYR B O 1
ATOM 6633 N N . GLY B 1 194 ? -7.460 58.337 25.999 1.000 18.746 211 GLY B N 1
ATOM 6634 C CA . GLY B 1 194 ? -6.893 59.479 25.254 1.000 18.985 211 GLY B CA 1
ATOM 6635 C C . GLY B 1 194 ? -5.655 59.113 24.448 1.000 19.100 211 GLY B C 1
ATOM 6636 O O . GLY B 1 194 ? -4.891 60.039 24.105 1.000 18.902 211 GLY B O 1
ATOM 6637 N N . ARG B 1 195 ? -5.459 57.823 24.150 1.000 18.937 212 ARG B N 1
ATOM 6638 C CA . ARG B 1 195 ? -4.329 57.313 23.325 1.000 19.084 212 ARG B CA 1
ATOM 6639 C C . ARG B 1 195 ? -4.485 57.837 21.893 1.000 19.887 212 ARG B C 1
ATOM 6640 O O . ARG B 1 195 ? -5.626 57.852 21.400 1.000 19.827 212 ARG B O 1
ATOM 6648 N N . HIS B 1 196 ? -3.381 58.251 21.265 1.000 20.974 213 HIS B N 1
ATOM 6649 C CA . HIS B 1 196 ? -3.343 58.855 19.905 1.000 22.074 213 HIS B CA 1
ATOM 6650 C C . HIS B 1 196 ? -2.571 57.954 18.939 1.000 22.062 213 HIS B C 1
ATOM 6651 O O . HIS B 1 196 ? -1.632 57.270 19.388 1.000 21.482 213 HIS B O 1
ATOM 6658 N N . LYS B 1 197 ? -2.955 57.985 17.660 1.000 22.169 214 LYS B N 1
ATOM 6659 C CA . LYS B 1 197 ? -2.091 57.593 16.517 1.000 22.814 214 LYS B CA 1
ATOM 6660 C C . LYS B 1 197 ? -1.002 58.661 16.384 1.000 22.089 214 LYS B C 1
ATOM 6661 O O . LYS B 1 197 ? -1.237 59.785 16.861 1.000 21.552 214 LYS B O 1
ATOM 6667 N N . ASP B 1 198 ? 0.146 58.325 15.789 1.000 21.755 215 ASP B N 1
ATOM 6668 C CA . ASP B 1 198 ? 1.306 59.252 15.668 1.000 21.520 215 ASP B CA 1
ATOM 6669 C C . ASP B 1 198 ? 1.276 59.955 14.304 1.000 21.751 215 ASP B C 1
ATOM 6670 O O . ASP B 1 198 ? 2.032 60.933 14.135 1.000 21.513 215 ASP B O 1
ATOM 6675 N N . GLY B 1 199 ? 0.437 59.485 13.375 1.000 22.300 216 GLY B N 1
ATOM 6676 C CA . GLY B 1 199 ? 0.280 60.072 12.029 1.000 22.714 216 GLY B CA 1
ATOM 6677 C C . GLY B 1 199 ? 1.545 59.932 11.197 1.000 22.958 216 GLY B C 1
ATOM 6678 O O . GLY B 1 199 ? 1.673 60.664 10.194 1.000 23.226 216 GLY B O 1
ATOM 6679 N N . MET B 1 200 ? 2.444 59.028 11.601 1.000 22.615 217 MET B N 1
ATOM 6680 C CA . MET B 1 200 ? 3.716 58.711 10.901 1.000 22.840 217 MET B CA 1
ATOM 6681 C C . MET B 1 200 ? 3.619 57.269 10.384 1.000 22.245 217 MET B C 1
ATOM 6682 O O . MET B 1 200 ? 2.829 57.057 9.447 1.000 22.427 217 MET B O 1
ATOM 6687 N N . GLN B 1 201 ? 4.342 56.315 10.982 1.000 21.396 218 GLN B N 1
ATOM 6688 C CA . GLN B 1 201 ? 4.353 54.887 10.562 1.000 20.956 218 GLN B CA 1
ATOM 6689 C C . GLN B 1 201 ? 3.692 54.005 11.630 1.000 19.870 218 GLN B C 1
ATOM 6690 O O . GLN B 1 201 ? 3.687 52.775 11.443 1.000 19.346 218 GLN B O 1
ATOM 6696 N N . GLU B 1 202 ? 3.155 54.606 12.699 1.000 18.723 219 GLU B N 1
ATOM 6697 C CA . GLU B 1 202 ? 2.390 53.907 13.766 1.000 18.268 219 GLU B CA 1
ATOM 6698 C C . GLU B 1 202 ? 3.224 52.738 14.305 1.000 17.593 219 GLU B C 1
ATOM 6699 O O . GLU B 1 202 ? 2.666 51.643 14.496 1.000 17.494 219 GLU B O 1
ATOM 6705 N N . ILE B 1 203 ? 4.515 52.968 14.545 1.000 17.186 220 ILE B N 1
ATOM 6706 C CA . ILE B 1 203 ? 5.476 51.912 14.977 1.000 16.907 220 ILE B CA 1
ATOM 6707 C C . ILE B 1 203 ? 5.046 51.373 16.348 1.000 16.383 220 ILE B C 1
ATOM 6708 O O . ILE B 1 203 ? 4.943 50.140 16.480 1.000 16.445 220 ILE B O 1
ATOM 6713 N N . GLY B 1 204 ? 4.787 52.261 17.314 1.000 16.127 221 GLY B N 1
ATOM 6714 C CA . GLY B 1 204 ? 4.574 51.901 18.730 1.000 15.969 221 GLY B CA 1
ATOM 6715 C C . GLY B 1 204 ? 3.191 52.268 19.247 1.000 15.718 221 GLY B C 1
ATOM 6716 O O . GLY B 1 204 ? 3.010 52.249 20.480 1.000 15.815 221 GLY B O 1
ATOM 6717 N N . THR B 1 205 ? 2.240 52.576 18.361 1.000 15.382 222 THR B N 1
ATOM 6718 C CA . THR B 1 205 ? 0.864 53.006 18.735 1.000 15.285 222 THR B CA 1
ATOM 6719 C C . THR B 1 205 ? -0.065 51.790 18.763 1.000 15.222 222 THR B C 1
ATOM 6720 O O . THR B 1 205 ? 0.306 50.740 18.199 1.000 15.173 222 THR B O 1
ATOM 6724 N N . PHE B 1 206 ? -1.228 51.931 19.404 1.000 15.149 223 PHE B N 1
ATOM 6725 C CA . PHE B 1 206 ? -2.360 50.977 19.289 1.000 15.098 223 PHE B CA 1
ATOM 6726 C C . PHE B 1 206 ? -2.966 51.133 17.890 1.000 15.185 223 PHE B C 1
ATOM 6727 O O . PHE B 1 206 ? -3.528 52.209 17.597 1.000 15.034 223 PHE B O 1
ATOM 6735 N N . HIS B 1 207 ? -2.818 50.104 17.050 1.000 15.321 224 HIS B N 1
ATOM 6736 C CA . HIS B 1 207 ? -3.421 50.005 15.693 1.000 15.472 224 HIS B CA 1
ATOM 6737 C C . HIS B 1 207 ? -4.939 49.827 15.811 1.000 15.607 224 HIS B C 1
ATOM 6738 O O . HIS B 1 207 ? -5.650 50.289 14.903 1.000 15.678 224 HIS B O 1
ATOM 6745 N N . GLY B 1 208 ? -5.406 49.162 16.875 1.000 15.516 225 GLY B N 1
ATOM 6746 C CA . GLY B 1 208 ? -6.839 49.023 17.197 1.000 15.598 225 GLY B CA 1
ATOM 6747 C C . GLY B 1 208 ? -7.326 47.582 17.211 1.000 15.585 225 GLY B C 1
ATOM 6748 O O . GLY B 1 208 ? -8.541 47.390 17.390 1.000 15.874 225 GLY B O 1
ATOM 6749 N N . GLY B 1 209 ? -6.440 46.594 17.046 1.000 15.416 226 GLY B N 1
ATOM 6750 C CA . GLY B 1 209 ? -6.804 45.170 17.175 1.000 15.247 226 GLY B CA 1
ATOM 6751 C C . GLY B 1 209 ? -7.376 44.877 18.556 1.000 15.239 226 GLY B C 1
ATOM 6752 O O . GLY B 1 209 ? -6.859 45.449 19.538 1.000 15.374 226 GLY B O 1
ATOM 6753 N N . ASP B 1 210 ? -8.409 44.034 18.645 1.000 15.009 227 ASP B N 1
ATOM 6754 C CA . ASP B 1 210 ? -9.145 43.785 19.916 1.000 14.966 227 ASP B CA 1
ATOM 6755 C C . ASP B 1 210 ? -9.633 42.332 19.980 1.000 14.926 227 ASP B C 1
ATOM 6756 O O . ASP B 1 210 ? -9.493 41.606 18.979 1.000 14.690 227 ASP B O 1
ATOM 6761 N N . LEU B 1 211 ? -10.182 41.936 21.134 1.000 15.191 228 LEU B N 1
ATOM 6762 C CA . LEU B 1 211 ? -10.624 40.545 21.426 1.000 15.375 228 LEU B CA 1
ATOM 6763 C C . LEU B 1 211 ? -11.771 40.160 20.485 1.000 15.528 228 LEU B C 1
ATOM 6764 O O . LEU B 1 211 ? -11.797 39.002 20.036 1.000 15.544 228 LEU B O 1
ATOM 6769 N N . GLN B 1 212 ? -12.679 41.095 20.189 1.000 16.124 229 GLN B N 1
ATOM 6770 C CA . GLN B 1 212 ? -13.799 40.877 19.235 1.000 16.330 229 GLN B CA 1
ATOM 6771 C C . GLN B 1 212 ? -13.226 40.458 17.876 1.000 16.179 229 GLN B C 1
ATOM 6772 O O . GLN B 1 212 ? -13.676 39.431 17.333 1.000 15.806 229 GLN B O 1
ATOM 6778 N N . GLY B 1 213 ? -12.284 41.241 17.345 1.000 16.300 230 GLY B N 1
ATOM 6779 C CA . GLY B 1 213 ? -11.639 40.980 16.043 1.000 16.559 230 GLY B CA 1
ATOM 6780 C C . GLY B 1 213 ? -10.997 39.603 16.005 1.000 16.533 230 GLY B C 1
ATOM 6781 O O . GLY B 1 213 ? -11.202 38.881 15.008 1.000 16.660 230 GLY B O 1
ATOM 6782 N N . LEU B 1 214 ? -10.253 39.253 17.058 1.000 16.820 231 LEU B N 1
ATOM 6783 C CA . LEU B 1 214 ? -9.566 37.941 17.217 1.000 17.081 231 LEU B CA 1
ATOM 6784 C C . LEU B 1 214 ? -10.599 36.807 17.218 1.000 17.657 231 LEU B C 1
ATOM 6785 O O . LEU B 1 214 ? -10.338 35.768 16.569 1.000 17.851 231 LEU B O 1
ATOM 6790 N N . THR B 1 215 ? -11.719 36.993 17.928 1.000 18.014 232 THR B N 1
ATOM 6791 C CA . THR B 1 215 ? -12.832 36.008 18.036 1.000 18.403 232 THR B CA 1
ATOM 6792 C C . THR B 1 215 ? -13.353 35.675 16.631 1.000 18.883 232 THR B C 1
ATOM 6793 O O . THR B 1 215 ? -13.667 34.495 16.385 1.000 19.019 232 THR B O 1
ATOM 6797 N N . SER B 1 216 ? -13.409 36.669 15.738 1.000 19.528 233 SER B N 1
ATOM 6798 C CA . SER B 1 216 ? -13.959 36.544 14.362 1.000 20.185 233 SER B CA 1
ATOM 6799 C C . SER B 1 216 ? -13.080 35.628 13.497 1.000 20.946 233 SER B C 1
ATOM 6800 O O . SER B 1 216 ? -13.574 35.187 12.445 1.000 21.258 233 SER B O 1
ATOM 6803 N N . LYS B 1 217 ? -11.840 35.342 13.918 1.000 21.857 234 LYS B N 1
ATOM 6804 C CA . LYS B 1 217 ? -10.851 34.555 13.131 1.000 22.435 234 LYS B CA 1
ATOM 6805 C C . LYS B 1 217 ? -10.594 33.180 13.768 1.000 23.026 234 LYS B C 1
ATOM 6806 O O . LYS B 1 217 ? -9.607 32.534 13.367 1.000 23.698 234 LYS B O 1
ATOM 6812 N N . LEU B 1 218 ? -11.448 32.724 14.690 1.000 23.409 235 LEU B N 1
ATOM 6813 C CA . LEU B 1 218 ? -11.273 31.420 15.390 1.000 24.041 235 LEU B CA 1
ATOM 6814 C C . LEU B 1 218 ? -11.453 30.258 14.402 1.000 24.894 235 LEU B C 1
ATOM 6815 O O . LEU B 1 218 ? -10.732 29.252 14.560 1.000 24.149 235 LEU B O 1
ATOM 6820 N N . ASP B 1 219 ? -12.361 30.387 13.425 1.000 25.632 236 ASP B N 1
ATOM 6821 C CA . ASP B 1 219 ? -12.600 29.367 12.363 1.000 26.237 236 ASP B CA 1
ATOM 6822 C C . ASP B 1 219 ? -11.360 29.275 11.462 1.000 26.181 236 ASP B C 1
ATOM 6823 O O . ASP B 1 219 ? -10.976 28.145 11.100 1.000 25.531 236 ASP B O 1
ATOM 6828 N N . TYR B 1 220 ? -10.775 30.425 11.110 1.000 26.376 237 TYR B N 1
ATOM 6829 C CA . TYR B 1 220 ? -9.529 30.553 10.306 1.000 26.431 237 TYR B CA 1
ATOM 6830 C C . TYR B 1 220 ? -8.383 29.815 11.013 1.000 26.499 237 TYR B C 1
ATOM 6831 O O . TYR B 1 220 ? -7.637 29.086 10.332 1.000 26.585 237 TYR B O 1
ATOM 6840 N N . LEU B 1 221 ? -8.256 29.991 12.333 1.000 26.687 238 LEU B N 1
ATOM 6841 C CA . LEU B 1 221 ? -7.196 29.353 13.163 1.000 27.354 238 LEU B CA 1
ATOM 6842 C C . LEU B 1 221 ? -7.450 27.843 13.247 1.000 28.435 238 LEU B C 1
ATOM 6843 O O . LEU B 1 221 ? -6.485 27.078 13.058 1.000 27.969 238 LEU B O 1
ATOM 6848 N N . GLN B 1 222 ? -8.701 27.439 13.499 1.000 29.574 239 GLN B N 1
ATOM 6849 C CA . GLN B 1 222 ? -9.125 26.015 13.611 1.000 30.756 239 GLN B CA 1
ATOM 6850 C C . GLN B 1 222 ? -8.715 25.245 12.347 1.000 31.294 239 GLN B C 1
ATOM 6851 O O . GLN B 1 222 ? -8.295 24.082 12.486 1.000 31.867 239 GLN B O 1
ATOM 6857 N N . GLN B 1 223 ? -8.834 25.870 11.170 1.000 32.837 240 GLN B N 1
ATOM 6858 C CA . GLN B 1 223 ? -8.505 25.258 9.850 1.000 33.865 240 GLN B CA 1
ATOM 6859 C C . GLN B 1 223 ? -6.996 24.999 9.731 1.000 33.833 240 GLN B C 1
ATOM 6860 O O . GLN B 1 223 ? -6.625 24.077 8.977 1.000 33.675 240 GLN B O 1
ATOM 6866 N N . MET B 1 224 ? -6.161 25.775 10.434 1.000 33.242 241 MET B N 1
ATOM 6867 C CA . MET B 1 224 ? -4.677 25.627 10.435 1.000 32.986 241 MET B CA 1
ATOM 6868 C C . MET B 1 224 ? -4.245 24.545 11.436 1.000 31.435 241 MET B C 1
ATOM 6869 O O . MET B 1 224 ? -3.026 24.302 11.546 1.000 30.841 241 MET B O 1
ATOM 6874 N N . GLY B 1 225 ? -5.197 23.916 12.132 1.000 29.640 242 GLY B N 1
ATOM 6875 C CA . GLY B 1 225 ? -4.921 22.889 13.154 1.000 28.679 242 GLY B CA 1
ATOM 6876 C C . GLY B 1 225 ? -4.411 23.503 14.446 1.000 27.577 242 GLY B C 1
ATOM 6877 O O . GLY B 1 225 ? -3.798 22.767 15.241 1.000 26.944 242 GLY B O 1
ATOM 6878 N N . VAL B 1 226 ? -4.656 24.801 14.657 1.000 26.986 243 VAL B N 1
ATOM 6879 C CA . VAL B 1 226 ? -4.343 25.514 15.932 1.000 26.356 243 VAL B CA 1
ATOM 6880 C C . VAL B 1 226 ? -5.268 24.950 17.015 1.000 25.951 243 VAL B C 1
ATOM 6881 O O . VAL B 1 226 ? -6.490 24.914 16.774 1.000 26.118 243 VAL B O 1
ATOM 6885 N N . ASN B 1 227 ? -4.703 24.513 18.145 1.000 25.118 244 ASN B N 1
ATOM 6886 C CA . ASN B 1 227 ? -5.463 23.978 19.310 1.000 24.734 244 ASN B CA 1
ATOM 6887 C C . ASN B 1 227 ? -5.040 24.707 20.595 1.000 23.886 244 ASN B C 1
ATOM 6888 O O . ASN B 1 227 ? -5.467 24.278 21.686 1.000 23.858 244 ASN B O 1
ATOM 6893 N N . ALA B 1 228 ? -4.255 25.782 20.473 1.000 22.869 245 ALA B N 1
ATOM 6894 C CA . ALA B 1 228 ? -3.851 26.663 21.592 1.000 22.307 245 ALA B CA 1
ATOM 6895 C C . ALA B 1 228 ? -3.656 28.085 21.057 1.000 21.745 245 ALA B C 1
ATOM 6896 O O . ALA B 1 228 ? -2.905 28.253 20.081 1.000 22.043 245 ALA B O 1
ATOM 6898 N N . LEU B 1 229 ? -4.348 29.058 21.649 1.000 21.134 246 LEU B N 1
ATOM 6899 C CA . LEU B 1 229 ? -4.282 30.489 21.255 1.000 20.532 246 LEU B CA 1
ATOM 6900 C C . LEU B 1 229 ? -3.601 31.260 22.386 1.000 19.820 246 LEU B C 1
ATOM 6901 O O . LEU B 1 229 ? -4.172 31.328 23.491 1.000 19.575 246 LEU B O 1
ATOM 6906 N N . TRP B 1 230 ? -2.400 31.772 22.117 1.000 18.993 247 TRP B N 1
ATOM 6907 C CA . TRP B 1 230 ? -1.598 32.589 23.061 1.000 18.750 247 TRP B CA 1
ATOM 6908 C C . TRP B 1 230 ? -1.760 34.058 22.660 1.000 18.174 247 TRP B C 1
ATOM 6909 O O . TRP B 1 230 ? -1.287 34.431 21.572 1.000 18.009 247 TRP B O 1
ATOM 6920 N N . ILE B 1 231 ? -2.458 34.833 23.495 1.000 17.527 248 ILE B N 1
ATOM 6921 C CA . ILE B 1 231 ? -2.769 36.272 23.254 1.000 17.136 248 ILE B CA 1
ATOM 6922 C C . ILE B 1 231 ? -1.841 37.120 24.124 1.000 16.892 248 ILE B C 1
ATOM 6923 O O . ILE B 1 231 ? -1.542 36.696 25.258 1.000 16.852 248 ILE B O 1
ATOM 6928 N N . SER B 1 232 ? -1.408 38.275 23.610 1.000 16.680 249 SER B N 1
ATOM 6929 C CA . SER B 1 232 ? -0.790 39.359 24.415 1.000 16.747 249 SER B CA 1
ATOM 6930 C C . SER B 1 232 ? -1.720 39.649 25.597 1.000 16.919 249 SER B C 1
ATOM 6931 O O . SER B 1 232 ? -2.945 39.436 25.448 1.000 16.879 249 SER B O 1
ATOM 6934 N N . SER B 1 233 ? -1.165 40.072 26.735 1.000 17.153 250 SER B N 1
ATOM 6935 C CA . SER B 1 233 ? -1.939 40.380 27.966 1.000 17.264 250 SER B CA 1
ATOM 6936 C C . SER B 1 233 ? -3.091 41.315 27.611 1.000 17.208 250 SER B C 1
ATOM 6937 O O . SER B 1 233 ? -2.864 42.391 27.059 1.000 17.053 250 SER B O 1
ATOM 6940 N N . PRO B 1 234 ? -4.359 40.925 27.884 1.000 17.230 251 PRO B N 1
ATOM 6941 C CA . PRO B 1 234 ? -5.496 41.826 27.704 1.000 17.215 251 PRO B CA 1
ATOM 6942 C C . PRO B 1 234 ? -5.726 42.741 28.917 1.000 17.231 251 PRO B C 1
ATOM 6943 O O . PRO B 1 234 ? -6.670 43.507 28.895 1.000 17.185 251 PRO B O 1
ATOM 6947 N N . LEU B 1 235 ? -4.859 42.648 29.933 1.000 17.228 252 LEU B N 1
ATOM 6948 C CA . LEU B 1 235 ? -4.998 43.376 31.224 1.000 17.168 252 LEU B CA 1
ATOM 6949 C C . LEU B 1 235 ? -4.661 44.855 31.010 1.000 16.926 252 LEU B C 1
ATOM 6950 O O . LEU B 1 235 ? -3.948 45.168 30.033 1.000 16.617 252 LEU B O 1
ATOM 6955 N N . GLU B 1 236 ? -5.173 45.726 31.886 1.000 16.818 253 GLU B N 1
ATOM 6956 C CA . GLU B 1 236 ? -5.095 47.202 31.732 1.000 16.877 253 GLU B CA 1
ATOM 6957 C C . GLU B 1 236 ? -3.630 47.643 31.789 1.000 16.672 253 GLU B C 1
ATOM 6958 O O . GLU B 1 236 ? -2.966 47.404 32.820 1.000 16.726 253 GLU B O 1
ATOM 6964 N N . GLN B 1 237 ? -3.165 48.276 30.711 1.000 16.360 254 GLN B N 1
ATOM 6965 C CA . GLN B 1 237 ? -1.776 48.774 30.558 1.000 16.014 254 GLN B CA 1
ATOM 6966 C C . GLN B 1 237 ? -1.688 50.209 31.076 1.000 16.133 254 GLN B C 1
ATOM 6967 O O . GLN B 1 237 ? -2.748 50.811 31.360 1.000 15.965 254 GLN B O 1
ATOM 6973 N N . ILE B 1 238 ? -0.465 50.734 31.180 1.000 15.932 255 ILE B N 1
ATOM 6974 C CA . ILE B 1 238 ? -0.205 52.202 31.243 1.000 16.004 255 ILE B CA 1
ATOM 6975 C C . ILE B 1 238 ? -0.999 52.852 30.104 1.000 16.019 255 ILE B C 1
ATOM 6976 O O . ILE B 1 238 ? -1.024 52.280 28.997 1.000 15.823 255 ILE B O 1
ATOM 6981 N N . HIS B 1 239 ? -1.670 53.969 30.385 1.000 16.131 256 HIS B N 1
ATOM 6982 C CA . HIS B 1 239 ? -2.567 54.677 29.433 1.000 16.370 256 HIS B CA 1
ATOM 6983 C C . HIS B 1 239 ? -1.735 55.459 28.415 1.000 16.434 256 HIS B C 1
ATOM 6984 O O . HIS B 1 239 ? -2.213 55.631 27.278 1.000 16.256 256 HIS B O 1
ATOM 6991 N N . GLY B 1 240 ? -0.536 55.895 28.811 1.000 16.315 257 GLY B N 1
ATOM 6992 C CA . GLY B 1 240 ? 0.302 56.831 28.039 1.000 16.415 257 GLY B CA 1
ATOM 6993 C C . GLY B 1 240 ? 1.419 56.134 27.282 1.000 16.504 257 GLY B C 1
ATOM 6994 O O . GLY B 1 240 ? 1.334 54.905 27.062 1.000 16.586 257 GLY B O 1
ATOM 6995 N N . TRP B 1 241 ? 2.438 56.908 26.909 1.000 16.369 258 TRP B N 1
ATOM 6996 C CA . TRP B 1 241 ? 3.547 56.501 26.008 1.000 16.687 258 TRP B CA 1
ATOM 6997 C C . TRP B 1 241 ? 4.888 56.871 26.650 1.000 16.666 258 TRP B C 1
ATOM 6998 O O . TRP B 1 241 ? 4.897 57.655 27.619 1.000 16.544 258 TRP B O 1
ATOM 7009 N N . VAL B 1 242 ? 5.973 56.327 26.104 1.000 16.920 259 VAL B N 1
ATOM 7010 C CA . VAL B 1 242 ? 7.380 56.708 26.421 1.000 16.991 259 VAL B CA 1
ATOM 7011 C C . VAL B 1 242 ? 8.115 56.873 25.088 1.000 17.104 259 VAL B C 1
ATOM 7012 O O . VAL B 1 242 ? 7.514 56.540 24.041 1.000 16.739 259 VAL B O 1
ATOM 7016 N N . GLY B 1 243 ? 9.349 57.378 25.123 1.000 17.060 260 GLY B N 1
ATOM 7017 C CA . GLY B 1 243 ? 10.206 57.501 23.930 1.000 17.156 260 GLY B CA 1
ATOM 7018 C C . GLY B 1 243 ? 10.467 56.137 23.315 1.000 17.288 260 GLY B C 1
ATOM 7019 O O . GLY B 1 243 ? 10.729 55.182 24.079 1.000 17.108 260 GLY B O 1
ATOM 7020 N N . GLY B 1 244 ? 10.376 56.042 21.987 1.000 17.297 261 GLY B N 1
ATOM 7021 C CA . GLY B 1 244 ? 10.553 54.791 21.228 1.000 17.561 261 GLY B CA 1
ATOM 7022 C C . GLY B 1 244 ? 11.992 54.604 20.784 1.000 17.655 261 GLY B C 1
ATOM 7023 O O . GLY B 1 244 ? 12.586 55.574 20.278 1.000 17.780 261 GLY B O 1
ATOM 7024 N N . GLY B 1 245 ? 12.531 53.397 20.967 1.000 17.905 262 GLY B N 1
ATOM 7025 C CA . GLY B 1 245 ? 13.883 53.009 20.524 1.000 17.928 262 GLY B CA 1
ATOM 7026 C C . GLY B 1 245 ? 14.963 53.849 21.184 1.000 18.050 262 GLY B C 1
ATOM 7027 O O . GLY B 1 245 ? 14.727 54.356 22.302 1.000 17.960 262 GLY B O 1
ATOM 7028 N N . THR B 1 246 ? 16.110 53.985 20.515 1.000 18.007 263 THR B N 1
ATOM 7029 C CA . THR B 1 246 ? 17.320 54.679 21.029 1.000 18.034 263 THR B CA 1
ATOM 7030 C C . THR B 1 246 ? 17.289 56.163 20.638 1.000 17.968 263 THR B C 1
ATOM 7031 O O . THR B 1 246 ? 17.978 56.949 21.309 1.000 18.279 263 THR B O 1
ATOM 7035 N N . LYS B 1 247 ? 16.523 56.534 19.605 1.000 18.275 264 LYS B N 1
ATOM 7036 C CA . LYS B 1 247 ? 16.537 57.902 19.012 1.000 18.551 264 LYS B CA 1
ATOM 7037 C C . LYS B 1 247 ? 15.247 58.670 19.332 1.000 18.470 264 LYS B C 1
ATOM 7038 O O . LYS B 1 247 ? 15.191 59.866 18.986 1.000 18.458 264 LYS B O 1
ATOM 7044 N N . GLY B 1 248 ? 14.257 58.027 19.962 1.000 18.550 265 GLY B N 1
ATOM 7045 C CA . GLY B 1 248 ? 12.960 58.651 20.299 1.000 18.490 265 GLY B CA 1
ATOM 7046 C C . GLY B 1 248 ? 12.232 59.125 19.052 1.000 18.458 265 GLY B C 1
ATOM 7047 O O . GLY B 1 248 ? 11.666 60.236 19.078 1.000 18.588 265 GLY B O 1
ATOM 7048 N N . ASP B 1 249 ? 12.242 58.308 17.996 1.000 18.432 266 ASP B N 1
ATOM 7049 C CA . ASP B 1 249 ? 11.707 58.668 16.656 1.000 18.423 266 ASP B CA 1
ATOM 7050 C C . ASP B 1 249 ? 10.220 58.290 16.563 1.000 17.894 266 ASP B C 1
ATOM 7051 O O . ASP B 1 249 ? 9.603 58.612 15.534 1.000 17.864 266 ASP B O 1
ATOM 7056 N N . PHE B 1 250 ? 9.652 57.664 17.599 1.000 17.462 267 PHE B N 1
ATOM 7057 C CA . PHE B 1 250 ? 8.204 57.330 17.668 1.000 17.108 267 PHE B CA 1
ATOM 7058 C C . PHE B 1 250 ? 7.736 57.276 19.120 1.000 17.107 267 PHE B C 1
ATOM 7059 O O . PHE B 1 250 ? 8.507 56.931 20.014 1.000 16.929 267 PHE B O 1
ATOM 7067 N N . PRO B 1 251 ? 6.451 57.603 19.390 1.000 17.086 268 PRO B N 1
ATOM 7068 C CA . PRO B 1 251 ? 5.858 57.380 20.707 1.000 16.978 268 PRO B CA 1
ATOM 7069 C C . PRO B 1 251 ? 5.553 55.887 20.900 1.000 16.898 268 PRO B C 1
ATOM 7070 O O . PRO B 1 251 ? 4.951 55.285 20.024 1.000 16.718 268 PRO B O 1
ATOM 7074 N N . HIS B 1 252 ? 5.981 55.328 22.031 1.000 16.564 269 HIS B N 1
ATOM 7075 C CA . HIS B 1 252 ? 5.864 53.883 22.351 1.000 16.733 269 HIS B CA 1
ATOM 7076 C C . HIS B 1 252 ? 4.761 53.688 23.395 1.000 16.348 269 HIS B C 1
ATOM 7077 O O . HIS B 1 252 ? 5.001 54.013 24.571 1.000 16.032 269 HIS B O 1
ATOM 7084 N N . TYR B 1 253 ? 3.596 53.196 22.955 1.000 16.108 270 TYR B N 1
ATOM 7085 C CA . TYR B 1 253 ? 2.442 52.809 23.809 1.000 15.926 270 TYR B CA 1
ATOM 7086 C C . TYR B 1 253 ? 2.546 51.318 24.146 1.000 15.677 270 TYR B C 1
ATOM 7087 O O . TYR B 1 253 ? 3.337 50.601 23.499 1.000 15.527 270 TYR B O 1
ATOM 7096 N N . ALA B 1 254 ? 1.724 50.858 25.093 1.000 15.274 271 ALA B N 1
ATOM 7097 C CA . ALA B 1 254 ? 1.715 49.474 25.620 1.000 15.200 271 ALA B CA 1
ATOM 7098 C C . ALA B 1 254 ? 0.790 48.590 24.772 1.000 15.188 271 ALA B C 1
ATOM 7099 O O . ALA B 1 254 ? -0.023 47.843 25.351 1.000 15.050 271 ALA B O 1
ATOM 7101 N N . TYR B 1 255 ? 0.940 48.644 23.445 1.000 15.169 272 TYR B N 1
ATOM 7102 C CA . TYR B 1 255 ? 0.083 47.937 22.456 1.000 15.079 272 TYR B CA 1
ATOM 7103 C C . TYR B 1 255 ? 0.283 46.418 22.569 1.000 15.043 272 TYR B C 1
ATOM 7104 O O . TYR B 1 255 ? -0.610 45.667 22.142 1.000 15.221 272 TYR B O 1
ATOM 7113 N N . HIS B 1 256 ? 1.423 45.996 23.124 1.000 15.201 273 HIS B N 1
ATOM 7114 C CA . HIS B 1 256 ? 1.912 44.590 23.179 1.000 15.318 273 HIS B CA 1
ATOM 7115 C C . HIS B 1 256 ? 1.526 43.913 24.503 1.000 15.473 273 HIS B C 1
ATOM 7116 O O . HIS B 1 256 ? 1.704 42.686 24.595 1.000 15.408 273 HIS B O 1
ATOM 7123 N N . GLY B 1 257 ? 1.068 44.678 25.500 1.000 15.838 274 GLY B N 1
ATOM 7124 C CA . GLY B 1 257 ? 0.492 44.144 26.752 1.000 16.192 274 GLY B CA 1
ATOM 7125 C C . GLY B 1 257 ? 1.527 43.863 27.836 1.000 16.413 274 GLY B C 1
ATOM 7126 O O . GLY B 1 257 ? 1.131 43.310 28.876 1.000 16.606 274 GLY B O 1
ATOM 7127 N N . TYR B 1 258 ? 2.794 44.246 27.639 1.000 16.708 275 TYR B N 1
ATOM 7128 C CA . TYR B 1 258 ? 3.924 43.912 28.552 1.000 17.086 275 TYR B CA 1
ATOM 7129 C C . TYR B 1 258 ? 4.139 45.007 29.608 1.000 17.240 275 TYR B C 1
ATOM 7130 O O . TYR B 1 258 ? 4.995 44.797 30.492 1.000 17.046 275 TYR B O 1
ATOM 7139 N N . TYR B 1 259 ? 3.400 46.123 29.536 1.000 17.541 276 TYR B N 1
ATOM 7140 C CA . TYR B 1 259 ? 3.539 47.292 30.448 1.000 17.742 276 TYR B CA 1
ATOM 7141 C C . TYR B 1 259 ? 2.255 47.460 31.269 1.000 18.057 276 TYR B C 1
ATOM 7142 O O . TYR B 1 259 ? 1.545 48.472 31.097 1.000 17.481 276 TYR B O 1
ATOM 7151 N N . THR B 1 260 ? 1.980 46.495 32.150 1.000 18.834 277 THR B N 1
ATOM 7152 C CA . THR B 1 260 ? 0.710 46.381 32.919 1.000 19.213 277 THR B CA 1
ATOM 7153 C C . THR B 1 260 ? 0.665 47.449 34.020 1.000 19.350 277 THR B C 1
ATOM 7154 O O . THR B 1 260 ? 1.725 47.747 34.613 1.000 19.497 277 THR B O 1
ATOM 7158 N N . GLN B 1 261 ? -0.528 47.998 34.268 1.000 19.365 278 GLN B N 1
ATOM 7159 C CA . GLN B 1 261 ? -0.804 49.043 35.292 1.000 19.434 278 GLN B CA 1
ATOM 7160 C C . GLN B 1 261 ? -1.792 48.498 36.331 1.000 19.304 278 GLN B C 1
ATOM 7161 O O . GLN B 1 261 ? -1.605 48.782 37.533 1.000 19.162 278 GLN B O 1
ATOM 7167 N N . ASP B 1 262 ? -2.822 47.777 35.878 1.000 19.237 279 ASP B N 1
ATOM 7168 C CA . ASP B 1 262 ? -3.868 47.180 36.749 1.000 19.070 279 ASP B CA 1
ATOM 7169 C C . ASP B 1 262 ? -4.168 45.760 36.261 1.000 18.852 279 ASP B C 1
ATOM 7170 O O . ASP B 1 262 ? -4.814 45.609 35.207 1.000 19.052 279 ASP B O 1
ATOM 7175 N N . TRP B 1 263 ? -3.724 44.764 37.033 1.000 18.765 280 TRP B N 1
ATOM 7176 C CA . TRP B 1 263 ? -3.884 43.315 36.743 1.000 18.615 280 TRP B CA 1
ATOM 7177 C C . TRP B 1 263 ? -5.340 42.876 36.957 1.000 18.542 280 TRP B C 1
ATOM 7178 O O . TRP B 1 263 ? -5.684 41.774 36.495 1.000 18.525 280 TRP B O 1
ATOM 7189 N N . SER B 1 264 ? -6.155 43.686 37.643 1.000 18.733 281 SER B N 1
ATOM 7190 C CA . SER B 1 264 ? -7.540 43.337 38.063 1.000 18.648 281 SER B CA 1
ATOM 7191 C C . SER B 1 264 ? -8.568 43.742 36.995 1.000 18.987 281 SER B C 1
ATOM 7192 O O . SER B 1 264 ? -9.739 43.345 37.141 1.000 18.642 281 SER B O 1
ATOM 7195 N N . LYS B 1 265 ? -8.153 44.482 35.959 1.000 19.245 282 LYS B N 1
ATOM 7196 C CA . LYS B 1 265 ? -9.056 45.065 34.928 1.000 19.268 282 LYS B CA 1
ATOM 7197 C C . LYS B 1 265 ? -8.537 44.741 33.522 1.000 19.183 282 LYS B C 1
ATOM 7198 O O . LYS B 1 265 ? -7.307 44.630 33.351 1.000 18.817 282 LYS B O 1
ATOM 7204 N N . LEU B 1 266 ? -9.450 44.600 32.555 1.000 18.832 283 LEU B N 1
ATOM 7205 C CA . LEU B 1 266 ? -9.119 44.483 31.110 1.000 18.617 283 LEU B CA 1
ATOM 7206 C C . LEU B 1 266 ? -8.789 45.875 30.570 1.000 18.173 283 LEU B C 1
ATOM 7207 O O . LEU B 1 266 ? -9.435 46.849 31.007 1.000 18.272 283 LEU B O 1
ATOM 7212 N N . ASP B 1 267 ? -7.814 45.965 29.664 1.000 17.451 284 ASP B N 1
ATOM 7213 C CA . ASP B 1 267 ? -7.519 47.212 28.913 1.000 16.892 284 ASP B CA 1
ATOM 7214 C C . ASP B 1 267 ? -8.722 47.504 28.011 1.000 16.619 284 ASP B C 1
ATOM 7215 O O . ASP B 1 267 ? -9.166 46.579 27.311 1.000 16.263 284 ASP B O 1
ATOM 7220 N N . ALA B 1 268 ? -9.231 48.736 28.044 1.000 16.836 285 ALA B N 1
ATOM 7221 C CA . ALA B 1 268 ? -10.435 49.169 27.296 1.000 17.059 285 ALA B CA 1
ATOM 7222 C C . ALA B 1 268 ? -10.200 49.038 25.785 1.000 17.126 285 ALA B C 1
ATOM 7223 O O . ALA B 1 268 ? -11.188 48.831 25.063 1.000 17.194 285 ALA B O 1
ATOM 7225 N N . ASN B 1 269 ? -8.945 49.132 25.325 1.000 17.382 286 ASN B N 1
ATOM 7226 C CA . ASN B 1 269 ? -8.566 48.911 23.902 1.000 17.575 286 ASN B CA 1
ATOM 7227 C C . ASN B 1 269 ? -8.889 47.469 23.490 1.000 17.964 286 ASN B C 1
ATOM 7228 O O . ASN B 1 269 ? -9.258 47.267 22.317 1.000 18.090 286 ASN B O 1
ATOM 7233 N N . MET B 1 270 ? -8.749 46.506 24.407 1.000 18.124 287 MET B N 1
ATOM 7234 C CA . MET B 1 270 ? -8.925 45.058 24.111 1.000 18.478 287 MET B CA 1
ATOM 7235 C C . MET B 1 270 ? -10.416 44.712 24.073 1.000 18.484 287 MET B C 1
ATOM 7236 O O . MET B 1 270 ? -10.800 43.865 23.242 1.000 18.434 287 MET B O 1
ATOM 7241 N N . GLY B 1 271 ? -11.214 45.337 24.943 1.000 18.841 288 GLY B N 1
ATOM 7242 C CA . GLY B 1 271 ? -12.684 45.228 24.941 1.000 19.068 288 GLY B CA 1
ATOM 7243 C C . GLY B 1 271 ? -13.244 45.011 26.333 1.000 19.393 288 GLY B C 1
ATOM 7244 O O . GLY B 1 271 ? -12.562 45.355 27.316 1.000 19.812 288 GLY B O 1
ATOM 7245 N N . THR B 1 272 ? -14.451 44.445 26.399 1.000 19.466 289 THR B N 1
ATOM 7246 C CA . THR B 1 272 ? -15.250 44.241 27.634 1.000 19.299 289 THR B CA 1
ATOM 7247 C C . THR B 1 272 ? -15.000 42.839 28.197 1.000 19.288 289 THR B C 1
ATOM 7248 O O . THR B 1 272 ? -14.444 41.995 27.474 1.000 18.911 289 THR B O 1
ATOM 7252 N N . GLU B 1 273 ? -15.439 42.606 29.435 1.000 19.769 290 GLU B N 1
ATOM 7253 C CA . GLU B 1 273 ? -15.439 41.275 30.096 1.000 20.148 290 GLU B CA 1
ATOM 7254 C C . GLU B 1 273 ? -16.277 40.301 29.256 1.000 19.404 290 GLU B C 1
ATOM 7255 O O . GLU B 1 273 ? -15.871 39.127 29.132 1.000 19.180 290 GLU B O 1
ATOM 7261 N N . ALA B 1 274 ? -17.376 40.781 28.663 1.000 18.550 291 ALA B N 1
ATOM 7262 C CA . ALA B 1 274 ? -18.267 40.000 27.772 1.000 18.335 291 ALA B CA 1
ATOM 7263 C C . ALA B 1 274 ? -17.499 39.550 26.521 1.000 17.958 291 ALA B C 1
ATOM 7264 O O . ALA B 1 274 ? -17.727 38.411 26.070 1.000 17.266 291 ALA B O 1
ATOM 7266 N N . ASP B 1 275 ? -16.622 40.406 25.981 1.000 17.924 292 ASP B N 1
ATOM 7267 C CA . ASP B 1 275 ? -15.788 40.097 24.785 1.000 18.292 292 ASP B CA 1
ATOM 7268 C C . ASP B 1 275 ? -14.827 38.946 25.107 1.000 18.436 292 ASP B C 1
ATOM 7269 O O . ASP B 1 275 ? -14.713 38.028 24.274 1.000 18.563 292 ASP B O 1
ATOM 7274 N N . LEU B 1 276 ? -14.161 38.998 26.264 1.000 19.084 293 LEU B N 1
ATOM 7275 C CA . LEU B 1 276 ? -13.189 37.961 26.704 1.000 19.297 293 LEU B CA 1
ATOM 7276 C C . LEU B 1 276 ? -13.917 36.622 26.877 1.000 19.968 293 LEU B C 1
ATOM 7277 O O . LEU B 1 276 ? -13.400 35.609 26.383 1.000 19.537 293 LEU B O 1
ATOM 7282 N N . ARG B 1 277 ? -15.078 36.625 27.542 1.000 21.053 294 ARG B N 1
ATOM 7283 C CA . ARG B 1 277 ? -15.883 35.399 27.797 1.000 22.169 294 ARG B CA 1
ATOM 7284 C C . ARG B 1 277 ? -16.253 34.750 26.457 1.000 22.144 294 ARG B C 1
ATOM 7285 O O . ARG B 1 277 ? -16.112 33.516 26.347 1.000 22.509 294 ARG B O 1
ATOM 7293 N N . ARG B 1 278 ? -16.685 35.542 25.470 1.000 22.198 295 ARG B N 1
ATOM 7294 C CA . ARG B 1 278 ? -17.053 35.025 24.125 1.000 22.541 295 ARG B CA 1
ATOM 7295 C C . ARG B 1 278 ? -15.810 34.421 23.455 1.000 21.956 295 ARG B C 1
ATOM 7296 O O . ARG B 1 278 ? -15.924 33.296 22.936 1.000 21.364 295 ARG B O 1
ATOM 7304 N N . LEU B 1 279 ? -14.672 35.125 23.477 1.000 21.502 296 LEU B N 1
ATOM 7305 C CA . LEU B 1 279 ? -13.399 34.646 22.864 1.000 21.562 296 LEU B CA 1
ATOM 7306 C C . LEU B 1 279 ? -13.062 33.257 23.419 1.000 21.214 296 LEU B C 1
ATOM 7307 O O . LEU B 1 279 ? -12.838 32.335 22.610 1.000 20.919 296 LEU B O 1
ATOM 7312 N N . VAL B 1 280 ? -13.035 33.124 24.747 1.000 21.404 297 VAL B N 1
ATOM 7313 C CA . VAL B 1 280 ? -12.632 31.875 25.460 1.000 22.032 297 VAL B CA 1
ATOM 7314 C C . VAL B 1 280 ? -13.648 30.776 25.125 1.000 22.723 297 VAL B C 1
ATOM 7315 O O . VAL B 1 280 ? -13.220 29.695 24.678 1.000 23.105 297 VAL B O 1
ATOM 7319 N N . ASP B 1 281 ? -14.941 31.060 25.302 1.000 23.458 298 ASP B N 1
ATOM 7320 C CA . ASP B 1 281 ? -16.048 30.086 25.103 1.000 24.118 298 ASP B CA 1
ATOM 7321 C C . ASP B 1 281 ? -16.062 29.607 23.646 1.000 24.115 298 ASP B C 1
ATOM 7322 O O . ASP B 1 281 ? -16.168 28.384 23.439 1.000 24.887 298 ASP B O 1
ATOM 7327 N N . GLU B 1 282 ? -15.933 30.524 22.682 1.000 24.135 299 GLU B N 1
ATOM 7328 C CA . GLU B 1 282 ? -15.931 30.204 21.227 1.000 24.381 299 GLU B CA 1
ATOM 7329 C C . GLU B 1 282 ? -14.651 29.441 20.856 1.000 24.480 299 GLU B C 1
ATOM 7330 O O . GLU B 1 282 ? -14.721 28.594 19.942 1.000 24.578 299 GLU B O 1
ATOM 7336 N N . ALA B 1 283 ? -13.527 29.723 21.521 1.000 24.330 300 ALA B N 1
ATOM 7337 C CA . ALA B 1 283 ? -12.244 29.009 21.312 1.000 24.615 300 ALA B CA 1
ATOM 7338 C C . ALA B 1 283 ? -12.404 27.553 21.766 1.000 24.632 300 ALA B C 1
ATOM 7339 O O . ALA B 1 283 ? -12.050 26.648 20.986 1.000 23.873 300 ALA B O 1
ATOM 7341 N N . HIS B 1 284 ? -12.940 27.345 22.973 1.000 25.302 301 HIS B N 1
ATOM 7342 C CA . HIS B 1 284 ? -13.155 26.008 23.592 1.000 25.970 301 HIS B CA 1
ATOM 7343 C C . HIS B 1 284 ? -14.069 25.151 22.706 1.000 27.133 301 HIS B C 1
ATOM 7344 O O . HIS B 1 284 ? -13.767 23.955 22.553 1.000 27.432 301 HIS B O 1
ATOM 7351 N N . LYS B 1 285 ? -15.124 25.741 22.129 1.000 28.050 302 LYS B N 1
ATOM 7352 C CA . LYS B 1 285 ? -16.085 25.045 21.225 1.000 28.758 302 LYS B CA 1
ATOM 7353 C C . LYS B 1 285 ? -15.342 24.436 20.031 1.000 28.752 302 LYS B C 1
ATOM 7354 O O . LYS B 1 285 ? -15.786 23.378 19.548 1.000 29.089 302 LYS B O 1
ATOM 7360 N N . ARG B 1 286 ? -14.262 25.084 19.577 1.000 28.431 303 ARG B N 1
ATOM 7361 C CA . ARG B 1 286 ? -13.470 24.687 18.381 1.000 28.028 303 ARG B CA 1
ATOM 7362 C C . ARG B 1 286 ? -12.217 23.899 18.798 1.000 27.545 303 ARG B C 1
ATOM 7363 O O . ARG B 1 286 ? -11.345 23.694 17.934 1.000 27.368 303 ARG B O 1
ATOM 7371 N N . GLY B 1 287 ? -12.140 23.463 20.060 1.000 27.001 304 GLY B N 1
ATOM 7372 C CA . GLY B 1 287 ? -11.029 22.655 20.602 1.000 27.147 304 GLY B CA 1
ATOM 7373 C C . GLY B 1 287 ? -9.748 23.460 20.757 1.000 26.893 304 GLY B C 1
ATOM 7374 O O . GLY B 1 287 ? -8.665 22.840 20.758 1.000 27.118 304 GLY B O 1
ATOM 7375 N N . ILE B 1 288 ? -9.857 24.786 20.894 1.000 26.555 305 ILE B N 1
ATOM 7376 C CA . ILE B 1 288 ? -8.698 25.717 21.040 1.000 25.775 305 ILE B CA 1
ATOM 7377 C C . ILE B 1 288 ? -8.599 26.141 22.507 1.000 25.075 305 ILE B C 1
ATOM 7378 O O . ILE B 1 288 ? -9.563 26.746 23.018 1.000 25.207 305 ILE B O 1
ATOM 7383 N N . ARG B 1 289 ? -7.472 25.829 23.152 1.000 24.169 306 ARG B N 1
ATOM 7384 C CA . ARG B 1 289 ? -7.144 26.279 24.530 1.000 23.414 306 ARG B CA 1
ATOM 7385 C C . ARG B 1 289 ? -6.700 27.745 24.461 1.000 22.728 306 ARG B C 1
ATOM 7386 O O . ARG B 1 289 ? -6.195 28.159 23.397 1.000 22.100 306 ARG B O 1
ATOM 7394 N N . ILE B 1 290 ? -6.915 28.503 25.540 1.000 21.969 307 ILE B N 1
ATOM 7395 C CA . ILE B 1 290 ? -6.522 29.939 25.660 1.000 21.855 307 ILE B CA 1
ATOM 7396 C C . ILE B 1 290 ? -5.334 30.035 26.621 1.000 21.162 307 ILE B C 1
ATOM 7397 O O . ILE B 1 290 ? -5.443 29.509 27.751 1.000 21.015 307 ILE B O 1
ATOM 7402 N N . LEU B 1 291 ? -4.248 30.671 26.174 1.000 20.293 308 LEU B N 1
ATOM 7403 C CA . LEU B 1 291 ? -3.098 31.077 27.023 1.000 20.013 308 LEU B CA 1
ATOM 7404 C C . LEU B 1 291 ? -3.054 32.607 27.088 1.000 19.508 308 LEU B C 1
ATOM 7405 O O . LEU B 1 291 ? -3.070 33.250 26.020 1.000 19.495 308 LEU B O 1
ATOM 7410 N N . PHE B 1 292 ? -3.028 33.160 28.301 1.000 19.122 309 PHE B N 1
ATOM 7411 C CA . PHE B 1 292 ? -2.711 34.584 28.576 1.000 19.054 309 PHE B CA 1
ATOM 7412 C C . PHE B 1 292 ? -1.191 34.736 28.649 1.000 19.056 309 PHE B C 1
ATOM 7413 O O . PHE B 1 292 ? -0.549 33.972 29.398 1.000 18.686 309 PHE B O 1
ATOM 7421 N N . ASP B 1 293 ? -0.635 35.686 27.895 1.000 19.155 310 ASP B N 1
ATOM 7422 C CA . ASP B 1 293 ? 0.708 36.250 28.186 1.000 19.043 310 ASP B CA 1
ATOM 7423 C C . ASP B 1 293 ? 0.577 36.998 29.516 1.000 19.083 310 ASP B C 1
ATOM 7424 O O . ASP B 1 293 ? -0.360 37.812 29.636 1.000 19.204 310 ASP B O 1
ATOM 7429 N N . VAL B 1 294 ? 1.433 36.690 30.494 1.000 18.974 311 VAL B N 1
ATOM 7430 C CA . VAL B 1 294 ? 1.384 37.302 31.855 1.000 18.696 311 VAL B CA 1
ATOM 7431 C C . VAL B 1 294 ? 2.775 37.823 32.221 1.000 18.704 311 VAL B C 1
ATOM 7432 O O . VAL B 1 294 ? 3.779 37.216 31.793 1.000 18.349 311 VAL B O 1
ATOM 7436 N N . VAL B 1 295 ? 2.804 38.922 32.975 1.000 18.583 312 VAL B N 1
ATOM 7437 C CA . VAL B 1 295 ? 4.026 39.514 33.591 1.000 18.725 312 VAL B CA 1
ATOM 7438 C C . VAL B 1 295 ? 3.813 39.561 35.107 1.000 18.780 312 VAL B C 1
ATOM 7439 O O . VAL B 1 295 ? 2.713 39.956 35.529 1.000 18.762 312 VAL B O 1
ATOM 7443 N N . MET B 1 296 ? 4.819 39.169 35.891 1.000 18.676 313 MET B N 1
ATOM 7444 C CA . MET B 1 296 ? 4.882 39.463 37.349 1.000 18.749 313 MET B CA 1
ATOM 7445 C C . MET B 1 296 ? 6.164 40.238 37.680 1.000 17.879 313 MET B C 1
ATOM 7446 O O . MET B 1 296 ? 6.236 40.803 38.791 1.000 17.664 313 MET B O 1
ATOM 7451 N N . ASN B 1 297 ? 7.118 40.296 36.745 1.000 17.138 314 ASN B N 1
ATOM 7452 C CA . ASN B 1 297 ? 8.454 40.914 36.955 1.000 16.515 314 ASN B CA 1
ATOM 7453 C C . ASN B 1 297 ? 8.322 42.430 37.127 1.000 16.186 314 ASN B C 1
ATOM 7454 O O . ASN B 1 297 ? 9.030 42.990 37.988 1.000 15.934 314 ASN B O 1
ATOM 7459 N N . HIS B 1 298 ? 7.475 43.077 36.323 1.000 15.674 315 HIS B N 1
ATOM 7460 C CA . HIS B 1 298 ? 7.463 44.556 36.180 1.000 15.441 315 HIS B CA 1
ATOM 7461 C C . HIS B 1 298 ? 6.057 45.085 35.894 1.000 15.219 315 HIS B C 1
ATOM 7462 O O . HIS B 1 298 ? 5.254 44.366 35.271 1.000 15.350 315 HIS B O 1
ATOM 7469 N N . ALA B 1 299 ? 5.795 46.310 36.351 1.000 15.524 316 ALA B N 1
ATOM 7470 C CA . ALA B 1 299 ? 4.691 47.178 35.886 1.000 15.519 316 ALA B CA 1
ATOM 7471 C C . ALA B 1 299 ? 5.221 48.031 34.730 1.000 15.714 316 ALA B C 1
ATOM 7472 O O . ALA B 1 299 ? 6.447 48.006 34.490 1.000 15.859 316 ALA B O 1
ATOM 7474 N N . GLY B 1 300 ? 4.336 48.762 34.051 1.000 15.837 317 GLY B N 1
ATOM 7475 C CA . GLY B 1 300 ? 4.694 49.654 32.934 1.000 15.926 317 GLY B CA 1
ATOM 7476 C C . GLY B 1 300 ? 5.436 50.887 33.417 1.000 16.092 317 GLY B C 1
ATOM 7477 O O . GLY B 1 300 ? 5.309 51.233 34.611 1.000 16.096 317 GLY B O 1
ATOM 7478 N N . TYR B 1 301 ? 6.176 51.534 32.515 1.000 16.044 318 TYR B N 1
ATOM 7479 C CA . TYR B 1 301 ? 6.870 52.826 32.753 1.000 16.484 318 TYR B CA 1
ATOM 7480 C C . TYR B 1 301 ? 5.868 53.875 33.238 1.000 16.872 318 TYR B C 1
ATOM 7481 O O . TYR B 1 301 ? 4.667 53.770 32.909 1.000 16.985 318 TYR B O 1
ATOM 7490 N N . ALA B 1 302 ? 6.363 54.860 33.989 1.000 17.585 319 ALA B N 1
ATOM 7491 C CA . ALA B 1 302 ? 5.677 56.142 34.261 1.000 18.057 319 ALA B CA 1
ATOM 7492 C C . ALA B 1 302 ? 5.471 56.869 32.929 1.000 18.679 319 ALA B C 1
ATOM 7493 O O . ALA B 1 302 ? 6.461 57.025 32.188 1.000 18.569 319 ALA B O 1
ATOM 7495 N N . THR B 1 303 ? 4.230 57.262 32.628 1.000 19.502 320 THR B N 1
ATOM 7496 C CA . THR B 1 303 ? 3.854 58.077 31.442 1.000 20.000 320 THR B CA 1
ATOM 7497 C C . THR B 1 303 ? 3.142 59.341 31.928 1.000 20.515 320 THR B C 1
ATOM 7498 O O . THR B 1 303 ? 2.522 59.281 33.006 1.000 20.751 320 THR B O 1
ATOM 7502 N N . LEU B 1 304 ? 3.228 60.428 31.156 1.000 21.328 321 LEU B N 1
ATOM 7503 C CA . LEU B 1 304 ? 2.562 61.725 31.454 1.000 21.679 321 LEU B CA 1
ATOM 7504 C C . LEU B 1 304 ? 1.059 61.494 31.657 1.000 22.018 321 LEU B C 1
ATOM 7505 O O . LEU B 1 304 ? 0.489 62.113 32.582 1.000 23.123 321 LEU B O 1
ATOM 7510 N N . ALA B 1 305 ? 0.447 60.631 30.836 1.000 21.599 322 ALA B N 1
ATOM 7511 C CA . ALA B 1 305 ? -0.998 60.299 30.882 1.000 21.307 322 ALA B CA 1
ATOM 7512 C C . ALA B 1 305 ? -1.372 59.809 32.286 1.000 21.344 322 ALA B C 1
ATOM 7513 O O . ALA B 1 305 ? -2.333 60.348 32.865 1.000 20.890 322 ALA B O 1
ATOM 7515 N N . ASP B 1 306 ? -0.621 58.837 32.813 1.000 21.009 323 ASP B N 1
ATOM 7516 C CA . ASP B 1 306 ? -0.906 58.168 34.112 1.000 21.383 323 ASP B CA 1
ATOM 7517 C C . ASP B 1 306 ? -0.572 59.120 35.268 1.000 21.869 323 ASP B C 1
ATOM 7518 O O . ASP B 1 306 ? -1.330 59.123 36.254 1.000 22.424 323 ASP B O 1
ATOM 7523 N N . MET B 1 307 ? 0.518 59.887 35.148 1.000 22.500 324 MET B N 1
ATOM 7524 C CA . MET B 1 307 ? 0.971 60.877 36.164 1.000 22.996 324 MET B CA 1
ATOM 7525 C C . MET B 1 307 ? -0.139 61.909 36.404 1.000 23.777 324 MET B C 1
ATOM 7526 O O . MET B 1 307 ? -0.459 62.169 37.581 1.000 24.211 324 MET B O 1
ATOM 7531 N N . GLN B 1 308 ? -0.703 62.471 35.330 1.000 24.373 325 GLN B N 1
ATOM 7532 C CA . GLN B 1 308 ? -1.779 63.497 35.405 1.000 24.914 325 GLN B CA 1
ATOM 7533 C C . GLN B 1 308 ? -3.071 62.850 35.918 1.000 25.121 325 GLN B C 1
ATOM 7534 O O . GLN B 1 308 ? -3.730 63.450 36.788 1.000 25.501 325 GLN B O 1
ATOM 7540 N N . GLU B 1 309 ? -3.406 61.669 35.397 1.000 25.243 326 GLU B N 1
ATOM 7541 C CA . GLU B 1 309 ? -4.686 60.957 35.650 1.000 25.394 326 GLU B CA 1
ATOM 7542 C C . GLU B 1 309 ? -4.750 60.456 37.101 1.000 25.763 326 GLU B C 1
ATOM 7543 O O . GLU B 1 309 ? -5.813 60.627 37.730 1.000 25.400 326 GLU B O 1
ATOM 7549 N N . PHE B 1 310 ? -3.673 59.848 37.610 1.000 25.656 327 PHE B N 1
ATOM 7550 C CA . PHE B 1 310 ? -3.640 59.167 38.934 1.000 25.705 327 PHE B CA 1
ATOM 7551 C C . PHE B 1 310 ? -2.790 59.964 39.934 1.000 26.220 327 PHE B C 1
ATOM 7552 O O . PHE B 1 310 ? -2.505 59.427 41.025 1.000 26.459 327 PHE B O 1
ATOM 7560 N N . GLN B 1 311 ? -2.416 61.199 39.575 1.000 27.024 328 GLN B N 1
ATOM 7561 C CA . GLN B 1 311 ? -1.788 62.213 40.466 1.000 28.106 328 GLN B CA 1
ATOM 7562 C C . GLN B 1 311 ? -0.597 61.601 41.216 1.000 27.838 328 GLN B C 1
ATOM 7563 O O . GLN B 1 311 ? -0.639 61.550 42.464 1.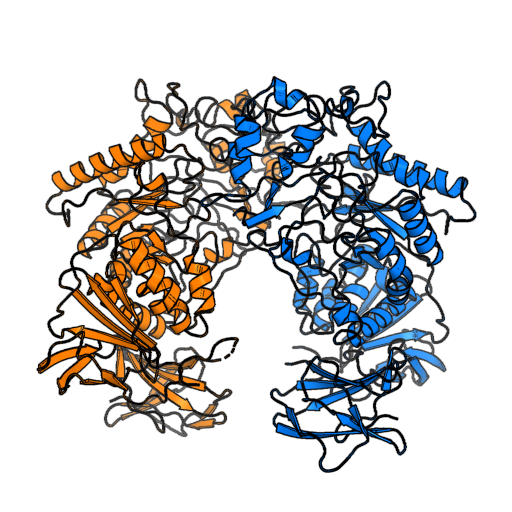000 27.601 328 GLN B O 1
ATOM 7569 N N . PHE B 1 312 ? 0.424 61.153 40.479 1.000 27.287 329 PHE B N 1
ATOM 7570 C CA . PHE B 1 312 ? 1.714 60.665 41.035 1.000 26.902 329 PHE B CA 1
ATOM 7571 C C . PHE B 1 312 ? 2.868 61.290 40.246 1.000 27.112 329 PHE B C 1
ATOM 7572 O O . PHE B 1 312 ? 2.652 61.745 39.103 1.000 26.481 329 PHE B O 1
ATOM 7580 N N . GLY B 1 313 ? 4.058 61.309 40.853 1.000 27.715 330 GLY B N 1
ATOM 7581 C CA . GLY B 1 313 ? 5.290 61.860 40.260 1.000 28.051 330 GLY B CA 1
ATOM 7582 C C . GLY B 1 313 ? 5.408 63.356 40.491 1.000 28.847 330 GLY B C 1
ATOM 7583 O O . GLY B 1 313 ? 4.596 63.904 41.262 1.000 28.537 330 GLY B O 1
ATOM 7584 N N . SER B 1 314 ? 6.392 63.989 39.846 1.000 29.178 331 SER B N 1
ATOM 7585 C CA . SER B 1 314 ? 6.734 65.427 40.003 1.000 29.753 331 SER B CA 1
ATOM 7586 C C . SER B 1 314 ? 7.329 65.969 38.699 1.000 29.938 331 SER B C 1
ATOM 7587 O O . SER B 1 314 ? 8.153 65.260 38.083 1.000 29.824 331 SER B O 1
ATOM 7590 N N . LEU B 1 315 ? 6.913 67.176 38.300 1.000 30.304 332 LEU B N 1
ATOM 7591 C CA . LEU B 1 315 ? 7.444 67.917 37.125 1.000 30.909 332 LEU B CA 1
ATOM 7592 C C . LEU B 1 315 ? 8.288 69.098 37.614 1.000 32.147 332 LEU B C 1
ATOM 7593 O O . LEU B 1 315 ? 8.013 69.606 38.719 1.000 31.849 332 LEU B O 1
ATOM 7598 N N . TYR B 1 316 ? 9.275 69.512 36.815 1.000 33.767 333 TYR B N 1
ATOM 7599 C CA . TYR B 1 316 ? 10.073 70.749 37.024 1.000 35.982 333 TYR B CA 1
ATOM 7600 C C . TYR B 1 316 ? 9.209 71.968 36.679 1.000 38.008 333 TYR B C 1
ATOM 7601 O O . TYR B 1 316 ? 9.428 73.039 37.273 1.000 38.194 333 TYR B O 1
ATOM 7610 N N . LEU B 1 317 ? 8.255 71.798 35.755 1.000 41.174 334 LEU B N 1
ATOM 7611 C CA . LEU B 1 317 ? 7.352 72.867 35.247 1.000 44.371 334 LEU B CA 1
ATOM 7612 C C . LEU B 1 317 ? 6.174 73.051 36.211 1.000 47.079 334 LEU B C 1
ATOM 7613 O O . LEU B 1 317 ? 5.905 72.123 37.001 1.000 47.194 334 LEU B O 1
ATOM 7618 N N . GLN B 1 318 ? 5.482 74.193 36.113 1.000 51.374 335 GLN B N 1
ATOM 7619 C CA . GLN B 1 318 ? 4.323 74.555 36.975 1.000 53.958 335 GLN B CA 1
ATOM 7620 C C . GLN B 1 318 ? 3.410 75.548 36.241 1.000 55.246 335 GLN B C 1
ATOM 7621 O O . GLN B 1 318 ? 3.931 76.377 35.464 1.000 55.771 335 GLN B O 1
ATOM 7627 N N . GLY B 1 319 ? 2.098 75.441 36.479 1.000 56.727 336 GLY B N 1
ATOM 7628 C CA . GLY B 1 319 ? 1.065 76.413 36.067 1.000 58.383 336 GLY B CA 1
ATOM 7629 C C . GLY B 1 319 ? 1.119 76.743 34.585 1.000 59.794 336 GLY B C 1
ATOM 7630 O O . GLY B 1 319 ? 0.817 75.849 33.769 1.000 60.636 336 GLY B O 1
ATOM 7631 N N . ASP B 1 320 ? 1.484 77.986 34.252 1.000 61.247 337 ASP B N 1
ATOM 7632 C CA . ASP B 1 320 ? 1.426 78.546 32.874 1.000 61.584 337 ASP B CA 1
ATOM 7633 C C . ASP B 1 320 ? 2.600 78.014 32.044 1.000 60.328 337 ASP B C 1
ATOM 7634 O O . ASP B 1 320 ? 2.381 77.718 30.852 1.000 60.567 337 ASP B O 1
ATOM 7639 N N . GLU B 1 321 ? 3.795 77.913 32.640 1.000 58.439 338 GLU B N 1
ATOM 7640 C CA . GLU B 1 321 ? 5.005 77.363 31.968 1.000 57.493 338 GLU B CA 1
ATOM 7641 C C . GLU B 1 321 ? 4.737 75.900 31.588 1.000 55.604 338 GLU B C 1
ATOM 7642 O O . GLU B 1 321 ? 5.181 75.483 30.501 1.000 54.296 338 GLU B O 1
ATOM 7648 N N . LEU B 1 322 ? 4.031 75.165 32.456 1.000 53.972 339 LEU B N 1
ATOM 7649 C CA . LEU B 1 322 ? 3.575 73.768 32.216 1.000 53.726 339 LEU B CA 1
ATOM 7650 C C . LEU B 1 322 ? 2.541 73.754 31.083 1.000 53.205 339 LEU B C 1
ATOM 7651 O O . LEU B 1 322 ? 2.634 72.863 30.216 1.000 53.342 339 LEU B O 1
ATOM 7656 N N . LYS B 1 323 ? 1.594 74.699 31.097 1.000 53.318 340 LYS B N 1
ATOM 7657 C CA . LYS B 1 323 ? 0.529 74.843 30.065 1.000 52.864 340 LYS B CA 1
ATOM 7658 C C . LYS B 1 323 ? 1.167 75.179 28.710 1.000 51.977 340 LYS B C 1
ATOM 7659 O O . LYS B 1 323 ? 0.748 74.581 27.703 1.000 51.998 340 LYS B O 1
ATOM 7665 N N . LYS B 1 324 ? 2.144 76.092 28.690 1.000 50.576 341 LYS B N 1
ATOM 7666 C CA . LYS B 1 324 ? 2.858 76.522 27.455 1.000 50.107 341 LYS B CA 1
ATOM 7667 C C . LYS B 1 324 ? 3.636 75.341 26.859 1.000 48.229 341 LYS B C 1
ATOM 7668 O O . LYS B 1 324 ? 3.812 75.324 25.624 1.000 48.234 341 LYS B O 1
ATOM 7674 N N . THR B 1 325 ? 4.079 74.397 27.698 1.000 45.474 342 THR B N 1
ATOM 7675 C CA . THR B 1 325 ? 4.936 73.246 27.304 1.000 43.745 342 THR B CA 1
ATOM 7676 C C . THR B 1 325 ? 4.068 72.014 27.014 1.000 42.617 342 THR B C 1
ATOM 7677 O O . THR B 1 325 ? 4.051 71.578 25.849 1.000 42.195 342 THR B O 1
ATOM 7681 N N . LEU B 1 326 ? 3.380 71.483 28.031 1.000 41.859 343 LEU B N 1
ATOM 7682 C CA . LEU B 1 326 ? 2.684 70.166 27.981 1.000 42.992 343 LEU B CA 1
ATOM 7683 C C . LEU B 1 326 ? 1.190 70.333 27.667 1.000 43.746 343 LEU B C 1
ATOM 7684 O O . LEU B 1 326 ? 0.513 69.296 27.529 1.000 44.805 343 LEU B O 1
ATOM 7689 N N . GLY B 1 327 ? 0.688 71.567 27.555 1.000 44.342 344 GLY B N 1
ATOM 7690 C CA . GLY B 1 327 ? -0.748 71.845 27.346 1.000 44.695 344 GLY B CA 1
ATOM 7691 C C . GLY B 1 327 ? -1.564 71.506 28.583 1.000 44.376 344 GLY B C 1
ATOM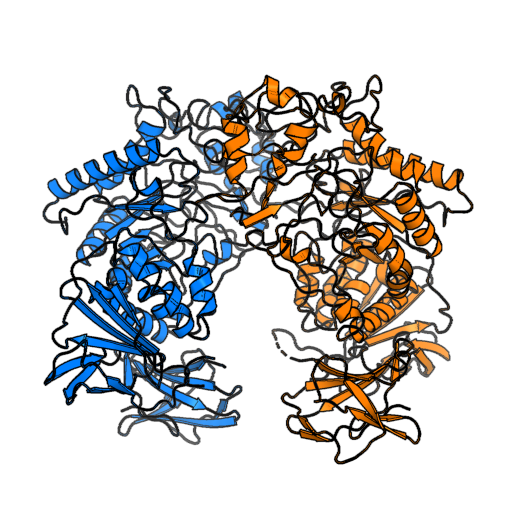 7692 O O . GLY B 1 327 ? -0.962 71.381 29.670 1.000 44.940 344 GLY B O 1
ATOM 7693 N N . GLU B 1 328 ? -2.884 71.352 28.430 1.000 43.891 345 GLU B N 1
ATOM 7694 C CA . GLU B 1 328 ? -3.819 71.028 29.544 1.000 43.242 345 GLU B CA 1
ATOM 7695 C C . GLU B 1 328 ? -3.837 69.510 29.766 1.000 40.766 345 GLU B C 1
ATOM 7696 O O . GLU B 1 328 ? -4.064 69.091 30.918 1.000 39.916 345 GLU B O 1
ATOM 7702 N N . ARG B 1 329 ? -3.619 68.727 28.703 1.000 38.373 346 ARG B N 1
ATOM 7703 C CA . ARG B 1 329 ? -3.454 67.248 28.756 1.000 36.683 346 ARG B CA 1
ATOM 7704 C C . ARG B 1 329 ? -2.015 66.896 28.362 1.000 32.946 346 ARG B C 1
ATOM 7705 O O . ARG B 1 329 ? -1.701 66.961 27.157 1.000 31.406 346 ARG B O 1
ATOM 7713 N N . TRP B 1 330 ? -1.187 66.526 29.346 1.000 30.017 347 TRP B N 1
ATOM 7714 C CA . TRP B 1 330 ? 0.287 66.361 29.208 1.000 27.999 347 TRP B CA 1
ATOM 7715 C C . TRP B 1 330 ? 0.614 65.343 28.109 1.000 26.029 347 TRP B C 1
ATOM 7716 O O . TRP B 1 330 ? 1.606 65.558 27.393 1.000 25.541 347 TRP B O 1
ATOM 7727 N N . THR B 1 331 ? -0.195 64.286 27.980 1.000 24.782 348 THR B N 1
ATOM 7728 C CA . THR B 1 331 ? 0.031 63.151 27.042 1.000 24.130 348 THR B CA 1
ATOM 7729 C C . THR B 1 331 ? -0.201 63.594 25.589 1.000 24.150 348 THR B C 1
ATOM 7730 O O . THR B 1 331 ? 0.136 62.809 24.687 1.000 23.936 348 THR B O 1
ATOM 7734 N N . ASP B 1 332 ? -0.758 64.790 25.360 1.000 24.126 349 ASP B N 1
ATOM 7735 C CA . ASP B 1 332 ? -0.975 65.357 24.000 1.000 24.300 349 ASP B CA 1
ATOM 7736 C C . ASP B 1 332 ? 0.302 66.059 23.516 1.000 24.053 349 ASP B C 1
ATOM 7737 O O . ASP B 1 332 ? 0.347 66.431 22.328 1.000 23.255 349 ASP B O 1
ATOM 7742 N N . TRP B 1 333 ? 1.301 66.225 24.392 1.000 24.217 350 TRP B N 1
ATOM 7743 C CA . TRP B 1 333 ? 2.632 66.800 24.057 1.000 24.712 350 TRP B CA 1
ATOM 7744 C C . TRP B 1 333 ? 3.232 66.059 22.855 1.000 25.583 350 TRP B C 1
ATOM 7745 O O . TRP B 1 333 ? 3.073 64.824 22.779 1.000 25.398 350 TRP B O 1
ATOM 7756 N N . LYS B 1 334 ? 3.888 66.800 21.957 1.000 27.024 351 LYS B N 1
ATOM 7757 C CA . LYS B 1 334 ? 4.660 66.264 20.804 1.000 28.879 351 LYS B CA 1
ATOM 7758 C C . LYS B 1 334 ? 6.046 66.902 20.824 1.000 29.301 351 LYS B C 1
ATOM 7759 O O . LYS B 1 334 ? 6.192 68.032 21.286 1.000 28.984 351 LYS B O 1
ATOM 7765 N N . PRO B 1 335 ? 7.104 66.200 20.353 1.000 30.089 352 PRO B N 1
ATOM 7766 C CA . PRO B 1 335 ? 8.448 66.777 20.294 1.000 30.945 352 PRO B CA 1
ATOM 7767 C C . PRO B 1 335 ? 8.491 68.113 19.536 1.000 32.635 352 PRO B C 1
ATOM 7768 O O . PRO B 1 335 ? 7.998 68.172 18.423 1.000 33.104 352 PRO B O 1
ATOM 7772 N N . GLY B 1 336 ? 9.076 69.142 20.160 1.000 34.616 353 GLY B N 1
ATOM 7773 C CA . GLY B 1 336 ? 9.253 70.486 19.576 1.000 36.031 353 GLY B CA 1
ATOM 7774 C C . GLY B 1 336 ? 10.505 70.568 18.717 1.000 37.445 353 GLY B C 1
ATOM 7775 O O . GLY B 1 336 ? 10.818 69.577 18.021 1.000 38.839 353 GLY B O 1
ATOM 7776 N N . ALA B 1 337 ? 11.199 71.709 18.766 1.000 37.488 354 ALA B N 1
ATOM 7777 C CA . ALA B 1 337 ? 12.408 72.013 17.965 1.000 36.969 354 ALA B CA 1
ATOM 7778 C C . ALA B 1 337 ? 13.637 71.371 18.619 1.000 36.339 354 ALA B C 1
ATOM 7779 O O . ALA B 1 337 ? 13.887 71.654 19.809 1.000 37.033 354 ALA B O 1
ATOM 7781 N N . GLY B 1 338 ? 14.370 70.544 17.865 1.000 34.897 355 GLY B N 1
ATOM 7782 C CA . GLY B 1 338 ? 15.573 69.828 18.335 1.000 33.827 355 GLY B CA 1
ATOM 7783 C C . GLY B 1 338 ? 15.264 68.897 19.496 1.000 32.849 355 GLY B C 1
ATOM 7784 O O . GLY B 1 338 ? 16.153 68.707 20.352 1.000 33.500 355 GLY B O 1
ATOM 7785 N N . GLN B 1 339 ? 14.050 68.337 19.524 1.000 31.079 356 GLN B N 1
ATOM 7786 C CA . GLN B 1 339 ? 13.573 67.392 20.569 1.000 29.805 356 GLN B CA 1
ATOM 7787 C C . GLN B 1 339 ? 13.265 66.040 19.920 1.000 28.089 356 GLN B C 1
ATOM 7788 O O . GLN B 1 339 ? 13.167 65.982 18.678 1.000 28.546 356 GLN B O 1
ATOM 7794 N N . THR B 1 340 ? 13.134 65.000 20.747 1.000 25.866 357 THR B N 1
ATOM 7795 C CA . THR B 1 340 ? 12.670 63.639 20.370 1.000 24.535 357 THR B CA 1
ATOM 7796 C C . THR B 1 340 ? 11.542 63.236 21.326 1.000 23.017 357 THR B C 1
ATOM 7797 O O . THR B 1 340 ? 11.231 64.024 22.234 1.000 22.381 357 THR B O 1
ATOM 7801 N N . TRP B 1 341 ? 10.977 62.041 21.152 1.000 22.141 358 TRP B N 1
ATOM 7802 C CA . TRP B 1 341 ? 9.896 61.511 22.025 1.000 21.545 358 TRP B CA 1
ATOM 7803 C C . TRP B 1 341 ? 10.452 61.132 23.406 1.000 21.361 358 TRP B C 1
ATOM 7804 O O . TRP B 1 341 ? 9.634 60.854 24.295 1.000 21.331 358 TRP B O 1
ATOM 7815 N N . HIS B 1 342 ? 11.780 61.137 23.585 1.000 21.298 359 HIS B N 1
ATOM 7816 C CA . HIS B 1 342 ? 12.464 60.966 24.899 1.000 21.399 359 HIS B CA 1
ATOM 7817 C C . HIS B 1 342 ? 12.556 62.301 25.654 1.000 21.564 359 HIS B C 1
ATOM 7818 O O . HIS B 1 342 ? 12.801 62.257 26.873 1.000 22.092 359 HIS B O 1
ATOM 7825 N N . SER B 1 343 ? 12.376 63.436 24.969 1.000 22.035 360 SER B N 1
ATOM 7826 C CA . SER B 1 343 ? 12.648 64.801 25.499 1.000 21.989 360 SER B CA 1
ATOM 7827 C C . SER B 1 343 ? 11.708 65.156 26.663 1.000 21.861 360 SER B C 1
ATOM 7828 O O . SER B 1 343 ? 12.098 66.015 27.472 1.000 21.486 360 SER B O 1
ATOM 7831 N N . PHE B 1 344 ? 10.529 64.529 26.757 1.000 21.996 361 PHE B N 1
ATOM 7832 C CA . PHE B 1 344 ? 9.515 64.803 27.815 1.000 22.187 361 PHE B CA 1
ATOM 7833 C C . PHE B 1 344 ? 10.097 64.496 29.202 1.000 22.308 361 PHE B C 1
ATOM 7834 O O . PHE B 1 344 ? 9.619 65.083 30.197 1.000 21.982 361 PHE B O 1
ATOM 7842 N N . ASN B 1 345 ? 11.089 63.598 29.266 1.000 22.593 362 ASN B N 1
ATOM 7843 C CA . ASN B 1 345 ? 11.803 63.202 30.511 1.000 22.927 362 ASN B CA 1
ATOM 7844 C C . ASN B 1 345 ? 12.525 64.415 31.113 1.000 22.975 362 ASN B C 1
ATOM 7845 O O . ASN B 1 345 ? 12.680 64.446 32.353 1.000 23.013 362 ASN B O 1
ATOM 7850 N N . ASP B 1 346 ? 12.945 65.371 30.273 1.000 23.620 363 ASP B N 1
ATOM 7851 C CA . ASP B 1 346 ? 13.630 66.627 30.687 1.000 24.040 363 ASP B CA 1
ATOM 7852 C C . ASP B 1 346 ? 12.729 67.425 31.640 1.000 24.349 363 ASP B C 1
ATOM 7853 O O . ASP B 1 346 ? 13.282 68.136 32.499 1.000 24.489 363 ASP B O 1
ATOM 7858 N N . TYR B 1 347 ? 11.402 67.305 31.496 1.000 24.620 364 TYR B N 1
ATOM 7859 C CA . TYR B 1 347 ? 10.385 68.059 32.279 1.000 25.272 364 TYR B CA 1
ATOM 7860 C C . TYR B 1 347 ? 10.043 67.333 33.588 1.000 24.890 364 TYR B C 1
ATOM 7861 O O . TYR B 1 347 ? 9.409 67.966 34.455 1.000 24.803 364 TYR B O 1
ATOM 7870 N N . ILE B 1 348 ? 10.431 66.059 33.725 1.000 24.374 365 ILE B N 1
ATOM 7871 C CA . ILE B 1 348 ? 10.077 65.192 34.891 1.000 24.335 365 ILE B CA 1
ATOM 7872 C C . ILE B 1 348 ? 11.206 65.245 35.926 1.000 24.249 365 ILE B C 1
ATOM 7873 O O . ILE B 1 348 ? 12.375 65.035 35.546 1.000 24.119 365 ILE B O 1
ATOM 7878 N N . ASN B 1 349 ? 10.855 65.503 37.189 1.000 24.533 366 ASN B N 1
ATOM 7879 C CA . ASN B 1 349 ? 11.793 65.514 38.342 1.000 24.891 366 ASN B CA 1
ATOM 7880 C C . ASN B 1 349 ? 11.752 64.137 39.016 1.000 24.816 366 ASN B C 1
ATOM 7881 O O . ASN B 1 349 ? 10.951 63.958 39.955 1.000 24.995 366 ASN B O 1
ATOM 7886 N N . PHE B 1 350 ? 12.612 63.217 38.567 1.000 24.697 367 PHE B N 1
ATOM 7887 C CA . PHE B 1 350 ? 12.659 61.799 39.017 1.000 24.651 367 PHE B CA 1
ATOM 7888 C C . PHE B 1 350 ? 13.333 61.676 40.393 1.000 25.603 367 PHE B C 1
ATOM 7889 O O . PHE B 1 350 ? 13.326 60.559 40.943 1.000 26.022 367 PHE B O 1
ATOM 7897 N N . SER B 1 351 ? 13.882 62.767 40.940 1.000 26.703 368 SER B N 1
ATOM 7898 C CA . SER B 1 351 ? 14.581 62.788 42.254 1.000 27.705 368 SER B CA 1
ATOM 7899 C C . SER B 1 351 ? 13.598 63.094 43.395 1.000 28.182 368 SER B C 1
ATOM 7900 O O . SER B 1 351 ? 13.964 62.838 44.559 1.000 28.833 368 SER B O 1
ATOM 7903 N N . ASP B 1 352 ? 12.398 63.599 43.078 1.000 28.502 369 ASP B N 1
ATOM 7904 C CA . ASP B 1 352 ? 11.360 64.018 44.062 1.000 28.677 369 ASP B CA 1
ATOM 7905 C C . ASP B 1 352 ? 10.828 62.786 44.806 1.000 28.472 369 ASP B C 1
ATOM 7906 O O . ASP B 1 352 ? 10.064 62.015 44.199 1.000 27.997 369 ASP B O 1
ATOM 7911 N N . LYS B 1 353 ? 11.197 62.634 46.084 1.000 28.796 370 LYS B N 1
ATOM 7912 C CA . LYS B 1 353 ? 10.876 61.450 46.931 1.000 28.747 370 LYS B CA 1
ATOM 7913 C C . LYS B 1 353 ? 9.364 61.359 47.164 1.000 27.834 370 LYS B C 1
ATOM 7914 O O . LYS B 1 353 ? 8.778 60.301 46.845 1.000 27.350 370 LYS B O 1
ATOM 7920 N N . ALA B 1 354 ? 8.770 62.423 47.715 1.000 27.134 371 ALA B N 1
ATOM 7921 C CA . ALA B 1 354 ? 7.352 62.498 48.142 1.000 26.657 371 ALA B CA 1
ATOM 7922 C C . ALA B 1 354 ? 6.426 62.304 46.935 1.000 26.002 371 ALA B C 1
ATOM 7923 O O . ALA B 1 354 ? 5.494 61.481 47.031 1.000 26.356 371 ALA B O 1
ATOM 7925 N N . GLY B 1 355 ? 6.686 63.033 45.846 1.000 25.141 372 GLY B N 1
ATOM 7926 C CA . GLY B 1 355 ? 5.911 62.975 44.591 1.000 25.080 372 GLY B CA 1
ATOM 7927 C C . GLY B 1 355 ? 5.836 61.563 44.033 1.000 24.406 372 GLY B C 1
ATOM 7928 O O . GLY B 1 355 ? 4.727 61.126 43.679 1.000 24.557 372 GLY B O 1
ATOM 7929 N N . TRP B 1 356 ? 6.970 60.858 43.974 1.000 24.019 373 TRP B N 1
ATOM 7930 C CA . TRP B 1 356 ? 7.082 59.534 43.306 1.000 23.567 373 TRP B CA 1
ATOM 7931 C C . TRP B 1 356 ? 6.646 58.403 44.245 1.000 23.356 373 TRP B C 1
ATOM 7932 O O . TRP B 1 356 ? 6.305 57.323 43.728 1.000 22.656 373 TRP B O 1
ATOM 7943 N N . GLU B 1 357 ? 6.589 58.657 45.556 1.000 23.865 374 GLU B N 1
ATOM 7944 C CA . GLU B 1 357 ? 6.018 57.719 46.563 1.000 24.280 374 GLU B CA 1
ATOM 7945 C C . GLU B 1 357 ? 4.507 57.571 46.318 1.000 24.622 374 GLU B C 1
ATOM 7946 O O . GLU B 1 357 ? 3.948 56.519 46.689 1.000 24.718 374 GLU B O 1
ATOM 7952 N N . LYS B 1 358 ? 3.875 58.569 45.691 1.000 24.961 375 LYS B N 1
ATOM 7953 C CA . LYS B 1 358 ? 2.424 58.565 45.355 1.000 25.083 375 LYS B CA 1
ATOM 7954 C C . LYS B 1 358 ? 2.131 57.554 44.236 1.000 24.368 375 LYS B C 1
ATOM 7955 O O . LYS B 1 358 ? 0.942 57.241 44.044 1.000 24.065 375 LYS B O 1
ATOM 7961 N N . TRP B 1 359 ? 3.157 57.068 43.524 1.000 23.266 376 TRP B N 1
ATOM 7962 C CA . TRP B 1 359 ? 3.025 56.047 42.447 1.000 22.438 376 TRP B CA 1
ATOM 7963 C C . TRP B 1 359 ? 2.782 54.666 43.084 1.000 22.273 376 TRP B C 1
ATOM 7964 O O . TRP B 1 359 ? 1.845 54.567 43.895 1.000 22.655 376 TRP B O 1
ATOM 7975 N N . TRP B 1 360 ? 3.567 53.635 42.745 1.000 21.738 377 TRP B N 1
ATOM 7976 C CA . TRP B 1 360 ? 3.402 52.258 43.290 1.000 21.377 377 TRP B CA 1
ATOM 7977 C C . TRP B 1 360 ? 3.699 52.253 44.794 1.000 21.594 377 TRP B C 1
ATOM 7978 O O . TRP B 1 360 ? 2.961 51.573 45.537 1.000 21.554 377 TRP B O 1
ATOM 7989 N N . GLY B 1 361 ? 4.733 52.988 45.210 1.000 21.654 378 GLY B N 1
ATOM 7990 C CA . GLY B 1 361 ? 5.158 53.105 46.617 1.000 22.219 378 GLY B CA 1
ATOM 7991 C C . GLY B 1 361 ? 6.326 52.186 46.927 1.000 22.646 378 GLY B C 1
ATOM 7992 O O . GLY B 1 361 ? 6.470 51.148 46.246 1.000 22.441 378 GLY B O 1
ATOM 7993 N N . LYS B 1 362 ? 7.105 52.545 47.949 1.000 23.599 379 LYS B N 1
ATOM 7994 C CA . LYS B 1 362 ? 8.393 51.905 48.333 1.000 24.205 379 LYS B CA 1
ATOM 7995 C C . LYS B 1 362 ? 8.196 50.414 48.641 1.000 24.162 379 LYS B C 1
ATOM 7996 O O . LYS B 1 362 ? 9.183 49.661 48.529 1.000 24.226 379 LYS B O 1
ATOM 8002 N N . LYS B 1 363 ? 6.980 49.996 49.009 1.000 23.895 380 LYS B N 1
ATOM 8003 C CA . LYS B 1 363 ? 6.670 48.599 49.422 1.000 23.607 380 LYS B CA 1
ATOM 8004 C C . LYS B 1 363 ? 6.494 47.683 48.200 1.000 22.743 380 LYS B C 1
ATOM 8005 O O . LYS B 1 363 ? 6.468 46.454 48.407 1.000 22.344 380 LYS B O 1
ATOM 8011 N N . TRP B 1 364 ? 6.396 48.240 46.985 1.000 22.127 381 TRP B N 1
ATOM 8012 C CA . TRP B 1 364 ? 5.919 47.514 45.775 1.000 21.518 381 TRP B CA 1
ATOM 8013 C C . TRP B 1 364 ? 7.035 47.278 44.747 1.000 21.056 381 TRP B C 1
ATOM 8014 O O . TRP B 1 364 ? 7.094 46.148 44.220 1.000 21.019 381 TRP B O 1
ATOM 8025 N N . ILE B 1 365 ? 7.851 48.290 44.429 1.000 20.431 382 ILE B N 1
ATOM 8026 C CA . ILE B 1 365 ? 8.766 48.247 43.247 1.000 20.047 382 ILE B CA 1
ATOM 8027 C C . ILE B 1 365 ? 10.173 48.725 43.621 1.000 19.685 382 ILE B C 1
ATOM 8028 O O . ILE B 1 365 ? 10.302 49.562 44.531 1.000 19.616 382 ILE B O 1
ATOM 8033 N N . ARG B 1 366 ? 11.177 48.191 42.919 1.000 19.465 383 ARG B N 1
ATOM 8034 C CA . ARG B 1 366 ? 12.547 48.756 42.814 1.000 19.206 383 ARG B CA 1
ATOM 8035 C C . ARG B 1 366 ? 12.631 49.579 41.526 1.000 19.263 383 ARG B C 1
ATOM 8036 O O . ARG B 1 366 ? 12.149 49.092 40.485 1.000 18.965 383 ARG B O 1
ATOM 8044 N N . ILE B 1 367 ? 13.231 50.767 41.600 1.000 19.492 384 ILE B N 1
ATOM 8045 C CA . ILE B 1 367 ? 13.482 51.657 40.429 1.000 20.165 384 ILE B CA 1
ATOM 8046 C C . ILE B 1 367 ? 14.412 52.788 40.880 1.000 20.514 384 ILE B C 1
ATOM 8047 O O . ILE B 1 367 ? 14.359 53.158 42.070 1.000 20.645 384 ILE B O 1
ATOM 8052 N N . ASP B 1 368 ? 15.234 53.309 39.967 1.000 21.188 385 ASP B N 1
ATOM 8053 C CA . ASP B 1 368 ? 16.198 54.407 40.248 1.000 21.877 385 ASP B CA 1
ATOM 8054 C C . ASP B 1 368 ? 15.449 55.745 40.196 1.000 21.989 385 ASP B C 1
ATOM 8055 O O . ASP B 1 368 ? 15.851 56.628 39.415 1.000 21.698 385 ASP B O 1
ATOM 8060 N N . ILE B 1 369 ? 14.405 55.874 41.021 1.000 21.960 386 ILE B N 1
ATOM 8061 C CA . ILE B 1 369 ? 13.524 57.074 41.136 1.000 21.806 386 ILE B CA 1
ATOM 8062 C C . ILE B 1 369 ? 13.330 57.377 42.624 1.000 21.857 386 ILE B C 1
ATOM 8063 O O . ILE B 1 369 ? 13.215 56.414 43.404 1.000 21.120 386 ILE B O 1
ATOM 8068 N N . GLY B 1 370 ? 13.300 58.665 42.984 1.000 22.532 387 GLY B N 1
ATOM 8069 C CA . GLY B 1 370 ? 12.914 59.165 44.318 1.000 23.139 387 GLY B CA 1
ATOM 8070 C C . GLY B 1 370 ? 13.518 58.343 45.445 1.000 23.563 387 GLY B C 1
ATOM 8071 O O . GLY B 1 370 ? 14.757 58.213 45.480 1.000 23.466 387 GLY B O 1
ATOM 8072 N N . ASP B 1 371 ? 12.668 57.797 46.322 1.000 24.242 388 ASP B N 1
ATOM 8073 C CA . ASP B 1 371 ? 13.060 57.140 47.598 1.000 24.553 388 ASP B CA 1
ATOM 8074 C C . ASP B 1 371 ? 12.911 55.616 47.490 1.000 24.211 388 ASP B C 1
ATOM 8075 O O . ASP B 1 371 ? 13.062 54.940 48.524 1.000 24.579 388 ASP B O 1
ATOM 8080 N N . TYR B 1 372 ? 12.632 55.088 46.295 1.000 23.726 389 TYR B N 1
ATOM 8081 C CA . TYR B 1 372 ? 12.378 53.640 46.065 1.000 23.371 389 TYR B CA 1
ATOM 8082 C C . TYR B 1 372 ? 13.631 52.831 46.414 1.000 22.919 389 TYR B C 1
ATOM 8083 O O . TYR B 1 372 ? 14.751 53.361 46.264 1.000 22.172 389 TYR B O 1
ATOM 8092 N N . ASP B 1 373 ? 13.440 51.590 46.877 1.000 23.086 390 ASP B N 1
ATOM 8093 C CA . ASP B 1 373 ? 14.532 50.589 47.013 1.000 23.592 390 ASP B CA 1
ATOM 8094 C C . ASP B 1 373 ? 15.332 50.606 45.707 1.000 23.931 390 ASP B C 1
ATOM 8095 O O . ASP B 1 373 ? 14.702 50.577 44.629 1.000 23.383 390 ASP B O 1
ATOM 8100 N N . ASN B 1 374 ? 16.659 50.693 45.797 1.000 24.592 391 ASN B N 1
ATOM 8101 C CA . ASN B 1 374 ? 17.554 50.693 44.612 1.000 24.827 391 ASN B CA 1
ATOM 8102 C C . ASN B 1 374 ? 17.425 49.340 43.916 1.000 23.464 391 ASN B C 1
ATOM 8103 O O . ASN B 1 374 ? 17.374 48.303 44.577 1.000 22.399 391 ASN B O 1
ATOM 8108 N N . PRO B 1 375 ? 17.333 49.306 42.568 1.000 22.140 392 PRO B N 1
ATOM 8109 C CA . PRO B 1 375 ? 17.476 48.055 41.827 1.000 21.701 392 PRO B CA 1
ATOM 8110 C C . PRO B 1 375 ? 18.821 47.394 42.163 1.000 21.039 392 PRO B C 1
ATOM 8111 O O . PRO B 1 375 ? 19.740 48.105 42.540 1.000 20.761 392 PRO B O 1
ATOM 8115 N N . GLY B 1 376 ? 18.892 46.067 42.043 1.000 20.292 393 GLY B N 1
ATOM 8116 C CA . GLY B 1 376 ? 20.126 45.285 42.247 1.000 20.086 393 GLY B CA 1
ATOM 8117 C C . GLY B 1 376 ? 20.927 45.164 40.962 1.000 19.677 393 GLY B C 1
ATOM 8118 O O . GLY B 1 376 ? 20.532 45.779 39.950 1.000 19.889 393 GLY B O 1
ATOM 8119 N N . TYR B 1 377 ? 22.013 44.388 40.999 1.000 18.979 394 TYR B N 1
ATOM 8120 C CA . TYR B 1 377 ? 22.966 44.198 39.875 1.000 18.534 394 TYR B CA 1
ATOM 8121 C C . TYR B 1 377 ? 22.894 42.744 39.393 1.000 18.918 394 TYR B C 1
ATOM 8122 O O . TYR B 1 377 ? 23.888 42.236 38.839 1.000 19.388 394 TYR B O 1
ATOM 8131 N N . ASP B 1 378 ? 21.737 42.106 39.587 1.000 19.235 395 ASP B N 1
ATOM 8132 C CA . ASP B 1 378 ? 21.484 40.676 39.269 1.000 19.351 395 ASP B CA 1
ATOM 8133 C C . ASP B 1 378 ? 20.160 40.567 38.505 1.000 19.067 395 ASP B C 1
ATOM 8134 O O . ASP B 1 378 ? 19.357 41.516 38.576 1.000 19.002 395 ASP B O 1
ATOM 8139 N N . ASP B 1 379 ? 19.939 39.439 37.827 1.000 19.022 396 ASP B N 1
ATOM 8140 C CA . ASP B 1 379 ? 18.744 39.182 36.976 1.000 19.042 396 ASP B CA 1
ATOM 8141 C C . ASP B 1 379 ? 17.455 39.389 37.789 1.000 18.947 396 ASP B C 1
ATOM 8142 O O . ASP B 1 379 ? 16.507 39.963 37.230 1.000 18.903 396 ASP B O 1
ATOM 8147 N N . LEU B 1 380 ? 17.419 38.950 39.053 1.000 18.902 397 LEU B N 1
ATOM 8148 C CA . LEU B 1 380 ? 16.164 38.857 39.855 1.000 18.923 397 LEU B CA 1
ATOM 8149 C C . LEU B 1 380 ? 15.721 40.237 40.364 1.000 19.026 397 LEU B C 1
ATOM 8150 O O . LEU B 1 380 ? 14.496 40.453 40.428 1.000 18.635 397 LEU B O 1
ATOM 8155 N N . THR B 1 381 ? 16.648 41.127 40.738 1.000 19.149 398 THR B N 1
ATOM 8156 C CA . THR B 1 381 ? 16.322 42.411 41.421 1.000 19.313 398 THR B CA 1
ATOM 8157 C C . THR B 1 381 ? 16.731 43.624 40.574 1.000 19.464 398 THR B C 1
ATOM 8158 O O . THR B 1 381 ? 16.507 44.752 41.051 1.000 19.113 398 THR B O 1
ATOM 8162 N N . MET B 1 382 ? 17.289 43.426 39.374 1.000 19.580 399 MET B N 1
ATOM 8163 C CA . MET B 1 382 ? 17.634 44.544 38.453 1.000 20.173 399 MET B CA 1
ATOM 8164 C C . MET B 1 382 ? 16.340 45.188 37.943 1.000 19.753 399 MET B C 1
ATOM 8165 O O . MET B 1 382 ? 15.311 44.485 37.869 1.000 19.444 399 MET B O 1
ATOM 8170 N N . SER B 1 383 ? 16.407 46.475 37.602 1.000 19.408 400 SER B N 1
ATOM 8171 C CA . SER B 1 383 ? 15.357 47.218 36.863 1.000 19.194 400 SER B CA 1
ATOM 8172 C C . SER B 1 383 ? 15.580 46.995 35.363 1.000 18.933 400 SER B C 1
ATOM 8173 O O . SER B 1 383 ? 16.281 47.816 34.741 1.000 19.404 400 SER B O 1
ATOM 8176 N N . LEU B 1 384 ? 15.029 45.902 34.824 1.000 18.456 401 LEU B N 1
ATOM 8177 C CA . LEU B 1 384 ? 15.198 45.473 33.409 1.000 18.300 401 LEU B CA 1
ATOM 8178 C C . LEU B 1 384 ? 14.633 46.561 32.488 1.000 18.187 401 LEU B C 1
ATOM 8179 O O . LEU B 1 384 ? 13.440 46.890 32.629 1.000 17.101 401 LEU B O 1
ATOM 8184 N N . ALA B 1 385 ? 15.472 47.112 31.604 1.000 18.020 402 ALA B N 1
ATOM 8185 C CA . ALA B 1 385 ? 15.128 48.204 30.663 1.000 18.224 402 ALA B CA 1
ATOM 8186 C C . ALA B 1 385 ? 14.443 49.355 31.416 1.000 18.386 402 ALA B C 1
ATOM 8187 O O . ALA B 1 385 ? 13.521 49.962 30.847 1.000 17.956 402 ALA B O 1
ATOM 8189 N N . PHE B 1 386 ? 14.879 49.628 32.652 1.000 18.953 403 PHE B N 1
ATOM 8190 C CA . PHE B 1 386 ? 14.413 50.740 33.527 1.000 19.452 403 PHE B CA 1
ATOM 8191 C C . PHE B 1 386 ? 12.943 50.562 33.932 1.000 18.876 403 PHE B C 1
ATOM 8192 O O . PHE B 1 386 ? 12.354 51.537 34.431 1.000 18.435 403 PHE B O 1
ATOM 8200 N N . LEU B 1 387 ? 12.378 49.363 33.760 1.000 18.452 404 LEU B N 1
ATOM 8201 C CA . LEU B 1 387 ? 10.982 49.051 34.169 1.000 18.519 404 LEU B CA 1
ATOM 8202 C C . LEU B 1 387 ? 10.934 48.915 35.689 1.000 18.457 404 LEU B C 1
ATOM 8203 O O . LEU B 1 387 ? 11.865 48.375 36.284 1.000 18.312 404 LEU B O 1
ATOM 8208 N N . PRO B 1 388 ? 9.863 49.402 36.363 1.000 18.276 405 PRO B N 1
ATOM 8209 C CA . PRO B 1 388 ? 9.733 49.239 37.810 1.000 18.206 405 PRO B CA 1
ATOM 8210 C C . PRO B 1 388 ? 9.683 47.747 38.165 1.000 18.271 405 PRO B C 1
ATOM 8211 O O . PRO B 1 388 ? 8.810 47.057 37.666 1.000 18.677 405 PRO B O 1
ATOM 8215 N N . ASP B 1 389 ? 10.635 47.288 38.982 1.000 18.050 406 ASP B N 1
ATOM 8216 C CA . ASP B 1 389 ? 10.822 45.853 39.320 1.000 17.997 406 ASP B CA 1
ATOM 8217 C C . ASP B 1 389 ? 9.978 45.513 40.553 1.000 17.849 406 ASP B C 1
ATOM 8218 O O . ASP B 1 389 ? 10.340 45.957 41.662 1.000 17.902 406 ASP B O 1
ATOM 8223 N N . LEU B 1 390 ? 8.897 44.754 40.359 1.000 17.749 407 LEU B N 1
ATOM 8224 C CA . LEU B 1 390 ? 7.960 44.356 41.442 1.000 18.010 407 LEU B CA 1
ATOM 8225 C C . LEU B 1 390 ? 8.712 43.489 42.459 1.000 18.453 407 LEU B C 1
ATOM 8226 O O . LEU B 1 390 ? 9.451 42.574 42.039 1.000 17.739 407 LEU B O 1
ATOM 8231 N N . LYS B 1 391 ? 8.548 43.797 43.747 1.000 19.340 408 LYS B N 1
ATOM 8232 C CA . LYS B 1 391 ? 9.270 43.137 44.866 1.000 20.134 408 LYS B CA 1
ATOM 8233 C C . LYS B 1 391 ? 8.583 41.800 45.164 1.000 20.533 408 LYS B C 1
ATOM 8234 O O . LYS B 1 391 ? 7.954 41.676 46.229 1.000 20.466 408 LYS B O 1
ATOM 8240 N N . THR B 1 392 ? 8.729 40.838 44.246 1.000 20.907 409 THR B N 1
ATOM 8241 C CA . THR B 1 392 ? 8.096 39.491 44.280 1.000 21.500 409 THR B CA 1
ATOM 8242 C C . THR B 1 392 ? 8.603 38.694 45.492 1.000 22.237 409 THR B C 1
ATOM 8243 O O . THR B 1 392 ? 7.846 37.835 45.983 1.000 22.105 409 THR B O 1
ATOM 8247 N N . GLU B 1 393 ? 9.834 38.963 45.941 1.000 22.953 410 GLU B N 1
ATOM 8248 C CA . GLU B 1 393 ? 10.517 38.227 47.041 1.000 23.733 410 GLU B CA 1
ATOM 8249 C C . GLU B 1 393 ? 10.175 38.843 48.405 1.000 24.364 410 GLU B C 1
ATOM 8250 O O . GLU B 1 393 ? 10.497 38.198 49.420 1.000 24.407 410 GLU B O 1
ATOM 8256 N N . SER B 1 394 ? 9.576 40.039 48.437 1.000 25.418 411 SER B N 1
ATOM 8257 C CA . SER B 1 394 ? 9.259 40.784 49.685 1.000 26.261 411 SER B CA 1
ATOM 8258 C C . SER B 1 394 ? 8.250 39.990 50.523 1.000 27.581 411 SER B C 1
ATOM 8259 O O . SER B 1 394 ? 7.274 39.461 49.941 1.000 27.226 411 SER B O 1
ATOM 8262 N N . LYS B 1 395 ? 8.492 39.912 51.835 1.000 28.636 412 LYS B N 1
ATOM 8263 C CA . LYS B 1 395 ? 7.563 39.323 52.835 1.000 29.855 412 LYS B CA 1
ATOM 8264 C C . LYS B 1 395 ? 6.818 40.446 53.568 1.000 30.536 412 LYS B C 1
ATOM 8265 O O . LYS B 1 395 ? 5.994 40.121 54.446 1.000 30.089 412 LYS B O 1
ATOM 8271 N N . GLU B 1 396 ? 7.089 41.711 53.220 1.000 31.108 413 GLU B N 1
ATOM 8272 C CA . GLU B 1 396 ? 6.437 42.902 53.829 1.000 31.498 413 GLU B CA 1
ATOM 8273 C C . GLU B 1 396 ? 4.996 42.999 53.317 1.000 31.733 413 GLU B C 1
ATOM 8274 O O . GLU B 1 396 ? 4.793 42.923 52.090 1.000 31.505 413 GLU B O 1
ATOM 8280 N N . ILE B 1 397 ? 4.040 43.168 54.233 1.000 31.752 414 ILE B N 1
ATOM 8281 C CA . ILE B 1 397 ? 2.596 43.381 53.919 1.000 31.709 414 ILE B CA 1
ATOM 8282 C C . ILE B 1 397 ? 2.454 44.805 53.369 1.000 30.911 414 ILE B C 1
ATOM 8283 O O . ILE B 1 397 ? 2.768 45.757 54.108 1.000 31.697 414 ILE B O 1
ATOM 8288 N N . SER B 1 398 ? 2.022 44.934 52.110 1.000 29.187 415 SER B N 1
ATOM 8289 C CA . SER B 1 398 ? 2.158 46.166 51.288 1.000 28.469 415 SER B CA 1
ATOM 8290 C C . SER B 1 398 ? 0.898 47.036 51.357 1.000 27.742 415 SER B C 1
ATOM 8291 O O . SER B 1 398 ? 1.038 48.271 51.291 1.000 27.547 415 SER B O 1
ATOM 8294 N N . GLY B 1 399 ? -0.282 46.420 51.462 1.000 27.628 416 GLY B N 1
ATOM 8295 C CA . GLY B 1 399 ? -1.552 47.047 51.048 1.000 27.334 416 GLY B CA 1
ATOM 8296 C C . GLY B 1 399 ? -1.558 47.235 49.540 1.000 26.945 416 GLY B C 1
ATOM 8297 O O . GLY B 1 399 ? -0.661 46.665 48.877 1.000 27.007 416 GLY B O 1
ATOM 8298 N N . LEU B 1 400 ? -2.511 48.000 49.004 1.000 25.939 417 LEU B N 1
ATOM 8299 C CA . LEU B 1 400 ? -2.612 48.260 47.543 1.000 25.697 417 LEU B CA 1
ATOM 8300 C C . LEU B 1 400 ? -1.562 49.291 47.137 1.000 25.118 417 LEU B C 1
ATOM 8301 O O . LEU B 1 400 ? -1.054 50.031 47.976 1.000 24.479 417 LEU B O 1
ATOM 8306 N N . PRO B 1 401 ? -1.201 49.365 45.834 1.000 24.634 418 PRO B N 1
ATOM 8307 C CA . PRO B 1 401 ? -0.353 50.446 45.332 1.000 24.787 418 PRO B CA 1
ATOM 8308 C C . PRO B 1 401 ? -0.957 51.812 45.693 1.000 24.901 418 PRO B C 1
ATOM 8309 O O . PRO B 1 401 ? -2.164 51.941 45.641 1.000 25.916 418 PRO B O 1
ATOM 8313 N N . ASN B 1 402 ? -0.116 52.785 46.050 1.000 24.801 419 ASN B N 1
ATOM 8314 C CA . ASN B 1 402 ? -0.549 54.103 46.590 1.000 24.637 419 ASN B CA 1
ATOM 8315 C C . ASN B 1 402 ? -1.465 54.814 45.583 1.000 24.708 419 ASN B C 1
ATOM 8316 O O . ASN B 1 402 ? -2.484 55.386 46.023 1.000 24.433 419 ASN B O 1
ATOM 8321 N N . PHE B 1 403 ? -1.137 54.762 44.287 1.000 24.471 420 PHE B N 1
ATOM 8322 C CA . PHE B 1 403 ? -1.830 55.530 43.216 1.000 24.450 420 PHE B CA 1
ATOM 8323 C C . PHE B 1 403 ? -3.208 54.923 42.909 1.000 24.730 420 PHE B C 1
ATOM 8324 O O . PHE B 1 403 ? -3.998 55.600 42.225 1.000 25.197 420 PHE B O 1
ATOM 8332 N N . TYR B 1 404 ? -3.504 53.717 43.408 1.000 24.905 421 TYR B N 1
ATOM 8333 C CA . TYR B 1 404 ? -4.834 53.060 43.277 1.000 25.371 421 TYR B CA 1
ATOM 8334 C C . TYR B 1 404 ? -5.886 53.845 44.074 1.000 26.007 421 TYR B C 1
ATOM 8335 O O . TYR B 1 404 ? -7.086 53.670 43.790 1.000 25.835 421 TYR B O 1
ATOM 8344 N N . SER B 1 405 ? -5.454 54.687 45.022 1.000 26.954 422 SER B N 1
ATOM 8345 C CA . SER B 1 405 ? -6.316 55.618 45.800 1.000 27.638 422 SER B CA 1
ATOM 8346 C C . SER B 1 405 ? -6.970 56.651 44.870 1.000 28.260 422 SER B C 1
ATOM 8347 O O . SER B 1 405 ? -8.022 57.195 45.255 1.000 27.960 422 SER B O 1
ATOM 8350 N N . HIS B 1 406 ? -6.372 56.911 43.699 1.000 28.394 423 HIS B N 1
ATOM 8351 C CA . HIS B 1 406 ? -6.891 57.840 42.656 1.000 28.293 423 HIS B CA 1
ATOM 8352 C C . HIS B 1 406 ? -7.374 57.056 41.427 1.000 27.608 423 HIS B C 1
ATOM 8353 O O . HIS B 1 406 ? -7.564 57.686 40.368 1.000 27.652 423 HIS B O 1
ATOM 8360 N N . LYS B 1 407 ? -7.580 55.742 41.567 1.000 26.809 424 LYS B N 1
ATOM 8361 C CA . LYS B 1 407 ? -8.066 54.841 40.487 1.000 26.477 424 LYS B CA 1
ATOM 8362 C C . LYS B 1 407 ? -9.350 54.165 40.961 1.000 26.224 424 LYS B C 1
ATOM 8363 O O . LYS B 1 407 ? -9.336 52.993 41.330 1.000 25.729 424 LYS B O 1
ATOM 8369 N N . PRO B 1 408 ? -10.502 54.880 40.964 1.000 26.301 425 PRO B N 1
ATOM 8370 C CA . PRO B 1 408 ? -11.746 54.337 41.517 1.000 26.459 425 PRO B CA 1
ATOM 8371 C C . PRO B 1 408 ? -12.324 53.118 40.776 1.000 26.370 425 PRO B C 1
ATOM 8372 O O . PRO B 1 408 ? -13.138 52.434 41.367 1.000 26.936 425 PRO B O 1
ATOM 8376 N N . ASP B 1 409 ? -11.897 52.866 39.531 1.000 26.126 426 ASP B N 1
ATOM 8377 C CA . ASP B 1 409 ? -12.447 51.789 38.661 1.000 25.674 426 ASP B CA 1
ATOM 8378 C C . ASP B 1 409 ? -11.747 50.446 38.931 1.000 25.218 426 ASP B C 1
ATOM 8379 O O . ASP B 1 409 ? -12.199 49.438 38.357 1.000 24.798 426 ASP B O 1
ATOM 8384 N N . THR B 1 410 ? -10.694 50.413 39.758 1.000 24.704 427 THR B N 1
ATOM 8385 C CA . THR B 1 410 ? -9.890 49.186 40.022 1.000 24.188 427 THR B CA 1
ATOM 8386 C C . THR B 1 410 ? -10.767 48.130 40.706 1.000 24.432 427 THR B C 1
ATOM 8387 O O . THR B 1 410 ? -11.619 48.514 41.530 1.000 24.562 427 THR B O 1
ATOM 8391 N N . ALA B 1 411 ? -10.563 46.853 40.363 1.000 24.272 428 ALA B N 1
ATOM 8392 C CA . ALA B 1 411 ? -11.191 45.679 41.016 1.000 24.685 428 ALA B CA 1
ATOM 8393 C C . ALA B 1 411 ? -10.266 45.151 42.120 1.000 24.871 428 ALA B C 1
ATOM 8394 O O . ALA B 1 411 ? -10.661 44.193 42.815 1.000 24.894 428 ALA B O 1
ATOM 8396 N N . ALA B 1 412 ? -9.085 45.758 42.277 1.000 25.231 429 ALA B N 1
ATOM 8397 C CA . ALA B 1 412 ? -8.102 45.442 43.340 1.000 25.669 429 ALA B CA 1
ATOM 8398 C C . ALA B 1 412 ? -8.665 45.876 44.699 1.000 26.555 429 ALA B C 1
ATOM 8399 O O . ALA B 1 412 ? -9.173 47.011 44.800 1.000 26.660 429 ALA B O 1
ATOM 8401 N N . LYS B 1 413 ? -8.582 44.992 45.698 1.000 27.534 430 LYS B N 1
ATOM 8402 C CA . LYS B 1 413 ? -9.003 45.248 47.102 1.000 28.348 430 LYS B CA 1
ATOM 8403 C C . LYS B 1 413 ? -7.831 44.915 48.030 1.000 28.423 430 LYS B C 1
ATOM 8404 O O . LYS B 1 413 ? -7.148 43.908 47.766 1.000 28.244 430 LYS B O 1
ATOM 8410 N N . ALA B 1 414 ? -7.611 45.730 49.067 1.000 29.181 431 ALA B N 1
ATOM 8411 C CA . ALA B 1 414 ? -6.645 45.464 50.158 1.000 29.530 431 ALA B CA 1
ATOM 8412 C C . ALA B 1 414 ? -7.073 44.191 50.896 1.000 30.255 431 ALA B C 1
ATOM 8413 O O . ALA B 1 414 ? -8.219 44.156 51.380 1.000 31.176 431 ALA B O 1
ATOM 8415 N N . ILE B 1 415 ? -6.195 43.182 50.949 1.000 30.542 432 ILE B N 1
ATOM 8416 C CA . ILE B 1 415 ? -6.420 41.887 51.658 1.000 30.028 432 ILE B CA 1
ATOM 8417 C C . ILE B 1 415 ? -5.415 41.790 52.804 1.000 30.199 432 ILE B C 1
ATOM 8418 O O . ILE B 1 415 ? -4.211 41.761 52.564 1.000 30.386 432 ILE B O 1
ATOM 8423 N N . PRO B 1 416 ? -5.867 41.756 54.081 1.000 30.313 433 PRO B N 1
ATOM 8424 C CA . PRO B 1 416 ? -4.957 41.640 55.223 1.000 30.147 433 PRO B CA 1
ATOM 8425 C C . PRO B 1 416 ? -3.897 40.537 55.068 1.000 29.540 433 PRO B C 1
ATOM 8426 O O . PRO B 1 416 ? -4.259 39.421 54.743 1.000 29.808 433 PRO B O 1
ATOM 8430 N N . GLY B 1 417 ? -2.623 40.890 55.276 1.000 29.160 434 GLY B N 1
ATOM 8431 C CA . GLY B 1 417 ? -1.481 39.954 55.307 1.000 28.942 434 GLY B CA 1
ATOM 8432 C C . GLY B 1 417 ? -0.875 39.697 53.933 1.000 28.812 434 GLY B C 1
ATOM 8433 O O . GLY B 1 417 ? 0.101 38.922 53.865 1.000 28.684 434 GLY B O 1
ATOM 8434 N N . TYR B 1 418 ? -1.409 40.317 52.876 1.000 27.873 435 TYR B N 1
ATOM 8435 C CA . TYR B 1 418 ? -0.970 40.093 51.472 1.000 27.626 435 TYR B CA 1
ATOM 8436 C C . TYR B 1 418 ? 0.319 40.876 51.195 1.000 26.505 435 TYR B C 1
ATOM 8437 O O . TYR B 1 418 ? 0.401 42.071 51.540 1.000 26.041 435 TYR B O 1
ATOM 8446 N N . THR B 1 419 ? 1.300 40.194 50.598 1.000 25.840 436 THR B N 1
ATOM 8447 C CA . THR B 1 419 ? 2.537 40.780 50.017 1.000 25.068 436 THR B CA 1
ATOM 8448 C C . THR B 1 419 ? 2.259 41.139 48.560 1.000 24.400 436 THR B C 1
ATOM 8449 O O . THR B 1 419 ? 1.262 40.691 47.998 1.000 23.923 436 THR B O 1
ATOM 8453 N N . PRO B 1 420 ? 3.105 41.972 47.909 1.000 24.037 437 PRO B N 1
ATOM 8454 C CA . PRO B 1 420 ? 3.000 42.209 46.467 1.000 23.645 437 PRO B CA 1
ATOM 8455 C C . PRO B 1 420 ? 2.807 40.927 45.641 1.000 23.287 437 PRO B C 1
ATOM 8456 O O . PRO B 1 420 ? 1.960 40.931 44.764 1.000 23.343 437 PRO B O 1
ATOM 8460 N N . ARG B 1 421 ? 3.570 39.870 45.944 1.000 22.607 438 ARG B N 1
ATOM 8461 C CA . ARG B 1 421 ? 3.483 38.554 45.252 1.000 22.669 438 ARG B CA 1
ATOM 8462 C C . ARG B 1 421 ? 2.069 37.981 45.403 1.000 22.484 438 ARG B C 1
ATOM 8463 O O . ARG B 1 421 ? 1.509 37.522 44.390 1.000 22.318 438 ARG B O 1
ATOM 8471 N N . ASP B 1 422 ? 1.534 37.985 46.628 1.000 22.383 439 ASP B N 1
ATOM 8472 C CA . ASP B 1 422 ? 0.197 37.420 46.956 1.000 22.447 439 ASP B CA 1
ATOM 8473 C C . ASP B 1 422 ? -0.856 38.096 46.070 1.000 22.229 439 ASP B C 1
ATOM 8474 O O . ASP B 1 422 ? -1.668 37.366 45.468 1.000 22.439 439 ASP B O 1
ATOM 8479 N N . TYR B 1 423 ? -0.815 39.430 45.972 1.000 22.141 440 TYR B N 1
ATOM 8480 C CA . TYR B 1 423 ? -1.736 40.250 45.139 1.000 22.408 440 TYR B CA 1
ATOM 8481 C C . TYR B 1 423 ? -1.626 39.820 43.672 1.000 22.117 440 TYR B C 1
ATOM 8482 O O . TYR B 1 423 ? -2.669 39.556 43.047 1.000 21.906 440 TYR B O 1
ATOM 8491 N N . LEU B 1 424 ? -0.398 39.741 43.150 1.000 22.062 441 LEU B N 1
ATOM 8492 C CA . LEU B 1 424 ? -0.111 39.447 41.719 1.000 22.114 441 LEU B CA 1
ATOM 8493 C C . LEU B 1 424 ? -0.649 38.060 41.342 1.000 22.253 441 LEU B C 1
ATOM 8494 O O . LEU B 1 424 ? -1.363 37.970 40.323 1.000 22.283 441 LEU B O 1
ATOM 8499 N N . THR B 1 425 ? -0.339 37.025 42.131 1.000 22.766 442 THR B N 1
ATOM 8500 C CA . THR B 1 425 ? -0.792 35.626 41.886 1.000 23.358 442 THR B CA 1
ATOM 8501 C C . THR B 1 425 ? -2.321 35.561 42.017 1.000 23.863 442 THR B C 1
ATOM 8502 O O . THR B 1 425 ? -2.948 34.850 41.206 1.000 23.694 442 THR B O 1
ATOM 8506 N N . HIS B 1 426 ? -2.890 36.283 42.989 1.000 24.523 443 HIS B N 1
ATOM 8507 C CA . HIS B 1 426 ? -4.357 36.403 43.225 1.000 25.018 443 HIS B CA 1
ATOM 8508 C C . HIS B 1 426 ? -5.025 37.045 42.001 1.000 24.176 443 HIS B C 1
ATOM 8509 O O . HIS B 1 426 ? -6.012 36.476 41.498 1.000 24.275 443 HIS B O 1
ATOM 8516 N N . TRP B 1 427 ? -4.490 38.179 41.540 1.000 23.392 444 TRP B N 1
ATOM 8517 C CA . TRP B 1 427 ? -5.039 38.971 40.406 1.000 22.990 444 TRP B CA 1
ATOM 8518 C C . TRP B 1 427 ? -5.031 38.130 39.123 1.000 22.730 444 TRP B C 1
ATOM 8519 O O . TRP B 1 427 ? -6.070 38.106 38.437 1.000 22.426 444 TRP B O 1
ATOM 8530 N N . LEU B 1 428 ? -3.921 37.447 38.826 1.000 22.452 445 LEU B N 1
ATOM 8531 C CA . LEU B 1 428 ? -3.771 36.603 37.608 1.000 22.706 445 LEU B CA 1
ATOM 8532 C C . LEU B 1 428 ? -4.685 35.375 37.711 1.000 22.870 445 LEU B C 1
ATOM 8533 O O . LEU B 1 428 ? -5.339 35.044 36.699 1.000 22.485 445 LEU B O 1
ATOM 8538 N N . SER B 1 429 ? -4.733 34.737 38.885 1.000 23.243 446 SER B N 1
ATOM 8539 C CA . SER B 1 429 ? -5.549 33.524 39.164 1.000 23.711 446 SER B CA 1
ATOM 8540 C C . SER B 1 429 ? -7.044 33.821 38.980 1.000 23.901 446 SER B C 1
ATOM 8541 O O . SER B 1 429 ? -7.774 32.902 38.565 1.000 24.112 446 SER B O 1
ATOM 8544 N N . GLN B 1 430 ? -7.475 35.051 39.281 1.000 24.861 447 GLN B N 1
ATOM 8545 C CA . GLN B 1 430 ? -8.898 35.489 39.227 1.000 25.605 447 GLN B CA 1
ATOM 8546 C C . GLN B 1 430 ? -9.451 35.308 37.807 1.000 24.932 447 GLN B C 1
ATOM 8547 O O . GLN B 1 430 ? -10.628 34.913 37.682 1.000 24.852 447 GLN B O 1
ATOM 8553 N N . TRP B 1 431 ? -8.639 35.582 36.780 1.000 24.293 448 TRP B N 1
ATOM 8554 C CA . TRP B 1 431 ? -9.026 35.457 35.348 1.000 23.825 448 TRP B CA 1
ATOM 8555 C C . TRP B 1 431 ? -9.233 33.983 34.995 1.000 24.321 448 TRP B C 1
ATOM 8556 O O . TRP B 1 431 ? -10.205 33.682 34.275 1.000 23.690 448 TRP B O 1
ATOM 8567 N N . VAL B 1 432 ? -8.356 33.108 35.496 1.000 24.860 449 VAL B N 1
ATOM 8568 C CA . VAL B 1 432 ? -8.435 31.629 35.301 1.000 25.656 449 VAL B CA 1
ATOM 8569 C C . VAL B 1 432 ? -9.716 31.127 35.980 1.000 26.502 449 VAL B C 1
ATOM 8570 O O . VAL B 1 432 ? -10.427 30.304 35.374 1.000 26.912 449 VAL B O 1
ATOM 8574 N N . ARG B 1 433 ? -9.987 31.619 37.191 1.000 27.873 450 ARG B N 1
ATOM 8575 C CA . ARG B 1 433 ? -11.155 31.235 38.028 1.000 29.523 450 ARG B CA 1
ATOM 8576 C C . ARG B 1 433 ? -12.457 31.615 37.309 1.000 29.365 450 ARG B C 1
ATOM 8577 O O . ARG B 1 433 ? -13.392 30.793 37.322 1.000 29.389 450 ARG B O 1
ATOM 8585 N N . ASP B 1 434 ? -12.504 32.797 36.685 1.000 28.526 451 ASP B N 1
ATOM 8586 C CA . ASP B 1 434 ? -13.757 33.427 36.185 1.000 28.335 451 ASP B CA 1
ATOM 8587 C C . ASP B 1 434 ? -14.008 33.089 34.708 1.000 27.724 451 ASP B C 1
ATOM 8588 O O . ASP B 1 434 ? -15.186 33.142 34.308 1.000 27.989 451 ASP B O 1
ATOM 8593 N N . TYR B 1 435 ? -12.972 32.774 33.921 1.000 26.618 452 TYR B N 1
ATOM 8594 C CA . TYR B 1 435 ? -13.085 32.604 32.444 1.000 25.843 452 TYR B CA 1
ATOM 8595 C C . TYR B 1 435 ? -12.599 31.225 31.976 1.000 25.433 452 TYR B C 1
ATOM 8596 O O . TYR B 1 435 ? -12.915 30.872 30.821 1.000 25.706 452 TYR B O 1
ATOM 8605 N N . GLY B 1 436 ? -11.874 30.474 32.814 1.000 24.701 453 GLY B N 1
ATOM 8606 C CA . GLY B 1 436 ? -11.372 29.127 32.475 1.000 24.051 453 GLY B CA 1
ATOM 8607 C C . GLY B 1 436 ? -10.182 29.181 31.533 1.000 23.539 453 GLY B C 1
ATOM 8608 O O . GLY B 1 436 ? -10.100 28.320 30.631 1.000 23.428 453 GLY B O 1
ATOM 8609 N N . ILE B 1 437 ? -9.289 30.154 31.736 1.000 23.166 454 ILE B N 1
ATOM 8610 C CA . ILE B 1 437 ? -8.005 30.287 30.984 1.000 22.727 454 ILE B CA 1
ATOM 8611 C C . ILE B 1 437 ? -7.215 28.992 31.206 1.000 22.263 454 ILE B C 1
ATOM 8612 O O . ILE B 1 437 ? -7.038 28.604 32.374 1.000 22.399 454 ILE B O 1
ATOM 8617 N N . ASP B 1 438 ? -6.792 28.341 30.121 1.000 22.073 455 ASP B N 1
ATOM 8618 C CA . ASP B 1 438 ? -6.207 26.974 30.131 1.000 21.751 455 ASP B CA 1
ATOM 8619 C C . ASP B 1 438 ? -4.764 27.020 30.646 1.000 21.550 455 ASP B C 1
ATOM 8620 O O . ASP B 1 438 ? -4.315 26.007 31.216 1.000 21.416 455 ASP B O 1
ATOM 8625 N N . GLY B 1 439 ? -4.063 28.141 30.454 1.000 21.186 456 GLY B N 1
ATOM 8626 C CA . GLY B 1 439 ? -2.645 28.268 30.838 1.000 20.845 456 GLY B CA 1
ATOM 8627 C C . GLY B 1 439 ? -2.124 29.686 30.703 1.000 20.637 456 GLY B C 1
ATOM 8628 O O . GLY B 1 439 ? -2.877 30.552 30.218 1.000 20.374 456 GLY B O 1
ATOM 8629 N N . PHE B 1 440 ? -0.877 29.909 31.128 1.000 20.252 457 PHE B N 1
ATOM 8630 C CA . PHE B 1 440 ? -0.121 31.174 30.941 1.000 19.942 457 PHE B CA 1
ATOM 8631 C C . PHE B 1 440 ? 1.153 30.906 30.135 1.000 19.973 457 PHE B C 1
ATOM 8632 O O . PHE B 1 440 ? 1.780 29.841 30.317 1.000 19.751 457 PHE B O 1
ATOM 8640 N N . ARG B 1 441 ? 1.513 31.852 29.266 1.000 19.669 458 ARG B N 1
ATOM 8641 C CA . ARG B 1 441 ? 2.906 32.056 28.796 1.000 19.470 458 ARG B CA 1
ATOM 8642 C C . ARG B 1 441 ? 3.501 33.155 29.680 1.000 19.211 458 ARG B C 1
ATOM 8643 O O . ARG B 1 441 ? 2.974 34.282 29.651 1.000 18.921 458 ARG B O 1
ATOM 8651 N N . VAL B 1 442 ? 4.537 32.820 30.452 1.000 19.041 459 VAL B N 1
ATOM 8652 C CA . VAL B 1 442 ? 5.140 33.704 31.490 1.000 18.879 459 VAL B CA 1
ATOM 8653 C C . VAL B 1 442 ? 6.308 34.479 30.873 1.000 18.739 459 VAL B C 1
ATOM 8654 O O . VAL B 1 442 ? 7.258 33.837 30.392 1.000 18.508 459 VAL B O 1
ATOM 8658 N N . ASP B 1 443 ? 6.234 35.811 30.910 1.000 18.573 460 ASP B N 1
ATOM 8659 C CA . ASP B 1 443 ? 7.307 36.733 30.455 1.000 18.446 460 ASP B CA 1
ATOM 8660 C C . ASP B 1 443 ? 8.419 36.784 31.511 1.000 18.236 460 ASP B C 1
ATOM 8661 O O . ASP B 1 443 ? 8.152 36.412 32.674 1.000 17.825 460 ASP B O 1
ATOM 8666 N N . THR B 1 444 ? 9.615 37.234 31.112 1.000 18.287 461 THR B N 1
ATOM 8667 C CA . THR B 1 444 ? 10.746 37.614 32.006 1.000 18.309 461 THR B CA 1
ATOM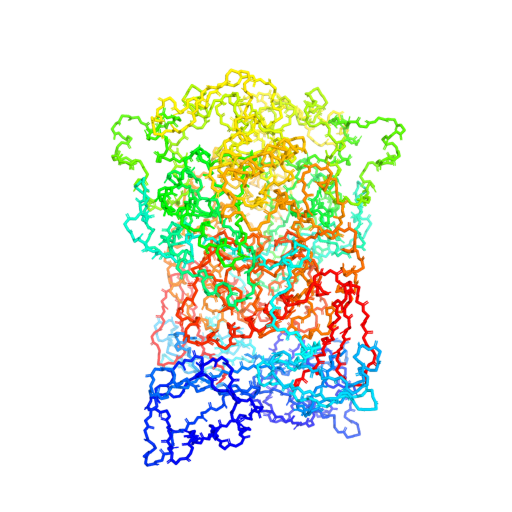 8668 C C . THR B 1 444 ? 10.875 36.587 33.143 1.000 18.429 461 THR B C 1
ATOM 8669 O O . THR B 1 444 ? 10.966 36.999 34.313 1.000 18.335 461 THR B O 1
ATOM 8673 N N . ALA B 1 445 ? 10.903 35.297 32.794 1.000 18.889 462 ALA B N 1
ATOM 8674 C CA . ALA B 1 445 ? 10.922 34.149 33.732 1.000 19.404 462 ALA B CA 1
ATOM 8675 C C . ALA B 1 445 ? 12.185 34.176 34.605 1.000 19.437 462 ALA B C 1
ATOM 8676 O O . ALA B 1 445 ? 12.090 33.810 35.787 1.000 19.303 462 ALA B O 1
ATOM 8678 N N . LYS B 1 446 ? 13.332 34.595 34.061 1.000 20.155 463 LYS B N 1
ATOM 8679 C CA . LYS B 1 446 ? 14.625 34.560 34.800 1.000 20.446 463 LYS B CA 1
ATOM 8680 C C . LYS B 1 446 ? 14.821 35.851 35.610 1.000 19.601 463 LYS B C 1
ATOM 8681 O O . LYS B 1 446 ? 15.914 36.009 36.183 1.000 19.646 463 LYS B O 1
ATOM 8687 N N . HIS B 1 447 ? 13.806 36.718 35.699 1.000 18.535 464 HIS B N 1
ATOM 8688 C CA . HIS B 1 447 ? 13.879 38.014 36.430 1.000 18.273 464 HIS B CA 1
ATOM 8689 C C . HIS B 1 447 ? 12.980 37.997 37.673 1.000 18.172 464 HIS B C 1
ATOM 8690 O O . HIS B 1 447 ? 12.922 39.032 38.366 1.000 18.129 464 HIS B O 1
ATOM 8697 N N . VAL B 1 448 ? 12.345 36.857 37.962 1.000 18.529 465 VAL B N 1
ATOM 8698 C CA . VAL B 1 448 ? 11.511 36.623 39.179 1.000 18.705 465 VAL B CA 1
ATOM 8699 C C . VAL B 1 448 ? 11.936 35.283 39.790 1.000 19.015 465 VAL B C 1
ATOM 8700 O O . VAL B 1 448 ? 12.184 34.338 39.014 1.000 18.429 465 VAL B O 1
ATOM 8704 N N . GLU B 1 449 ? 12.020 35.213 41.122 1.000 19.766 466 GLU B N 1
ATOM 8705 C CA . GLU B 1 449 ? 12.501 34.017 41.868 1.000 20.652 466 GLU B CA 1
ATOM 8706 C C . GLU B 1 449 ? 11.540 32.845 41.624 1.000 21.060 466 GLU B C 1
ATOM 8707 O O . GLU B 1 449 ? 10.338 33.094 41.387 1.000 20.636 466 GLU B O 1
ATOM 8713 N N . MET B 1 450 ? 12.067 31.618 41.680 1.000 21.735 467 MET B N 1
ATOM 8714 C CA . MET B 1 450 ? 11.352 30.359 41.331 1.000 22.668 467 MET B CA 1
ATOM 8715 C C . MET B 1 450 ? 10.121 30.163 42.228 1.000 22.574 467 MET B C 1
ATOM 8716 O O . MET B 1 450 ? 9.122 29.620 41.721 1.000 22.081 467 MET B O 1
ATOM 8721 N N . ASP B 1 451 ? 10.196 30.579 43.499 1.000 23.079 468 ASP B N 1
ATOM 8722 C CA . ASP B 1 451 ? 9.102 30.443 44.502 1.000 23.574 468 ASP B CA 1
ATOM 8723 C C . ASP B 1 451 ? 7.843 31.180 44.023 1.000 23.579 468 ASP B C 1
ATOM 8724 O O . ASP B 1 451 ? 6.740 30.638 44.228 1.000 23.263 468 ASP B O 1
ATOM 8729 N N . ALA B 1 452 ? 7.995 32.365 43.420 1.000 23.413 469 ALA B N 1
ATOM 8730 C CA . ALA B 1 452 ? 6.872 33.216 42.953 1.000 23.366 469 ALA B CA 1
ATOM 8731 C C . ALA B 1 452 ? 6.125 32.520 41.808 1.000 23.417 469 ALA B C 1
ATOM 8732 O O . ALA B 1 452 ? 4.879 32.609 41.783 1.000 23.351 469 ALA B O 1
ATOM 8734 N N . TRP B 1 453 ? 6.851 31.853 40.904 1.000 23.400 470 TRP B N 1
ATOM 8735 C CA . TRP B 1 453 ? 6.269 31.097 39.761 1.000 23.412 470 TRP B CA 1
ATOM 8736 C C . TRP B 1 453 ? 5.551 29.842 40.272 1.000 24.021 470 TRP B C 1
ATOM 8737 O O . TRP B 1 453 ? 4.511 29.490 39.687 1.000 23.735 470 TRP B O 1
ATOM 8748 N N . GLN B 1 454 ? 6.086 29.190 41.309 1.000 24.241 471 GLN B N 1
ATOM 8749 C CA . GLN B 1 454 ? 5.448 28.004 41.943 1.000 24.925 471 GLN B CA 1
ATOM 8750 C C . GLN B 1 454 ? 4.100 28.421 42.545 1.000 24.659 471 GLN B C 1
ATOM 8751 O O . GLN B 1 454 ? 3.112 27.691 42.330 1.000 24.669 471 GLN B O 1
ATOM 8757 N N . GLN B 1 455 ? 4.065 29.547 43.267 1.000 24.635 472 GLN B N 1
ATOM 8758 C CA . GLN B 1 455 ? 2.831 30.087 43.901 1.000 24.995 472 GLN B CA 1
ATOM 8759 C C . GLN B 1 455 ? 1.805 30.401 42.805 1.000 25.002 472 GLN B C 1
ATOM 8760 O O . GLN B 1 455 ? 0.632 30.021 42.975 1.000 24.646 472 GLN B O 1
ATOM 8766 N N . LEU B 1 456 ? 2.237 31.061 41.723 1.000 24.610 473 LEU B N 1
ATOM 8767 C CA . LEU B 1 456 ? 1.373 31.418 40.565 1.000 24.659 473 LEU B CA 1
ATOM 8768 C C . LEU B 1 456 ? 0.768 30.139 39.978 1.000 25.059 473 LEU B C 1
ATOM 8769 O O . LEU B 1 456 ? -0.454 30.123 39.738 1.000 25.424 473 LEU B O 1
ATOM 8774 N N . LYS B 1 457 ? 1.592 29.108 39.764 1.000 25.369 474 LYS B N 1
ATOM 8775 C CA . LYS B 1 457 ? 1.164 27.817 39.163 1.000 26.163 474 LYS B CA 1
ATOM 8776 C C . LYS B 1 457 ? 0.160 27.115 40.085 1.000 26.378 474 LYS B C 1
ATOM 8777 O O . LYS B 1 457 ? -0.861 26.618 39.570 1.000 25.953 474 LYS B O 1
ATOM 8783 N N . THR B 1 458 ? 0.452 27.064 41.389 1.000 26.813 475 THR B N 1
ATOM 8784 C CA . THR B 1 458 ? -0.389 26.408 42.427 1.000 27.211 475 THR B CA 1
ATOM 8785 C C . THR B 1 458 ? -1.788 27.038 42.415 1.000 27.259 475 THR B C 1
ATOM 8786 O O . THR B 1 458 ? -2.768 26.286 42.292 1.000 27.053 475 THR B O 1
ATOM 8790 N N . GLN B 1 459 ? -1.863 28.368 42.523 1.000 28.026 476 GLN B N 1
ATOM 8791 C CA . GLN B 1 459 ? -3.135 29.135 42.626 1.000 28.176 476 GLN B CA 1
ATOM 8792 C C . GLN B 1 459 ? -3.909 29.049 41.304 1.000 28.278 476 GLN B C 1
ATOM 8793 O O . GLN B 1 459 ? -5.146 28.895 41.360 1.000 28.453 476 GLN B O 1
ATOM 8799 N N . ALA B 1 460 ? -3.216 29.139 40.164 1.000 28.133 477 ALA B N 1
ATOM 8800 C CA . ALA B 1 460 ? -3.810 29.052 38.808 1.000 27.991 477 ALA B CA 1
ATOM 8801 C C . ALA B 1 460 ? -4.371 27.643 38.575 1.000 28.144 477 ALA B C 1
ATOM 8802 O O . ALA B 1 460 ? -5.447 27.534 37.952 1.000 27.757 477 ALA B O 1
ATOM 8804 N N . THR B 1 461 ? -3.668 26.611 39.053 1.000 28.110 478 THR B N 1
ATOM 8805 C CA . THR B 1 461 ? -4.072 25.181 38.948 1.000 28.373 478 THR B CA 1
ATOM 8806 C C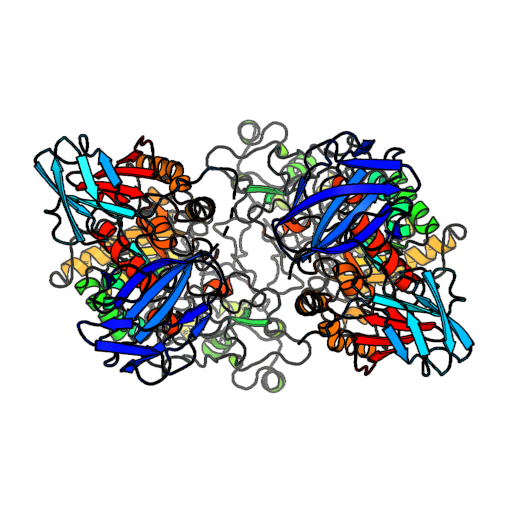 . THR B 1 461 ? -5.393 24.972 39.698 1.000 28.347 478 THR B C 1
ATOM 8807 O O . THR B 1 461 ? -6.274 24.273 39.154 1.000 28.495 478 THR B O 1
ATOM 8811 N N . ALA B 1 462 ? -5.512 25.548 40.897 1.000 28.440 479 ALA B N 1
ATOM 8812 C CA . ALA B 1 462 ? -6.729 25.516 41.740 1.000 28.958 479 ALA B CA 1
ATOM 8813 C C . ALA B 1 462 ? -7.853 26.287 41.036 1.000 29.143 479 ALA B C 1
ATOM 8814 O O . ALA B 1 462 ? -8.983 25.763 40.974 1.000 29.144 479 ALA B O 1
ATOM 8816 N N . ALA B 1 463 ? -7.538 27.478 40.513 1.000 29.174 480 ALA B N 1
ATOM 8817 C CA . ALA B 1 463 ? -8.477 28.379 39.804 1.000 29.172 480 ALA B CA 1
ATOM 8818 C C . ALA B 1 463 ? -9.163 27.631 38.653 1.000 29.270 480 ALA B C 1
ATOM 8819 O O . ALA B 1 463 ? -10.404 27.685 38.583 1.000 29.814 480 ALA B O 1
ATOM 8821 N N . LEU B 1 464 ? -8.395 26.953 37.792 1.000 29.308 481 LEU B N 1
ATOM 8822 C CA . LEU B 1 464 ? -8.928 26.271 36.579 1.000 30.016 481 LEU B CA 1
ATOM 8823 C C . LEU B 1 464 ? -9.766 25.056 36.997 1.000 30.876 481 LEU B C 1
ATOM 8824 O O . LEU B 1 464 ? -10.913 24.945 36.522 1.000 31.289 481 LEU B O 1
ATOM 8829 N N . ALA B 1 465 ? -9.209 24.184 37.844 1.000 31.807 482 ALA B N 1
ATOM 8830 C CA . ALA B 1 465 ? -9.876 22.975 38.387 1.000 32.626 482 ALA B CA 1
ATOM 8831 C C . ALA B 1 465 ? -11.270 23.346 38.913 1.000 33.371 482 ALA B C 1
ATOM 8832 O O . ALA B 1 465 ? -12.217 22.569 38.678 1.000 33.231 482 ALA B O 1
ATOM 8834 N N . GLU B 1 466 ? -11.383 24.499 39.583 1.000 33.497 483 GLU B N 1
ATOM 8835 C CA . GLU B 1 466 ? -12.652 25.028 40.148 1.000 33.998 483 GLU B CA 1
ATOM 8836 C C . GLU B 1 466 ? -13.602 25.420 39.008 1.000 34.208 483 GLU B C 1
ATOM 8837 O O . GLU B 1 466 ? -14.780 25.013 39.060 1.000 33.944 483 GLU B O 1
ATOM 8843 N N . TRP B 1 467 ? -13.111 26.176 38.019 1.000 33.206 484 TRP B N 1
ATOM 8844 C CA . TRP B 1 467 ? -13.913 26.661 36.863 1.000 32.821 484 TRP B CA 1
ATOM 8845 C C . TRP B 1 467 ? -14.454 25.471 36.063 1.000 34.211 484 TRP B C 1
ATOM 8846 O O . TRP B 1 467 ? -15.642 25.512 35.686 1.000 34.731 484 TRP B O 1
ATOM 8857 N N . LYS B 1 468 ? -13.611 24.467 35.803 1.000 35.402 485 LYS B N 1
ATOM 8858 C CA . LYS B 1 468 ? -13.968 23.258 35.013 1.000 36.937 485 LYS B CA 1
ATOM 8859 C C . LYS B 1 468 ? -15.060 22.468 35.748 1.000 38.859 485 LYS B C 1
ATOM 8860 O O . LYS B 1 468 ? -15.864 21.803 35.063 1.000 39.271 485 LYS B O 1
ATOM 8866 N N . LYS B 1 469 ? -15.092 22.549 37.082 1.000 40.300 486 LYS B N 1
ATOM 8867 C CA . LYS B 1 469 ? -16.126 21.901 37.934 1.000 41.652 486 LYS B CA 1
ATOM 8868 C C . LYS B 1 469 ? -17.430 22.703 37.856 1.000 41.778 486 LYS B C 1
ATOM 8869 O O . LYS B 1 469 ? -18.494 22.074 37.715 1.000 41.975 486 LYS B O 1
ATOM 8875 N N . ALA B 1 470 ? -17.340 24.034 37.951 1.000 42.013 487 ALA B N 1
ATOM 8876 C CA . ALA B 1 470 ? -18.486 24.975 37.925 1.000 41.515 487 ALA B CA 1
ATOM 8877 C C . ALA B 1 470 ? -19.083 25.060 36.512 1.000 41.337 487 ALA B C 1
ATOM 8878 O O . ALA B 1 470 ? -20.243 25.499 36.398 1.000 41.993 487 ALA B O 1
ATOM 8880 N N . ASN B 1 471 ? -18.324 24.664 35.482 1.000 41.188 488 ASN B N 1
ATOM 8881 C CA . ASN B 1 471 ? -18.739 24.727 34.053 1.000 40.824 488 ASN B CA 1
ATOM 8882 C C . ASN B 1 471 ? -18.420 23.398 33.371 1.000 41.703 488 ASN B C 1
ATOM 8883 O O . ASN B 1 471 ? -17.596 23.349 32.459 1.000 42.275 488 ASN B O 1
ATOM 8888 N N . PRO B 1 472 ? -19.076 22.282 33.770 1.000 41.692 489 PRO B N 1
ATOM 8889 C CA . PRO B 1 472 ? -18.798 20.973 33.176 1.000 42.003 489 PRO B CA 1
ATOM 8890 C C . PRO B 1 472 ? -19.243 20.891 31.706 1.000 42.341 489 PRO B C 1
ATOM 8891 O O . PRO B 1 472 ? -18.661 20.123 30.961 1.000 41.880 489 PRO B O 1
ATOM 8895 N N . ASP B 1 473 ? -20.251 21.688 31.335 1.000 43.076 490 ASP B N 1
ATOM 8896 C CA . ASP B 1 473 ? -20.771 21.833 29.947 1.000 43.877 490 ASP B CA 1
ATOM 8897 C C . ASP B 1 473 ? -19.717 22.499 29.049 1.000 43.309 490 ASP B C 1
ATOM 8898 O O . ASP B 1 473 ? -19.727 22.218 27.834 1.000 43.546 490 ASP B O 1
ATOM 8903 N N . LYS B 1 474 ? -18.848 23.344 29.620 1.000 42.398 491 LYS B N 1
ATOM 8904 C CA . LYS B 1 474 ? -17.851 24.167 28.878 1.000 41.583 491 LYS B CA 1
ATOM 8905 C C . LYS B 1 474 ? -16.461 23.513 28.905 1.000 40.800 491 LYS B C 1
ATOM 8906 O O . LYS B 1 474 ? -15.668 23.800 27.987 1.000 39.772 491 LYS B O 1
ATOM 8912 N N . ALA B 1 475 ? -16.163 22.692 29.919 1.000 40.335 492 ALA B N 1
ATOM 8913 C CA . ALA B 1 475 ? -14.860 22.005 30.095 1.000 39.894 492 ALA B CA 1
ATOM 8914 C C . ALA B 1 475 ? -14.688 20.936 29.007 1.000 40.287 492 ALA B C 1
ATOM 8915 O O . ALA B 1 475 ? -15.609 20.109 28.845 1.000 40.434 492 ALA B O 1
ATOM 8917 N N . LEU B 1 476 ? -13.554 20.958 28.296 1.000 39.555 493 LEU B N 1
ATOM 8918 C CA . LEU B 1 476 ? -13.220 19.998 27.205 1.000 40.080 493 LEU B CA 1
ATOM 8919 C C . LEU B 1 476 ? -12.622 18.718 27.801 1.000 39.918 493 LEU B C 1
ATOM 8920 O O . LEU B 1 476 ? -12.750 17.656 27.162 1.000 40.618 493 LEU B O 1
ATOM 8925 N N . ASP B 1 477 ? -11.981 18.826 28.968 1.000 39.954 494 ASP B N 1
ATOM 8926 C CA . ASP B 1 477 ? -11.371 17.693 29.714 1.000 39.286 494 ASP B CA 1
ATOM 8927 C C . ASP B 1 477 ? -11.144 18.138 31.164 1.000 38.609 494 ASP B C 1
ATOM 8928 O O . ASP B 1 477 ? -11.598 19.246 31.513 1.000 38.513 494 ASP B O 1
ATOM 8933 N N . ALA B 1 478 ? -10.487 17.301 31.974 1.000 37.438 495 ALA B N 1
ATOM 8934 C CA . ALA B 1 478 ? -10.114 17.593 33.378 1.000 36.836 495 ALA B CA 1
ATOM 8935 C C . ALA B 1 478 ? -8.624 17.957 33.463 1.000 35.614 495 ALA B C 1
ATOM 8936 O O . ALA B 1 478 ? -8.109 18.040 34.594 1.000 35.666 495 ALA B O 1
ATOM 8938 N N . ALA B 1 479 ? -7.967 18.178 32.317 1.000 34.698 496 ALA B N 1
ATOM 8939 C CA . ALA B 1 479 ? -6.514 18.455 32.203 1.000 33.662 496 ALA B CA 1
ATOM 8940 C C . ALA B 1 479 ? -6.146 19.644 33.086 1.000 32.274 496 ALA B C 1
ATOM 8941 O O . ALA B 1 479 ? -6.864 20.642 33.114 1.000 32.525 496 ALA B O 1
ATOM 8943 N N . PRO B 1 480 ? -5.016 19.579 33.829 1.000 30.731 497 PRO B N 1
ATOM 8944 C CA . PRO B 1 480 ? -4.641 20.653 34.747 1.000 29.760 497 PRO B CA 1
ATOM 8945 C C . PRO B 1 480 ? -4.136 21.898 34.002 1.000 28.410 497 PRO B C 1
ATOM 8946 O O . PRO B 1 480 ? -3.823 21.794 32.824 1.000 27.543 497 PRO B O 1
ATOM 8950 N N . PHE B 1 481 ? -4.078 23.031 34.709 1.000 27.736 498 PHE B N 1
ATOM 8951 C CA . PHE B 1 481 ? -3.549 24.329 34.212 1.000 27.045 498 PHE B CA 1
ATOM 8952 C C . PHE B 1 481 ? -2.113 24.124 33.713 1.000 26.934 498 PHE B C 1
ATOM 8953 O O . PHE B 1 481 ? -1.327 23.426 34.388 1.000 26.546 498 PHE B O 1
ATOM 8961 N N . TRP B 1 482 ? -1.799 24.706 32.552 1.000 26.283 499 TRP B N 1
ATOM 8962 C CA . TRP B 1 482 ? -0.515 24.540 31.821 1.000 25.886 499 TRP B CA 1
ATOM 8963 C C . TRP B 1 482 ? 0.246 25.868 31.839 1.000 25.803 499 TRP B C 1
ATOM 8964 O O . TRP B 1 482 ? -0.397 26.913 31.644 1.000 25.398 499 TRP B O 1
ATOM 8975 N N . MET B 1 483 ? 1.561 25.842 32.074 1.000 24.972 500 MET B N 1
ATOM 8976 C CA . MET B 1 483 ? 2.376 27.082 32.168 1.000 24.527 500 MET B CA 1
ATOM 8977 C C . MET B 1 483 ? 3.698 26.905 31.416 1.000 24.104 500 MET B C 1
ATOM 8978 O O . MET B 1 483 ? 4.472 25.991 31.769 1.000 23.807 500 MET B O 1
ATOM 8983 N N . THR B 1 484 ? 3.918 27.750 30.405 1.000 23.373 501 THR B N 1
ATOM 8984 C CA . THR B 1 484 ? 5.206 27.917 29.683 1.000 22.712 501 THR B CA 1
ATOM 8985 C C . THR B 1 484 ? 5.788 29.281 30.069 1.000 22.396 501 THR B C 1
ATOM 8986 O O . THR B 1 484 ? 5.026 30.128 30.583 1.000 22.642 501 THR B O 1
ATOM 8990 N N . GLY B 1 485 ? 7.091 29.472 29.857 1.000 21.641 502 GLY B N 1
ATOM 8991 C CA . GLY B 1 485 ? 7.810 30.700 30.244 1.000 20.945 502 GLY B CA 1
ATOM 8992 C C . GLY B 1 485 ? 8.902 31.051 29.253 1.000 20.316 502 GLY B C 1
ATOM 8993 O O . GLY B 1 485 ? 9.432 30.125 28.597 1.000 20.021 502 GLY B O 1
ATOM 8994 N N . GLU B 1 486 ? 9.217 32.343 29.139 1.000 19.575 503 GLU B N 1
ATOM 8995 C CA . GLU B 1 486 ? 10.373 32.845 28.356 1.000 19.234 503 GLU B CA 1
ATOM 8996 C C . GLU B 1 486 ? 11.523 33.134 29.324 1.000 19.023 503 GLU B C 1
ATOM 8997 O O . GLU B 1 486 ? 11.514 34.206 29.957 1.000 18.611 503 GLU B O 1
ATOM 9003 N N . ALA B 1 487 ? 12.440 32.174 29.467 1.000 18.996 504 ALA B N 1
ATOM 9004 C CA . ALA B 1 487 ? 13.783 32.365 30.058 1.000 18.912 504 ALA B CA 1
ATOM 9005 C C . ALA B 1 487 ? 14.754 32.590 28.897 1.000 18.916 504 ALA B C 1
ATOM 9006 O O . ALA B 1 487 ? 14.961 31.645 28.111 1.000 18.885 504 ALA B O 1
ATOM 9008 N N . TRP B 1 488 ? 15.267 33.814 28.755 1.000 18.697 505 TRP B N 1
ATOM 9009 C CA . TRP B 1 488 ? 16.078 34.245 27.587 1.000 18.642 505 TRP B CA 1
ATOM 9010 C C . TRP B 1 488 ? 17.178 33.218 27.295 1.000 18.686 505 TRP B C 1
ATOM 9011 O O . TRP B 1 488 ? 17.949 32.905 28.216 1.000 18.833 505 TRP B O 1
ATOM 9022 N N . GLY B 1 489 ? 17.235 32.728 26.053 1.000 19.151 506 GLY B N 1
ATOM 9023 C CA . GLY B 1 489 ? 18.300 31.841 25.546 1.000 19.569 506 GLY B CA 1
ATOM 9024 C C . GLY B 1 489 ? 18.066 30.376 25.883 1.000 20.078 506 GLY B C 1
ATOM 9025 O O . GLY B 1 489 ? 18.907 29.550 25.479 1.000 20.391 506 GLY B O 1
ATOM 9026 N N . HIS B 1 490 ? 16.974 30.052 26.585 1.000 20.364 507 HIS B N 1
ATOM 9027 C CA . HIS B 1 490 ? 16.633 28.669 27.021 1.000 20.807 507 HIS B CA 1
ATOM 9028 C C . HIS B 1 490 ? 16.556 27.759 25.788 1.000 21.157 507 HIS B C 1
ATOM 9029 O O . HIS B 1 490 ? 15.966 28.185 24.776 1.000 21.045 507 HIS B O 1
ATOM 9036 N N . GLY B 1 491 ? 17.153 26.567 25.872 1.000 21.793 508 GLY B N 1
ATOM 9037 C CA . GLY B 1 491 ? 17.202 25.573 24.782 1.000 22.709 508 GLY B CA 1
ATOM 9038 C C . GLY B 1 491 ? 16.412 24.324 25.129 1.000 23.536 508 GLY B C 1
ATOM 9039 O O . GLY B 1 491 ? 15.549 24.395 26.026 1.000 23.105 508 GLY B O 1
ATOM 9040 N N . VAL B 1 492 ? 16.706 23.215 24.446 1.000 24.998 509 VAL B N 1
ATOM 9041 C CA . VAL B 1 492 ? 16.049 21.891 24.659 1.000 26.476 509 VAL B CA 1
ATOM 9042 C C . VAL B 1 492 ? 16.752 21.202 25.836 1.000 28.044 509 VAL B C 1
ATOM 9043 O O . VAL B 1 492 ? 17.565 20.285 25.598 1.000 27.092 509 VAL B O 1
ATOM 9047 N N . MET B 1 493 ? 16.464 21.661 27.059 1.000 30.538 510 MET B N 1
ATOM 9048 C CA . MET B 1 493 ? 17.029 21.122 28.324 1.000 32.519 510 MET B CA 1
ATOM 9049 C C . MET B 1 493 ? 15.940 21.129 29.405 1.000 32.682 510 MET B C 1
ATOM 9050 O O . MET B 1 493 ? 15.133 22.078 29.426 1.000 32.432 510 MET B O 1
ATOM 9055 N N . GLN B 1 494 ? 15.904 20.096 30.251 1.000 33.283 511 GLN B N 1
ATOM 9056 C CA . GLN B 1 494 ? 14.954 19.996 31.392 1.000 33.484 511 GLN B CA 1
ATOM 9057 C C . GLN B 1 494 ? 15.549 20.768 32.575 1.000 32.702 511 GLN B C 1
ATOM 9058 O O . GLN B 1 494 ? 16.129 20.134 33.478 1.000 32.450 511 GLN B O 1
ATOM 9064 N N . SER B 1 495 ? 15.399 22.096 32.548 1.000 31.380 512 SER B N 1
ATOM 9065 C CA . SER B 1 495 ? 16.000 23.068 33.499 1.000 30.206 512 SER B CA 1
ATOM 9066 C C . SER B 1 495 ? 15.261 23.042 34.843 1.000 29.632 512 SER B C 1
ATOM 9067 O O . SER B 1 495 ? 14.272 22.292 34.971 1.000 29.559 512 SER B O 1
ATOM 9070 N N . ASP B 1 496 ? 15.724 23.856 35.797 1.000 29.436 513 ASP B N 1
ATOM 9071 C CA . ASP B 1 496 ? 15.150 24.001 37.163 1.000 29.495 513 ASP B CA 1
ATOM 9072 C C . ASP B 1 496 ? 13.699 24.501 37.081 1.000 28.681 513 ASP B C 1
ATOM 9073 O O . ASP B 1 496 ? 12.921 24.174 37.998 1.000 28.214 513 ASP B O 1
ATOM 9078 N N . TYR B 1 497 ? 13.350 25.264 36.037 1.000 27.275 514 TYR B N 1
ATOM 9079 C CA . TYR B 1 497 ? 11.983 25.806 35.803 1.000 26.650 514 TYR B CA 1
ATOM 9080 C C . TYR B 1 497 ? 10.954 24.668 35.871 1.000 26.388 514 TYR B C 1
ATOM 9081 O O . TYR B 1 497 ? 9.880 24.875 36.464 1.000 26.305 514 TYR B O 1
ATOM 9090 N N . TYR B 1 498 ? 11.297 23.496 35.326 1.000 26.278 515 TYR B N 1
ATOM 9091 C CA . TYR B 1 498 ? 10.412 22.303 35.213 1.000 26.709 515 TYR B CA 1
ATOM 9092 C C . TYR B 1 498 ? 10.093 21.715 36.595 1.000 28.043 515 TYR B C 1
ATOM 9093 O O . TYR B 1 498 ? 9.187 20.861 36.667 1.000 29.017 515 TYR B O 1
ATOM 9102 N N . ARG B 1 499 ? 10.801 22.147 37.644 1.000 29.441 516 ARG B N 1
ATOM 9103 C CA . ARG B 1 499 ? 10.630 21.662 39.040 1.000 30.805 516 ARG B CA 1
ATOM 9104 C C . ARG B 1 499 ? 9.940 22.732 39.897 1.000 30.265 516 ARG B C 1
ATOM 9105 O O . ARG B 1 499 ? 9.790 22.494 41.111 1.000 29.980 516 ARG B O 1
ATOM 9113 N N . HIS B 1 500 ? 9.538 23.862 39.302 1.000 29.798 517 HIS B N 1
ATOM 9114 C CA . HIS B 1 500 ? 8.962 25.028 40.027 1.000 29.807 517 HIS B CA 1
ATOM 9115 C C . HIS B 1 500 ? 7.722 25.580 39.307 1.000 28.941 517 HIS B C 1
ATOM 9116 O O . HIS B 1 500 ? 7.425 26.776 39.496 1.000 29.128 517 HIS B O 1
ATOM 9123 N N . GLY B 1 501 ? 7.013 24.747 38.535 1.000 28.112 518 GLY B N 1
ATOM 9124 C CA . GLY B 1 501 ? 5.651 25.045 38.046 1.000 27.180 518 GLY B CA 1
ATOM 9125 C C . GLY B 1 501 ? 5.524 25.053 36.530 1.000 26.175 518 GLY B C 1
ATOM 9126 O O . GLY B 1 501 ? 4.379 25.056 36.051 1.000 26.378 518 GLY B O 1
ATOM 9127 N N . PHE B 1 502 ? 6.633 25.060 35.786 1.000 25.142 519 PHE B N 1
ATOM 9128 C CA . PHE B 1 502 ? 6.620 25.138 34.301 1.000 24.521 519 PHE B CA 1
ATOM 9129 C C . PHE B 1 502 ? 6.495 23.727 33.715 1.000 24.378 519 PHE B C 1
ATOM 9130 O O . PHE B 1 502 ? 7.230 22.825 34.153 1.000 24.709 519 PHE B O 1
ATOM 9138 N N . ASP B 1 503 ? 5.561 23.554 32.772 1.000 23.933 520 ASP B N 1
ATOM 9139 C CA . ASP B 1 503 ? 5.282 22.281 32.052 1.000 23.848 520 ASP B CA 1
ATOM 9140 C C . ASP B 1 503 ? 6.130 22.226 30.777 1.000 23.559 520 ASP B C 1
ATOM 9141 O O . ASP B 1 503 ? 6.320 21.125 30.234 1.000 23.512 520 ASP B O 1
ATOM 9146 N N . ALA B 1 504 ? 6.603 23.385 30.316 1.000 23.230 521 ALA B N 1
ATOM 9147 C CA . ALA B 1 504 ? 7.475 23.538 29.132 1.000 23.020 521 ALA B CA 1
ATOM 9148 C C . ALA B 1 504 ? 8.098 24.934 29.166 1.000 22.618 521 ALA B C 1
ATOM 9149 O O . ALA B 1 504 ? 7.458 25.855 29.698 1.000 22.393 521 ALA B O 1
ATOM 9151 N N . MET B 1 505 ? 9.313 25.074 28.640 1.000 21.982 522 MET B N 1
ATOM 9152 C CA . MET B 1 505 ? 9.968 26.393 28.455 1.000 21.462 522 MET B CA 1
ATOM 9153 C C . MET B 1 505 ? 10.075 26.664 26.954 1.000 20.782 522 MET B C 1
ATOM 9154 O O . MET B 1 505 ? 10.179 25.692 26.179 1.000 20.523 522 MET B O 1
ATOM 9159 N N . ILE B 1 506 ? 10.002 27.938 26.567 1.000 20.355 523 ILE B N 1
ATOM 9160 C CA . ILE B 1 506 ? 10.138 28.384 25.150 1.000 20.057 523 ILE B CA 1
ATOM 9161 C C . ILE B 1 506 ? 11.579 28.100 24.705 1.000 19.825 523 ILE B C 1
ATOM 9162 O O . ILE B 1 506 ? 12.511 28.501 25.427 1.000 19.670 523 ILE B O 1
ATOM 9167 N N . ASN B 1 507 ? 11.733 27.403 23.575 1.000 19.771 524 ASN B N 1
ATOM 9168 C CA . ASN B 1 507 ? 13.026 26.920 23.025 1.000 19.821 524 ASN B CA 1
ATOM 9169 C C . ASN B 1 507 ? 13.554 27.937 22.004 1.000 19.612 524 ASN B C 1
ATOM 9170 O O . ASN B 1 507 ? 12.982 28.027 20.903 1.000 19.450 524 ASN B O 1
ATOM 9175 N N . PHE B 1 508 ? 14.628 28.650 22.354 1.000 19.784 525 PHE B N 1
ATOM 9176 C CA . PHE B 1 508 ? 15.242 29.727 21.532 1.000 19.802 525 PHE B CA 1
ATOM 9177 C C . PHE B 1 508 ? 16.068 29.143 20.377 1.000 19.936 525 PHE B C 1
ATOM 9178 O O . PHE B 1 508 ? 16.325 29.883 19.409 1.000 20.076 525 PHE B O 1
ATOM 9186 N N . ASP B 1 509 ? 16.470 27.872 20.471 1.000 20.565 526 ASP B N 1
ATOM 9187 C CA . ASP B 1 509 ? 17.542 27.274 19.628 1.000 20.765 526 ASP B CA 1
ATOM 9188 C C . ASP B 1 509 ? 16.979 26.768 18.293 1.000 20.968 526 ASP B C 1
ATOM 9189 O O . ASP B 1 509 ? 17.780 26.617 17.348 1.000 20.526 526 ASP B O 1
ATOM 9194 N N . TYR B 1 510 ? 15.668 26.524 18.191 1.000 21.140 527 TYR B N 1
ATOM 9195 C CA . TYR B 1 510 ? 15.056 25.945 16.966 1.000 21.478 527 TYR B CA 1
ATOM 9196 C C . TYR B 1 510 ? 15.181 26.925 15.792 1.000 21.835 527 TYR B C 1
ATOM 9197 O O . TYR B 1 510 ? 15.455 26.470 14.665 1.000 21.325 527 TYR B O 1
ATOM 9206 N N . GLN B 1 511 ? 14.998 28.224 16.052 1.000 22.473 528 GLN B N 1
ATOM 9207 C CA . GLN B 1 511 ? 15.014 29.306 15.029 1.000 23.049 528 GLN B CA 1
ATOM 9208 C C . GLN B 1 511 ? 16.259 29.184 14.140 1.000 23.701 528 GLN B C 1
ATOM 9209 O O . GLN B 1 511 ? 16.095 29.140 12.904 1.000 22.937 528 GLN B O 1
ATOM 9215 N N . ASP B 1 512 ? 17.449 29.134 14.751 1.000 25.194 529 ASP B N 1
ATOM 9216 C CA . ASP B 1 512 ? 18.762 29.071 14.049 1.000 26.622 529 ASP B CA 1
ATOM 9217 C C . ASP B 1 512 ? 18.892 27.738 13.300 1.000 26.350 529 ASP B C 1
ATOM 9218 O O . ASP B 1 512 ? 19.515 27.736 12.222 1.000 26.121 529 ASP B O 1
ATOM 9223 N N . GLN B 1 513 ? 18.334 26.653 13.848 1.000 26.552 530 GLN B N 1
ATOM 9224 C CA . GLN B 1 513 ? 18.382 25.296 13.238 1.000 27.468 530 GLN B CA 1
ATOM 9225 C C . GLN B 1 513 ? 17.481 25.260 11.997 1.000 26.811 530 GLN B C 1
ATOM 9226 O O . GLN B 1 513 ? 17.916 24.697 10.979 1.000 27.305 530 GLN B O 1
ATOM 9232 N N . ALA B 1 514 ? 16.282 25.843 12.079 1.000 26.351 531 ALA B N 1
ATOM 9233 C CA . ALA B 1 514 ? 15.339 25.993 10.945 1.000 26.320 531 ALA B CA 1
ATOM 9234 C C . ALA B 1 514 ? 15.984 26.856 9.853 1.000 26.090 531 ALA B C 1
ATOM 9235 O O . ALA B 1 514 ? 15.836 26.512 8.665 1.000 26.041 531 ALA B O 1
ATOM 9237 N N . ALA B 1 515 ? 16.691 27.923 10.245 1.000 26.362 532 ALA B N 1
ATOM 9238 C CA . ALA B 1 515 ? 17.387 28.863 9.332 1.000 27.045 532 ALA B CA 1
ATOM 9239 C C . ALA B 1 515 ? 18.408 28.102 8.476 1.000 27.331 532 ALA B C 1
ATOM 9240 O O . ALA B 1 515 ? 18.523 28.421 7.277 1.000 27.275 532 ALA B O 1
ATOM 9242 N N . LYS B 1 516 ? 19.108 27.131 9.073 1.000 28.505 533 LYS B N 1
ATOM 9243 C CA . LYS B 1 516 ? 20.147 26.297 8.406 1.000 29.555 533 LYS B CA 1
ATOM 9244 C C . LYS B 1 516 ? 19.498 25.343 7.390 1.000 29.388 533 LYS B C 1
ATOM 9245 O O . LYS B 1 516 ? 20.194 24.958 6.432 1.000 29.090 533 LYS B O 1
ATOM 9251 N N . ALA B 1 517 ? 18.225 24.978 7.589 1.000 29.077 534 ALA B N 1
ATOM 9252 C CA . ALA B 1 517 ? 17.466 24.035 6.729 1.000 28.840 534 ALA B CA 1
ATOM 9253 C C . ALA B 1 517 ? 16.509 24.790 5.796 1.000 28.843 534 ALA B C 1
ATOM 9254 O O . ALA B 1 517 ? 15.659 24.127 5.179 1.000 28.343 534 ALA B O 1
ATOM 9256 N N . ALA B 1 518 ? 16.649 26.116 5.682 1.000 29.229 535 ALA B N 1
ATOM 9257 C CA . ALA B 1 518 ? 15.740 27.000 4.912 1.000 29.800 535 ALA B CA 1
ATOM 9258 C C . ALA B 1 518 ? 15.903 26.754 3.405 1.000 30.515 535 ALA B C 1
ATOM 9259 O O . ALA B 1 518 ? 14.905 26.897 2.674 1.000 30.371 535 ALA B O 1
ATOM 9261 N N . THR B 1 519 ? 17.117 26.415 2.961 1.000 31.836 536 THR B N 1
ATOM 9262 C CA . THR B 1 519 ? 17.469 26.155 1.536 1.000 32.729 536 THR B CA 1
ATOM 9263 C C . THR B 1 519 ? 17.359 24.656 1.227 1.000 32.945 536 THR B C 1
ATOM 9264 O O . THR B 1 519 ? 17.263 24.318 0.034 1.000 33.669 536 THR B O 1
ATOM 9268 N N . CYS B 1 520 ? 17.381 23.802 2.256 1.000 32.513 537 CYS B N 1
ATOM 9269 C CA . CYS B 1 520 ? 17.284 22.321 2.142 1.000 32.329 537 CYS B CA 1
ATOM 9270 C C . CYS B 1 520 ? 16.656 21.739 3.415 1.000 31.285 537 CYS B C 1
ATOM 9271 O O . CYS B 1 520 ? 17.354 21.694 4.447 1.000 30.813 537 CYS B O 1
ATOM 9274 N N . MET B 1 521 ? 15.392 21.305 3.334 1.000 30.820 538 MET B N 1
ATOM 9275 C CA . MET B 1 521 ? 14.576 20.830 4.487 1.000 30.521 538 MET B CA 1
ATOM 9276 C C . MET B 1 521 ? 15.291 19.677 5.203 1.000 29.534 538 MET B C 1
ATOM 9277 O O . MET B 1 521 ? 15.251 19.649 6.444 1.000 29.158 538 MET B O 1
ATOM 9282 N N . ALA B 1 522 ? 15.919 18.769 4.449 1.000 28.791 539 ALA B N 1
ATOM 9283 C CA . ALA B 1 522 ? 16.581 17.541 4.954 1.000 28.487 539 ALA B CA 1
ATOM 9284 C C . ALA B 1 522 ? 17.603 17.876 6.053 1.000 28.054 539 ALA B C 1
ATOM 9285 O O . ALA B 1 522 ? 17.822 17.018 6.927 1.000 27.255 539 ALA B O 1
ATOM 9287 N N . ASN B 1 523 ? 18.188 19.079 6.027 1.000 28.082 540 ASN B N 1
ATOM 9288 C CA . ASN B 1 523 ? 19.293 19.491 6.936 1.000 28.389 540 ASN B CA 1
ATOM 9289 C C . ASN B 1 523 ? 18.787 19.624 8.381 1.000 27.674 540 ASN B C 1
ATOM 9290 O O . ASN B 1 523 ? 19.639 19.690 9.282 1.000 27.217 540 ASN B O 1
ATOM 9295 N N . ILE B 1 524 ? 17.466 19.645 8.603 1.000 27.034 541 ILE B N 1
ATOM 9296 C CA . ILE B 1 524 ? 16.844 19.729 9.961 1.000 26.831 541 ILE B CA 1
ATOM 9297 C C . ILE B 1 524 ? 16.887 18.351 10.642 1.000 26.547 541 ILE B C 1
ATOM 9298 O O . ILE B 1 524 ? 16.587 18.293 11.850 1.000 25.887 541 ILE B O 1
ATOM 9303 N N . ASP B 1 525 ? 17.246 17.287 9.911 1.000 26.627 542 ASP B N 1
ATOM 9304 C CA . ASP B 1 525 ? 17.103 15.875 10.361 1.000 27.173 542 ASP B CA 1
ATOM 9305 C C . ASP B 1 525 ? 17.699 15.682 11.760 1.000 27.163 542 ASP B C 1
ATOM 9306 O O . ASP B 1 525 ? 16.963 15.205 12.645 1.000 27.204 542 ASP B O 1
ATOM 9311 N N . LEU B 1 526 ? 18.982 16.012 11.948 1.000 27.151 543 LEU B N 1
ATOM 9312 C CA . LEU B 1 526 ? 19.713 15.766 13.222 1.000 27.479 543 LEU B CA 1
ATOM 9313 C C . LEU B 1 526 ? 19.001 16.495 14.369 1.000 26.639 543 LEU B C 1
ATOM 9314 O O . LEU B 1 526 ? 18.826 15.875 15.433 1.000 26.164 543 LEU B O 1
ATOM 9319 N N . THR B 1 527 ? 18.593 17.751 14.154 1.000 26.545 544 THR B N 1
ATOM 9320 C CA . THR B 1 527 ? 17.806 18.556 15.128 1.000 26.461 544 THR B CA 1
ATOM 9321 C C . THR B 1 527 ? 16.558 17.761 15.538 1.000 26.165 544 THR B C 1
ATOM 9322 O O . THR B 1 527 ? 16.345 17.581 16.751 1.000 25.717 544 THR B O 1
ATOM 9326 N N . TRP B 1 528 ? 15.781 17.283 14.561 1.000 26.325 545 TRP B N 1
ATOM 9327 C CA . TRP B 1 528 ? 14.527 16.514 14.795 1.000 26.637 545 TRP B CA 1
ATOM 9328 C C . TRP B 1 528 ? 14.832 15.200 15.523 1.000 26.837 545 TRP B C 1
ATOM 9329 O O . TRP B 1 528 ? 14.098 14.886 16.479 1.000 26.264 545 TRP B O 1
ATOM 9340 N N . GLN B 1 529 ? 15.870 14.470 15.098 1.000 27.683 546 GLN B N 1
ATOM 9341 C CA . GLN B 1 529 ? 16.315 13.211 15.757 1.000 28.357 546 GLN B CA 1
ATOM 9342 C C . GLN B 1 529 ? 16.606 13.493 17.234 1.000 28.350 546 GLN B C 1
ATOM 9343 O O . GLN B 1 529 ? 16.063 12.768 18.090 1.000 28.590 546 GLN B O 1
ATOM 9349 N N . GLN B 1 530 ? 17.418 14.519 17.513 1.000 28.901 547 GLN B N 1
ATOM 9350 C CA . GLN B 1 530 ? 17.867 14.894 18.883 1.000 29.440 547 GLN B CA 1
ATOM 9351 C C . GLN B 1 530 ? 16.662 15.313 19.735 1.000 28.909 547 GLN B C 1
ATOM 9352 O O . GLN B 1 530 ? 16.543 14.812 20.864 1.000 29.122 547 GLN B O 1
ATOM 9358 N N . MET B 1 531 ? 15.807 16.197 19.212 1.000 28.225 548 MET B N 1
ATOM 9359 C CA . MET B 1 531 ? 14.617 16.730 19.931 1.000 27.971 548 MET B CA 1
ATOM 9360 C C . MET B 1 531 ? 13.645 15.583 20.242 1.000 28.125 548 MET B C 1
ATOM 9361 O O . MET B 1 531 ? 13.238 15.463 21.412 1.000 27.967 548 MET B O 1
ATOM 9366 N N . ALA B 1 532 ? 13.310 14.764 19.240 1.000 28.824 549 ALA B N 1
ATOM 9367 C CA . ALA B 1 532 ? 12.401 13.597 19.366 1.000 29.677 549 ALA B CA 1
ATOM 9368 C C . ALA B 1 532 ? 12.824 12.729 20.558 1.000 30.587 549 ALA B C 1
ATOM 9369 O O . ALA B 1 532 ? 11.948 12.371 21.369 1.000 30.728 549 ALA B O 1
ATOM 9371 N N . ASP B 1 533 ? 14.122 12.422 20.664 1.000 31.304 550 ASP B N 1
ATOM 9372 C CA . ASP B 1 533 ? 14.696 11.547 21.722 1.000 31.877 550 ASP B CA 1
ATOM 9373 C C . ASP B 1 533 ? 14.684 12.275 23.072 1.000 31.090 550 ASP B C 1
ATOM 9374 O O . ASP B 1 533 ? 14.190 11.686 24.052 1.000 30.483 550 ASP B O 1
ATOM 9379 N N . LYS B 1 534 ? 15.230 13.494 23.124 1.000 30.787 551 LYS B N 1
ATOM 9380 C CA . LYS B 1 534 ? 15.337 14.310 24.366 1.000 30.864 551 LYS B CA 1
ATOM 9381 C C . LYS B 1 534 ? 13.942 14.543 24.959 1.000 30.319 551 LYS B C 1
ATOM 9382 O O . LYS B 1 534 ? 13.798 14.415 26.190 1.000 28.839 551 LYS B O 1
ATOM 9388 N N . LEU B 1 535 ? 12.956 14.864 24.113 1.000 30.677 552 LEU B N 1
ATOM 9389 C CA . LEU B 1 535 ? 11.589 15.277 24.539 1.000 30.931 552 LEU B CA 1
ATOM 9390 C C . LEU B 1 535 ? 10.706 14.046 24.792 1.000 31.547 552 LEU B C 1
ATOM 9391 O O . LEU B 1 535 ? 9.473 14.203 24.796 1.000 31.776 552 LEU B O 1
ATOM 9396 N N . GLN B 1 536 ? 11.299 12.867 25.008 1.000 31.620 553 GLN B N 1
ATOM 9397 C CA . GLN B 1 536 ? 10.582 11.688 25.563 1.000 31.824 553 GLN B CA 1
ATOM 9398 C C . GLN B 1 536 ? 10.348 11.920 27.061 1.000 31.400 553 GLN B C 1
ATOM 9399 O O . GLN B 1 536 ? 9.362 11.376 27.590 1.000 32.255 553 GLN B O 1
ATOM 9405 N N . SER B 1 537 ? 11.209 12.720 27.702 1.000 31.049 554 SER B N 1
ATOM 9406 C CA . SER B 1 537 ? 11.249 12.955 29.171 1.000 30.851 554 SER B CA 1
ATOM 9407 C C . SER B 1 537 ? 10.552 14.271 29.551 1.000 29.847 554 SER B C 1
ATOM 9408 O O . SER B 1 537 ? 10.109 14.375 30.708 1.000 29.800 554 SER B O 1
ATOM 9411 N N . PHE B 1 538 ? 10.479 15.244 28.637 1.000 28.706 555 PHE B N 1
ATOM 9412 C CA . PHE B 1 538 ? 9.933 16.602 28.907 1.000 27.704 555 PHE B CA 1
ATOM 9413 C C . PHE B 1 538 ? 9.480 17.262 27.598 1.000 26.677 555 PHE B C 1
ATOM 9414 O O . PHE B 1 538 ? 9.668 16.674 26.516 1.000 26.968 555 PHE B O 1
ATOM 9422 N N . ASN B 1 539 ? 8.890 18.456 27.706 1.000 25.283 556 ASN B N 1
ATOM 9423 C CA . ASN B 1 539 ? 8.304 19.218 26.571 1.000 24.397 556 ASN B CA 1
ATOM 9424 C C . ASN B 1 539 ? 8.936 20.613 26.506 1.000 23.304 556 ASN B C 1
ATOM 9425 O O . ASN B 1 539 ? 9.305 21.147 27.565 1.000 23.311 556 ASN B O 1
ATOM 9430 N N . VAL B 1 540 ? 9.057 21.166 25.296 1.000 22.609 557 VAL B N 1
ATOM 9431 C CA . VAL B 1 540 ? 9.474 22.577 25.035 1.000 22.013 557 VAL B CA 1
ATOM 9432 C C . VAL B 1 540 ? 8.498 23.174 24.020 1.000 21.486 557 VAL B C 1
ATOM 9433 O O . VAL B 1 540 ? 7.817 22.390 23.325 1.000 21.642 557 VAL B O 1
ATOM 9437 N N . LEU B 1 541 ? 8.451 24.505 23.941 1.000 20.785 558 LEU B N 1
ATOM 9438 C CA . LEU B 1 541 ? 7.682 25.264 22.920 1.000 20.199 558 LEU B CA 1
ATOM 9439 C C . LEU B 1 541 ? 8.673 25.948 21.972 1.000 19.574 558 LEU B C 1
ATOM 9440 O O . LEU B 1 541 ? 9.321 26.919 22.401 1.000 18.780 558 LEU B O 1
ATOM 9445 N N . SER B 1 542 ? 8.783 25.445 20.738 1.000 19.267 559 SER B N 1
ATOM 9446 C CA . SER B 1 542 ? 9.711 25.934 19.684 1.000 19.162 559 SER B CA 1
ATOM 9447 C C . SER B 1 542 ? 8.956 26.852 18.718 1.000 19.075 559 SER B C 1
ATOM 9448 O O . SER B 1 542 ? 7.721 26.716 18.609 1.000 19.163 559 SER B O 1
ATOM 9451 N N . TYR B 1 543 ? 9.682 27.748 18.043 1.000 18.910 560 TYR B N 1
ATOM 9452 C CA . TYR B 1 543 ? 9.127 28.771 17.120 1.000 18.935 560 TYR B CA 1
ATOM 9453 C C . TYR B 1 543 ? 10.130 29.069 16.001 1.000 18.794 560 TYR B C 1
ATOM 9454 O O . TYR B 1 543 ? 11.343 28.834 16.187 1.000 18.909 560 TYR B O 1
ATOM 9463 N N . LEU B 1 544 ? 9.621 29.580 14.877 1.000 18.593 561 LEU B N 1
ATOM 9464 C CA . LEU B 1 544 ? 10.417 30.150 13.758 1.000 18.415 561 LEU B CA 1
ATOM 9465 C C . LEU B 1 544 ? 10.563 31.661 13.965 1.000 18.022 561 LEU B C 1
ATOM 9466 O O . LEU B 1 544 ? 11.648 32.193 13.671 1.000 17.865 561 LEU B O 1
ATOM 9471 N N . SER B 1 545 ? 9.498 32.315 14.440 1.000 17.478 562 SER B N 1
ATOM 9472 C CA . SER B 1 545 ? 9.372 33.790 14.570 1.000 17.180 562 SER B CA 1
ATOM 9473 C C . SER B 1 545 ? 8.872 34.152 15.971 1.000 16.918 562 SER B C 1
ATOM 9474 O O . SER B 1 545 ? 8.165 33.327 16.581 1.000 17.112 562 SER B O 1
ATOM 9477 N N . SER B 1 546 ? 9.206 35.354 16.444 1.000 16.551 563 SER B N 1
ATOM 9478 C CA . SER B 1 546 ? 8.669 35.938 17.700 1.000 16.335 563 SER B CA 1
ATOM 9479 C C . SER B 1 546 ? 8.830 37.462 17.689 1.000 16.002 563 SER B C 1
ATOM 9480 O O . SER B 1 546 ? 9.491 37.995 16.777 1.000 15.879 563 SER B O 1
ATOM 9483 N N . HIS B 1 547 ? 8.229 38.114 18.686 1.000 15.881 564 HIS B N 1
ATOM 9484 C CA . HIS B 1 547 ? 8.174 39.587 18.889 1.000 15.768 564 HIS B CA 1
ATOM 9485 C C . HIS B 1 547 ? 9.532 40.154 19.326 1.000 15.741 564 HIS B C 1
ATOM 9486 O O . HIS B 1 547 ? 9.705 41.388 19.222 1.000 15.337 564 HIS B O 1
ATOM 9493 N N . ASP B 1 548 ? 10.445 39.319 19.837 1.000 15.934 565 ASP B N 1
ATOM 9494 C CA . ASP B 1 548 ? 11.726 39.788 20.436 1.000 15.921 565 ASP B CA 1
ATOM 9495 C C . ASP B 1 548 ? 12.923 39.073 19.793 1.000 16.042 565 ASP B C 1
ATOM 9496 O O . ASP B 1 548 ? 14.006 39.084 20.405 1.000 15.984 565 ASP B O 1
ATOM 9501 N N . THR B 1 549 ? 12.747 38.507 18.596 1.000 16.327 566 THR B N 1
ATOM 9502 C CA . THR B 1 549 ? 13.837 37.927 17.764 1.000 16.524 566 THR B CA 1
ATOM 9503 C C . THR B 1 549 ? 13.721 38.503 16.348 1.000 16.864 566 THR B C 1
ATOM 9504 O O . THR B 1 549 ? 14.271 39.595 16.117 1.000 16.858 566 THR B O 1
ATOM 9508 N N . ARG B 1 550 ? 13.008 37.818 15.452 1.000 17.489 567 ARG B N 1
ATOM 9509 C CA . ARG B 1 550 ? 12.853 38.224 14.029 1.000 18.245 567 ARG B CA 1
ATOM 9510 C C . ARG B 1 550 ? 11.712 37.421 13.400 1.000 18.471 567 ARG B C 1
ATOM 9511 O O . ARG B 1 550 ? 11.226 36.477 14.052 1.000 18.459 567 ARG B O 1
ATOM 9519 N N . LEU B 1 551 ? 11.310 37.792 12.182 1.000 19.163 568 LEU B N 1
ATOM 9520 C CA . LEU B 1 551 ? 10.327 37.037 11.361 1.000 19.711 568 LEU B CA 1
ATOM 9521 C C . LEU B 1 551 ? 11.093 36.088 10.434 1.000 20.307 568 LEU B C 1
ATOM 9522 O O . LEU B 1 551 ? 11.976 36.564 9.701 1.000 20.797 568 LEU B O 1
ATOM 9527 N N . PHE B 1 552 ? 10.775 34.792 10.494 1.000 21.153 569 PHE B N 1
ATOM 9528 C CA . PHE B 1 552 ? 11.366 33.727 9.644 1.000 21.682 569 PHE B CA 1
ATOM 9529 C C . PHE B 1 552 ? 10.735 33.804 8.250 1.000 22.212 569 PHE B C 1
ATOM 9530 O O . PHE B 1 552 ? 9.622 33.272 8.068 1.000 22.012 569 PHE B O 1
ATOM 9538 N N . ARG B 1 553 ? 11.418 34.457 7.303 1.000 22.908 570 ARG B N 1
ATOM 9539 C CA . ARG B 1 553 ? 10.902 34.704 5.928 1.000 23.893 570 ARG B CA 1
ATOM 9540 C C . ARG B 1 553 ? 11.875 34.170 4.867 1.000 25.022 570 ARG B C 1
ATOM 9541 O O . ARG B 1 553 ? 11.619 34.426 3.675 1.000 25.777 570 ARG B O 1
ATOM 9549 N N . GLU B 1 554 ? 12.916 33.429 5.265 1.000 26.375 571 GLU B N 1
ATOM 9550 C CA . GLU B 1 554 ? 13.952 32.886 4.340 1.000 27.743 571 GLU B CA 1
ATOM 9551 C C . GLU B 1 554 ? 13.546 31.496 3.829 1.000 29.511 571 GLU B C 1
ATOM 9552 O O . GLU B 1 554 ? 14.097 31.072 2.795 1.000 31.742 571 GLU B O 1
ATOM 9558 N N . GLY B 1 555 ? 12.638 30.808 4.529 1.000 30.947 572 GLY B N 1
ATOM 9559 C CA . GLY B 1 555 ? 12.210 29.432 4.202 1.000 31.539 572 GLY B CA 1
ATOM 9560 C C . GLY B 1 555 ? 11.387 29.368 2.924 1.000 32.200 572 GLY B C 1
ATOM 9561 O O . GLY B 1 555 ? 11.279 28.267 2.348 1.000 31.309 572 GLY B O 1
ATOM 9562 N N . GLY B 1 556 ? 10.817 30.499 2.496 1.000 32.642 573 GLY B N 1
ATOM 9563 C CA . GLY B 1 556 ? 9.914 30.577 1.333 1.000 32.862 573 GLY B CA 1
ATOM 9564 C C . GLY B 1 556 ? 8.611 29.853 1.616 1.000 32.685 573 GLY B C 1
ATOM 9565 O O . GLY B 1 556 ? 7.903 30.263 2.556 1.000 33.893 573 GLY B O 1
ATOM 9566 N N . ALA B 1 557 ? 8.326 28.789 0.861 1.000 32.197 574 ALA B N 1
ATOM 9567 C CA . ALA B 1 557 ? 7.081 27.991 0.954 1.000 31.617 574 ALA B CA 1
ATOM 9568 C C . ALA B 1 557 ? 7.277 26.770 1.865 1.000 30.404 574 ALA B C 1
ATOM 9569 O O . ALA B 1 557 ? 6.344 25.946 1.931 1.000 31.086 574 ALA B O 1
ATOM 9571 N N . THR B 1 558 ? 8.422 26.659 2.552 1.000 29.159 575 THR B N 1
ATOM 9572 C CA . THR B 1 558 ? 8.819 25.456 3.337 1.000 28.468 575 THR B CA 1
ATOM 9573 C C . THR B 1 558 ? 8.712 25.706 4.849 1.000 27.405 575 THR B C 1
ATOM 9574 O O . THR B 1 558 ? 8.953 24.747 5.605 1.000 27.189 575 THR B O 1
ATOM 9578 N N . ALA B 1 559 ? 8.363 26.923 5.280 1.000 26.625 576 ALA B N 1
ATOM 9579 C CA . ALA B 1 559 ? 8.305 27.324 6.708 1.000 26.294 576 ALA B CA 1
ATOM 9580 C C . ALA B 1 559 ? 7.329 26.417 7.471 1.000 25.618 576 ALA B C 1
ATOM 9581 O O . ALA B 1 559 ? 7.653 26.022 8.608 1.000 25.658 576 ALA B O 1
ATOM 9583 N N . ALA B 1 560 ? 6.186 26.088 6.860 1.000 25.152 577 ALA B N 1
ATOM 9584 C CA . ALA B 1 560 ? 5.098 25.279 7.461 1.000 24.712 577 ALA B CA 1
ATOM 9585 C C . ALA B 1 560 ? 5.658 23.956 7.995 1.000 24.433 577 ALA B C 1
ATOM 9586 O O . ALA B 1 560 ? 5.501 23.698 9.205 1.000 24.357 577 ALA B O 1
ATOM 9588 N N . GLU B 1 561 ? 6.290 23.157 7.128 1.000 24.239 578 GLU B N 1
ATOM 9589 C CA . GLU B 1 561 ? 6.801 21.801 7.475 1.000 24.268 578 GLU B CA 1
ATOM 9590 C C . GLU B 1 561 ? 8.010 21.929 8.414 1.000 24.026 578 GLU B C 1
ATOM 9591 O O . GLU B 1 561 ? 8.169 21.050 9.281 1.000 24.034 578 GLU B O 1
ATOM 9597 N N . LEU B 1 562 ? 8.816 22.986 8.269 1.000 23.785 579 LEU B N 1
ATOM 9598 C CA . LEU B 1 562 ? 9.988 23.250 9.150 1.000 23.680 579 LEU B CA 1
ATOM 9599 C C . LEU B 1 562 ? 9.515 23.422 10.601 1.000 23.502 579 LEU B C 1
ATOM 9600 O O . LEU B 1 562 ? 10.187 22.879 11.494 1.000 23.718 579 LEU B O 1
ATOM 9605 N N . LEU B 1 563 ? 8.395 24.118 10.831 1.000 23.186 580 LEU B N 1
ATOM 9606 C CA . LEU B 1 563 ? 7.844 24.359 12.195 1.000 22.988 580 LEU B CA 1
ATOM 9607 C C . LEU B 1 563 ? 6.983 23.172 12.642 1.000 23.051 580 LEU B C 1
ATOM 9608 O O . LEU B 1 563 ? 7.269 22.608 13.715 1.000 22.640 580 LEU B O 1
ATOM 9613 N N . LEU B 1 564 ? 5.957 22.827 11.860 1.000 23.414 581 LEU B N 1
ATOM 9614 C CA . LEU B 1 564 ? 4.825 21.966 12.304 1.000 23.957 581 LEU B CA 1
ATOM 9615 C C . LEU B 1 564 ? 5.261 20.502 12.456 1.000 24.240 581 LEU B C 1
ATOM 9616 O O . LEU B 1 564 ? 4.614 19.788 13.246 1.000 24.852 581 LEU B O 1
ATOM 9621 N N . LEU B 1 565 ? 6.314 20.062 11.757 1.000 24.549 582 LEU B N 1
ATOM 9622 C CA . LEU B 1 565 ? 6.822 18.665 11.857 1.000 24.816 582 LEU B CA 1
ATOM 9623 C C . LEU B 1 565 ? 7.908 18.560 12.936 1.000 25.107 582 LEU B C 1
ATOM 9624 O O . LEU B 1 565 ? 8.456 17.453 13.093 1.000 25.370 582 LEU B O 1
ATOM 9629 N N . ALA B 1 566 ? 8.190 19.645 13.670 1.000 25.137 583 ALA B N 1
ATOM 9630 C CA . ALA B 1 566 ? 9.150 19.668 14.801 1.000 25.189 583 ALA B CA 1
ATOM 9631 C C . ALA B 1 566 ? 8.569 18.895 15.982 1.000 25.125 583 ALA B C 1
ATOM 9632 O O . ALA B 1 566 ? 7.389 19.046 16.298 1.000 25.583 583 ALA B O 1
ATOM 9634 N N . PRO B 1 567 ? 9.363 18.027 16.654 1.000 24.771 584 PRO B N 1
ATOM 9635 C CA . PRO B 1 567 ? 8.961 17.436 17.932 1.000 24.561 584 PRO B CA 1
ATOM 9636 C C . PRO B 1 567 ? 8.646 18.490 19.006 1.000 24.169 584 PRO B C 1
ATOM 9637 O O . PRO B 1 567 ? 9.155 19.593 18.910 1.000 24.398 584 PRO B O 1
ATOM 9641 N N . GLY B 1 568 ? 7.830 18.117 19.997 1.000 23.584 585 GLY B N 1
ATOM 9642 C CA . GLY B 1 568 ? 7.373 19.003 21.086 1.000 22.921 585 GLY B CA 1
ATOM 9643 C C . GLY B 1 568 ? 6.345 20.011 20.595 1.000 22.027 585 GLY B C 1
ATOM 9644 O O . GLY B 1 568 ? 6.055 20.024 19.380 1.000 20.915 585 GLY B O 1
ATOM 9645 N N . ALA B 1 569 ? 5.808 20.825 21.509 1.000 21.759 586 ALA B N 1
ATOM 9646 C CA . ALA B 1 569 ? 4.856 21.920 21.210 1.000 21.427 586 ALA B CA 1
ATOM 9647 C C . ALA B 1 569 ? 5.526 22.901 20.245 1.000 21.440 586 ALA B C 1
ATOM 9648 O O . ALA B 1 569 ? 6.754 23.105 20.363 1.000 21.373 586 ALA B O 1
ATOM 9650 N N . VAL B 1 570 ? 4.752 23.473 19.320 1.000 20.926 587 VAL B N 1
ATOM 9651 C CA . VAL B 1 570 ? 5.253 24.458 18.318 1.000 20.629 587 VAL B CA 1
ATOM 9652 C C . VAL B 1 570 ? 4.401 25.728 18.413 1.000 20.427 587 VAL B C 1
ATOM 9653 O O . VAL B 1 570 ? 3.189 25.621 18.705 1.000 20.127 587 VAL B O 1
ATOM 9657 N N . GLN B 1 571 ? 5.034 26.882 18.195 1.000 20.033 588 GLN B N 1
ATOM 9658 C CA . GLN B 1 571 ? 4.401 28.221 18.267 1.000 19.638 588 GLN B CA 1
ATOM 9659 C C . GLN B 1 571 ? 4.478 28.873 16.888 1.000 19.435 588 GLN B C 1
ATOM 9660 O O . GLN B 1 571 ? 5.595 29.218 16.454 1.000 19.740 588 GLN B O 1
ATOM 9666 N N . ILE B 1 572 ? 3.324 29.025 16.238 1.000 19.267 589 ILE B N 1
ATOM 9667 C CA . ILE B 1 572 ? 3.143 29.881 15.032 1.000 19.033 589 ILE B CA 1
ATOM 9668 C C . ILE B 1 572 ? 3.004 31.320 15.536 1.000 18.624 589 ILE B C 1
ATOM 9669 O O . ILE B 1 572 ? 2.094 31.568 16.347 1.000 18.776 589 ILE B O 1
ATOM 9674 N N . PHE B 1 573 ? 3.889 32.221 15.110 1.000 18.229 590 PHE B N 1
ATOM 9675 C CA . PHE B 1 573 ? 3.724 33.684 15.301 1.000 17.905 590 PHE B CA 1
ATOM 9676 C C . PHE B 1 573 ? 2.784 34.181 14.202 1.000 17.593 590 PHE B C 1
ATOM 9677 O O . PHE B 1 573 ? 2.995 33.802 13.036 1.000 17.445 590 PHE B O 1
ATOM 9685 N N . TYR B 1 574 ? 1.770 34.972 14.568 1.000 17.746 591 TYR B N 1
ATOM 9686 C CA . TYR B 1 574 ? 0.704 35.441 13.643 1.000 17.667 591 TYR B CA 1
ATOM 9687 C C . TYR B 1 574 ? 1.365 35.965 12.362 1.000 18.159 591 TYR B C 1
ATOM 9688 O O . TYR B 1 574 ? 2.297 36.784 12.453 1.000 18.399 591 TYR B O 1
ATOM 9697 N N . GLY B 1 575 ? 0.929 35.461 11.204 1.000 18.845 592 GLY B N 1
ATOM 9698 C CA . GLY B 1 575 ? 1.389 35.923 9.881 1.000 19.246 592 GLY B CA 1
ATOM 9699 C C . GLY B 1 575 ? 2.521 35.082 9.310 1.000 19.673 592 GLY B C 1
ATOM 9700 O O . GLY B 1 575 ? 2.935 35.379 8.171 1.000 20.281 592 GLY B O 1
ATOM 9701 N N . ASP B 1 576 ? 3.022 34.084 10.051 1.000 20.110 593 ASP B N 1
ATOM 9702 C CA . ASP B 1 576 ? 3.985 33.074 9.529 1.000 20.494 593 ASP B CA 1
ATOM 9703 C C . ASP B 1 576 ? 3.347 32.368 8.328 1.000 21.244 593 ASP B C 1
ATOM 9704 O O . ASP B 1 576 ? 4.055 32.146 7.327 1.000 21.355 593 ASP B O 1
ATOM 9709 N N . GLU B 1 577 ? 2.050 32.057 8.434 1.000 21.642 594 GLU B N 1
ATOM 9710 C CA . GLU B 1 577 ? 1.266 31.288 7.430 1.000 22.114 594 GLU B CA 1
ATOM 9711 C C . GLU B 1 577 ? 1.072 32.111 6.149 1.000 22.336 594 GLU B C 1
ATOM 9712 O O . GLU B 1 577 ? 0.806 31.492 5.100 1.000 23.404 594 GLU B O 1
ATOM 9718 N N . SER B 1 578 ? 1.192 33.441 6.232 1.000 22.330 595 SER B N 1
ATOM 9719 C CA . SER B 1 578 ? 0.944 34.397 5.119 1.000 22.194 595 SER B CA 1
ATOM 9720 C C . SER B 1 578 ? 2.205 35.211 4.796 1.000 21.768 595 SER B C 1
ATOM 9721 O O . SER B 1 578 ? 2.095 36.160 3.995 1.000 21.752 595 SER B O 1
ATOM 9724 N N . SER B 1 579 ? 3.350 34.851 5.388 1.000 21.639 596 SER B N 1
ATOM 9725 C CA . SER B 1 579 ? 4.651 35.564 5.263 1.000 21.321 596 SER B CA 1
ATOM 9726 C C . SER B 1 579 ? 4.456 37.066 5.511 1.000 20.718 596 SER B C 1
ATOM 9727 O O . SER B 1 579 ? 4.911 37.875 4.675 1.000 20.771 596 SER B O 1
ATOM 9730 N N . ARG B 1 580 ? 3.789 37.419 6.613 1.000 20.075 597 ARG B N 1
ATOM 9731 C CA . ARG B 1 580 ? 3.583 38.824 7.056 1.000 19.553 597 ARG B CA 1
ATOM 9732 C C . ARG B 1 580 ? 4.931 39.541 7.036 1.000 19.593 597 ARG B C 1
ATOM 9733 O O . ARG B 1 580 ? 5.863 39.108 7.709 1.000 19.419 597 ARG B O 1
ATOM 9741 N N . PRO B 1 581 ? 5.098 40.625 6.243 1.000 19.527 598 PRO B N 1
ATOM 9742 C CA . PRO B 1 581 ? 6.383 41.316 6.158 1.000 19.701 598 PRO B CA 1
ATOM 9743 C C . PRO B 1 581 ? 6.749 42.078 7.441 1.000 19.708 598 PRO B C 1
ATOM 9744 O O . PRO B 1 581 ? 5.860 42.603 8.107 1.000 19.273 598 PRO B O 1
ATOM 9748 N N . PHE B 1 582 ? 8.048 42.109 7.750 1.000 19.334 599 PHE B N 1
ATOM 9749 C CA . PHE B 1 582 ? 8.673 43.014 8.749 1.000 19.339 599 PHE B CA 1
ATOM 9750 C C . PHE B 1 582 ? 8.222 44.447 8.447 1.000 19.309 599 PHE B C 1
ATOM 9751 O O . PHE B 1 582 ? 8.403 44.893 7.298 1.000 19.216 599 PHE B O 1
ATOM 9759 N N . GLY B 1 583 ? 7.638 45.128 9.436 1.000 19.121 600 GLY B N 1
ATOM 9760 C CA . GLY B 1 583 ? 7.036 46.464 9.268 1.000 19.518 600 GLY B CA 1
ATOM 9761 C C . GLY B 1 583 ? 8.040 47.575 9.555 1.000 19.581 600 GLY B C 1
ATOM 9762 O O . GLY B 1 583 ? 9.207 47.302 9.825 1.000 19.811 600 GLY B O 1
ATOM 9763 N N . PRO B 1 584 ? 7.611 48.857 9.495 1.000 19.740 601 PRO B N 1
ATOM 9764 C CA . PRO B 1 584 ? 8.432 49.971 9.967 1.000 19.571 601 PRO B CA 1
ATOM 9765 C C . PRO B 1 584 ? 8.928 49.677 11.389 1.000 19.231 601 PRO B C 1
ATOM 9766 O O . PRO B 1 584 ? 8.158 49.146 12.169 1.000 18.867 601 PRO B O 1
ATOM 9770 N N . THR B 1 585 ? 10.193 49.991 11.681 1.000 18.825 602 THR B N 1
ATOM 9771 C CA . THR B 1 585 ? 10.868 49.593 12.946 1.000 18.511 602 THR B CA 1
ATOM 9772 C C . THR B 1 585 ? 11.557 50.794 13.611 1.000 18.121 602 THR B C 1
ATOM 9773 O O . THR B 1 585 ? 11.757 50.733 14.837 1.000 17.873 602 THR B O 1
ATOM 9777 N N . GLY B 1 586 ? 11.906 51.842 12.858 1.000 18.017 603 GLY B N 1
ATOM 9778 C CA . GLY B 1 586 ? 12.612 53.020 13.397 1.000 17.996 603 GLY B CA 1
ATOM 9779 C C . GLY B 1 586 ? 13.905 52.613 14.086 1.000 17.866 603 GLY B C 1
ATOM 9780 O O . GLY B 1 586 ? 14.620 51.763 13.525 1.000 18.001 603 GLY B O 1
ATOM 9781 N N . SER B 1 587 ? 14.176 53.160 15.275 1.000 17.730 604 SER B N 1
ATOM 9782 C CA . SER B 1 587 ? 15.446 52.973 16.028 1.000 17.950 604 SER B CA 1
ATOM 9783 C C . SER B 1 587 ? 15.347 51.800 17.015 1.000 18.023 604 SER B C 1
ATOM 9784 O O . SER B 1 587 ? 16.280 51.641 17.823 1.000 18.256 604 SER B O 1
ATOM 9787 N N . ASP B 1 588 ? 14.266 51.013 16.962 1.000 17.912 605 ASP B N 1
ATOM 9788 C CA . ASP B 1 588 ? 14.091 49.775 17.771 1.000 18.002 605 ASP B CA 1
ATOM 9789 C C . ASP B 1 588 ? 13.998 48.593 16.810 1.000 17.910 605 ASP B C 1
ATOM 9790 O O . ASP B 1 588 ? 12.972 48.414 16.157 1.000 17.811 605 ASP B O 1
ATOM 9795 N N . PRO B 1 589 ? 15.053 47.751 16.695 1.000 17.902 606 PRO B N 1
ATOM 9796 C CA . PRO B 1 589 ? 15.097 46.709 15.667 1.000 17.833 606 PRO B CA 1
ATOM 9797 C C . PRO B 1 589 ? 14.092 45.557 15.847 1.000 17.726 606 PRO B C 1
ATOM 9798 O O . PRO B 1 589 ? 13.979 44.763 14.930 1.000 17.425 606 PRO B O 1
ATOM 9802 N N . LEU B 1 590 ? 13.392 45.495 16.987 1.000 17.686 607 LEU B N 1
ATOM 9803 C CA . LEU B 1 590 ? 12.363 44.458 17.283 1.000 17.914 607 LEU B CA 1
ATOM 9804 C C . LEU B 1 590 ? 10.982 44.890 16.768 1.000 17.584 607 LEU B C 1
ATOM 9805 O O . LEU B 1 590 ? 10.158 43.994 16.520 1.000 17.507 607 LEU B O 1
ATOM 9810 N N . GLN B 1 591 ? 10.725 46.196 16.630 1.000 17.531 608 GLN B N 1
ATOM 9811 C CA . GLN B 1 591 ? 9.358 46.751 16.409 1.000 17.469 608 GLN B CA 1
ATOM 9812 C C . GLN B 1 591 ? 8.732 46.181 15.131 1.000 17.417 608 GLN B C 1
ATOM 9813 O O . GLN B 1 591 ? 7.514 45.919 15.150 1.000 17.539 608 GLN B O 1
ATOM 9819 N N . GLY B 1 592 ? 9.522 45.999 14.067 1.000 17.359 609 GLY B N 1
ATOM 9820 C CA . GLY B 1 592 ? 9.047 45.490 12.765 1.000 17.242 609 GLY B CA 1
ATOM 9821 C C . GLY B 1 592 ? 8.408 44.114 12.870 1.000 17.087 609 GLY B C 1
ATOM 9822 O O . GLY B 1 592 ? 7.558 43.794 12.012 1.000 17.193 609 GLY B O 1
ATOM 9823 N N . THR B 1 593 ? 8.779 43.324 13.884 1.000 16.950 610 THR B N 1
ATOM 9824 C CA . THR B 1 593 ? 8.239 41.957 14.125 1.000 16.773 610 THR B CA 1
ATOM 9825 C C . THR B 1 593 ? 6.758 42.029 14.531 1.000 16.528 610 THR B C 1
ATOM 9826 O O . THR B 1 593 ? 6.083 40.988 14.442 1.000 16.454 610 THR B O 1
ATOM 9830 N N . ARG B 1 594 ? 6.271 43.200 14.958 1.000 16.380 611 ARG B N 1
ATOM 9831 C CA . ARG B 1 594 ? 4.882 43.396 15.459 1.000 16.350 611 ARG B CA 1
ATOM 9832 C C . ARG B 1 594 ? 4.025 44.091 14.390 1.000 16.682 611 ARG B C 1
ATOM 9833 O O . ARG B 1 594 ? 2.990 44.684 14.756 1.000 16.591 611 ARG B O 1
ATOM 9841 N N . SER B 1 595 ? 4.416 44.001 13.115 1.000 16.929 612 SER B N 1
ATOM 9842 C CA . SER B 1 595 ? 3.685 44.593 11.963 1.000 17.405 612 SER B CA 1
ATOM 9843 C C . SER B 1 595 ? 2.254 44.043 11.911 1.000 17.995 612 SER B C 1
ATOM 9844 O O . SER B 1 595 ? 1.999 42.964 12.488 1.000 17.988 612 SER B O 1
ATOM 9847 N N . GLU B 1 596 ? 1.360 44.772 11.240 1.000 18.703 613 GLU B N 1
ATOM 9848 C CA . GLU B 1 596 ? -0.080 44.434 11.094 1.000 19.320 613 GLU B CA 1
ATOM 9849 C C . GLU B 1 596 ? -0.215 43.117 10.323 1.000 19.610 613 GLU B C 1
ATOM 9850 O O . GLU B 1 596 ? 0.564 42.903 9.374 1.000 19.538 613 GLU B O 1
ATOM 9856 N N . MET B 1 597 ? -1.173 42.273 10.721 1.000 19.950 614 MET B N 1
ATOM 9857 C CA . MET B 1 597 ? -1.549 41.032 9.994 1.000 20.260 614 MET B CA 1
ATOM 9858 C C . MET B 1 597 ? -1.929 41.407 8.555 1.000 20.649 614 MET B C 1
ATOM 9859 O O . MET B 1 597 ? -2.661 42.400 8.375 1.000 20.231 614 MET B O 1
ATOM 9864 N N . ASN B 1 598 ? -1.422 40.655 7.574 1.000 21.326 615 ASN B N 1
ATOM 9865 C CA . ASN B 1 598 ? -1.539 40.974 6.125 1.000 21.892 615 ASN B CA 1
ATOM 9866 C C . ASN B 1 598 ? -2.740 40.218 5.541 1.000 22.158 615 ASN B C 1
ATOM 9867 O O . ASN B 1 598 ? -2.532 39.328 4.695 1.000 21.933 615 ASN B O 1
ATOM 9872 N N . TRP B 1 599 ? -3.952 40.595 5.960 1.000 22.468 616 TRP B N 1
ATOM 9873 C CA . TRP B 1 599 ? -5.230 39.936 5.576 1.000 22.898 616 TRP B CA 1
ATOM 9874 C C . TRP B 1 599 ? -5.468 40.044 4.065 1.000 24.272 616 TRP B C 1
ATOM 9875 O O . TRP B 1 599 ? -6.058 39.104 3.500 1.000 24.066 616 TRP B O 1
ATOM 9886 N N . GLN B 1 600 ? -5.034 41.145 3.441 1.000 26.364 617 GLN B N 1
ATOM 9887 C CA . GLN B 1 600 ? -5.175 41.385 1.978 1.000 28.375 617 GLN B CA 1
ATOM 9888 C C . GLN B 1 600 ? -4.359 40.330 1.215 1.000 28.804 617 GLN B C 1
ATOM 9889 O O . GLN B 1 600 ? -4.825 39.893 0.147 1.000 29.149 617 GLN B O 1
ATOM 9895 N N . ASP B 1 601 ? -3.210 39.914 1.759 1.000 29.106 618 ASP B N 1
ATOM 9896 C CA . ASP B 1 601 ? -2.336 38.866 1.164 1.000 29.277 618 ASP B CA 1
ATOM 9897 C C . ASP B 1 601 ? -2.940 37.483 1.437 1.000 29.682 618 ASP B C 1
ATOM 9898 O O . ASP B 1 601 ? -2.873 36.632 0.531 1.000 29.290 618 ASP B O 1
ATOM 9903 N N . VAL B 1 602 ? -3.498 37.273 2.635 1.000 30.613 619 VAL B N 1
ATOM 9904 C CA . VAL B 1 602 ? -4.126 35.986 3.071 1.000 32.324 619 VAL B CA 1
ATOM 9905 C C . VAL B 1 602 ? -5.169 35.556 2.030 1.000 34.453 619 VAL B C 1
ATOM 9906 O O . VAL B 1 602 ? -5.240 34.345 1.732 1.000 34.465 619 VAL B O 1
ATOM 9910 N N . ASN B 1 603 ? -5.945 36.511 1.508 1.000 36.456 620 ASN B N 1
ATOM 9911 C CA . ASN B 1 603 ? -7.034 36.269 0.524 1.000 38.400 620 ASN B CA 1
ATOM 9912 C C . ASN B 1 603 ? -6.469 36.332 -0.903 1.000 38.360 620 ASN B C 1
ATOM 9913 O O . ASN B 1 603 ? -7.076 35.711 -1.795 1.000 38.800 620 ASN B O 1
ATOM 9918 N N . GLY B 1 604 ? -5.348 37.039 -1.103 1.000 38.111 621 GLY B N 1
ATOM 9919 C CA . GLY B 1 604 ? -4.688 37.222 -2.412 1.000 37.635 621 GLY B CA 1
ATOM 9920 C C . GLY B 1 604 ? -3.501 36.288 -2.603 1.000 37.239 621 GLY B C 1
ATOM 9921 O O . GLY B 1 604 ? -3.720 35.069 -2.732 1.000 37.270 621 GLY B O 1
ATOM 9922 N N . LYS B 1 605 ? -2.284 36.843 -2.605 1.000 37.352 622 LYS B N 1
ATOM 9923 C CA . LYS B 1 605 ? -1.037 36.166 -3.059 1.000 37.823 622 LYS B CA 1
ATOM 9924 C C . LYS B 1 605 ? -0.623 35.053 -2.085 1.000 37.221 622 LYS B C 1
ATOM 9925 O O . LYS B 1 605 ? -0.010 34.076 -2.553 1.000 37.989 622 LYS B O 1
ATOM 9931 N N . ALA B 1 606 ? -0.946 35.182 -0.794 1.000 36.094 623 ALA B N 1
ATOM 9932 C CA . ALA B 1 606 ? -0.525 34.245 0.277 1.000 35.406 623 ALA B CA 1
ATOM 9933 C C . ALA B 1 606 ? -1.583 33.154 0.505 1.000 34.885 623 ALA B C 1
ATOM 9934 O O . ALA B 1 606 ? -1.427 32.383 1.470 1.000 34.248 623 ALA B O 1
ATOM 9936 N N . ALA B 1 607 ? -2.609 33.074 -0.349 1.000 34.350 624 ALA B N 1
ATOM 9937 C CA . ALA B 1 607 ? -3.750 32.138 -0.211 1.000 34.731 624 ALA B CA 1
ATOM 9938 C C . ALA B 1 607 ? -3.258 30.684 -0.247 1.000 34.543 624 ALA B C 1
ATOM 9939 O O . ALA B 1 607 ? -3.683 29.898 0.622 1.000 34.180 624 ALA B O 1
ATOM 9941 N N . ARG B 1 608 ? -2.402 30.334 -1.212 1.000 35.252 625 ARG B N 1
ATOM 9942 C CA . ARG B 1 608 ? -1.915 28.940 -1.403 1.000 35.631 625 ARG B CA 1
ATOM 9943 C C . ARG B 1 608 ? -0.924 28.598 -0.281 1.000 34.230 625 ARG B C 1
ATOM 9944 O O . ARG B 1 608 ? -0.824 27.407 0.069 1.000 34.542 625 ARG B O 1
ATOM 9952 N N . SER B 1 609 ? -0.240 29.603 0.277 1.000 33.001 626 SER B N 1
ATOM 9953 C CA . SER B 1 609 ? 0.634 29.464 1.472 1.000 32.133 626 SER B CA 1
ATOM 9954 C C . SER B 1 609 ? -0.213 29.057 2.685 1.000 31.180 626 SER B C 1
ATOM 9955 O O . SER B 1 609 ? 0.178 28.105 3.381 1.000 30.281 626 SER B O 1
ATOM 9958 N N . VAL B 1 610 ? -1.339 29.742 2.918 1.000 30.842 627 VAL B N 1
ATOM 9959 C CA . VAL B 1 610 ? -2.276 29.457 4.048 1.000 30.308 627 VAL B CA 1
ATOM 9960 C C . VAL B 1 610 ? -2.762 28.007 3.926 1.000 30.388 627 VAL B C 1
ATOM 9961 O O . VAL B 1 610 ? -2.768 27.300 4.955 1.000 29.780 627 VAL B O 1
ATOM 9965 N N . THR B 1 611 ? -3.149 27.587 2.716 1.000 30.703 628 THR B N 1
ATOM 9966 C CA . THR B 1 611 ? -3.594 26.204 2.394 1.000 30.670 628 THR B CA 1
ATOM 9967 C C . THR B 1 611 ? -2.493 25.208 2.782 1.000 30.185 628 THR B C 1
ATOM 9968 O O . THR B 1 611 ? -2.815 24.190 3.429 1.000 30.392 628 THR B O 1
ATOM 9972 N N . HIS B 1 612 ? -1.248 25.494 2.387 1.000 29.714 629 HIS B N 1
ATOM 9973 C CA . HIS B 1 612 ? -0.046 24.665 2.678 1.000 29.181 629 HIS B CA 1
ATOM 9974 C C . HIS B 1 612 ? 0.056 24.444 4.191 1.000 28.519 629 HIS B C 1
ATOM 9975 O O . HIS B 1 612 ? 0.177 23.274 4.609 1.000 27.839 629 HIS B O 1
ATOM 9982 N N . TRP B 1 613 ? -0.023 25.530 4.969 1.000 27.680 630 TRP B N 1
ATOM 9983 C CA . TRP B 1 613 ? 0.010 25.528 6.458 1.000 27.175 630 TRP B CA 1
ATOM 9984 C C . TRP B 1 613 ? -1.186 24.748 7.020 1.000 27.597 630 TRP B C 1
ATOM 9985 O O . TRP B 1 613 ? -0.993 24.003 8.000 1.000 27.656 630 TRP B O 1
ATOM 9996 N N . GLN B 1 614 ? -2.375 24.928 6.436 1.000 28.771 631 GLN B N 1
ATOM 9997 C CA . GLN B 1 614 ? -3.631 24.256 6.872 1.000 29.364 631 GLN B CA 1
ATOM 9998 C C . GLN B 1 614 ? -3.442 22.735 6.823 1.000 29.381 631 GLN B C 1
ATOM 9999 O O . GLN B 1 614 ? -3.682 22.077 7.851 1.000 29.573 631 GLN B O 1
ATOM 10005 N N . LYS B 1 615 ? -3.011 22.208 5.674 1.000 29.811 632 LYS B N 1
ATOM 10006 C CA . LYS B 1 615 ? -2.881 20.747 5.419 1.000 30.435 632 LYS B CA 1
ATOM 10007 C C . LYS B 1 615 ? -1.841 20.140 6.368 1.000 30.248 632 LYS B C 1
ATOM 10008 O O . LYS B 1 615 ? -2.142 19.092 6.972 1.000 30.394 632 LYS B O 1
ATOM 10014 N N . ILE B 1 616 ? -0.672 20.772 6.511 1.000 30.051 633 ILE B N 1
ATOM 10015 C CA . ILE B 1 616 ? 0.436 20.253 7.370 1.000 29.773 633 ILE B CA 1
ATOM 10016 C C . ILE B 1 616 ? 0.016 20.374 8.841 1.000 29.078 633 ILE B C 1
ATOM 10017 O O . ILE B 1 616 ? 0.295 19.434 9.607 1.000 29.824 633 ILE B O 1
ATOM 10022 N N . GLY B 1 617 ? -0.655 21.471 9.213 1.000 28.862 634 GLY B N 1
ATOM 10023 C CA . GLY B 1 617 ? -1.161 21.708 10.581 1.000 28.383 634 GLY B CA 1
ATOM 10024 C C . GLY B 1 617 ? -2.235 20.705 10.978 1.000 28.111 634 GLY B C 1
ATOM 10025 O O . GLY B 1 617 ? -2.243 20.270 12.147 1.000 26.949 634 GLY B O 1
ATOM 10026 N N . GLN B 1 618 ? -3.117 20.350 10.040 1.000 28.780 635 GLN B N 1
ATOM 10027 C CA . GLN B 1 618 ? -4.197 19.347 10.246 1.000 29.448 635 GLN B CA 1
ATOM 10028 C C . GLN B 1 618 ? -3.574 17.956 10.425 1.000 29.226 635 GLN B C 1
ATOM 10029 O O . GLN B 1 618 ? -4.051 17.213 11.303 1.000 28.876 635 GLN B O 1
ATOM 10035 N N . PHE B 1 619 ? -2.544 17.625 9.637 1.000 29.582 636 PHE B N 1
ATOM 10036 C CA . PHE B 1 619 ? -1.813 16.330 9.709 1.000 29.687 636 PHE B CA 1
ATOM 10037 C C . PHE B 1 619 ? -1.213 16.161 11.109 1.000 29.616 636 PHE B C 1
ATOM 10038 O O . PHE B 1 619 ? -1.347 15.069 11.697 1.000 29.661 636 PHE B O 1
ATOM 10046 N N . ARG B 1 620 ? -0.582 17.221 11.625 1.000 29.119 637 ARG B N 1
ATOM 10047 C CA . ARG B 1 620 ? 0.004 17.272 12.992 1.000 28.790 637 ARG B CA 1
ATOM 10048 C C . ARG B 1 620 ? -1.095 16.988 14.025 1.000 29.118 637 ARG B C 1
ATOM 10049 O O . ARG B 1 620 ? -0.836 16.199 14.958 1.000 29.376 637 ARG B O 1
ATOM 10057 N N . ALA B 1 621 ? -2.274 17.596 13.852 1.000 29.955 638 ALA B N 1
ATOM 10058 C CA . ALA B 1 621 ? -3.433 17.493 14.772 1.000 30.702 638 ALA B CA 1
ATOM 10059 C C . ALA B 1 621 ? -3.986 16.061 14.781 1.000 31.498 638 ALA B C 1
ATOM 10060 O O . ALA B 1 621 ? -4.557 15.662 15.816 1.000 31.777 638 ALA B O 1
ATOM 10062 N N . ARG B 1 622 ? -3.818 15.319 13.680 1.000 32.478 639 ARG B N 1
ATOM 10063 C CA . ARG B 1 622 ? -4.304 13.920 13.523 1.000 33.662 639 ARG B CA 1
ATOM 10064 C C . ARG B 1 622 ? -3.319 12.922 14.145 1.000 34.042 639 ARG B C 1
ATOM 10065 O O . ARG B 1 622 ? -3.736 11.768 14.358 1.000 34.934 639 ARG B O 1
ATOM 10073 N N . HIS B 1 623 ? -2.071 13.332 14.419 1.000 33.610 640 HIS B N 1
ATOM 10074 C CA . HIS B 1 623 ? -0.945 12.412 14.747 1.000 32.668 640 HIS B CA 1
ATOM 10075 C C . HIS B 1 623 ? -0.076 12.964 15.875 1.000 32.428 640 HIS B C 1
ATOM 10076 O O . HIS B 1 623 ? 0.815 13.774 15.635 1.000 32.767 640 HIS B O 1
ATOM 10083 N N . PRO B 1 624 ? -0.294 12.520 17.137 1.000 32.596 641 PRO B N 1
ATOM 10084 C CA . PRO B 1 624 ? 0.599 12.854 18.251 1.000 32.380 641 PRO B CA 1
ATOM 10085 C C . PRO B 1 624 ? 2.033 12.309 18.127 1.000 32.230 641 PRO B C 1
ATOM 10086 O O . PRO B 1 624 ? 2.874 12.729 18.901 1.000 31.985 641 PRO B O 1
ATOM 10090 N N . ALA B 1 625 ? 2.272 11.380 17.193 1.000 32.215 642 ALA B N 1
ATOM 10091 C CA . ALA B 1 625 ? 3.607 10.823 16.864 1.000 31.686 642 ALA B CA 1
ATOM 10092 C C . ALA B 1 625 ? 4.537 11.944 16.384 1.000 30.964 642 ALA B C 1
ATOM 10093 O O . ALA B 1 625 ? 5.746 11.869 16.674 1.000 30.096 642 ALA B O 1
ATOM 10095 N N . ILE B 1 626 ? 3.990 12.942 15.680 1.000 30.487 643 ILE B N 1
ATOM 10096 C CA . ILE B 1 626 ? 4.744 14.126 15.167 1.000 30.632 643 ILE B CA 1
ATOM 10097 C C . ILE B 1 626 ? 5.395 14.843 16.357 1.000 31.085 643 ILE B C 1
ATOM 10098 O O . ILE B 1 626 ? 6.616 15.077 16.300 1.000 31.701 643 ILE B O 1
ATOM 10103 N N . GLY B 1 627 ? 4.613 15.153 17.396 1.000 31.317 644 GLY B N 1
ATOM 10104 C CA . GLY B 1 627 ? 5.049 15.960 18.553 1.000 31.531 644 GLY B CA 1
ATOM 10105 C C . GLY B 1 627 ? 5.724 15.133 19.637 1.000 32.209 644 GLY B C 1
ATOM 10106 O O . GLY B 1 627 ? 6.618 15.681 20.308 1.000 31.360 644 GLY B O 1
ATOM 10107 N N . MET B 1 628 ? 5.315 13.871 19.815 1.000 32.742 645 MET B N 1
ATOM 10108 C CA . MET B 1 628 ? 5.656 13.045 21.006 1.000 33.925 645 MET B CA 1
ATOM 10109 C C . MET B 1 628 ? 6.437 11.777 20.626 1.000 33.894 645 MET B C 1
ATOM 10110 O O . MET B 1 628 ? 7.054 11.189 21.536 1.000 33.264 645 MET B O 1
ATOM 10115 N N . GLY B 1 629 ? 6.419 11.371 19.352 1.000 34.329 646 GLY B N 1
ATOM 10116 C CA . GLY B 1 629 ? 6.898 10.048 18.905 1.000 35.375 646 GLY B CA 1
ATOM 10117 C C . GLY B 1 629 ? 8.407 9.995 18.731 1.000 35.888 646 GLY B C 1
ATOM 10118 O O . GLY B 1 629 ? 9.003 11.030 18.368 1.000 35.668 646 GLY B O 1
ATOM 10119 N N . LYS B 1 630 ? 9.002 8.821 18.974 1.000 36.464 647 LYS B N 1
ATOM 10120 C CA . LYS B 1 630 ? 10.436 8.533 18.699 1.000 36.917 647 LYS B CA 1
ATOM 10121 C C . LYS B 1 630 ? 10.628 8.500 17.180 1.000 35.707 647 LYS B C 1
ATOM 10122 O O . LYS B 1 630 ? 9.770 7.908 16.499 1.000 35.874 647 LYS B O 1
ATOM 10128 N N . GLN B 1 631 ? 11.702 9.116 16.678 1.000 34.238 648 GLN B N 1
ATOM 10129 C CA . GLN B 1 631 ? 11.970 9.261 15.223 1.000 33.658 648 GLN B CA 1
ATOM 10130 C C . GLN B 1 631 ? 12.947 8.175 14.762 1.000 33.172 648 GLN B C 1
ATOM 10131 O O . GLN B 1 631 ? 13.948 7.936 15.465 1.000 32.548 648 GLN B O 1
ATOM 10137 N N . THR B 1 632 ? 12.646 7.554 13.618 1.000 32.815 649 THR B N 1
ATOM 10138 C CA . THR B 1 632 ? 13.565 6.696 12.825 1.000 33.025 649 THR B CA 1
ATOM 10139 C C . THR B 1 632 ? 13.774 7.369 11.465 1.000 32.873 649 THR B C 1
ATOM 10140 O O . THR B 1 632 ? 12.808 7.402 10.679 1.000 33.180 649 THR B O 1
ATOM 10144 N N . THR B 1 633 ? 14.970 7.912 11.216 1.000 32.825 650 THR B N 1
ATOM 10145 C CA . THR B 1 633 ? 15.356 8.510 9.909 1.000 33.249 650 THR B CA 1
ATOM 10146 C C . THR B 1 633 ? 15.606 7.368 8.918 1.000 33.950 650 THR B C 1
ATOM 10147 O O . THR B 1 633 ? 16.340 6.428 9.278 1.000 33.480 650 THR B O 1
ATOM 10151 N N . LEU B 1 634 ? 15.002 7.448 7.729 1.000 34.753 651 LEU B N 1
ATOM 10152 C CA . LEU B 1 634 ? 15.026 6.369 6.705 1.000 35.758 651 LEU B CA 1
ATOM 10153 C C . LEU B 1 634 ? 16.310 6.474 5.876 1.000 36.480 651 LEU B C 1
ATOM 10154 O O . LEU B 1 634 ? 16.741 7.610 5.595 1.000 37.379 651 LEU B O 1
ATOM 10159 N N . SER B 1 635 ? 16.889 5.324 5.512 1.000 36.893 652 SER B N 1
ATOM 10160 C CA . SER B 1 635 ? 18.033 5.187 4.572 1.000 37.361 652 SER B CA 1
ATOM 10161 C C . SER B 1 635 ? 17.498 4.815 3.186 1.000 37.522 652 SER B C 1
ATOM 10162 O O . SER B 1 635 ? 17.184 3.628 2.976 1.000 38.086 652 SER B O 1
ATOM 10165 N N . MET B 1 636 ? 17.389 5.802 2.291 1.000 37.518 653 MET B N 1
ATOM 10166 C CA . MET B 1 636 ? 16.855 5.647 0.911 1.000 37.398 653 MET B CA 1
ATOM 10167 C C . MET B 1 636 ? 17.897 6.166 -0.088 1.000 36.765 653 MET B C 1
ATOM 10168 O O . MET B 1 636 ? 18.731 7.002 0.309 1.000 36.070 653 MET B O 1
ATOM 10173 N N . SER B 1 637 ? 17.856 5.677 -1.331 1.000 36.170 654 SER B N 1
ATOM 10174 C CA . SER B 1 637 ? 18.778 6.070 -2.430 1.000 36.537 654 SER B CA 1
ATOM 10175 C C . SER B 1 637 ? 18.436 7.479 -2.930 1.000 36.330 654 SER B C 1
ATOM 10176 O O . SER B 1 637 ? 19.304 8.098 -3.581 1.000 35.424 654 SER B O 1
ATOM 10179 N N . ARG B 1 638 ? 17.216 7.952 -2.648 1.000 36.136 655 ARG B N 1
ATOM 10180 C CA . ARG B 1 638 ? 16.669 9.244 -3.143 1.000 36.532 655 ARG B CA 1
ATOM 10181 C C . ARG B 1 638 ? 15.809 9.902 -2.060 1.000 35.193 655 ARG B C 1
ATOM 10182 O O . ARG B 1 638 ? 15.128 9.168 -1.316 1.000 34.071 655 ARG B O 1
ATOM 10190 N N . GLY B 1 639 ? 15.845 11.238 -1.994 1.000 33.965 656 GLY B N 1
ATOM 10191 C CA . GLY B 1 639 ? 14.987 12.059 -1.120 1.000 33.577 656 GLY B CA 1
ATOM 10192 C C . GLY B 1 639 ? 15.353 11.917 0.347 1.000 32.891 656 GLY B C 1
ATOM 10193 O O . GLY B 1 639 ? 16.367 11.259 0.651 1.000 32.336 656 GLY B O 1
ATOM 10194 N N . TYR B 1 640 ? 14.551 12.531 1.220 1.000 32.134 657 TYR B N 1
ATOM 10195 C CA . TYR B 1 640 ? 14.653 12.452 2.700 1.000 31.380 657 TYR B CA 1
ATOM 10196 C C . TYR B 1 640 ? 13.366 11.824 3.244 1.000 30.685 657 TYR B C 1
ATOM 10197 O O . TYR B 1 640 ? 12.306 12.005 2.622 1.000 30.911 657 TYR B O 1
ATOM 10206 N N . GLY B 1 641 ? 13.459 11.103 4.363 1.000 30.800 658 GLY B N 1
ATOM 10207 C CA . GLY B 1 641 ? 12.302 10.446 4.998 1.000 30.941 658 GLY B CA 1
ATOM 10208 C C . GLY B 1 641 ? 12.564 10.079 6.446 1.000 30.971 658 GLY B C 1
ATOM 10209 O O . GLY B 1 641 ? 13.737 9.820 6.792 1.000 31.041 658 GLY B O 1
ATOM 10210 N N . PHE B 1 642 ? 11.507 10.058 7.263 1.000 30.628 659 PHE B N 1
ATOM 10211 C CA . PHE B 1 642 ? 11.540 9.614 8.680 1.000 30.971 659 PHE B CA 1
ATOM 10212 C C . PHE B 1 642 ? 10.197 8.978 9.058 1.000 31.135 659 PHE B C 1
ATOM 10213 O O . PHE B 1 642 ? 9.172 9.276 8.414 1.000 30.819 659 PHE B O 1
ATOM 10221 N N . VAL B 1 643 ? 10.229 8.115 10.077 1.000 31.882 660 VAL B N 1
ATOM 10222 C CA . VAL B 1 643 ? 9.036 7.497 10.727 1.000 32.525 660 VAL B CA 1
ATOM 10223 C C . VAL B 1 643 ? 9.002 7.974 12.182 1.000 32.984 660 VAL B C 1
ATOM 10224 O O . VAL B 1 643 ? 10.084 8.061 12.796 1.000 32.291 660 VAL B O 1
ATOM 10228 N N . ARG B 1 644 ? 7.810 8.278 12.702 1.000 33.638 661 ARG B N 1
ATOM 10229 C CA . ARG B 1 644 ? 7.595 8.614 14.135 1.000 34.384 661 ARG B CA 1
ATOM 10230 C C . ARG B 1 644 ? 6.443 7.766 14.679 1.000 35.195 661 ARG B C 1
ATOM 10231 O O . ARG B 1 644 ? 5.468 7.542 13.935 1.000 35.163 661 ARG B O 1
ATOM 10239 N N . GLU B 1 645 ? 6.575 7.317 15.930 1.000 36.855 662 GLU B N 1
ATOM 10240 C CA . GLU B 1 645 ? 5.653 6.362 16.597 1.000 38.110 662 GLU B CA 1
ATOM 10241 C C . GLU B 1 645 ? 5.445 6.795 18.052 1.000 38.009 662 GLU B C 1
ATOM 10242 O O . GLU B 1 645 ? 6.449 6.920 18.780 1.000 37.732 662 GLU B O 1
ATOM 10248 N N . SER B 1 646 ? 4.186 7.017 18.442 1.000 38.100 663 SER B N 1
ATOM 10249 C CA . SER B 1 646 ? 3.748 7.355 19.822 1.000 38.581 663 SER B CA 1
ATOM 10250 C C . SER B 1 646 ? 2.511 6.519 20.172 1.000 39.541 663 SER B C 1
ATOM 10251 O O . SER B 1 646 ? 1.465 6.724 19.527 1.000 39.365 663 SER B O 1
ATOM 10254 N N . GLY B 1 647 ? 2.637 5.611 21.144 1.000 41.149 664 GLY B N 1
ATOM 10255 C CA . GLY B 1 647 ? 1.569 4.674 21.546 1.000 42.426 664 GLY B CA 1
ATOM 10256 C C . GLY B 1 647 ? 1.078 3.851 20.367 1.000 43.544 664 GLY B C 1
ATOM 10257 O O . GLY B 1 647 ? 1.842 2.984 19.901 1.000 44.069 664 GLY B O 1
ATOM 10258 N N . GLU B 1 648 ? -0.139 4.134 19.888 1.000 45.072 665 GLU B N 1
ATOM 10259 C CA . GLU B 1 648 ? -0.820 3.399 18.785 1.000 45.921 665 GLU B CA 1
ATOM 10260 C C . GLU B 1 648 ? -0.671 4.166 17.465 1.000 45.173 665 GLU B C 1
ATOM 10261 O O . GLU B 1 648 ? -1.027 3.595 16.417 1.000 45.347 665 GLU B O 1
ATOM 10267 N N . ASP B 1 649 ? -0.180 5.410 17.514 1.000 43.618 666 ASP B N 1
ATOM 10268 C CA . ASP B 1 649 ? -0.061 6.318 16.342 1.000 42.300 666 ASP B CA 1
ATOM 10269 C C . ASP B 1 649 ? 1.310 6.119 15.685 1.000 41.553 666 ASP B C 1
ATOM 10270 O O . ASP B 1 649 ? 2.306 6.012 16.425 1.000 41.068 666 ASP B O 1
ATOM 10275 N N . LYS B 1 650 ? 1.351 6.082 14.349 1.000 41.373 667 LYS B N 1
ATOM 10276 C CA . LYS B 1 650 ? 2.594 5.913 13.550 1.000 41.899 667 LYS B CA 1
ATOM 10277 C C . LYS B 1 650 ? 2.417 6.575 12.178 1.000 40.763 667 LYS B C 1
ATOM 10278 O O . LYS B 1 650 ? 1.433 6.248 11.483 1.000 41.058 667 LYS B O 1
ATOM 10284 N N . VAL B 1 651 ? 3.346 7.463 11.806 1.000 38.831 668 VAL B N 1
ATOM 10285 C CA . VAL B 1 651 ? 3.322 8.233 10.526 1.000 37.520 668 VAL B CA 1
ATOM 10286 C C . VAL B 1 651 ? 4.686 8.109 9.841 1.000 36.600 668 VAL B C 1
ATOM 10287 O O . VAL B 1 651 ? 5.686 7.874 10.544 1.000 35.829 668 VAL B O 1
ATOM 10291 N N . MET B 1 652 ? 4.706 8.274 8.516 1.000 36.062 669 MET B N 1
ATOM 10292 C CA . MET B 1 652 ? 5.937 8.334 7.686 1.000 36.334 669 MET B CA 1
ATOM 10293 C C . MET B 1 652 ? 5.882 9.608 6.839 1.000 35.061 669 MET B C 1
ATOM 10294 O O . MET B 1 652 ? 4.929 9.751 6.048 1.000 34.715 669 MET B O 1
ATOM 10299 N N . VAL B 1 653 ? 6.849 10.510 7.025 1.000 33.453 670 VAL B N 1
ATOM 10300 C CA . VAL B 1 653 ? 7.005 11.745 6.203 1.000 32.564 670 VAL B CA 1
ATOM 10301 C C . VAL B 1 653 ? 8.142 11.502 5.208 1.000 32.003 670 VAL B C 1
ATOM 10302 O O . VAL B 1 653 ? 9.270 11.224 5.658 1.000 31.564 670 VAL B O 1
ATOM 10306 N N . ILE B 1 654 ? 7.838 11.587 3.912 1.000 31.306 671 ILE B N 1
ATOM 10307 C CA . ILE B 1 654 ? 8.824 11.484 2.797 1.000 31.470 671 ILE B CA 1
ATOM 10308 C C . ILE B 1 654 ? 8.928 12.861 2.138 1.000 31.444 671 ILE B C 1
ATOM 10309 O O . ILE B 1 654 ? 7.879 13.406 1.741 1.000 31.256 671 ILE B O 1
ATOM 10314 N N . TRP B 1 655 ? 10.144 13.404 2.050 1.000 30.903 672 TRP B N 1
ATOM 10315 C CA . TRP B 1 655 ? 10.462 14.601 1.231 1.000 31.608 672 TRP B CA 1
ATOM 10316 C C . TRP B 1 655 ? 11.243 14.152 -0.007 1.000 32.605 672 TRP B C 1
ATOM 10317 O O . TRP B 1 655 ? 12.387 13.683 0.152 1.000 32.637 672 TRP B O 1
ATOM 10328 N N . ALA B 1 656 ? 10.629 14.279 -1.185 1.000 33.929 673 ALA B N 1
ATOM 10329 C CA . ALA B 1 656 ? 11.181 13.848 -2.491 1.000 35.576 673 ALA B CA 1
ATOM 10330 C C . ALA B 1 656 ? 12.459 14.635 -2.798 1.000 36.908 673 ALA B C 1
ATOM 10331 O O . ALA B 1 656 ? 13.388 14.047 -3.383 1.000 36.291 673 ALA B O 1
ATOM 10333 N N . GLY B 1 657 ? 12.492 15.915 -2.413 1.000 38.891 674 GLY B N 1
ATOM 10334 C CA . GLY B 1 657 ? 13.615 16.837 -2.669 1.000 41.170 674 GLY B CA 1
ATOM 10335 C C . GLY B 1 657 ? 13.152 18.086 -3.396 1.000 43.598 674 GLY B C 1
ATOM 10336 O O . GLY B 1 657 ? 11.949 18.406 -3.309 1.000 43.757 674 GLY B O 1
ATOM 10337 N N . GLN B 1 658 ? 14.072 18.756 -4.098 1.000 47.021 675 GLN B N 1
ATOM 10338 C CA . GLN B 1 658 ? 13.844 20.058 -4.781 1.000 49.241 675 GLN B CA 1
ATOM 10339 C C . GLN B 1 658 ? 13.640 19.835 -6.284 1.000 51.836 675 GLN B C 1
ATOM 10340 O O . GLN B 1 658 ? 14.290 18.928 -6.842 1.000 51.729 675 GLN B O 1
ATOM 10346 N N . GLN B 1 659 ? 12.771 20.643 -6.902 1.000 56.226 676 GLN B N 1
ATOM 10347 C CA . GLN B 1 659 ? 12.592 20.738 -8.377 1.000 58.975 676 GLN B CA 1
ATOM 10348 C C . GLN B 1 659 ? 13.315 21.997 -8.873 1.000 62.205 676 GLN B C 1
ATOM 10349 O O . GLN B 1 659 ? 12.683 23.074 -8.898 1.000 62.415 676 GLN B O 1
ATOM 10355 N N . GLN B 1 660 ? 14.596 21.864 -9.232 1.000 65.485 677 GLN B N 1
ATOM 10356 C CA . GLN B 1 660 ? 15.446 22.976 -9.737 1.000 68.075 677 GLN B CA 1
ATOM 10357 C C . GLN B 1 660 ? 16.647 22.398 -10.497 1.000 69.808 677 GLN B C 1
ATOM 10358 O O . GLN B 1 660 ? 16.697 21.206 -10.808 1.000 70.385 677 GLN B O 1
#

Secondary structure (DSSP, 8-state):
-EE-TTSPPPEESSTTEEEEEEEE-SEEEE--EEETTEEEEESS---SSS-EEEEE--SSPPEEEE-S-EEEEEEEE-TTSS-EEEEEEE---PPB--SSPEEEE-TTTS-TT-EEEETTT--EEE-BTTEEEE-PPTTTTTEEEEEETT--SPPPP-GGG-EEEEE-GGGT--S-GGGTTGGG----SS--SSS-----HHHHHTTHHHHHHTT--EEEEPP-EEEPSSEEE-TTTT-SEEESTTS-SEEEEEEE-TTT--HHHHHHHHHHHHHTT-EEEEEE--SBPPPP-HHHHHHHT-S-BS--TTHHHHHT-SSGGG----TT--TTGGGGGB-TT-HHHHHTSS-TTTEE-SSTTSB---SSTTTS-GGG--EE-TT--S---S-GGGGG-TT------TT--HHHHHHHHHHHHHHHH---EEEESSGGGS-HHHHHHHHHHHHHHHHHHHHH-TTT-S--PPPEEEE--TT--SS--GGGGTT-SEEEESSHHHHHHTTTT-GGGGHHHHHHHHHHTTS-EEEEES--TTS-----STT-HHHHHHTSSSEEEEETTGGGTPPP---TT-TTGGGGPPP-HHHHTTTTHHHHHHHHHHHHHHHH-HHHHHPEEEE---SSSEEEEEEETTEEEEEEE--B--/--B-SSS---EESSTTEEEEEEEE-SEEEE---EETTEEEEESS---SSS-EEEEE--SSPPEEEE-S-EEEEEEEE-TTSS-EEEEEEE---S---B--SS-EEEE-TTTSPTT-EEEETTT--EEE-BTTEEEEPPPTTSTTEEEEEETT--SPPPP-GGG-EEEEE-GGGT--S-GGGTTGGG----SS--SSS-----HHHHHTTHHHHHHTT--EEEEPP-EEEPSSEEE-TTTT-SEEESTTS-SEEEEEEE-TTT--HHHHHHHHHHHHHTT-EEEEEE-SSBPPPP-HHHHHHHT-S-BS--HHHHHHHH-SSGGG----TT--TTGGGGGB-TT-HHHHHTSS-TTTEE-SSTTSBPP-SSTTTS-GGG--EE-TT--S---S-GGGGG-TT------TT--HHHHHHHHHHHHHHHH---EEEESSGGGS-HHHHHHHHHHHHHHHHHHHHH-TTT-S--PPPEEEE--TT--SS--GGGGTT-SEEEESSHHHHHHHTSS-GGGGHHHHHHHHHHTTS-EEEEES--TTS----SSTT-HHHHHHTSSSEEEEETTGGGTPPP---TT-TTGGGGPPP-HHHHHTTTHHHHHHHHHHHHHHHH-THHHHSEEEE---SSSEEEEEEETTEEEEEEE--B--

InterPro domains:
  IPR006047 Glycosyl hydrolase family 13, catalytic domain [PF00128] (193-354)
  IPR006047 Glycosyl hydrolase family 13, catalytic domain [PF00128] (438-596)
  IPR006047 Glycosyl hydrolase family 13, catalytic domain [SM00642] (193-637)
  IPR014635 Alpha-amylase, MalS type [PIRSF036917] (1-676)
  IPR017853 Glycoside hydrolase superfamily [SSF51445] (179-646)

Radius of gyration: 34.26 Å; Cα contacts (8 Å, |Δi|>4): 3038; chains: 2; bounding box: 81×87×85 Å

Nearest PDB structures (foldseek):
  8im8-assembly4_D  TM=9.988E-01  e=0.000E+00  Escherichia coli K-12
  1cxl-assembly1_A  TM=7.471E-01  e=1.183E-24  Niallia circulans
  1a47-assembly1_A  TM=7.304E-01  e=1.417E-24  Thermoanaerobacterium thermosulfurigenes
  6aij-assembly1_A  TM=7.341E-01  e=4.432E-24  Paenibacillus macerans
  3bmv-assembly1_A  TM=7.377E-01  e=4.891E-23  Thermoanaerobacterium thermosulfurigenes

Solvent-accessible surface area: 50016 Å² total; per-residue (Å²): 80,9,55,12,102,95,14,62,54,9,67,98,2,27,125,13,13,46,0,0,17,84,53,22,122,125,40,78,31,70,0,50,0,64,62,117,184,97,34,39,5,5,58,49,61,38,116,57,70,85,111,11,67,16,32,90,39,174,78,113,32,34,97,3,151,7,128,139,80,0,15,2,1,0,3,0,15,40,142,88,65,71,7,16,3,7,0,19,41,47,94,212,203,14,38,108,21,90,20,130,61,5,82,6,85,0,53,173,20,5,71,114,51,38,130,0,49,0,34,2,38,41,67,75,14,74,2,80,65,8,108,6,81,12,74,5,27,42,1,0,34,2,0,0,0,0,0,82,21,139,25,89,61,100,26,126,51,55,35,27,10,0,0,0,0,0,0,0,0,0,4,2,25,58,31,59,95,93,28,11,78,17,65,42,7,81,93,27,71,106,108,34,12,0,0,7,36,0,1,1,0,90,1,0,15,75,54,1,72,30,0,80,93,0,8,6,23,0,0,3,0,0,8,0,3,1,3,4,3,0,3,19,8,0,26,83,79,3,57,1,3,16,5,1,1,6,3,20,23,2,4,1,2,17,47,17,2,42,0,6,11,80,85,63,40,0,104,143,0,0,26,23,0,8,155,65,27,0,24,0,0,0,1,2,4,0,1,5,1,1,32,10,0,2,5,1,2,40,70,8,109,5,20,19,29,136,23,146,65,120,94,27,110,162,42,5,24,118,112,38,11,66,15,155,40,41,116,92,61,55,28,62,16,3,48,104,42,5,29,18,85,50,121,75,6,0,65,118,4,2,3,80,95,3,0,17,1,17,3,16,64,17,46,72,2,20,40,61,63,73,34,20,15,46,58,85,11,0,1,1,16,2,63,17,154,82,108,12,27,44,2,61,1,10,93,80,2,135,79,22,59,4,146,71,46,132,42,54,14,0,23,32,1,0,0,62,9,1,11,78,13,0,69,72,12,0,0,14,0,0,1,0,12,16,1,65,17,4,29,56,91,0,0,68,40,0,23,81,59,0,49,61,9,2,62,90,10,24,177,62,32,103,125,72,27,77,60,101,40,101,4,10,0,0,0,18,4,76,26,7,4,28,86,76,28,100,25,17,163,49,11,5,55,0,0,5,1,8,74,2,18,79,66,0,29,130,0,11,113,8,5,16,89,0,24,118,13,0,62,76,6,2,91,98,2,77,91,26,11,0,0,0,3,1,0,6,8,18,36,86,14,3,73,74,3,67,32,29,14,0,1,0,0,0,0,0,2,0,0,0,1,0,0,0,0,6,0,3,56,0,75,97,15,66,32,40,22,29,100,61,4,0,0,19,15,74,7,8,45,135,17,14,90,11,107,7,10,23,32,11,15,5,5,33,41,0,0,66,0,0,14,31,4,27,0,0,1,54,1,128,18,90,43,46,121,61,126,105,16,18,0,0,11,0,81,26,66,155,23,45,0,2,0,1,14,1,3,51,69,84,87,2,48,15,94,109,9,58,61,9,66,94,2,22,129,14,14,45,0,0,15,80,71,15,105,128,42,75,24,73,0,45,0,50,75,131,173,78,40,49,10,0,74,44,60,36,97,73,69,89,95,6,69,12,31,81,41,168,69,118,44,24,105,4,147,10,123,126,103,19,23,3,4,0,1,0,20,42,162,81,67,64,10,13,0,2,0,15,30,74,161,185,188,90,167,9,28,89,23,85,25,131,74,33,84,9,85,0,52,183,14,3,71,117,46,38,117,0,48,0,35,2,35,41,73,66,16,75,3,84,62,6,103,5,83,11,66,4,24,54,1,0,29,1,0,0,0,0,0,68,21,136,26,94,60,98,26,123,49,53,34,24,10,0,1,0,0,0,0,0,0,0,4,2,25,58,31,58,98,94,29,12,82,16,56,22,7,75,112,20,73,107,108,31,12,0,0,10,40,0,1,0,0,89,0,0,14,79,56,2,80,28,0,78,93,0,8,5,23,0,0,3,0,2,8,0,2,2,3,5,4,0,4,18,8,0,26,78,81,2,59,1,3,17,6,1,3,6,3,20,24,1,4,0,1,15,49,18,2,41,0,6,11,81,91,73,41,0,96,142,0,0,26,21,0,9,154,62,27,0,24,0,0,1,2,1,3,0,2,5,0,1,31,8,0,2,5,0,4,60,78,8,106,6,16,21,32,135,22,119,52,102,96,20,108,176,43,3,29,130,97,38,6,67,16,141,38,48,106,89,56,55,27,66,16,3,45,106,37,4,29,19,84,46,124,74,7,0,65,120,4,3,2,82,96,3,0,16,2,19,3,19,62,17,44,75,2,16,39,63,64,73,34,20,14,47,57,92,11,0,1,2,17,1,63,16,152,86,105,12,26,45,3,60,0,10,94,82,2,134,78,22,57,5,146,70,51,134,42,55,16,0,20,34,1,0,0,62,10,0,12,76,11,0,63,65,9,0,0,12,0,0,1,0,12,17,1,66,18,4,30,46,88,0,0,67,40,0,23,82,60,0,48,61,8,2,63,93,10,25,172,67,31,99,126,74,26,82,58,99,40,99,3,11,0,0,0,18,4,79,26,6,3,27,94,75,24,78,25,21,148,50,12,6,54,0,0,5,1,8,72,2,12,81,65,0,35,127,1,13,112,10,5,2,66,0,25,113,16,0,69,83,5,3,99,100,3,76,87,26,12,0,0,0,3,1,0,5,9,19,36,83,13,4,70,80,6,55,28,31,9,0,1,0,0,0,0,0,1,0,0,0,1,0,0,0,0,6,0,3,54,0,76,95,14,69,31,39,20,27,101,62,4,0,0,19,15,73,6,8,45,131,19,14,104,10,105,8,7,23,30,10,11,6,6,26,35,0,0,65,0,0,14,31,4,25,0,0,1,56,2,134,27,85,44,45,124,69,124,133,19,16,0,0,16,0,90,27,70,158,28,40,0,1,0,2,10,4,2,41,44,168

Sequence (1302 aa):
AWTTTDFPAFTEEGTGRFISQKVVEKGTRPLQLNFDQQCWQPSGGIKLNQMLSMEPCRGTPPQWRIFRQGLYTLEVDTRSGTPTMMISLEEKQCPKWDGKPLTIDVSKTFAEGSKVRDFYSGNVATVSGGKITLQPAFGSNGLLLLERAETAAPAPFDWHNATVYFVLTDRFVNGNPANDNSYGRHKDGMQEIGTFHGGDLQGLTSKLDYLQQMGVNALWISSPLEQIHGWVGGGTKGDFPHYAYHGYYTQDWSKLDANMGTEADLRRLVDEAHKRGIRILFDVVMNHAGYATLADMQEFQFGSLYLQGDELKKTLGERWTDWKPGAGQTWHSFNDYINFSDKAGWEKWWGKKWIRIDIGDYDNPGYDDLTMSLAFLPDLKTESKEISGLPNFYSHKPDTAAKAIPGYTPRDYLTHWLSQWVRDYGIDGFRVDTAKHVEMDAWQQLKTQATAALAEWKKANPDKALDAAPFWMTGEAWGHGVMQSDYYRHGFDAMINFDYQDQAAKAATCMANIDLTWQQQMADKLQSFNVLSYLSSHDTRLFREGGATAAELLLLAPGAVQIFYGDESSRPFGPTGSDPLQGTRSEMNWQDVNGKAARSVTHWQKIGQFRARHPAIGMGKQTTLSMSRGYGFVRESGEDKVMVIWAGQQQAWTTTDFPAFTEEGTGRFISQKVVEKGTRPLQLNFDQQCWQPSGGIKLNQMLSMEPCRGTPPQWRIFRQGLYTLEVDTRSGTPTMMISLEEQIRQCPKWDGKPLTIDVSKTFAEGSKVRDFYSGNVATVSGGKITLQPAFGSNGLLLLERAETAAPAPFDWHNATVYFVLTDRFVNGNPANDNSYGRHKDGMQEIGTFHGGDLQGLTSKLDYLQQMGVNALWISSPLEQIHGWVGGGTKGDFPHYAYHGYYTQDWSKLDANMGTEADLRRLVDEAHKRGIRILFDVVMNHAGYATLADMQEFQFGSLYLQGDELKKTLGERWTDWKPGAGQTWHSFNDYINFSDKAGWEKWWGKKWIRIDIGDYDNPGYDDLTMSLAFLPDLKTESKEISGLPNFYSHKPDTAAKAIPGYTPRDYLTHWLSQWVRDYGIDGFRVDTAKHVEMDAWQQLKTQATAALAEWKKANPDKALDAAPFWMTGEAWGHGVMQSDYYRHGFDAMINFDYQDQAAKAATCMANIDLTWQQMADKLQSFNVLSYLSSHDTRLFREGGATAAELLLLAPGAVQIFYGDESSRPFGPTGSDPLQGTRSEMNWQDVNGKAARSVTHWQKIGQFRARHPAIGMGKQTTLSMSRGYGFVRESGEDKVMVIWAGQQQ

B-factor: mean 28.31, std 20.23, range [7.84, 111.71]

Foldseek 3Di:
DKDDPPWPRWDDQPPQKTKTKDFDDFAKDFDWIDDPNWIKAFPDDDDALFWTAIDTDDDGGDIDGRHDTAMKMWMWGCPVPGITIHIHGDDDVFFAFQQAKDKDQQQVPDPQQFWKAQLNRRDIFGQHPSITIDGQDPLLLQKRWIFGNPQDAFDPDDQLLAEEAEELQLQEFQQDQPLQQPLNFDQFVPQSLAGRNLRALLGVLVCLVLCLLLLHQEYEYQAQAAADNAFAQDFPFSADTHDCSRNAAHQALQHGHPSHHDPVSLLSSQLSNLVSNHAYAYADEPFFHHDDHLSLCVQLVAFAWPDDDCVCCVQCNPRNRPHDDDPPGHSNNVVVGGQQQAAVRHCLFQHQQFWAAPGHPHNHADPDLARHCVVRGTTTPLVDQDQRFGRNSVVSVVVHPDHGDPSDGNLNSRLVSNLVCCLPRVRQEYAYESCSHHDLQSLLSSLVSNQVSNQNNCVVCVVRDPDNDTRAYEYEDDQDALDCDCNVVSRHQAYAHPPLQVLLVCCLQHVQSNVVVQQVNLVSCLPGAYEYENADLPDHQNQSSPLCLLCSFSLHAHHYYHHQCNLQSQFQGDQPNHNSSSSSHRRPVVSCVGSSVSSSSSSSSSSRSSSSAVLSHHFNKDWDDDPFFTKIWGDDPVGIIIMTRRIHPD/DKDWPPWDDWADLDDFKTKTKDFDAAAKDFTWIADDPFIWAQPDADDAFFWRFIDGDDDDGHMDHRHHTAIKMWMWGPVVPGIIIHIYGDDDDDDFFAFPQAKDKDQQPPPDPQQFKKAQLSRRDIFGQHPSITIDGQDPLLLQKGWIFGPPLDAFDPDDQLLAAEAEALQQQEFQQDQPLQQPLNFDQPVPQSLAGRNQGALLGVLVCLVLCLLLLHLEYEYQAQAAADNFFAQAFPFSADTHDCSRNAAHQALQHGHSSHHDPVSLLSSQLSNLVSNHAYAYADELFFHHDDHLSLCVQLVAFDFPDDDVRCCVQCNPRNRVGDADPPGHRNNSVVGGDQQAQVRHCLFQHQQFWAAPGHPHNHADPDLARHCVVRGTTTPLVDQDQRFGGNSCVSVVPHPQHGDPSDGNLNSRLVSNLVCCLPRVRQEYAYESVSHHDLQSLLSSLVSNQVSNCNNCVVCVVRRPDSDTRAYEYEDDQDALDCDCNVVRRHQAYAHPPLQVLLVVCLVHVQSNVVVQLVSLVSCLPGAYEYENADLADHQNQSSPLCQLCSFSLHAHHYYHHQCNLQSPFQGDQPNHNSSSSSHRRPVVSCVTSSVSSSSSSSSSSRSSSSAVQSHHFNKDWDDDPGFTKIWTDDDPTIIIMTRRTHHD

Organism: Klebsiella pneumoniae (NCBI:txid573)